Protein AF-A0A1V5ZNG1-F1 (afdb_monomer)

Mean predicted aligned error: 11.03 Å

Solvent-accessible surface area (backbone atoms only — not comparable to full-atom values): 43014 Å² total; per-residue (Å²): 110,72,82,80,46,38,56,67,76,74,48,65,93,45,58,65,43,78,42,55,51,49,49,43,100,82,70,46,59,17,67,48,13,78,59,6,42,79,66,24,39,55,85,95,44,70,41,21,64,69,35,54,33,26,36,73,43,86,48,73,37,67,36,53,80,54,47,60,48,47,41,74,73,41,60,66,53,53,40,28,34,60,57,76,41,26,31,41,69,47,102,78,22,40,86,41,84,34,93,88,38,53,47,13,54,72,51,48,63,72,48,50,90,58,58,56,78,82,70,88,42,78,66,46,43,53,49,52,55,49,50,54,50,28,50,77,67,60,40,37,54,39,48,60,45,82,37,77,23,41,66,82,42,49,72,47,61,50,99,86,66,50,77,47,64,36,66,66,51,59,51,50,27,52,43,47,52,38,29,55,54,44,62,70,49,74,62,93,50,71,69,38,32,48,40,48,34,58,37,45,51,48,51,39,53,46,53,48,51,54,48,51,49,44,71,43,94,84,1,48,55,44,58,67,72,74,42,73,90,68,80,41,48,51,72,37,40,38,40,76,36,63,86,84,49,46,82,55,34,33,34,36,12,49,44,54,44,54,66,46,41,42,74,43,34,53,46,41,73,75,71,29,66,96,80,46,84,50,64,66,53,36,53,50,42,30,73,72,69,74,40,72,75,43,77,63,53,49,51,52,55,55,47,34,44,62,74,69,52,91,66,61,65,70,54,49,51,52,52,49,55,40,43,42,65,47,37,55,98,40,47,30,39,43,32,32,80,82,71,44,41,75,61,20,45,30,35,26,35,61,38,74,38,81,67,80,46,30,25,40,30,71,40,42,28,70,34,47,73,52,65,76,86,70,42,54,37,38,39,36,53,52,83,48,73,68,50,36,50,48,32,58,74,65,36,53,52,68,44,28,61,87,39,85,86,37,54,44,50,45,87,55,38,57,39,24,35,7,39,22,58,36,22,40,80,47,88,70,86,69,86,56,46,78,62,88,50,81,72,59,52,74,70,54,87,59,35,41,47,47,24,37,50,100,88,43,83,36,20,34,24,34,43,48,61,46,67,45,49,60,85,94,57,79,88,65,92,60,62,40,24,64,85,60,42,59,63,52,54,47,52,44,60,76,73,48,57,73,63,62,45,44,54,26,50,41,51,50,51,46,51,12,45,54,37,22,74,75,66,57,65,80,86,61,77,89,79,60,85,76,62,67,70,45,57,63,51,40,76,41,47,86,76,50,60,79,86,50,42,63,55,54,53,60,46,45,48,48,56,51,56,64,69,36,62,89,37,53,70,41,50,41,35,69,11,47,35,48,91,45,67,71,54,58,36,28,40,66,54,30,53,37,39,28,24,41,80,86,65,49,78,44,77,61,31,52,46,10,64,70,74,40,68,53,77,67,48,48,56,54,48,44,33,7,43,51,39,19,52,52,46,45,64,58,49,46,58,53,28,56,50,47,23,54,50,38,28,68,72,22,59,84,39,35,39,40,93,79,44,53,67,58,82,56,88,56,53,49,82,44,73,35,36,78,64,52,53,68,72,40,42,52,29,28,31,55,54,95,95,38,80,44,70,51,40,82,88,85,52,56,66,72,44,74,42,36,31,41,34,57,92,46,44,71,44,98,38,34,20,39,44,28,70,20,54,48,49,78,49,49,71,53,48,53,49,25,37,54,51,19,27,52,54,22,34,52,51,38,50,57,50,50,48,49,35,76,49,50,23,50,61,83,89,77,93,74,60,66,66,59,54,48,44,74,73,35,88,88,56,74,84,82,130

Nearest PDB structures (foldseek):
  8ph9-assembly1_J  TM=7.885E-01  e=8.738E-39  Escherichia coli
  6jcy-assembly1_D  TM=7.821E-01  e=8.816E-38  Mycobacterium tuberculosis H37Rv
  4oiq-assembly1_D  TM=7.880E-01  e=1.671E-37  Thermus thermophilus HB8
  8r6r-assembly1_D  TM=7.935E-01  e=2.052E-36  Mycolicibacterium smegmatis MC2 155
  4oio-assembly1_D  TM=7.894E-01  e=7.675E-37  Thermus thermophilus HB8

Foldseek 3Di:
DLVVLPVCVVAVPAAAQQALDQADPVRHGDCSHLQHCVRQNDPPDPSLQVGKHKHQLVDKAFQLVLVVLVCVQPVVLVCQLQVVFFWDADPQQDTDTDRPHHGFDVVCLVSVVSHDTDPPDPVNVVSVVVNVVCNVVVSRIDRMGMRGRCVVFDWDADPVRDTDTRCLSVLVSQLSVLSVVLVVVPDDDDVNRNSSSVNNVSSNVSVVVLCCLDPDCNHCCCDPVPDDDDALKDKDAEDADDLPDFQQEKEAELLSLCRNQVVLLVCCQPPVCVQDPNVQVQVQLCVPVVDGDDPVSVVVVSVCSNVVHDDDPSNVVRSQSSSCSSQPPFWKWKAFPPQLALLNTAIGRYDYDHDHHMHHHQQQCVSNVHDNPRGMIMIHGDDDPVSRVCRVVFRHFQADLLFLLHGNTHDAALLLLLQQVLLDEAPDPDDADEDPDLVVLVVDPDQRGWHQAPNDIGGSSQNNLVVLADPVQDRDNGRAAPVPVSVSLSVVSVPDDPVSSRSSVSSSSNSSNVSSVVPQDDDDPVVQDQDPVLVVLLVCQQVDPLQCQLVSLVVSLVVSLVVCPPPNVNSSQRSPNDPHCLLVCQAPFFLFWFAALVRDIDGTGSDHVPNPHDPVRVVRLVRLLVSLVVLLVPCLVVLVVQLVVLCVVLQQAFADPPAQAQPFPQFDWFQDDPVVLSRQQQAWFQDPNDIDGRDCVVDDHGDITGTQAQVRGPDSHRHCNRVGCSCVRNVGGSVSNNVSSSSSVVSSVVSNVSNVSSRHDDDDDDDVVVVCVVGDVPDDDDD

Secondary structure (DSSP, 8-state):
-GGGT-HHHHTTTPPEE-B--SB-TTSSBPTTBTT-HHHH-STTSTHHHH--EEEEEEEEEE-HHHHHHHHHH-THHHHHHHTSS-EEE-TTS-EEE-TTSB-SHHHHHHHGGGPPPP--SHHHHHHHHHHHHHHHTT-SEEEEEEEPPGGGS-EEE-TTS-EEE-HHHHHHHHHHHHHHHHHHT-SSSHHHHHHHHHHHHHHHHHHHHHHHHHHSTTSHIIIIII----SSEEEEEEEE--TT--TTEEEEEHHHHHHHSHHHHHHHHHH-TTT---HHHHHHHHHHHSS-SSHHHHHHHHHHHHHT----HHHHHHHHHHHHHHHTT-EEEEEESS--SGGGEEEEEEEEESSSSEEE-TTSHHHHT--SSS-EEEEE---SHHHHHHHHHHTS-SB-TT-TT-BS----THHHHHHHHHTSPP---SPPEEPS-TTGGGT-S-TTSEEEETTEEEEHHHHHHHTTSPTTSPP--S---HHHHHHHHHHHHHHS-HHHHHHHHHHHHHHHHHHHHHHPPP--GGG----HHHHHHHTTGGGS-HHHHHHHHHHHHHHHHHHTTTSHHHHHHHTT-SS-THHHIIIII--EEEE-TTSPEEEEE---TTT---HHHHHHHHHHHHHHHHHHHHHHHHHHHHHHHHHHHHTT--B-SS-S-------EEEE--HHHHHHSTT-EEEETTEEEE--TTT--TT-EEEE--GGG--SSSB-HHHH-THHHHH--S-HHHHHHHHHHHHHHHHHHHHHHTTTB-------HHHHHHHH-TT-----

Radius of gyration: 36.66 Å; Cα contacts (8 Å, |Δi|>4): 1215; chains: 1; bounding box: 93×85×96 Å

Sequence (783 aa):
MLKLMDIEEFTKDMVPVRVAELFTSKNDFHPEGLLSENIFGPLETSYRRTTYSYIDLKTEVIHPAILKILIQLDRKIEKFISSEANFIIDNNGILVEDPNGITGINKFREIFPIINFRSETSQREKYINLIQKTYKNKTMFIKKLPVIPPGFRPAYQDNDGVWMVDKLNEIYQGIIRKTIQVDSAKGAGLLYELLTYGLQLAINDHDEYIRSKISKKSGVVRNFMLGKRVDFSGRAVITPGSSDLNLNEIGLPLRMVVSIFEPFIFHVALYSAEKYDTTELKEETKKFLNLEFSTESLKIILNAIKNGDVLPEKIYNAIFEIAEIATKDRVVIAKRDPVLHPESLRGMYVKVIDGDSIKLCPLQTSSFNADFDGDTMAIYHPLTKQSQEEVKQRMMNLTSGLSSNALTFSFEKEMFVGLFLMTKESTYKNTPTIIHDESELNSYSDPYVLVKYRGEILSAGRALFNSFFPSDFPIVNKQINKKNLNPIIMYLVDKYDKKTVEDTVSKMYKTAFKFATILAPSLTLNEIEIPDEIYQLKEKLDKIPIEDVGKVIDEMKKILIDHLKGTGLYDLIESGSGKGWDQPMQILVAKGIVADAKGNVVGPIKGSFADGFSNKDFFNSSYGARNGIVNRVINTSSTGYLARKLVYILNGVEADLFLKDCGTTRTLNIKLTSDIIKRLKGRFILKNDRIEEISPENSKPGETIQLRSPIYCKSPKICHTCYGKLLERHKSPFVGMMAALYIGERSTQLIMKAFHMGGTVKIIKRNLIEDILRNNPSIKLEK

InterPro domains:
  IPR000722 RNA polymerase, alpha subunit [PF00623] (227-395)
  IPR006592 RNA polymerase, N-terminal [SM00663] (138-423)
  IPR007081 RNA polymerase Rpb1, domain 5 [PF04998] (612-762)
  IPR042102 RNA polymerase Rpb1, domain 3 superfamily [G3DSA:1.10.274.100] (420-527)
  IPR045867 DNA-directed RNA polymerase, subunit beta-prime [PTHR19376] (47-777)

Organism: NCBI:txid1852826

Structure (mmCIF, N/CA/C/O backbone):
data_AF-A0A1V5ZNG1-F1
#
_entry.id   AF-A0A1V5ZNG1-F1
#
loop_
_atom_site.group_PDB
_atom_site.id
_atom_site.type_symbol
_atom_site.label_atom_id
_atom_site.label_alt_id
_atom_site.label_comp_id
_atom_site.label_asym_id
_atom_site.label_entity_id
_atom_site.label_seq_id
_atom_site.pdbx_PDB_ins_code
_atom_site.Cartn_x
_atom_site.Cartn_y
_atom_site.Cartn_z
_atom_site.occupancy
_atom_site.B_iso_or_equiv
_atom_site.auth_seq_id
_atom_site.auth_comp_id
_atom_site.auth_asym_id
_atom_site.auth_atom_id
_atom_site.pdbx_PDB_model_num
ATOM 1 N N . MET A 1 1 ? 12.928 -19.462 -28.973 1.00 56.81 1 MET A N 1
ATOM 2 C CA . MET A 1 1 ? 14.347 -19.108 -28.749 1.00 56.81 1 MET A CA 1
ATOM 3 C C . MET A 1 1 ? 15.131 -19.079 -30.054 1.00 56.81 1 MET A C 1
ATOM 5 O O . MET A 1 1 ? 15.398 -17.984 -30.496 1.00 56.81 1 MET A O 1
ATOM 9 N N . LEU A 1 2 ? 15.417 -20.206 -30.722 1.00 66.00 2 LEU A N 1
ATOM 10 C CA . LEU A 1 2 ? 16.263 -20.217 -31.937 1.00 66.00 2 LEU A CA 1
ATOM 11 C C . LEU A 1 2 ? 15.779 -19.299 -33.078 1.00 66.00 2 LEU A C 1
ATOM 13 O O . LEU A 1 2 ? 16.594 -18.591 -33.646 1.00 66.00 2 LEU A O 1
ATOM 17 N N . LYS A 1 3 ? 14.464 -19.213 -33.340 1.00 72.12 3 LYS A N 1
ATOM 18 C CA . LYS A 1 3 ? 13.894 -18.240 -34.301 1.00 72.12 3 LYS A CA 1
ATOM 19 C C . LYS A 1 3 ? 14.178 -16.762 -33.959 1.00 72.12 3 LYS A C 1
ATOM 21 O O . LYS A 1 3 ? 14.058 -15.919 -34.827 1.00 72.12 3 LYS A O 1
ATOM 26 N N . LEU A 1 4 ? 14.521 -16.444 -32.706 1.00 72.44 4 LEU A N 1
ATOM 27 C CA . LEU A 1 4 ? 14.900 -15.094 -32.256 1.00 72.44 4 LEU A CA 1
ATOM 28 C C . LEU A 1 4 ? 16.419 -14.852 -32.340 1.00 72.44 4 LEU A C 1
ATOM 30 O O . LEU A 1 4 ? 16.879 -13.778 -31.978 1.00 72.44 4 LEU A O 1
ATOM 34 N N . MET A 1 5 ? 17.194 -15.865 -32.741 1.00 78.75 5 MET A N 1
ATOM 35 C CA . MET A 1 5 ? 18.643 -15.775 -32.966 1.00 78.75 5 MET A CA 1
ATOM 36 C C . MET A 1 5 ? 18.989 -15.728 -34.459 1.00 78.75 5 MET A C 1
ATOM 38 O O . MET A 1 5 ? 20.151 -15.542 -34.809 1.00 78.75 5 MET A O 1
ATOM 42 N N . ASP A 1 6 ? 17.996 -15.906 -35.330 1.00 86.75 6 ASP A N 1
ATOM 43 C CA . ASP A 1 6 ? 18.144 -15.768 -36.773 1.00 86.75 6 ASP A CA 1
ATOM 44 C C . ASP A 1 6 ? 18.117 -14.280 -37.145 1.00 86.75 6 ASP A C 1
ATOM 46 O O . ASP A 1 6 ? 17.074 -13.688 -37.430 1.00 86.75 6 ASP A O 1
ATOM 50 N N . ILE A 1 7 ? 19.287 -13.651 -37.032 1.00 88.81 7 ILE A N 1
ATOM 51 C CA . ILE A 1 7 ? 19.461 -12.230 -37.331 1.00 88.81 7 ILE A CA 1
ATOM 52 C C . ILE A 1 7 ? 19.335 -11.966 -38.837 1.00 88.81 7 ILE A C 1
ATOM 54 O O . ILE A 1 7 ? 18.872 -10.894 -39.223 1.00 88.81 7 ILE A O 1
ATOM 58 N N . GLU A 1 8 ? 19.701 -12.924 -39.691 1.00 87.75 8 GLU A N 1
ATOM 59 C CA . GLU A 1 8 ? 19.604 -12.762 -41.143 1.00 87.75 8 GLU A CA 1
ATOM 60 C C . GLU A 1 8 ? 18.145 -12.657 -41.594 1.00 87.75 8 GLU A C 1
ATOM 62 O O . GLU A 1 8 ? 17.806 -11.700 -42.291 1.00 87.75 8 GLU A O 1
ATOM 67 N N . GLU A 1 9 ? 17.264 -13.548 -41.123 1.00 88.81 9 GLU A N 1
ATOM 68 C CA . GLU A 1 9 ? 15.826 -13.447 -41.413 1.00 88.81 9 GLU A CA 1
ATOM 69 C C . GLU A 1 9 ? 15.191 -12.231 -40.712 1.00 88.81 9 GLU A C 1
ATOM 71 O O . GLU A 1 9 ? 14.366 -11.550 -41.314 1.00 88.81 9 GLU A O 1
ATOM 76 N N . PHE A 1 10 ? 15.609 -11.879 -39.483 1.00 89.19 10 PHE A N 1
ATOM 77 C CA . PHE A 1 10 ? 15.102 -10.676 -38.798 1.00 89.19 10 PHE A CA 1
ATOM 78 C C . PHE A 1 10 ? 15.422 -9.370 -39.545 1.00 89.19 10 PHE A C 1
ATOM 80 O O . PHE A 1 10 ? 14.648 -8.425 -39.463 1.00 89.19 10 PHE A O 1
ATOM 87 N N . THR A 1 11 ? 16.550 -9.296 -40.256 1.00 91.12 11 THR A N 1
ATOM 88 C CA . THR A 1 11 ? 17.044 -8.063 -40.909 1.00 91.12 11 THR A CA 1
ATOM 89 C C . THR A 1 11 ? 16.798 -8.008 -42.418 1.00 91.12 11 THR A C 1
ATOM 91 O O . THR A 1 11 ? 17.229 -7.062 -43.074 1.00 91.12 11 THR A O 1
ATOM 94 N N . LYS A 1 12 ? 16.126 -9.016 -42.976 1.00 88.56 12 LYS A N 1
ATOM 95 C CA . LYS A 1 12 ? 15.956 -9.250 -44.417 1.00 88.56 12 LYS A CA 1
ATOM 96 C C . LYS A 1 12 ? 15.393 -8.062 -45.199 1.00 88.56 12 LYS A C 1
ATOM 98 O O . LYS A 1 12 ? 15.955 -7.710 -46.229 1.00 88.56 12 LYS A O 1
ATOM 103 N N . ASP A 1 13 ? 14.340 -7.440 -44.672 1.00 89.00 13 ASP A N 1
ATOM 104 C CA . ASP A 1 13 ? 13.611 -6.337 -45.317 1.00 89.00 13 ASP A CA 1
ATOM 105 C C . ASP A 1 13 ? 13.957 -4.960 -44.707 1.00 89.00 13 ASP A C 1
ATOM 107 O O . ASP A 1 13 ? 13.225 -3.985 -44.870 1.00 89.00 13 ASP A O 1
ATOM 111 N N . MET A 1 14 ? 15.058 -4.871 -43.951 1.00 93.19 14 MET A N 1
ATOM 112 C CA . MET A 1 14 ? 15.504 -3.637 -43.294 1.00 93.19 14 MET A CA 1
ATOM 113 C C . MET A 1 14 ? 16.523 -2.873 -44.149 1.00 93.19 14 MET A C 1
ATOM 115 O O . MET A 1 14 ? 17.251 -3.452 -44.950 1.00 93.19 14 MET A O 1
ATOM 119 N N . VAL A 1 15 ? 16.631 -1.561 -43.935 1.00 93.44 15 VAL A N 1
ATOM 120 C CA . VAL A 1 15 ? 17.674 -0.725 -44.556 1.00 93.44 15 VAL A CA 1
ATOM 121 C C . VAL A 1 15 ? 18.917 -0.710 -43.653 1.00 93.44 15 VAL A C 1
ATOM 123 O O . VAL A 1 15 ? 18.752 -0.541 -42.441 1.00 93.44 15 VAL A O 1
ATOM 126 N N . PRO A 1 16 ? 20.150 -0.865 -44.174 1.00 94.75 16 PRO A N 1
ATOM 127 C CA . PRO A 1 16 ? 21.367 -0.803 -43.365 1.00 94.75 16 PRO A CA 1
ATOM 128 C C . PRO A 1 16 ? 21.767 0.630 -42.979 1.00 94.75 16 PRO A C 1
ATOM 130 O O . PRO A 1 16 ? 21.717 1.538 -43.808 1.00 94.75 16 PRO A O 1
ATOM 133 N N . VAL A 1 17 ? 22.284 0.810 -41.759 1.00 94.75 17 VAL A N 1
ATOM 134 C CA . VAL A 1 17 ? 23.097 1.982 -41.392 1.00 94.75 17 VAL A CA 1
ATOM 135 C C . VAL A 1 17 ? 24.511 1.780 -41.930 1.00 94.75 17 VAL A C 1
ATOM 137 O O . VAL A 1 17 ? 25.115 0.728 -41.711 1.00 94.75 17 VAL A O 1
ATOM 140 N N . ARG A 1 18 ? 25.045 2.788 -42.622 1.00 91.25 18 ARG A N 1
ATOM 141 C CA . ARG A 1 18 ? 26.356 2.714 -43.295 1.00 91.25 18 ARG A CA 1
ATOM 142 C C . ARG A 1 18 ? 27.398 3.658 -42.706 1.00 91.25 18 ARG A C 1
ATOM 144 O O . ARG A 1 18 ? 28.588 3.381 -42.807 1.00 91.25 18 ARG A O 1
ATOM 151 N N . VAL A 1 19 ? 26.953 4.754 -42.094 1.00 92.75 19 VAL A N 1
ATOM 152 C CA . VAL A 1 19 ? 27.810 5.880 -41.702 1.00 92.75 19 VAL A CA 1
ATOM 153 C C . VAL A 1 19 ? 27.793 6.066 -40.182 1.00 92.75 19 VAL A C 1
ATOM 155 O O . VAL A 1 19 ? 26.751 5.916 -39.538 1.00 92.75 19 VAL A O 1
ATOM 158 N N . ALA A 1 20 ? 28.962 6.346 -39.596 1.00 91.44 20 ALA A N 1
ATOM 159 C CA . ALA A 1 20 ? 29.120 6.507 -38.149 1.00 91.44 20 ALA A CA 1
ATOM 160 C C . ALA A 1 20 ? 28.762 7.927 -37.683 1.00 91.44 20 ALA A C 1
ATOM 162 O O . ALA A 1 20 ? 28.405 8.142 -36.528 1.00 91.44 20 ALA A O 1
ATOM 163 N N . GLU A 1 21 ? 28.860 8.912 -38.561 1.00 91.88 21 GLU A N 1
ATOM 164 C CA . GLU A 1 21 ? 28.516 10.304 -38.315 1.00 91.88 21 GLU A CA 1
ATOM 165 C C . GLU A 1 21 ? 27.006 10.422 -38.033 1.00 91.88 21 GLU A C 1
ATOM 167 O O . GLU A 1 21 ? 26.166 9.919 -38.781 1.00 91.88 21 GLU A O 1
ATOM 172 N N . LEU A 1 22 ? 26.650 11.058 -36.911 1.00 88.31 22 LEU A N 1
ATOM 173 C CA . LEU A 1 22 ? 25.248 11.280 -36.528 1.00 88.31 22 LEU A CA 1
ATOM 174 C C . LEU A 1 22 ? 24.638 12.471 -37.271 1.00 88.31 22 LEU A C 1
ATOM 176 O O . LEU A 1 22 ? 23.450 12.451 -37.594 1.00 88.31 22 LEU A O 1
ATOM 180 N N . PHE A 1 23 ? 25.467 13.477 -37.546 1.00 89.44 23 PHE A N 1
ATOM 181 C CA . PHE A 1 23 ? 25.094 14.770 -38.102 1.00 89.44 23 PHE A CA 1
ATOM 182 C C . PHE A 1 23 ? 25.910 15.065 -39.361 1.00 89.44 23 PHE A C 1
ATOM 184 O O . PHE A 1 23 ? 27.044 14.606 -39.508 1.00 89.44 23 PHE A O 1
ATOM 191 N N . THR A 1 24 ? 25.329 15.843 -40.265 1.00 89.06 24 THR A N 1
ATOM 192 C CA . THR A 1 24 ? 26.015 16.443 -41.413 1.00 89.06 24 THR A CA 1
ATOM 193 C C . THR A 1 24 ? 26.736 17.732 -40.998 1.00 89.06 24 THR A C 1
ATOM 195 O O . THR A 1 24 ? 26.549 18.240 -39.892 1.00 89.06 24 THR A O 1
ATOM 198 N N . SER A 1 25 ? 27.507 18.332 -41.909 1.00 82.25 25 SER A N 1
ATOM 199 C CA . SER A 1 25 ? 28.114 19.659 -41.705 1.00 82.25 25 SER A CA 1
ATOM 200 C C . SER A 1 25 ? 27.101 20.798 -41.504 1.00 82.25 25 SER A C 1
ATOM 202 O O . SER A 1 25 ? 27.495 21.881 -41.081 1.00 82.25 25 SER A O 1
ATOM 204 N N . LYS A 1 26 ? 25.809 20.565 -41.779 1.00 83.38 26 LYS A N 1
ATOM 205 C CA . LYS A 1 26 ? 24.704 21.503 -41.526 1.00 83.38 26 LYS A CA 1
ATOM 206 C C . LYS A 1 26 ? 23.996 21.278 -40.183 1.00 83.38 26 LYS A C 1
ATOM 208 O O . LYS A 1 26 ? 23.017 21.955 -39.906 1.00 83.38 26 LYS A O 1
ATOM 213 N N . ASN A 1 27 ? 24.485 20.351 -39.352 1.00 81.06 27 ASN A N 1
ATOM 214 C CA . ASN A 1 27 ? 23.872 19.912 -38.088 1.00 81.06 27 ASN A CA 1
ATOM 215 C C . ASN A 1 27 ? 22.560 19.098 -38.240 1.00 81.06 27 ASN A C 1
ATOM 217 O O . ASN A 1 27 ? 22.018 18.628 -37.242 1.00 81.06 27 ASN A O 1
ATOM 221 N N . ASP A 1 28 ? 22.092 18.851 -39.471 1.00 85.88 28 ASP A N 1
ATOM 222 C CA . ASP A 1 28 ? 21.001 17.909 -39.778 1.00 85.88 28 ASP A CA 1
ATOM 223 C C . ASP A 1 28 ? 21.436 16.449 -39.554 1.00 85.88 28 ASP A C 1
ATOM 225 O O . ASP A 1 28 ? 22.616 16.129 -39.729 1.00 85.88 28 ASP A O 1
ATOM 229 N N . PHE A 1 29 ? 20.512 15.526 -39.255 1.00 90.00 29 PHE A N 1
ATOM 230 C CA . PHE A 1 29 ? 20.850 14.099 -39.128 1.00 90.00 29 PHE A CA 1
ATOM 231 C C . PHE A 1 29 ? 21.391 13.504 -40.436 1.00 90.00 29 PHE A C 1
ATOM 233 O O . PHE A 1 29 ? 20.854 13.728 -41.521 1.00 90.00 29 PHE A O 1
ATOM 240 N N . HIS A 1 30 ? 22.435 12.678 -40.337 1.00 93.25 30 HIS A N 1
ATOM 241 C CA . HIS A 1 30 ? 23.062 12.077 -41.513 1.00 93.25 30 HIS A CA 1
ATOM 242 C C . HIS A 1 30 ? 22.113 11.083 -42.228 1.00 93.25 30 HIS A C 1
ATOM 244 O O . HIS A 1 30 ? 21.608 10.163 -41.574 1.00 93.25 30 HIS A O 1
ATOM 250 N N . PRO A 1 31 ? 21.903 11.178 -43.561 1.00 91.81 31 PRO A N 1
ATOM 251 C CA . PRO A 1 31 ? 20.881 10.407 -44.287 1.00 91.81 31 PRO A CA 1
ATOM 252 C C . PRO A 1 31 ? 21.123 8.889 -44.335 1.00 91.81 31 PRO A C 1
ATOM 254 O O . PRO A 1 31 ? 20.169 8.131 -44.489 1.00 91.81 31 PRO A O 1
ATOM 257 N N . GLU A 1 32 ? 22.361 8.425 -44.145 1.00 92.88 32 GLU A N 1
ATOM 258 C CA . GLU A 1 32 ? 22.701 6.995 -43.977 1.00 92.88 32 GLU A CA 1
ATOM 259 C C . GLU A 1 32 ? 23.219 6.650 -42.558 1.00 92.88 32 GLU A C 1
ATOM 261 O O . GLU A 1 32 ? 23.808 5.587 -42.337 1.00 92.88 32 GLU A O 1
ATOM 266 N N . GLY A 1 33 ? 23.063 7.576 -41.602 1.00 92.25 33 GLY A N 1
ATOM 267 C CA . GLY A 1 33 ? 23.576 7.455 -40.234 1.00 92.25 33 GLY A CA 1
ATOM 268 C C . GLY A 1 33 ? 22.559 6.910 -39.226 1.00 92.25 33 GLY A C 1
ATOM 269 O O . GLY A 1 33 ? 21.379 6.715 -39.520 1.00 92.25 33 GLY A O 1
ATOM 270 N N . LEU A 1 34 ? 23.009 6.704 -37.985 1.00 93.88 34 LEU A N 1
ATOM 271 C CA . LEU A 1 34 ? 22.217 6.081 -36.910 1.00 93.88 34 LEU A CA 1
ATOM 272 C C . LEU A 1 34 ? 20.927 6.835 -36.540 1.00 93.88 34 LEU A C 1
ATOM 274 O O . LEU A 1 34 ? 20.043 6.242 -35.920 1.00 93.88 34 LEU A O 1
ATOM 278 N N . LEU A 1 35 ? 20.806 8.120 -36.874 1.00 92.69 35 LEU A N 1
ATOM 279 C CA . LEU A 1 35 ? 19.624 8.946 -36.593 1.00 92.69 35 LEU A CA 1
ATOM 280 C C . LEU A 1 35 ? 18.846 9.341 -37.861 1.00 92.69 35 LEU A C 1
ATOM 282 O O . LEU A 1 35 ? 17.872 10.084 -37.754 1.00 92.69 35 LEU A O 1
ATOM 286 N N . SER A 1 36 ? 19.226 8.808 -39.027 1.00 94.00 36 SER A N 1
ATOM 287 C CA . SER A 1 36 ? 18.637 9.109 -40.337 1.00 94.00 36 SER A CA 1
ATOM 288 C C . SER A 1 36 ? 17.104 9.117 -40.349 1.00 94.00 36 SER A C 1
ATOM 290 O O . SER A 1 36 ? 16.458 8.165 -39.907 1.00 94.00 36 SER A O 1
ATOM 292 N N . GLU A 1 37 ? 16.513 10.169 -40.913 1.00 91.56 37 GLU A N 1
ATOM 293 C CA . GLU A 1 37 ? 15.072 10.224 -41.189 1.00 91.56 37 GLU A CA 1
ATOM 294 C C . GLU A 1 37 ? 14.677 9.363 -42.399 1.00 91.56 37 GLU A C 1
ATOM 296 O O . GLU A 1 37 ? 13.578 8.815 -42.418 1.00 91.56 37 GLU A O 1
ATOM 301 N N . ASN A 1 38 ? 15.598 9.121 -43.339 1.00 92.94 38 ASN A N 1
ATOM 302 C CA . ASN A 1 38 ? 15.381 8.210 -44.470 1.00 92.94 38 ASN A CA 1
ATOM 303 C C . ASN A 1 38 ? 15.279 6.741 -44.020 1.00 92.94 38 ASN A C 1
ATOM 305 O O . ASN A 1 38 ? 14.551 5.963 -44.628 1.00 92.94 38 ASN A O 1
ATOM 309 N N . ILE A 1 39 ? 16.017 6.353 -42.970 1.00 92.56 39 ILE A N 1
ATOM 310 C CA . ILE A 1 39 ? 16.021 4.979 -42.436 1.00 92.56 39 ILE A CA 1
ATOM 311 C C . ILE A 1 39 ? 14.925 4.792 -41.382 1.00 92.56 39 ILE A C 1
ATOM 313 O O . ILE A 1 39 ? 14.221 3.786 -41.401 1.00 92.56 39 ILE A O 1
ATOM 317 N N . PHE A 1 40 ? 14.784 5.731 -40.441 1.00 93.44 40 PHE A N 1
ATOM 318 C CA . PHE A 1 40 ? 13.927 5.560 -39.259 1.00 93.44 40 PHE A CA 1
ATOM 319 C C . PHE A 1 40 ? 12.600 6.329 -39.321 1.00 93.44 40 PHE A C 1
ATOM 321 O O . PHE A 1 40 ? 11.800 6.236 -38.388 1.00 93.44 40 PHE A O 1
ATOM 328 N N . GLY A 1 41 ? 12.357 7.064 -40.404 1.00 91.00 41 GLY A N 1
ATOM 329 C CA . GLY A 1 41 ? 11.214 7.953 -40.572 1.00 91.00 41 GLY A CA 1
ATOM 330 C C . GLY A 1 41 ? 11.430 9.348 -39.963 1.00 91.00 41 GLY A C 1
ATOM 331 O O . GLY A 1 41 ? 12.367 9.543 -39.168 1.00 91.00 41 GLY A O 1
ATOM 332 N N . PRO A 1 42 ? 10.555 10.311 -40.320 1.00 89.75 42 PRO A N 1
ATOM 333 C CA . PRO A 1 42 ? 10.684 11.702 -39.904 1.00 89.75 42 PRO A CA 1
ATOM 334 C C . PRO A 1 42 ? 10.647 11.888 -38.388 1.00 89.75 42 PRO A C 1
ATOM 336 O O . PRO A 1 42 ? 10.125 11.036 -37.651 1.00 89.75 42 PRO A O 1
ATOM 339 N N . LEU A 1 43 ? 11.166 13.021 -37.921 1.00 85.56 43 LEU A N 1
ATOM 340 C CA . LEU A 1 43 ? 11.022 13.456 -36.530 1.00 85.56 43 LEU A CA 1
ATOM 341 C C . LEU A 1 43 ? 9.565 13.401 -36.030 1.00 85.56 43 LEU A C 1
ATOM 343 O O . LEU A 1 43 ? 8.610 13.483 -36.794 1.00 85.56 43 LEU A O 1
ATOM 347 N N . GLU A 1 44 ? 9.417 13.171 -34.722 1.00 82.56 44 GLU A N 1
ATOM 348 C CA . GLU A 1 44 ? 8.140 13.031 -33.990 1.00 82.56 44 GLU A CA 1
ATOM 349 C C . GLU A 1 44 ? 7.197 11.885 -34.424 1.00 82.56 44 GLU A C 1
ATOM 351 O O . GLU A 1 44 ? 6.243 11.566 -33.711 1.00 82.56 44 GLU A O 1
ATOM 356 N N . THR A 1 45 ? 7.487 11.171 -35.516 1.00 87.50 45 THR A N 1
ATOM 357 C CA . THR A 1 45 ? 6.661 10.043 -35.975 1.00 87.50 45 THR A CA 1
ATOM 358 C C . THR A 1 45 ? 6.821 8.774 -35.127 1.00 87.50 45 THR A C 1
ATOM 360 O O . THR A 1 45 ? 7.865 8.501 -34.524 1.00 87.50 45 THR A O 1
ATOM 363 N N . SER A 1 46 ? 5.790 7.921 -35.137 1.00 88.44 46 SER A N 1
ATOM 364 C CA . SER A 1 46 ? 5.826 6.592 -34.509 1.00 88.44 46 SER A CA 1
ATOM 365 C C . SER A 1 46 ? 6.887 5.666 -35.119 1.00 88.44 46 SER A C 1
ATOM 367 O O . SER A 1 46 ? 7.439 4.835 -34.393 1.00 88.44 46 SER A O 1
ATOM 369 N N . TYR A 1 47 ? 7.239 5.856 -36.398 1.00 89.06 47 TYR A N 1
ATOM 370 C CA . TYR A 1 47 ? 8.284 5.100 -37.100 1.00 89.06 47 TYR A CA 1
ATOM 371 C C . TYR A 1 47 ? 9.617 5.113 -36.348 1.00 89.06 47 TYR A C 1
ATOM 373 O O . TYR A 1 47 ? 10.238 4.064 -36.175 1.00 89.06 47 TYR A O 1
ATOM 381 N N . ARG A 1 48 ? 9.996 6.244 -35.737 1.00 90.81 48 ARG A N 1
ATOM 382 C CA . ARG A 1 48 ? 11.235 6.346 -34.947 1.00 90.81 48 ARG A CA 1
ATOM 383 C C . ARG A 1 48 ? 11.255 5.457 -33.696 1.00 90.81 48 ARG A C 1
ATOM 385 O O . ARG A 1 48 ? 12.312 5.298 -33.086 1.00 90.81 48 ARG A O 1
ATOM 392 N N . ARG A 1 49 ? 10.125 4.848 -33.309 1.00 90.00 49 ARG A N 1
ATOM 393 C CA . ARG A 1 49 ? 10.007 3.844 -32.232 1.00 90.00 49 ARG A CA 1
ATOM 394 C C . ARG A 1 49 ? 9.768 2.415 -32.731 1.00 90.00 49 ARG A C 1
ATOM 396 O O . ARG A 1 49 ? 9.933 1.494 -31.938 1.00 90.00 49 ARG A O 1
ATOM 403 N N . THR A 1 50 ? 9.388 2.211 -33.991 1.00 92.31 50 THR A N 1
ATOM 404 C CA . THR A 1 50 ? 9.032 0.885 -34.537 1.00 92.31 50 THR A CA 1
ATOM 405 C C . THR A 1 50 ? 9.989 0.382 -35.611 1.00 92.31 50 THR A C 1
ATOM 407 O O . THR A 1 50 ? 10.139 -0.827 -35.762 1.00 92.31 50 THR A O 1
ATOM 410 N N . THR A 1 51 ? 10.642 1.278 -36.349 1.00 93.56 51 THR A N 1
ATOM 411 C CA . THR A 1 51 ? 11.505 0.931 -37.480 1.00 93.56 51 THR A CA 1
ATOM 412 C C . THR A 1 51 ? 12.884 0.508 -36.988 1.00 93.56 51 THR A C 1
ATOM 414 O O . THR A 1 51 ? 13.644 1.307 -36.440 1.00 93.56 51 THR A O 1
ATOM 417 N N . TYR A 1 52 ? 13.197 -0.773 -37.166 1.00 94.69 52 TYR A N 1
ATOM 418 C CA . TYR A 1 52 ? 14.528 -1.328 -36.937 1.00 94.69 52 TYR A CA 1
ATOM 419 C C . TYR A 1 52 ? 15.388 -1.198 -38.198 1.00 94.69 52 TYR A C 1
ATOM 421 O O . TYR A 1 52 ? 14.890 -1.049 -39.311 1.00 94.69 52 TYR A O 1
ATOM 429 N N . SER A 1 53 ? 16.697 -1.267 -37.999 1.00 95.81 53 SER A N 1
ATOM 430 C CA . SER A 1 53 ? 17.715 -1.249 -39.048 1.00 95.81 53 SER A CA 1
ATOM 431 C C . SER A 1 53 ? 18.806 -2.267 -38.683 1.00 95.81 53 SER A C 1
ATOM 433 O O . SER A 1 53 ? 18.669 -2.991 -37.693 1.00 95.81 53 SER A O 1
ATOM 435 N N . TYR A 1 54 ? 19.898 -2.349 -39.439 1.00 96.44 54 TYR A N 1
ATOM 436 C CA . TYR A 1 54 ? 21.058 -3.167 -39.086 1.00 96.44 54 TYR A CA 1
ATOM 437 C C . TYR A 1 54 ? 22.375 -2.522 -39.525 1.00 96.44 54 TYR A C 1
ATOM 439 O O . TYR A 1 54 ? 22.400 -1.677 -40.413 1.00 96.44 54 TYR A O 1
ATOM 447 N N . ILE A 1 55 ? 23.479 -2.936 -38.909 1.00 96.31 55 ILE A N 1
ATOM 448 C CA . ILE A 1 55 ? 24.840 -2.693 -39.399 1.00 96.31 55 ILE A CA 1
ATOM 449 C C . ILE A 1 55 ? 25.301 -3.976 -40.086 1.00 96.31 55 ILE A C 1
ATOM 451 O O . ILE A 1 55 ? 25.226 -5.052 -39.491 1.00 96.31 55 ILE A O 1
ATOM 455 N N . ASP A 1 56 ? 25.755 -3.867 -41.332 1.00 94.62 56 ASP A N 1
ATOM 456 C CA . ASP A 1 56 ? 26.432 -4.944 -42.060 1.00 94.62 56 ASP A CA 1
ATOM 457 C C . ASP A 1 56 ? 27.896 -5.000 -41.612 1.00 94.62 56 ASP A C 1
ATOM 459 O O . ASP A 1 56 ? 28.663 -4.095 -41.930 1.00 94.62 56 ASP A O 1
ATOM 463 N N . LEU A 1 57 ? 28.263 -6.044 -40.866 1.00 93.25 57 LEU A N 1
ATOM 464 C CA . LEU A 1 57 ? 29.562 -6.213 -40.209 1.00 93.25 57 LEU A CA 1
ATOM 465 C C . LEU A 1 57 ? 30.695 -6.602 -41.170 1.00 93.25 57 LEU A C 1
ATOM 467 O O . LEU A 1 57 ? 31.845 -6.642 -40.735 1.00 93.25 57 LEU A O 1
ATOM 471 N N . LYS A 1 58 ? 30.393 -6.913 -42.442 1.00 89.75 58 LYS A N 1
ATOM 472 C CA . LYS A 1 58 ? 31.328 -7.343 -43.512 1.00 89.75 58 LYS A CA 1
ATOM 473 C C . LYS A 1 58 ? 32.091 -8.657 -43.270 1.00 89.75 58 LYS A C 1
ATOM 475 O O . LYS A 1 58 ? 32.393 -9.362 -44.229 1.00 89.75 58 LYS A O 1
ATOM 480 N N . THR A 1 59 ? 32.323 -9.032 -42.016 1.00 90.31 59 THR A N 1
ATOM 481 C CA . THR A 1 59 ? 32.905 -10.298 -41.556 1.00 90.31 59 THR A CA 1
ATOM 482 C C . THR A 1 59 ? 31.904 -11.085 -40.699 1.00 90.31 59 THR A C 1
ATOM 484 O O . THR A 1 59 ? 30.858 -10.567 -40.306 1.00 90.31 59 THR A O 1
ATOM 487 N N . GLU A 1 60 ? 32.213 -12.349 -40.406 1.00 90.94 60 GLU A N 1
ATOM 488 C CA . GLU A 1 60 ? 31.452 -13.163 -39.453 1.00 90.94 60 GLU A CA 1
ATOM 489 C C . GLU A 1 60 ? 32.028 -13.023 -38.044 1.00 90.94 60 GLU A C 1
ATOM 491 O O . GLU A 1 60 ? 33.211 -13.264 -37.814 1.00 90.94 60 GLU A O 1
ATOM 496 N N . VAL A 1 61 ? 31.165 -12.692 -37.084 1.00 93.12 61 VAL A N 1
ATOM 497 C CA . VAL A 1 61 ? 31.485 -12.707 -35.649 1.00 93.12 61 VAL A CA 1
ATOM 498 C C . VAL A 1 61 ? 30.630 -13.750 -34.930 1.00 93.12 61 VAL A C 1
ATOM 500 O O . VAL A 1 61 ? 29.555 -14.126 -35.402 1.00 93.12 61 VAL A O 1
ATOM 503 N N . ILE A 1 62 ? 31.076 -14.222 -33.770 1.00 94.12 62 ILE A N 1
ATOM 504 C CA . ILE A 1 62 ? 30.312 -15.149 -32.931 1.00 94.12 62 ILE A CA 1
ATOM 505 C C . ILE A 1 62 ? 29.222 -14.358 -32.198 1.00 94.12 62 ILE A C 1
ATOM 507 O O . ILE A 1 62 ? 29.489 -13.346 -31.548 1.00 94.12 62 ILE A O 1
ATOM 511 N N . HIS A 1 63 ? 27.980 -14.840 -32.245 1.00 93.12 63 HIS A N 1
ATOM 512 C CA . HIS A 1 63 ? 26.865 -14.242 -31.514 1.00 93.12 63 HIS A CA 1
ATOM 513 C C . HIS A 1 63 ? 27.204 -14.140 -30.003 1.00 93.12 63 HIS A C 1
ATOM 515 O O . HIS A 1 63 ? 27.410 -15.183 -29.373 1.00 93.12 63 HIS A O 1
ATOM 521 N N . PRO A 1 64 ? 27.183 -12.953 -29.354 1.00 92.31 64 PRO A N 1
ATOM 522 C CA . PRO A 1 64 ? 27.713 -12.760 -27.990 1.00 92.31 64 PRO A CA 1
ATOM 523 C C . PRO A 1 64 ? 27.147 -13.705 -26.924 1.00 92.31 64 PRO A C 1
ATOM 525 O O . PRO A 1 64 ? 27.872 -14.231 -26.080 1.00 92.31 64 PRO A O 1
ATOM 528 N N . ALA A 1 65 ? 25.840 -13.985 -26.983 1.00 89.94 65 ALA A N 1
ATOM 529 C CA . ALA A 1 65 ? 25.201 -14.951 -26.087 1.00 89.94 65 ALA A CA 1
ATOM 530 C C . ALA A 1 65 ? 25.739 -16.390 -26.236 1.00 89.94 65 ALA A C 1
ATOM 532 O O . ALA A 1 65 ? 25.739 -17.129 -25.258 1.00 89.94 65 ALA A O 1
ATOM 533 N N . ILE A 1 66 ? 26.183 -16.788 -27.434 1.00 91.94 66 ILE A N 1
ATOM 534 C CA . ILE A 1 66 ? 26.794 -18.097 -27.700 1.00 91.94 66 ILE A CA 1
ATOM 535 C C . ILE A 1 66 ? 28.263 -18.093 -27.293 1.00 91.94 66 ILE A C 1
ATOM 537 O O . ILE A 1 66 ? 28.690 -19.040 -26.639 1.00 91.94 66 ILE A O 1
ATOM 541 N N . LEU A 1 67 ? 29.001 -17.012 -27.565 1.00 93.00 67 LEU A N 1
ATOM 542 C CA . LEU A 1 67 ? 30.382 -16.855 -27.101 1.00 93.00 67 LEU A CA 1
ATOM 543 C C . LEU A 1 67 ? 30.494 -17.004 -25.573 1.00 93.00 67 LEU A C 1
ATOM 545 O O . LEU A 1 67 ? 31.330 -17.760 -25.083 1.00 93.00 67 LEU A O 1
ATOM 549 N N . LYS A 1 68 ? 29.577 -16.389 -24.814 1.00 91.38 68 LYS A N 1
ATOM 550 C CA . LYS A 1 68 ? 29.508 -16.534 -23.346 1.00 91.38 68 LYS A CA 1
ATOM 551 C C . LYS A 1 68 ? 29.285 -17.982 -22.885 1.00 91.38 68 LYS A C 1
ATOM 553 O O . LYS A 1 68 ? 29.773 -18.349 -21.821 1.00 91.38 68 LYS A O 1
ATOM 558 N N . ILE A 1 69 ? 28.581 -18.812 -23.661 1.00 91.44 69 ILE A N 1
ATOM 559 C CA . ILE A 1 69 ? 28.389 -20.239 -23.348 1.00 91.44 69 ILE A CA 1
ATOM 560 C C . ILE A 1 69 ? 29.615 -21.058 -23.785 1.00 91.44 69 ILE A C 1
ATOM 562 O O . ILE A 1 69 ? 30.037 -21.942 -23.046 1.00 91.44 69 ILE A O 1
ATOM 566 N N . LEU A 1 70 ? 30.228 -20.743 -24.932 1.00 91.88 70 LEU A N 1
ATOM 567 C CA . LEU A 1 70 ? 31.464 -21.385 -25.398 1.00 91.88 70 LEU A CA 1
ATOM 568 C C . LEU A 1 70 ? 32.596 -21.233 -24.368 1.00 91.88 70 LEU A C 1
ATOM 570 O O . LEU A 1 70 ? 33.158 -22.241 -23.953 1.00 91.88 70 LEU A O 1
ATOM 574 N N . ILE A 1 71 ? 32.833 -20.018 -23.859 1.00 91.31 71 ILE A N 1
ATOM 575 C CA . ILE A 1 71 ? 33.846 -19.738 -22.819 1.00 91.31 71 ILE A CA 1
ATOM 576 C C . ILE A 1 71 ? 33.524 -20.456 -21.487 1.00 91.31 71 ILE A C 1
ATOM 578 O O . ILE A 1 71 ? 34.426 -20.857 -20.752 1.00 91.31 71 ILE A O 1
ATOM 582 N N . GLN A 1 72 ? 32.240 -20.675 -21.167 1.00 89.94 72 GLN A N 1
ATOM 583 C CA . GLN A 1 72 ? 31.826 -21.489 -20.009 1.00 89.94 72 GLN A CA 1
ATOM 584 C C . GLN A 1 72 ? 32.038 -22.998 -20.216 1.00 89.94 72 GLN A C 1
ATOM 586 O O . GLN A 1 72 ? 32.199 -23.737 -19.239 1.00 89.94 72 GLN A O 1
ATOM 591 N N . LEU A 1 73 ? 32.013 -23.478 -21.463 1.00 89.50 73 LEU A N 1
ATOM 592 C CA . LEU A 1 73 ? 32.299 -24.874 -21.783 1.00 89.50 73 LEU A CA 1
ATOM 593 C C . LEU A 1 73 ? 33.806 -25.148 -21.822 1.00 89.50 73 LEU A C 1
ATOM 595 O O . LEU A 1 73 ? 34.220 -26.141 -21.221 1.00 89.50 73 LEU A O 1
ATOM 599 N N . ASP A 1 74 ? 34.594 -24.271 -22.451 1.00 89.81 74 ASP A N 1
ATOM 600 C CA . ASP A 1 74 ? 36.062 -24.271 -22.426 1.00 89.81 74 ASP A CA 1
ATOM 601 C C . ASP A 1 74 ? 36.618 -22.832 -22.495 1.00 89.81 74 ASP A C 1
ATOM 603 O O . ASP A 1 74 ? 36.375 -22.096 -23.454 1.00 89.81 74 ASP A O 1
ATOM 607 N N . ARG A 1 75 ? 37.417 -22.442 -21.492 1.00 89.31 75 ARG A N 1
ATOM 608 C CA . ARG A 1 75 ? 38.058 -21.117 -21.426 1.00 89.31 75 ARG A CA 1
ATOM 609 C C . ARG A 1 75 ? 39.127 -20.907 -22.500 1.00 89.31 75 ARG A C 1
ATOM 611 O O . ARG A 1 75 ? 39.411 -19.762 -22.833 1.00 89.31 75 ARG A O 1
ATOM 618 N N . LYS A 1 76 ? 39.706 -21.971 -23.072 1.00 90.25 76 LYS A N 1
ATOM 619 C CA . LYS A 1 76 ? 40.715 -21.858 -24.146 1.00 90.25 76 LYS A CA 1
ATOM 620 C C . LYS A 1 76 ? 40.180 -21.133 -25.382 1.00 90.25 76 LYS A C 1
ATOM 622 O O . LYS A 1 76 ? 40.954 -20.502 -26.093 1.00 90.25 76 LYS A O 1
ATOM 627 N N . ILE A 1 77 ? 38.864 -21.181 -25.608 1.00 90.00 77 ILE A N 1
ATOM 628 C CA . ILE A 1 77 ? 38.210 -20.502 -26.734 1.00 90.00 77 ILE A CA 1
ATOM 629 C C . ILE A 1 77 ? 38.437 -18.987 -26.683 1.00 90.00 77 ILE A C 1
ATOM 631 O O . ILE A 1 77 ? 38.579 -18.379 -27.736 1.00 90.00 77 ILE A O 1
ATOM 635 N N . GLU A 1 78 ? 38.529 -18.383 -25.494 1.00 89.69 78 GLU A N 1
ATOM 636 C CA . GLU A 1 78 ? 38.799 -16.948 -25.336 1.00 89.69 78 GLU A CA 1
ATOM 637 C C . GLU A 1 78 ? 40.167 -16.572 -25.929 1.00 89.69 78 GLU A C 1
ATOM 639 O O . GLU A 1 78 ? 40.227 -15.738 -26.831 1.00 89.69 78 GLU A O 1
ATOM 644 N N . LYS A 1 79 ? 41.229 -17.294 -25.538 1.00 89.06 79 LYS A N 1
ATOM 645 C CA . LYS A 1 79 ? 42.581 -17.159 -26.111 1.00 89.06 79 LYS A CA 1
ATOM 646 C C . LYS A 1 79 ? 42.641 -17.460 -27.616 1.00 89.06 79 LYS A C 1
ATOM 648 O O . LYS A 1 79 ? 43.427 -16.852 -28.337 1.00 89.06 79 LYS A O 1
ATOM 653 N N . PHE A 1 80 ? 41.847 -18.433 -28.079 1.00 89.06 80 PHE A N 1
ATOM 654 C CA . PHE A 1 80 ? 41.775 -18.808 -29.495 1.00 89.06 80 PHE A CA 1
ATOM 655 C C . PHE A 1 80 ? 41.188 -17.666 -30.330 1.00 89.06 80 PHE A C 1
ATOM 657 O O . PHE A 1 80 ? 41.700 -17.347 -31.397 1.00 89.06 80 PHE A O 1
ATOM 664 N N . ILE A 1 81 ? 40.099 -17.033 -29.881 1.00 89.81 81 ILE A N 1
ATOM 665 C CA . ILE A 1 81 ? 39.488 -15.944 -30.658 1.00 89.81 81 ILE A CA 1
ATOM 666 C C . ILE A 1 81 ? 40.260 -14.629 -30.539 1.00 89.81 81 ILE A C 1
ATOM 668 O O . ILE A 1 81 ? 40.191 -13.823 -31.464 1.00 89.81 81 ILE A O 1
ATOM 672 N N . SER A 1 82 ? 41.000 -14.413 -29.445 1.00 87.88 82 SER A N 1
ATOM 673 C CA . SER A 1 82 ? 41.784 -13.193 -29.231 1.00 87.88 82 SER A CA 1
ATOM 674 C C . SER A 1 82 ? 43.115 -13.157 -29.982 1.00 87.88 82 SER A C 1
ATOM 676 O O . SER A 1 82 ? 43.746 -12.104 -30.048 1.00 87.88 82 SER A O 1
ATOM 678 N N . SER A 1 83 ? 43.523 -14.276 -30.595 1.00 84.50 83 SER A N 1
ATOM 679 C CA . SER A 1 83 ? 44.851 -14.459 -31.199 1.00 84.50 83 SER A CA 1
ATOM 680 C C . SER A 1 83 ? 46.016 -14.343 -30.200 1.00 84.50 83 SER A C 1
ATOM 682 O O . SER A 1 83 ? 47.150 -14.099 -30.601 1.00 84.50 83 SER A O 1
ATOM 684 N N . GLU A 1 84 ? 45.755 -14.541 -28.900 1.00 85.62 84 GLU A N 1
ATOM 685 C CA . GLU A 1 84 ? 46.789 -14.596 -27.850 1.00 85.62 84 GLU A CA 1
ATOM 686 C C . GLU A 1 84 ? 47.630 -15.874 -27.911 1.00 85.62 84 GLU A C 1
ATOM 688 O O . GLU A 1 84 ? 48.797 -15.867 -27.521 1.00 85.62 84 GLU A O 1
ATOM 693 N N . ALA A 1 85 ? 47.031 -16.978 -28.362 1.00 86.38 85 ALA A N 1
ATOM 694 C CA . ALA A 1 85 ? 47.698 -18.264 -28.481 1.00 86.38 85 ALA A CA 1
ATOM 695 C C . ALA A 1 85 ? 47.203 -19.040 -29.707 1.00 86.38 85 ALA A C 1
ATOM 697 O O . ALA A 1 85 ? 46.060 -18.891 -30.150 1.00 86.38 85 ALA A O 1
ATOM 698 N N . ASN A 1 86 ? 48.084 -19.887 -30.229 1.00 87.75 86 ASN A N 1
ATOM 699 C CA . ASN A 1 86 ? 47.818 -20.803 -31.330 1.00 87.75 86 ASN A CA 1
ATOM 700 C C . ASN A 1 86 ? 47.401 -22.174 -30.778 1.00 87.75 86 ASN A C 1
ATOM 702 O O . ASN A 1 86 ? 47.858 -22.592 -29.711 1.00 87.75 86 ASN A O 1
ATOM 706 N N . PHE A 1 87 ? 46.516 -22.874 -31.488 1.00 89.62 87 PHE A N 1
ATOM 707 C CA . PHE A 1 87 ? 45.964 -24.152 -31.043 1.00 89.62 87 PHE A CA 1
ATOM 708 C C . PHE A 1 87 ? 45.861 -25.179 -32.172 1.00 89.62 87 PHE A C 1
ATOM 710 O O . PHE A 1 87 ? 45.635 -24.847 -33.338 1.00 89.62 87 PHE A O 1
ATOM 717 N N . ILE A 1 88 ? 45.942 -26.448 -31.788 1.00 88.38 88 ILE A N 1
ATOM 718 C CA . ILE A 1 88 ? 45.607 -27.618 -32.603 1.00 88.38 88 ILE A CA 1
ATOM 719 C C . ILE A 1 88 ? 44.462 -28.399 -31.946 1.00 88.38 88 ILE A C 1
ATOM 721 O O . ILE A 1 88 ? 44.149 -28.208 -30.767 1.00 88.38 88 ILE A O 1
ATOM 725 N N . ILE A 1 89 ? 43.827 -29.280 -32.715 1.00 85.62 89 ILE A N 1
ATOM 726 C CA . ILE A 1 89 ? 42.856 -30.251 -32.204 1.00 85.62 89 ILE A CA 1
ATOM 727 C C . ILE A 1 89 ? 43.552 -31.610 -32.086 1.00 85.62 89 ILE A C 1
ATOM 729 O O . ILE A 1 89 ? 44.190 -32.055 -33.039 1.00 85.62 89 ILE A O 1
ATOM 733 N N . ASP A 1 90 ? 43.441 -32.254 -30.923 1.00 84.25 90 ASP A N 1
ATOM 734 C CA . ASP A 1 90 ? 43.958 -33.608 -30.707 1.00 84.25 90 ASP A CA 1
ATOM 735 C C . ASP A 1 90 ? 43.062 -34.689 -31.349 1.00 84.25 90 ASP A C 1
ATOM 737 O O . ASP A 1 90 ? 41.943 -34.431 -31.797 1.00 84.25 90 ASP A O 1
ATOM 741 N N . ASN A 1 91 ? 43.523 -35.943 -31.341 1.00 80.81 91 ASN A N 1
ATOM 742 C CA . ASN A 1 91 ? 42.772 -37.081 -31.895 1.00 80.81 91 ASN A CA 1
ATOM 743 C C . ASN A 1 91 ? 41.402 -37.329 -31.219 1.00 80.81 91 ASN A C 1
ATOM 745 O O . ASN A 1 91 ? 40.611 -38.119 -31.730 1.00 80.81 91 ASN A O 1
ATOM 749 N N . ASN A 1 92 ? 41.112 -36.676 -30.087 1.00 80.25 92 ASN A N 1
ATOM 750 C CA . ASN A 1 92 ? 39.852 -36.774 -29.350 1.00 80.25 92 ASN A CA 1
ATOM 751 C C . ASN A 1 92 ? 38.929 -35.562 -29.583 1.00 80.25 92 ASN A C 1
ATOM 753 O O . ASN A 1 92 ? 37.860 -35.487 -28.972 1.00 80.25 92 ASN A O 1
ATOM 757 N N . GLY A 1 93 ? 39.307 -34.606 -30.439 1.00 80.50 93 GLY A N 1
ATOM 758 C CA . GLY A 1 93 ? 38.542 -33.379 -30.686 1.00 80.50 93 GLY A CA 1
ATOM 759 C C . GLY A 1 93 ? 38.764 -32.274 -29.643 1.00 80.50 93 GLY A C 1
ATOM 760 O O . GLY A 1 93 ? 37.950 -31.358 -29.544 1.00 80.50 93 GLY A O 1
ATOM 761 N N . ILE A 1 94 ? 39.816 -32.351 -28.823 1.00 85.44 94 ILE A N 1
ATOM 762 C CA . ILE A 1 94 ? 40.093 -31.399 -27.737 1.00 85.44 94 ILE A CA 1
ATOM 763 C C . ILE A 1 94 ? 41.084 -30.329 -28.214 1.00 85.44 94 ILE A C 1
ATOM 765 O O . ILE A 1 94 ? 42.099 -30.638 -28.833 1.00 85.44 94 ILE A O 1
ATOM 769 N N . LEU A 1 95 ? 40.816 -29.061 -27.880 1.00 86.19 95 LEU A N 1
ATOM 770 C CA . LEU A 1 95 ? 41.731 -27.943 -28.132 1.00 86.19 95 LEU A CA 1
ATOM 771 C C . LEU A 1 95 ? 42.991 -28.039 -27.255 1.00 86.19 95 LEU A C 1
ATOM 773 O O . LEU A 1 95 ? 42.902 -28.058 -26.020 1.00 86.19 95 LEU A O 1
ATOM 777 N N . VAL A 1 96 ? 44.168 -28.024 -27.880 1.00 87.31 96 VAL A N 1
ATOM 778 C CA . VAL A 1 96 ? 45.497 -28.032 -27.244 1.00 87.31 96 VAL A CA 1
ATOM 779 C C . VAL A 1 96 ? 46.310 -26.842 -27.763 1.00 87.31 96 VAL A C 1
ATOM 781 O O . VAL A 1 96 ? 46.237 -26.521 -28.942 1.00 87.31 96 VAL A O 1
ATOM 784 N N . GLU A 1 97 ? 47.021 -26.148 -26.873 1.00 88.31 97 GLU A N 1
ATOM 785 C CA . GLU A 1 97 ? 47.834 -24.961 -27.194 1.00 88.31 97 GLU A CA 1
ATOM 786 C C . GLU A 1 97 ? 49.148 -25.423 -27.857 1.00 88.31 97 GLU A C 1
ATOM 788 O O . GLU A 1 97 ? 49.837 -26.274 -27.294 1.00 88.31 97 GLU A O 1
ATOM 793 N N . ASP A 1 98 ? 49.471 -24.912 -29.049 1.00 87.25 98 ASP A N 1
ATOM 794 C CA . ASP A 1 98 ? 50.651 -25.293 -29.846 1.00 87.25 98 ASP A CA 1
ATOM 795 C C . ASP A 1 98 ? 51.183 -24.074 -30.628 1.00 87.25 98 ASP A C 1
ATOM 797 O O . ASP A 1 98 ? 50.393 -23.432 -31.324 1.00 87.25 98 ASP A O 1
ATOM 801 N N . PRO A 1 99 ? 52.492 -23.745 -30.578 1.00 83.44 99 PRO A N 1
ATOM 802 C CA . PRO A 1 99 ? 53.053 -22.564 -31.245 1.00 83.44 99 PRO A CA 1
ATOM 803 C C . PRO A 1 99 ? 52.799 -22.470 -32.758 1.00 83.44 99 PRO A C 1
ATOM 805 O O . PRO A 1 99 ? 52.673 -21.360 -33.275 1.00 83.44 99 PRO A O 1
ATOM 808 N N . ASN A 1 100 ? 52.702 -23.604 -33.458 1.00 82.62 100 ASN A N 1
ATOM 809 C CA . ASN A 1 100 ? 52.472 -23.688 -34.906 1.00 82.62 100 ASN A CA 1
ATOM 810 C C . ASN A 1 100 ? 50.989 -23.911 -35.264 1.00 82.62 100 ASN A C 1
ATOM 812 O O . ASN A 1 100 ? 50.660 -24.138 -36.429 1.00 82.62 100 ASN A O 1
ATOM 816 N N . GLY A 1 101 ? 50.100 -23.887 -34.268 1.00 83.25 101 GLY A N 1
ATOM 817 C CA . GLY A 1 101 ? 48.663 -24.038 -34.451 1.00 83.25 101 GLY A CA 1
ATOM 818 C C . GLY A 1 101 ? 47.986 -22.847 -35.139 1.00 83.25 101 GLY A C 1
ATOM 819 O O . GLY A 1 101 ? 48.607 -21.873 -35.559 1.00 83.25 101 GLY A O 1
ATOM 820 N N . ILE A 1 102 ? 46.661 -22.923 -35.214 1.00 86.38 102 ILE A N 1
ATOM 821 C CA . ILE A 1 102 ? 45.788 -21.889 -35.781 1.00 86.38 102 ILE A CA 1
ATOM 822 C C . ILE A 1 102 ? 45.118 -21.065 -34.679 1.00 86.38 102 ILE A C 1
ATOM 824 O O . ILE A 1 102 ? 44.990 -21.509 -33.538 1.00 86.38 102 ILE A O 1
ATOM 828 N N . THR A 1 103 ? 44.670 -19.862 -35.033 1.00 87.62 103 THR A N 1
ATOM 829 C CA . THR A 1 103 ? 43.993 -18.935 -34.122 1.00 87.62 103 THR A CA 1
ATOM 830 C C . THR A 1 103 ? 43.060 -17.996 -34.902 1.00 87.62 103 THR A C 1
ATOM 832 O O . THR A 1 103 ? 43.110 -17.964 -36.136 1.00 87.62 103 THR A O 1
ATOM 835 N N . GLY A 1 104 ? 42.191 -17.258 -34.210 1.00 85.56 104 GLY A N 1
ATOM 836 C CA . GLY A 1 104 ? 41.256 -16.293 -34.804 1.00 85.56 104 GLY A CA 1
ATOM 837 C C . GLY A 1 104 ? 39.846 -16.832 -35.100 1.00 85.56 104 GLY A C 1
ATOM 838 O O . GLY A 1 104 ? 39.586 -18.036 -35.153 1.00 85.56 104 GLY A O 1
ATOM 839 N N . ILE A 1 105 ? 38.887 -15.927 -35.293 1.00 87.12 105 ILE A N 1
ATOM 840 C CA . ILE A 1 105 ? 37.447 -16.238 -35.359 1.00 87.12 105 ILE A CA 1
ATOM 841 C C . ILE A 1 105 ? 37.086 -17.012 -36.634 1.00 87.12 105 ILE A C 1
ATOM 843 O O . ILE A 1 105 ? 36.282 -17.950 -36.580 1.00 87.12 105 ILE A O 1
ATOM 847 N N . ASN A 1 106 ? 37.708 -16.692 -37.774 1.00 84.81 106 ASN A N 1
ATOM 848 C CA . ASN A 1 106 ? 37.430 -17.406 -39.026 1.00 84.81 106 ASN A CA 1
ATOM 849 C C . ASN A 1 106 ? 37.929 -18.854 -38.967 1.00 84.81 106 ASN A C 1
ATOM 851 O O . ASN A 1 106 ? 37.240 -19.766 -39.430 1.00 84.81 106 ASN A O 1
ATOM 855 N N . LYS A 1 107 ? 39.085 -19.075 -38.330 1.00 86.69 107 LYS A N 1
ATOM 856 C CA . LYS A 1 107 ? 39.637 -20.413 -38.101 1.00 86.69 107 LYS A CA 1
ATOM 857 C C . LYS A 1 107 ? 38.853 -21.195 -37.057 1.00 86.69 107 LYS A C 1
ATOM 859 O O . LYS A 1 107 ? 38.606 -22.379 -37.269 1.00 86.69 107 LYS A O 1
ATOM 864 N N . PHE A 1 108 ? 38.340 -20.534 -36.018 1.00 88.56 108 PHE A N 1
ATOM 865 C CA . PHE A 1 108 ? 37.425 -21.159 -35.062 1.00 88.56 108 PHE A CA 1
ATOM 866 C C . PHE A 1 108 ? 36.169 -21.721 -35.753 1.00 88.56 108 PHE A C 1
ATOM 868 O O . PHE A 1 108 ? 35.749 -22.839 -35.462 1.00 88.56 108 PHE A O 1
ATOM 875 N N . ARG A 1 109 ? 35.596 -20.989 -36.719 1.00 86.94 109 ARG A N 1
ATOM 876 C CA . ARG A 1 109 ? 34.435 -21.440 -37.510 1.00 86.94 109 ARG A CA 1
ATOM 877 C C . ARG A 1 109 ? 34.713 -22.693 -38.344 1.00 86.94 109 ARG A C 1
ATOM 879 O O . ARG A 1 109 ? 33.829 -23.544 -38.448 1.00 86.94 109 ARG A O 1
ATOM 886 N N . GLU A 1 110 ? 35.900 -22.787 -38.947 1.00 86.00 110 GLU A N 1
ATOM 887 C CA . GLU A 1 110 ? 36.321 -23.947 -39.749 1.00 86.00 110 GLU A CA 1
ATOM 888 C C . GLU A 1 110 ? 36.420 -25.214 -38.887 1.00 86.00 110 GLU A C 1
ATOM 890 O O . GLU A 1 110 ? 35.934 -26.268 -39.293 1.00 86.00 110 GLU A O 1
ATOM 895 N N . ILE A 1 111 ? 36.990 -25.106 -37.682 1.00 87.19 111 ILE A N 1
ATOM 896 C CA . ILE A 1 111 ? 37.233 -26.264 -36.807 1.00 87.19 111 ILE A CA 1
ATOM 897 C C . ILE A 1 111 ? 36.091 -26.596 -35.843 1.00 87.19 111 ILE A C 1
ATOM 899 O O . ILE A 1 111 ? 36.065 -27.702 -35.307 1.00 87.19 111 ILE A O 1
ATOM 903 N N . PHE A 1 112 ? 35.139 -25.682 -35.623 1.00 87.81 112 PHE A N 1
ATOM 904 C CA . PHE A 1 112 ? 34.040 -25.870 -34.669 1.00 87.81 112 PHE A CA 1
ATOM 905 C C . PHE A 1 112 ? 33.314 -27.236 -34.768 1.00 87.81 112 PHE A C 1
ATOM 907 O O . PHE A 1 112 ? 33.058 -27.820 -33.715 1.00 87.81 112 PHE A O 1
ATOM 914 N N . PRO A 1 113 ? 33.019 -27.804 -35.962 1.00 85.94 113 PRO A N 1
ATOM 915 C CA . PRO A 1 113 ? 32.382 -29.124 -36.082 1.00 85.94 113 PRO A CA 1
ATOM 916 C C . PRO A 1 113 ? 33.162 -30.294 -35.468 1.00 85.94 113 PRO A C 1
ATOM 918 O O . PRO A 1 113 ? 32.577 -31.350 -35.241 1.00 85.94 113 PRO A O 1
ATOM 921 N N . ILE A 1 114 ? 34.469 -30.120 -35.259 1.00 86.25 114 ILE A N 1
ATOM 922 C CA . ILE A 1 114 ? 35.422 -31.148 -34.821 1.00 86.25 114 ILE A CA 1
ATOM 923 C C . ILE A 1 114 ? 35.714 -31.012 -33.309 1.00 86.25 114 ILE A C 1
ATOM 925 O O . ILE A 1 114 ? 36.268 -31.922 -32.697 1.00 86.25 114 ILE A O 1
ATOM 929 N N . ILE A 1 115 ? 35.314 -29.897 -32.678 1.00 86.38 115 ILE A N 1
ATOM 930 C CA . ILE A 1 115 ? 35.542 -29.646 -31.248 1.00 86.38 115 ILE A CA 1
ATOM 931 C C . ILE A 1 115 ? 34.562 -30.455 -30.385 1.00 86.38 115 ILE A C 1
ATOM 933 O O . ILE A 1 115 ? 33.344 -30.260 -30.436 1.00 86.38 115 ILE A O 1
ATOM 937 N N . ASN A 1 116 ? 35.110 -31.290 -29.502 1.00 84.88 116 ASN A N 1
ATOM 938 C CA . ASN A 1 116 ? 34.367 -32.076 -28.522 1.00 84.88 116 ASN A CA 1
ATOM 939 C C . ASN A 1 116 ? 34.366 -31.407 -27.138 1.00 84.88 116 ASN A C 1
ATOM 941 O O . ASN A 1 116 ? 35.403 -31.203 -26.506 1.00 84.88 116 ASN A O 1
ATOM 945 N N . PHE A 1 117 ? 33.170 -31.115 -26.621 1.00 86.25 117 PHE A N 1
ATOM 946 C CA . PHE A 1 117 ? 32.968 -30.517 -25.298 1.00 86.25 117 PHE A CA 1
ATOM 947 C C . PHE A 1 117 ? 32.608 -31.568 -24.240 1.00 86.25 117 PHE A C 1
ATOM 949 O O . PHE A 1 117 ? 31.728 -32.399 -24.453 1.00 86.25 117 PHE A O 1
ATOM 956 N N . ARG A 1 118 ? 33.218 -31.484 -23.049 1.00 82.56 118 ARG A N 1
ATOM 957 C CA . ARG A 1 118 ? 32.950 -32.419 -21.938 1.00 82.56 118 ARG A CA 1
ATOM 958 C C . ARG A 1 118 ? 31.545 -32.244 -21.343 1.00 82.56 118 ARG A C 1
ATOM 960 O O . ARG A 1 118 ? 31.220 -31.177 -20.804 1.00 82.56 118 ARG A O 1
ATOM 967 N N . SER A 1 119 ? 30.743 -33.308 -21.386 1.00 78.00 119 SER A N 1
ATOM 968 C CA . SER A 1 119 ? 29.362 -33.398 -20.888 1.00 78.00 119 SER A CA 1
ATOM 969 C C . SER A 1 119 ? 29.288 -33.911 -19.440 1.00 78.00 119 SER A C 1
ATOM 971 O O . SER A 1 119 ? 28.772 -34.987 -19.166 1.00 78.00 119 SER A O 1
ATOM 973 N N . GLU A 1 120 ? 29.824 -33.140 -18.495 1.00 80.12 120 GLU A N 1
ATOM 974 C CA . GLU A 1 120 ? 29.938 -33.558 -17.082 1.00 80.12 120 GLU A CA 1
ATOM 975 C C . GLU A 1 120 ? 28.642 -33.370 -16.266 1.00 80.12 120 GLU A C 1
ATOM 977 O O . GLU A 1 120 ? 28.506 -33.920 -15.176 1.00 80.12 120 GLU A O 1
ATOM 982 N N . THR A 1 121 ? 27.680 -32.575 -16.755 1.00 86.50 121 THR A N 1
ATOM 983 C CA . THR A 1 121 ? 26.397 -32.327 -16.072 1.00 86.50 121 THR A CA 1
ATOM 984 C C . THR A 1 121 ? 25.251 -32.115 -17.062 1.00 86.50 121 THR A C 1
ATOM 986 O O . THR A 1 121 ? 25.453 -31.582 -18.155 1.00 86.50 121 THR A O 1
ATOM 989 N N . SER A 1 122 ? 24.012 -32.394 -16.635 1.00 86.44 122 SER A N 1
ATOM 990 C CA . SER A 1 122 ? 22.798 -32.148 -17.439 1.00 86.44 122 SER A CA 1
ATOM 991 C C . SER A 1 122 ? 22.620 -30.680 -17.874 1.00 86.44 122 SER A C 1
ATOM 993 O O . SER A 1 122 ? 21.950 -30.384 -18.866 1.00 86.44 122 SER A O 1
ATOM 995 N N . GLN A 1 123 ? 23.231 -29.722 -17.165 1.00 84.56 123 GLN A N 1
ATOM 996 C CA . GLN A 1 123 ? 23.257 -28.324 -17.603 1.00 84.56 123 GLN A CA 1
ATOM 997 C C . GLN A 1 123 ? 24.266 -28.100 -18.741 1.00 84.56 123 GLN A C 1
ATOM 999 O O . GLN A 1 123 ? 23.928 -27.420 -19.711 1.00 84.56 123 GLN A O 1
ATOM 1004 N N . ARG A 1 124 ? 25.462 -28.705 -18.670 1.00 88.19 124 ARG A N 1
ATOM 1005 C CA . ARG A 1 124 ? 26.455 -28.657 -19.760 1.00 88.19 124 ARG A CA 1
ATOM 1006 C C . ARG A 1 124 ? 25.928 -29.337 -21.023 1.00 88.19 124 ARG A C 1
ATOM 1008 O O . ARG A 1 124 ? 26.040 -28.759 -22.096 1.00 88.19 124 ARG A O 1
ATOM 1015 N N . GLU A 1 125 ? 25.255 -30.481 -20.903 1.00 89.31 125 GLU A N 1
ATOM 1016 C CA . GLU A 1 125 ? 24.580 -31.145 -22.032 1.00 89.31 125 GLU A CA 1
ATOM 1017 C C . GLU A 1 125 ? 23.568 -30.229 -22.733 1.00 89.31 125 GLU A C 1
ATOM 1019 O O . GLU A 1 125 ? 23.542 -30.149 -23.960 1.00 89.31 125 GLU A O 1
ATOM 1024 N N . LYS A 1 126 ? 22.741 -29.492 -21.977 1.00 88.31 126 LYS A N 1
ATOM 1025 C CA . LYS A 1 126 ? 21.783 -28.527 -22.548 1.00 88.31 126 LYS A CA 1
ATOM 1026 C C . LYS A 1 126 ? 22.484 -27.395 -23.301 1.00 88.31 126 LYS A C 1
ATOM 1028 O O . LYS A 1 126 ? 21.980 -26.963 -24.336 1.00 88.31 126 LYS A O 1
ATOM 1033 N N . TYR A 1 127 ? 23.635 -26.933 -22.813 1.00 89.75 127 TYR A N 1
ATOM 1034 C CA . TYR A 1 127 ? 24.453 -25.926 -23.492 1.00 89.75 127 TYR A CA 1
ATOM 1035 C C . TYR A 1 127 ? 25.112 -26.460 -24.769 1.00 89.75 127 TYR A C 1
ATOM 1037 O O . TYR A 1 127 ? 25.016 -25.802 -25.802 1.00 89.75 127 TYR A O 1
ATOM 1045 N N . ILE A 1 128 ? 25.689 -27.664 -24.736 1.00 89.38 128 ILE A N 1
ATOM 1046 C CA . ILE A 1 128 ? 26.277 -28.325 -25.914 1.00 89.38 128 ILE A CA 1
ATOM 1047 C C . ILE A 1 128 ? 25.206 -28.523 -26.998 1.00 89.38 128 ILE A C 1
ATOM 1049 O O . ILE A 1 128 ? 25.384 -28.075 -28.131 1.00 89.38 128 ILE A O 1
ATOM 1053 N N . ASN A 1 129 ? 24.045 -29.077 -26.631 1.00 89.31 129 ASN A N 1
ATOM 1054 C CA . ASN A 1 129 ? 22.906 -29.258 -27.537 1.00 89.31 129 ASN A CA 1
ATOM 1055 C C . ASN A 1 129 ? 22.395 -27.931 -28.130 1.00 89.31 129 ASN A C 1
ATOM 1057 O O . ASN A 1 129 ? 22.015 -27.879 -29.301 1.00 89.31 129 ASN A O 1
ATOM 1061 N N . LEU A 1 130 ? 22.372 -26.846 -27.344 1.00 88.94 130 LEU A N 1
ATOM 1062 C CA . LEU A 1 130 ? 21.981 -25.521 -27.831 1.00 88.94 130 LEU A CA 1
ATOM 1063 C C . LEU A 1 130 ? 22.979 -24.989 -28.869 1.00 88.94 130 LEU A C 1
ATOM 1065 O O . LEU A 1 130 ? 22.556 -24.530 -29.927 1.00 88.94 130 LEU A O 1
ATOM 1069 N N . ILE A 1 131 ? 24.277 -25.083 -28.577 1.00 90.31 131 ILE A N 1
ATOM 1070 C CA . ILE A 1 131 ? 25.375 -24.606 -29.429 1.00 90.31 131 ILE A CA 1
ATOM 1071 C C . ILE A 1 131 ? 25.433 -25.392 -30.749 1.00 90.31 131 ILE A C 1
ATOM 1073 O O . ILE A 1 131 ? 25.468 -24.794 -31.823 1.00 90.31 131 ILE A O 1
ATOM 1077 N N . GLN A 1 132 ? 25.369 -26.725 -30.704 1.00 88.94 132 GLN A N 1
ATOM 1078 C CA . GLN A 1 132 ? 25.319 -27.553 -31.917 1.00 88.94 132 GLN A CA 1
ATOM 1079 C C . GLN A 1 132 ? 24.108 -27.197 -32.794 1.00 88.94 132 GLN A C 1
ATOM 1081 O O . GLN A 1 132 ? 24.206 -27.132 -34.021 1.00 88.94 132 GLN A O 1
ATOM 1086 N N . LYS A 1 133 ? 22.960 -26.905 -32.169 1.00 90.12 133 LYS A N 1
ATOM 1087 C CA . LYS A 1 133 ? 21.735 -26.527 -32.880 1.00 90.12 133 LYS A CA 1
ATOM 1088 C C . LYS A 1 133 ? 21.788 -25.109 -33.461 1.00 90.12 133 LYS A C 1
ATOM 1090 O O . LYS A 1 133 ? 21.234 -24.905 -34.538 1.00 90.12 133 LYS A O 1
ATOM 1095 N N . THR A 1 134 ? 22.464 -24.147 -32.822 1.00 88.75 134 THR A N 1
ATOM 1096 C CA . THR A 1 134 ? 22.703 -22.820 -33.428 1.00 88.75 134 THR A CA 1
ATOM 1097 C C . THR A 1 134 ? 23.714 -22.877 -34.567 1.00 88.75 134 THR A C 1
ATOM 1099 O O . THR A 1 134 ? 23.517 -22.187 -35.564 1.00 88.75 134 THR A O 1
ATOM 1102 N N . TYR A 1 135 ? 24.738 -23.734 -34.485 1.00 89.81 135 TYR A N 1
ATOM 1103 C CA . TYR A 1 135 ? 25.654 -23.968 -35.604 1.00 89.81 135 TYR A CA 1
ATOM 1104 C C . TYR A 1 135 ? 24.930 -24.591 -36.807 1.00 89.81 135 TYR A C 1
ATOM 1106 O O . TYR A 1 135 ? 24.958 -24.028 -37.901 1.00 89.81 135 TYR A O 1
ATOM 1114 N N . LYS A 1 136 ? 24.180 -25.687 -36.599 1.00 89.06 136 LYS A N 1
ATOM 1115 C CA . LYS A 1 136 ? 23.394 -26.355 -37.657 1.00 89.06 136 LYS A CA 1
ATOM 1116 C C . LYS A 1 136 ? 22.388 -25.418 -38.338 1.00 89.06 136 LYS A C 1
ATOM 1118 O O . LYS A 1 136 ? 22.172 -25.526 -39.542 1.00 89.06 136 LYS A O 1
ATOM 1123 N N . ASN A 1 137 ? 21.798 -24.495 -37.580 1.00 87.12 137 ASN A N 1
ATOM 1124 C CA . ASN A 1 137 ? 20.851 -23.504 -38.091 1.00 87.12 137 ASN A CA 1
ATOM 1125 C C . ASN A 1 137 ? 21.520 -22.232 -38.652 1.00 87.12 137 ASN A C 1
ATOM 1127 O O . ASN A 1 137 ? 20.804 -21.309 -39.020 1.00 87.12 137 ASN A O 1
ATOM 1131 N N . LYS A 1 138 ? 22.859 -22.153 -38.707 1.00 88.50 138 LYS A N 1
ATOM 1132 C CA . LYS A 1 138 ? 23.628 -20.967 -39.140 1.00 88.50 138 LYS A CA 1
ATOM 1133 C C . LYS A 1 138 ? 23.360 -19.686 -38.323 1.00 88.50 138 LYS A C 1
ATOM 1135 O O . LYS A 1 138 ? 23.612 -18.592 -38.805 1.00 88.50 138 LYS A O 1
ATOM 1140 N N . THR A 1 139 ? 22.916 -19.810 -37.067 1.00 89.56 139 THR A N 1
ATOM 1141 C CA . THR A 1 139 ? 22.659 -18.673 -36.153 1.00 89.56 139 THR A CA 1
ATOM 1142 C C . THR A 1 139 ? 23.762 -18.470 -35.102 1.00 89.56 139 THR A C 1
ATOM 1144 O O . THR A 1 139 ? 23.582 -17.709 -34.152 1.00 89.56 139 THR A O 1
ATOM 1147 N N . MET A 1 140 ? 24.868 -19.218 -35.183 1.00 91.56 140 MET A N 1
ATOM 1148 C CA . MET A 1 140 ? 26.031 -19.053 -34.296 1.00 91.56 140 MET A CA 1
ATOM 1149 C C . MET A 1 140 ? 26.922 -17.887 -34.734 1.00 91.56 140 MET A C 1
ATOM 1151 O O . MET A 1 140 ? 27.357 -17.107 -33.889 1.00 91.56 140 MET A O 1
ATOM 1155 N N . PHE A 1 141 ? 27.193 -17.802 -36.035 1.00 92.44 141 PHE A N 1
ATOM 1156 C CA . PHE A 1 141 ? 28.005 -16.763 -36.659 1.00 92.44 141 PHE A CA 1
ATOM 1157 C C . PHE A 1 141 ? 27.072 -15.765 -37.340 1.00 92.44 141 PHE A C 1
ATOM 1159 O O . PHE A 1 141 ? 26.118 -16.175 -37.999 1.00 92.44 141 PHE A O 1
ATOM 1166 N N . ILE A 1 142 ? 27.313 -14.471 -37.144 1.00 92.88 142 ILE A N 1
ATOM 1167 C CA . ILE A 1 142 ? 26.428 -13.394 -37.599 1.00 92.88 142 ILE A CA 1
ATOM 1168 C C . ILE A 1 142 ? 27.223 -12.389 -38.440 1.00 92.88 142 ILE A C 1
ATOM 1170 O O . ILE A 1 142 ? 28.349 -12.043 -38.082 1.00 92.88 142 ILE A O 1
ATOM 1174 N N . LYS A 1 143 ? 26.638 -11.926 -39.553 1.00 93.12 143 LYS A N 1
ATOM 1175 C CA . LYS A 1 143 ? 27.194 -10.855 -40.410 1.00 93.12 143 LYS A CA 1
ATOM 1176 C C . LYS A 1 143 ? 26.508 -9.512 -40.218 1.00 93.12 143 LYS A C 1
ATOM 1178 O O . LYS A 1 143 ? 26.949 -8.509 -40.764 1.00 93.12 143 LYS A O 1
ATOM 1183 N N . LYS A 1 144 ? 25.417 -9.480 -39.462 1.00 94.88 144 LYS A N 1
ATOM 1184 C CA . LYS A 1 144 ? 24.618 -8.281 -39.234 1.00 94.88 144 LYS A CA 1
ATOM 1185 C C . LYS A 1 144 ? 24.410 -8.071 -37.744 1.00 94.88 144 LYS A C 1
ATOM 1187 O O . LYS A 1 144 ? 24.283 -9.032 -36.986 1.00 94.88 144 LYS A O 1
ATOM 1192 N N . LEU A 1 145 ? 24.330 -6.810 -37.336 1.00 94.94 145 LEU A N 1
ATOM 1193 C CA . LEU A 1 145 ? 23.944 -6.406 -35.987 1.00 94.94 145 LEU A CA 1
ATOM 1194 C C . LEU A 1 145 ? 22.670 -5.552 -36.057 1.00 94.94 145 LEU A C 1
ATOM 1196 O O . LEU A 1 145 ? 22.722 -4.468 -36.639 1.00 94.94 145 LEU A O 1
ATOM 1200 N N . PRO A 1 146 ? 21.540 -5.980 -35.466 1.00 94.88 146 PRO A N 1
ATOM 1201 C CA . PRO A 1 146 ? 20.329 -5.170 -35.419 1.00 94.88 146 PRO A CA 1
ATOM 1202 C C . PRO A 1 146 ? 20.542 -3.840 -34.690 1.00 94.88 146 PRO A C 1
ATOM 1204 O O . PRO A 1 146 ? 21.062 -3.795 -33.574 1.00 94.88 146 PRO A O 1
ATOM 1207 N N . VAL A 1 147 ? 20.073 -2.761 -35.308 1.00 95.31 147 VAL A N 1
ATOM 1208 C CA . VAL A 1 147 ? 20.050 -1.408 -34.756 1.00 95.31 147 VAL A CA 1
ATOM 1209 C C . VAL A 1 147 ? 18.644 -1.115 -34.245 1.00 95.31 147 VAL A C 1
ATOM 1211 O O . VAL A 1 147 ? 17.669 -1.089 -34.995 1.00 95.31 147 VAL A O 1
ATOM 1214 N N . ILE A 1 148 ? 18.556 -0.885 -32.937 1.00 93.44 148 ILE A N 1
ATOM 1215 C CA . ILE A 1 148 ? 17.321 -0.515 -32.228 1.00 93.44 148 ILE A CA 1
ATOM 1216 C C . ILE A 1 148 ? 16.786 0.840 -32.759 1.00 93.44 148 ILE A C 1
ATOM 1218 O O . ILE A 1 148 ? 17.604 1.708 -33.082 1.00 93.44 148 ILE A O 1
ATOM 1222 N N . PRO A 1 149 ? 15.458 1.074 -32.823 1.00 94.25 149 PRO A N 1
ATOM 1223 C CA . PRO A 1 149 ? 14.885 2.354 -33.248 1.00 94.25 149 PRO A CA 1
ATOM 1224 C C . PRO A 1 149 ? 15.397 3.555 -32.420 1.00 94.25 149 PRO A C 1
ATOM 1226 O O . PRO A 1 149 ? 15.584 3.423 -31.202 1.00 94.25 149 PRO A O 1
ATOM 1229 N N . PRO A 1 150 ? 15.605 4.741 -33.028 1.00 92.88 150 PRO A N 1
ATOM 1230 C CA . PRO A 1 150 ? 16.202 5.903 -32.362 1.00 92.88 150 PRO A CA 1
ATOM 1231 C C . PRO A 1 150 ? 15.396 6.426 -31.164 1.00 92.88 150 PRO A C 1
ATOM 1233 O O . PRO A 1 150 ? 15.976 6.969 -30.229 1.00 92.88 150 PRO A O 1
ATOM 1236 N N . GLY A 1 151 ? 14.083 6.185 -31.109 1.00 89.06 151 GLY A N 1
ATOM 1237 C CA . GLY A 1 151 ? 13.232 6.527 -29.964 1.00 89.06 151 GLY A CA 1
ATOM 1238 C C . GLY A 1 151 ? 13.570 5.793 -28.655 1.00 89.06 151 GLY A C 1
ATOM 1239 O O . GLY A 1 151 ? 13.080 6.195 -27.603 1.00 89.06 151 GLY A O 1
ATOM 1240 N N . PHE A 1 152 ? 14.418 4.756 -28.692 1.00 88.00 152 PHE A N 1
ATOM 1241 C CA . PHE A 1 152 ? 14.977 4.092 -27.502 1.00 88.00 152 PHE A CA 1
ATOM 1242 C C . PHE A 1 152 ? 16.444 4.465 -27.213 1.00 88.00 152 PHE A C 1
ATOM 1244 O O . PHE A 1 152 ? 17.020 3.978 -26.240 1.00 88.00 152 PHE A O 1
ATOM 1251 N N . ARG A 1 153 ? 17.049 5.313 -28.052 1.00 91.06 153 ARG A N 1
ATOM 1252 C CA . ARG A 1 153 ? 18.424 5.830 -27.943 1.00 91.06 153 ARG A CA 1
ATOM 1253 C C . ARG A 1 153 ? 18.450 7.310 -28.365 1.00 91.06 153 ARG A C 1
ATOM 1255 O O . ARG A 1 153 ? 19.088 7.651 -29.362 1.00 91.06 153 ARG A O 1
ATOM 1262 N N . PRO A 1 154 ? 17.682 8.169 -27.669 1.00 89.06 154 PRO A N 1
ATOM 1263 C CA . PRO A 1 154 ? 17.388 9.516 -28.136 1.00 89.06 154 PRO A CA 1
ATOM 1264 C C . PRO A 1 154 ? 18.652 10.363 -28.301 1.00 89.06 154 PRO A C 1
ATOM 1266 O O . PRO A 1 154 ? 19.649 10.172 -27.601 1.00 89.06 154 PRO A O 1
ATOM 1269 N N . ALA A 1 155 ? 18.554 11.324 -29.211 1.00 89.44 155 ALA A N 1
ATOM 1270 C CA . ALA A 1 155 ? 19.399 12.502 -29.262 1.00 89.44 155 ALA A CA 1
ATOM 1271 C C . ALA A 1 155 ? 18.473 13.719 -29.189 1.00 89.44 155 ALA A C 1
ATOM 1273 O O . ALA A 1 155 ? 17.464 13.753 -29.897 1.00 89.44 155 ALA A O 1
ATOM 1274 N N . TYR A 1 156 ? 18.777 14.670 -28.314 1.00 87.62 156 TYR A N 1
ATOM 1275 C CA . TYR A 1 156 ? 18.019 15.909 -28.139 1.00 87.62 156 TYR A CA 1
ATOM 1276 C C . TYR A 1 156 ? 18.978 17.048 -27.796 1.00 87.62 156 TYR A C 1
ATOM 1278 O O . TYR A 1 156 ? 20.076 16.796 -27.305 1.00 87.62 156 TYR A O 1
ATOM 1286 N N . GLN A 1 157 ? 18.578 18.285 -28.064 1.00 87.75 157 GLN A N 1
ATOM 1287 C CA . GLN A 1 157 ? 19.321 19.459 -27.614 1.00 87.75 157 GLN A CA 1
ATOM 1288 C C . GLN A 1 157 ? 18.864 19.846 -26.207 1.00 87.75 157 GLN A C 1
ATOM 1290 O O . GLN A 1 157 ? 17.673 19.755 -25.897 1.00 87.75 157 GLN A O 1
ATOM 1295 N N . ASP A 1 158 ? 19.802 20.232 -25.348 1.00 88.31 158 ASP A N 1
ATOM 1296 C CA . ASP A 1 158 ? 19.473 20.916 -24.098 1.00 88.31 158 ASP A CA 1
ATOM 1297 C C . ASP A 1 158 ? 19.085 22.387 -24.347 1.00 88.31 158 ASP A C 1
ATOM 1299 O O . ASP A 1 158 ? 18.998 22.847 -25.487 1.00 88.31 158 ASP A O 1
ATOM 1303 N N . ASN A 1 159 ? 18.819 23.129 -23.269 1.00 88.81 159 ASN A N 1
ATOM 1304 C CA . ASN A 1 159 ? 18.413 24.535 -23.349 1.00 88.81 159 ASN A CA 1
ATOM 1305 C C . ASN A 1 159 ? 19.494 25.444 -23.968 1.00 88.81 159 ASN A C 1
ATOM 1307 O O . ASN A 1 159 ? 19.160 26.529 -24.439 1.00 88.81 159 ASN A O 1
ATOM 1311 N N . ASP A 1 160 ? 20.755 25.001 -23.978 1.00 87.88 160 ASP A N 1
ATOM 1312 C CA . ASP A 1 160 ? 21.905 25.721 -24.529 1.00 87.88 160 ASP A CA 1
ATOM 1313 C C . ASP A 1 160 ? 22.214 25.285 -25.982 1.00 87.88 160 ASP A C 1
ATOM 1315 O O . ASP A 1 160 ? 23.188 25.735 -26.589 1.00 87.88 160 ASP A O 1
ATOM 1319 N N . GLY A 1 161 ? 21.378 24.415 -26.568 1.00 82.75 161 GLY A N 1
ATOM 1320 C CA . GLY A 1 161 ? 21.511 23.913 -27.938 1.00 82.75 161 GLY A CA 1
ATOM 1321 C C . GLY A 1 161 ? 22.505 22.757 -28.102 1.00 82.75 161 GLY A C 1
ATOM 1322 O O . GLY A 1 161 ? 22.772 22.332 -29.231 1.00 82.75 161 GLY A O 1
ATOM 1323 N N . VAL A 1 162 ? 23.060 22.220 -27.010 1.00 85.75 162 VAL A N 1
ATOM 1324 C CA . VAL A 1 162 ? 24.069 21.154 -27.049 1.00 85.75 162 VAL A CA 1
ATOM 1325 C C . VAL A 1 162 ? 23.393 19.796 -27.224 1.00 85.75 162 VAL A C 1
ATOM 1327 O O . VAL A 1 162 ? 22.481 19.423 -26.487 1.00 85.75 162 VAL A O 1
ATOM 1330 N N . TRP A 1 163 ? 23.859 19.018 -28.204 1.00 85.12 163 TRP A N 1
ATOM 1331 C CA . TRP A 1 163 ? 23.340 17.677 -28.475 1.00 85.12 163 TRP A CA 1
ATOM 1332 C C . TRP A 1 163 ? 23.715 16.671 -27.378 1.00 85.12 163 TRP A C 1
ATOM 1334 O O . TRP A 1 163 ? 24.839 16.171 -27.317 1.00 85.12 163 TRP A O 1
ATOM 1344 N N . MET A 1 164 ? 22.724 16.293 -26.576 1.00 89.50 164 MET A N 1
ATOM 1345 C CA . MET A 1 164 ? 22.770 15.175 -25.639 1.00 89.50 164 MET A CA 1
ATOM 1346 C C . MET A 1 164 ? 22.373 13.887 -26.367 1.00 89.50 164 MET A C 1
ATOM 1348 O O . MET A 1 164 ? 21.265 13.777 -26.894 1.00 89.50 164 MET A O 1
ATOM 1352 N N . VAL A 1 165 ? 23.268 12.897 -26.398 1.00 90.44 165 VAL A N 1
ATOM 1353 C CA . VAL A 1 165 ? 23.106 11.650 -27.169 1.00 90.44 165 VAL A CA 1
ATOM 1354 C C . VAL A 1 165 ? 23.179 10.433 -26.238 1.00 90.44 165 VAL A C 1
ATOM 1356 O O . VAL A 1 165 ? 24.097 10.323 -25.430 1.00 90.44 165 VAL A O 1
ATOM 1359 N N . ASP A 1 166 ? 22.242 9.478 -26.342 1.00 91.00 166 ASP A N 1
ATOM 1360 C CA . ASP A 1 166 ? 22.341 8.231 -25.559 1.00 91.00 166 ASP A CA 1
ATOM 1361 C C . ASP A 1 166 ? 23.569 7.405 -25.986 1.00 91.00 166 ASP A C 1
ATOM 1363 O O . ASP A 1 166 ? 23.766 7.131 -27.174 1.00 91.00 166 ASP A O 1
ATOM 1367 N N . LYS A 1 167 ? 24.344 6.949 -24.994 1.00 91.56 167 LYS A N 1
ATOM 1368 C CA . LYS A 1 167 ? 25.568 6.138 -25.131 1.00 91.56 167 LYS A CA 1
ATOM 1369 C C . LYS A 1 167 ? 25.435 4.893 -26.025 1.00 91.56 167 LYS A C 1
ATOM 1371 O O . LYS A 1 167 ? 26.432 4.419 -26.564 1.00 91.56 167 LYS A O 1
ATOM 1376 N N . LEU A 1 168 ? 24.234 4.351 -26.240 1.00 92.44 168 LEU A N 1
ATOM 1377 C CA . LEU A 1 168 ? 24.046 3.276 -27.218 1.00 92.44 168 LEU A CA 1
ATOM 1378 C C . LEU A 1 168 ? 24.422 3.711 -28.647 1.00 92.44 168 LEU A C 1
ATOM 1380 O O . LEU A 1 168 ? 24.911 2.890 -29.421 1.00 92.44 168 LEU A O 1
ATOM 1384 N N . ASN A 1 169 ? 24.230 4.987 -28.995 1.00 93.88 169 ASN A N 1
ATOM 1385 C CA . ASN A 1 169 ? 24.678 5.529 -30.276 1.00 93.88 169 ASN A CA 1
ATOM 1386 C C . ASN A 1 169 ? 26.208 5.486 -30.375 1.00 93.88 169 ASN A C 1
ATOM 1388 O O . ASN A 1 169 ? 26.708 4.932 -31.345 1.00 93.88 169 ASN A O 1
ATOM 1392 N N . GLU A 1 170 ? 26.939 5.951 -29.354 1.00 93.38 170 GLU A N 1
ATOM 1393 C CA . GLU A 1 170 ? 28.415 5.904 -29.304 1.00 93.38 170 GLU A CA 1
ATOM 1394 C C . GLU A 1 170 ? 28.953 4.482 -29.541 1.00 93.38 170 GLU A C 1
ATOM 1396 O O . GLU A 1 170 ? 29.891 4.277 -30.315 1.00 93.38 170 GLU A O 1
ATOM 1401 N N . ILE A 1 171 ? 28.317 3.479 -28.920 1.00 94.88 171 ILE A N 1
ATOM 1402 C CA . ILE A 1 171 ? 28.667 2.061 -29.092 1.00 94.88 171 ILE A CA 1
ATOM 1403 C C . ILE A 1 171 ? 28.452 1.625 -30.550 1.00 94.88 171 ILE A C 1
ATOM 1405 O O . ILE A 1 171 ? 29.352 1.035 -31.149 1.00 94.88 171 ILE A O 1
ATOM 1409 N N . TYR A 1 172 ? 27.305 1.952 -31.160 1.00 96.31 172 TYR A N 1
ATOM 1410 C CA . TYR A 1 172 ? 27.076 1.662 -32.581 1.00 96.31 172 TYR A CA 1
ATOM 1411 C C . TYR A 1 172 ? 28.072 2.391 -33.500 1.00 96.31 172 TYR A C 1
ATOM 1413 O O . TYR A 1 172 ? 28.558 1.782 -34.450 1.00 96.31 172 TYR A O 1
ATOM 1421 N N . GLN A 1 173 ? 28.432 3.649 -33.217 1.00 95.19 173 GLN A N 1
ATOM 1422 C CA . GLN A 1 173 ? 29.455 4.380 -33.980 1.00 95.19 173 GLN A CA 1
ATOM 1423 C C . GLN A 1 173 ? 30.814 3.673 -33.911 1.00 95.19 173 GLN A C 1
ATOM 1425 O O . GLN A 1 173 ? 31.491 3.531 -34.930 1.00 95.19 173 GLN A O 1
ATOM 1430 N N . GLY A 1 174 ? 31.202 3.187 -32.726 1.00 95.38 174 GLY A N 1
ATOM 1431 C CA . GLY A 1 174 ? 32.411 2.384 -32.536 1.00 95.38 174 GLY A CA 1
ATOM 1432 C C . GLY A 1 174 ? 32.397 1.090 -33.355 1.00 95.38 174 GLY A C 1
ATOM 1433 O O . GLY A 1 174 ? 33.399 0.757 -33.989 1.00 95.38 174 GLY A O 1
ATOM 1434 N N . ILE A 1 175 ? 31.255 0.397 -33.405 1.00 96.38 175 ILE A N 1
ATOM 1435 C CA . ILE A 1 175 ? 31.066 -0.827 -34.202 1.00 96.38 175 ILE A CA 1
ATOM 1436 C C . ILE A 1 175 ? 31.149 -0.531 -35.706 1.00 96.38 175 ILE A C 1
ATOM 1438 O O . ILE A 1 175 ? 31.854 -1.249 -36.414 1.00 96.38 175 ILE A O 1
ATOM 1442 N N . ILE A 1 176 ? 30.511 0.538 -36.200 1.00 95.69 176 ILE A N 1
ATOM 1443 C CA . ILE A 1 176 ? 30.586 0.944 -37.618 1.00 95.69 176 ILE A CA 1
ATOM 1444 C C . ILE A 1 176 ? 32.032 1.298 -37.999 1.00 95.69 176 ILE A C 1
ATOM 1446 O O . ILE A 1 176 ? 32.549 0.791 -38.992 1.00 95.69 176 ILE A O 1
ATOM 1450 N N . ARG A 1 177 ? 32.738 2.088 -37.178 1.00 95.00 177 ARG A N 1
ATOM 1451 C CA . ARG A 1 177 ? 34.152 2.441 -37.418 1.00 95.00 177 ARG A CA 1
ATOM 1452 C C . ARG A 1 177 ? 35.061 1.209 -37.461 1.00 95.00 177 ARG A C 1
ATOM 1454 O O . ARG A 1 177 ? 35.870 1.086 -38.376 1.00 95.00 177 ARG A O 1
ATOM 1461 N N . LYS A 1 178 ? 34.900 0.270 -36.521 1.00 94.06 178 LYS A N 1
ATOM 1462 C CA . LYS A 1 178 ? 35.643 -1.006 -36.510 1.00 94.06 178 LYS A CA 1
ATOM 1463 C C . LYS A 1 178 ? 35.303 -1.887 -37.712 1.00 94.06 178 LYS A C 1
ATOM 1465 O O . LYS A 1 178 ? 36.196 -2.498 -38.282 1.00 94.06 178 LYS A O 1
ATOM 1470 N N . THR A 1 179 ? 34.044 -1.901 -38.136 1.00 93.88 179 THR A N 1
ATOM 1471 C CA . THR A 1 179 ? 33.595 -2.606 -39.347 1.00 93.88 179 THR A CA 1
ATOM 1472 C C . THR A 1 179 ? 34.295 -2.066 -40.599 1.00 93.88 179 THR A C 1
ATOM 1474 O O . THR A 1 179 ? 34.814 -2.845 -41.393 1.00 93.88 179 THR A O 1
ATOM 1477 N N . ILE A 1 180 ? 34.396 -0.739 -40.744 1.00 91.88 180 ILE A N 1
ATOM 1478 C CA . ILE A 1 180 ? 35.120 -0.087 -41.851 1.00 91.88 180 ILE A CA 1
ATOM 1479 C C . ILE A 1 180 ? 36.628 -0.394 -41.797 1.00 91.88 180 ILE A C 1
ATOM 1481 O O . ILE A 1 180 ? 37.247 -0.598 -42.840 1.00 91.88 180 ILE A O 1
ATOM 1485 N N . GLN A 1 181 ? 37.224 -0.478 -40.601 1.00 90.75 181 GLN A N 1
ATOM 1486 C CA . GLN A 1 181 ? 38.627 -0.887 -40.430 1.00 90.75 181 GLN A CA 1
ATOM 1487 C C . GLN A 1 181 ? 38.857 -2.347 -40.855 1.00 90.75 181 GLN A C 1
ATOM 1489 O O . GLN A 1 181 ? 39.819 -2.625 -41.567 1.00 90.75 181 GLN A O 1
ATOM 1494 N N . VAL A 1 182 ? 37.962 -3.264 -40.471 1.00 90.50 182 VAL A N 1
ATOM 1495 C CA . VAL A 1 182 ? 38.007 -4.679 -40.882 1.00 90.50 182 VAL A CA 1
ATOM 1496 C C . VAL A 1 182 ? 37.830 -4.821 -42.399 1.00 90.50 182 VAL A C 1
ATOM 1498 O O . VAL A 1 182 ? 38.621 -5.517 -43.031 1.00 90.50 182 VAL A O 1
ATOM 1501 N N . ASP A 1 183 ? 36.858 -4.126 -43.007 1.00 89.56 183 ASP A N 1
ATOM 1502 C CA . ASP A 1 183 ? 36.652 -4.160 -44.466 1.00 89.56 183 ASP A CA 1
ATOM 1503 C C . ASP A 1 183 ? 37.778 -3.454 -45.237 1.00 89.56 183 ASP A C 1
ATOM 1505 O O . ASP A 1 183 ? 38.043 -3.803 -46.377 1.00 89.56 183 ASP A O 1
ATOM 1509 N N . SER A 1 184 ? 38.507 -2.510 -44.638 1.00 87.25 184 SER A N 1
ATOM 1510 C CA . SER A 1 184 ? 39.714 -1.943 -45.266 1.00 87.25 184 SER A CA 1
ATOM 1511 C C . SER A 1 184 ? 40.886 -2.935 -45.312 1.00 87.25 184 SER A C 1
ATOM 1513 O O . SER A 1 184 ? 41.732 -2.844 -46.198 1.00 87.25 184 SER A O 1
ATOM 1515 N N . ALA A 1 185 ? 40.940 -3.900 -44.390 1.00 83.94 185 ALA A N 1
ATOM 1516 C CA . ALA A 1 185 ? 42.060 -4.826 -44.211 1.00 83.94 185 ALA A CA 1
ATOM 1517 C C . ALA A 1 185 ? 41.916 -6.162 -44.983 1.00 83.94 185 ALA A C 1
ATOM 1519 O O . ALA A 1 185 ? 42.481 -7.168 -44.556 1.00 83.94 185 ALA A O 1
ATOM 1520 N N . LYS A 1 186 ? 41.135 -6.198 -46.080 1.00 69.19 186 LYS A N 1
ATOM 1521 C CA . LYS A 1 186 ? 40.668 -7.427 -46.770 1.00 69.19 186 LYS A CA 1
ATOM 1522 C C . LYS A 1 186 ? 41.757 -8.489 -46.970 1.00 69.19 186 LYS A C 1
ATOM 1524 O O . LYS A 1 186 ? 42.602 -8.360 -47.851 1.00 69.19 186 LYS A O 1
ATOM 1529 N N . GLY A 1 187 ? 41.660 -9.597 -46.236 1.00 67.19 187 GLY A N 1
ATOM 1530 C CA . GLY A 1 187 ? 42.506 -10.773 -46.443 1.00 67.19 187 GLY A CA 1
ATOM 1531 C C . GLY A 1 187 ? 42.567 -11.685 -45.222 1.00 67.19 187 GLY A C 1
ATOM 1532 O O . GLY A 1 187 ? 42.170 -11.303 -44.129 1.00 67.19 187 GLY A O 1
ATOM 1533 N N . ALA A 1 188 ? 43.083 -12.900 -45.400 1.00 66.12 188 ALA A N 1
ATOM 1534 C CA . ALA A 1 188 ? 43.403 -13.784 -44.283 1.00 66.12 188 ALA A CA 1
ATOM 1535 C C . ALA A 1 188 ? 44.795 -13.436 -43.727 1.00 66.12 188 ALA A C 1
ATOM 1537 O O . ALA A 1 188 ? 45.771 -13.419 -44.475 1.00 66.12 188 ALA A O 1
ATOM 1538 N N . GLY A 1 189 ? 44.897 -13.175 -42.422 1.00 79.38 189 GLY A N 1
ATOM 1539 C CA . GLY A 1 189 ? 46.163 -12.858 -41.756 1.00 79.38 189 GLY A CA 1
ATOM 1540 C C . GLY A 1 189 ? 45.966 -12.317 -40.339 1.00 79.38 189 GLY A C 1
ATOM 1541 O O . GLY A 1 189 ? 44.859 -11.930 -39.966 1.00 79.38 189 GLY A O 1
ATOM 1542 N N . LEU A 1 190 ? 47.046 -12.257 -39.553 1.00 81.62 190 LEU A N 1
ATOM 1543 C CA . LEU A 1 190 ? 46.992 -11.898 -38.128 1.00 81.62 190 LEU A CA 1
ATOM 1544 C C . LEU A 1 190 ? 46.341 -10.527 -37.872 1.00 81.62 190 LEU A C 1
ATOM 1546 O O . LEU A 1 190 ? 45.522 -10.398 -36.969 1.00 81.62 190 LEU A O 1
ATOM 1550 N N . LEU A 1 191 ? 46.641 -9.514 -38.695 1.00 85.06 191 LEU A N 1
ATOM 1551 C CA . LEU A 1 191 ? 46.027 -8.184 -38.572 1.00 85.06 191 LEU A CA 1
ATOM 1552 C C . LEU A 1 191 ? 44.499 -8.228 -38.753 1.00 85.06 191 LEU A C 1
ATOM 1554 O O . LEU A 1 191 ? 43.776 -7.551 -38.026 1.00 85.06 191 LEU A O 1
ATOM 1558 N N . TYR A 1 192 ? 44.001 -9.041 -39.688 1.00 88.38 192 TYR A N 1
ATOM 1559 C CA . TYR A 1 192 ? 42.567 -9.190 -39.936 1.00 88.38 192 TYR A CA 1
ATOM 1560 C C . TYR A 1 192 ? 41.859 -9.917 -38.785 1.00 88.38 192 TYR A C 1
ATOM 1562 O O . TYR A 1 192 ? 40.779 -9.493 -38.371 1.00 88.38 192 TYR A O 1
ATOM 1570 N N . GLU A 1 193 ? 42.476 -10.956 -38.213 1.00 87.00 193 GLU A N 1
ATOM 1571 C CA . GLU A 1 193 ? 41.936 -11.643 -37.030 1.00 87.00 193 GLU A CA 1
ATOM 1572 C C . GLU A 1 193 ? 41.939 -10.732 -35.791 1.00 87.00 193 GLU A C 1
ATOM 1574 O O . GLU A 1 193 ? 40.925 -10.649 -35.102 1.00 87.00 193 GLU A O 1
ATOM 1579 N N . LEU A 1 194 ? 43.004 -9.951 -35.560 1.00 88.25 194 LEU A N 1
ATOM 1580 C CA . LEU A 1 194 ? 43.065 -8.962 -34.473 1.00 88.25 194 LEU A CA 1
ATOM 1581 C C . LEU A 1 194 ? 41.997 -7.862 -34.617 1.00 88.25 194 LEU A C 1
ATOM 1583 O O . LEU A 1 194 ? 41.347 -7.496 -33.635 1.00 88.25 194 LEU A O 1
ATOM 1587 N N . LEU A 1 195 ? 41.767 -7.349 -35.831 1.00 90.62 195 LEU A N 1
ATOM 1588 C CA . LEU A 1 195 ? 40.699 -6.375 -36.092 1.00 90.62 195 LEU A CA 1
ATOM 1589 C C . LEU A 1 195 ? 39.302 -7.007 -35.946 1.00 90.62 195 LEU A C 1
ATOM 1591 O O . LEU A 1 195 ? 38.410 -6.384 -35.366 1.00 90.62 195 LEU A O 1
ATOM 1595 N N . THR A 1 196 ? 39.120 -8.253 -36.396 1.00 90.81 196 THR A N 1
ATOM 1596 C CA . THR A 1 196 ? 37.864 -9.014 -36.250 1.00 90.81 196 THR A CA 1
ATOM 1597 C C . THR A 1 196 ? 37.558 -9.307 -34.778 1.00 90.81 196 THR A C 1
ATOM 1599 O O . THR A 1 196 ? 36.423 -9.120 -34.338 1.00 90.81 196 THR A O 1
ATOM 1602 N N . TYR A 1 197 ? 38.563 -9.654 -33.970 1.00 92.12 197 TYR A N 1
ATOM 1603 C CA . TYR A 1 197 ? 38.430 -9.755 -32.516 1.00 92.12 197 TYR A CA 1
ATOM 1604 C C . TYR A 1 197 ? 38.115 -8.395 -31.877 1.00 92.12 197 TYR A C 1
ATOM 1606 O O . TYR A 1 197 ? 37.212 -8.276 -31.048 1.00 92.12 197 TYR A O 1
ATOM 1614 N N . GLY A 1 198 ? 38.774 -7.327 -32.332 1.00 93.31 198 GLY A N 1
ATOM 1615 C CA . GLY A 1 198 ? 38.471 -5.959 -31.919 1.00 93.31 198 GLY A CA 1
ATOM 1616 C C . GLY A 1 198 ? 37.031 -5.521 -32.223 1.00 93.31 198 GLY A C 1
ATOM 1617 O O . GLY A 1 198 ? 36.500 -4.682 -31.489 1.00 93.31 198 GLY A O 1
ATOM 1618 N N . LEU A 1 199 ? 36.401 -6.067 -33.269 1.00 94.50 199 LEU A N 1
ATOM 1619 C CA . LEU A 1 199 ? 34.980 -5.902 -33.597 1.00 94.50 199 LEU A CA 1
ATOM 1620 C C . LEU A 1 199 ? 34.088 -6.796 -32.717 1.00 94.50 199 LEU A C 1
ATOM 1622 O O . LEU A 1 199 ? 33.101 -6.306 -32.168 1.00 94.50 199 LEU A O 1
ATOM 1626 N N . GLN A 1 200 ? 34.462 -8.063 -32.509 1.00 95.25 200 GLN A N 1
ATOM 1627 C CA . GLN A 1 200 ? 33.786 -8.987 -31.587 1.00 95.25 200 GLN A CA 1
ATOM 1628 C C . GLN A 1 200 ? 33.672 -8.402 -30.172 1.00 95.25 200 GLN A C 1
ATOM 1630 O O . GLN A 1 200 ? 32.602 -8.484 -29.571 1.00 95.25 200 GLN A O 1
ATOM 1635 N N . LEU A 1 201 ? 34.737 -7.778 -29.654 1.00 94.38 201 LEU A N 1
ATOM 1636 C CA . LEU A 1 201 ? 34.727 -7.101 -28.353 1.00 94.38 201 LEU A CA 1
ATOM 1637 C C . LEU A 1 201 ? 33.699 -5.963 -28.304 1.00 94.38 201 LEU A C 1
ATOM 1639 O O . LEU A 1 201 ? 32.863 -5.946 -27.408 1.00 94.38 201 LEU A O 1
ATOM 1643 N N . ALA A 1 202 ? 33.665 -5.083 -29.309 1.00 95.19 202 ALA A N 1
ATOM 1644 C CA . ALA A 1 202 ? 32.687 -3.990 -29.356 1.00 95.19 202 ALA A CA 1
ATOM 1645 C C . ALA A 1 202 ? 31.226 -4.493 -29.420 1.00 95.19 202 ALA A C 1
ATOM 1647 O O . ALA A 1 202 ? 30.315 -3.865 -28.880 1.00 95.19 202 ALA A O 1
ATOM 1648 N N . ILE A 1 203 ? 30.995 -5.651 -30.045 1.00 95.44 203 ILE A N 1
ATOM 1649 C CA . ILE A 1 203 ? 29.677 -6.302 -30.107 1.00 95.44 203 ILE A CA 1
ATOM 1650 C C . ILE A 1 203 ? 29.346 -7.027 -28.783 1.00 95.44 203 ILE A C 1
ATOM 1652 O O . ILE A 1 203 ? 28.182 -7.081 -28.379 1.00 95.44 203 ILE A O 1
ATOM 1656 N N . ASN A 1 204 ? 30.349 -7.522 -28.052 1.00 94.38 204 ASN A N 1
ATOM 1657 C CA . ASN A 1 204 ? 30.176 -8.039 -26.691 1.00 94.38 204 ASN A CA 1
ATOM 1658 C C . ASN A 1 204 ? 29.818 -6.916 -25.699 1.00 94.38 204 ASN A C 1
ATOM 1660 O O . ASN A 1 204 ? 28.908 -7.101 -24.886 1.00 94.38 204 ASN A O 1
ATOM 1664 N N . ASP A 1 205 ? 30.474 -5.754 -25.808 1.00 93.00 205 ASP A N 1
ATOM 1665 C CA . ASP A 1 205 ? 30.179 -4.546 -25.025 1.00 93.00 205 ASP A CA 1
ATOM 1666 C C . ASP A 1 205 ? 28.750 -4.047 -25.282 1.00 93.00 205 ASP A C 1
ATOM 1668 O O . ASP A 1 205 ? 28.038 -3.658 -24.353 1.00 93.00 205 ASP A O 1
ATOM 1672 N N . HIS A 1 206 ? 28.290 -4.113 -26.538 1.00 94.62 206 HIS A N 1
ATOM 1673 C CA . HIS A 1 206 ? 26.901 -3.833 -26.915 1.00 94.62 206 HIS A CA 1
ATOM 1674 C C . HIS A 1 206 ? 25.913 -4.797 -26.242 1.00 94.62 206 HIS A C 1
ATOM 1676 O O . HIS A 1 206 ? 24.991 -4.337 -25.562 1.00 94.62 206 HIS A O 1
ATOM 1682 N N . ASP A 1 207 ? 26.126 -6.115 -26.345 1.00 91.88 207 ASP A N 1
ATOM 1683 C CA . ASP A 1 207 ? 25.283 -7.124 -25.682 1.00 91.88 207 ASP A CA 1
ATOM 1684 C C . ASP A 1 207 ? 25.235 -6.913 -24.159 1.00 91.88 207 ASP A C 1
ATOM 1686 O O . ASP A 1 207 ? 24.161 -6.990 -23.553 1.00 91.88 207 ASP A O 1
ATOM 1690 N N . GLU A 1 208 ? 26.367 -6.597 -23.525 1.00 90.44 208 GLU A N 1
ATOM 1691 C CA . GLU A 1 208 ? 26.400 -6.288 -22.097 1.00 90.44 208 GLU A CA 1
ATOM 1692 C C . GLU A 1 208 ? 25.666 -4.983 -21.760 1.00 90.44 208 GLU A C 1
ATOM 1694 O O . GLU A 1 208 ? 24.864 -4.959 -20.819 1.00 90.44 208 GLU A O 1
ATOM 1699 N N . TYR A 1 209 ? 25.858 -3.919 -22.540 1.00 89.69 209 TYR A N 1
ATOM 1700 C CA . TYR A 1 209 ? 25.166 -2.649 -22.334 1.00 89.69 209 TYR A CA 1
ATOM 1701 C C . TYR A 1 209 ? 23.643 -2.818 -22.429 1.00 89.69 209 TYR A C 1
ATOM 1703 O O . TYR A 1 209 ? 22.920 -2.397 -21.517 1.00 89.69 209 TYR A O 1
ATOM 1711 N N . ILE A 1 210 ? 23.154 -3.520 -23.459 1.00 88.56 210 ILE A N 1
ATOM 1712 C CA . ILE A 1 210 ? 21.733 -3.855 -23.633 1.00 88.56 210 ILE A CA 1
ATOM 1713 C C . ILE A 1 210 ? 21.221 -4.710 -22.464 1.00 88.56 210 ILE A C 1
ATOM 1715 O O . ILE A 1 210 ? 20.193 -4.378 -21.862 1.00 88.56 210 ILE A O 1
ATOM 1719 N N . ARG A 1 211 ? 21.951 -5.755 -22.045 1.00 86.19 211 ARG A N 1
ATOM 1720 C CA . ARG A 1 211 ? 21.589 -6.544 -20.848 1.00 86.19 211 ARG A CA 1
ATOM 1721 C C . ARG A 1 211 ? 21.537 -5.687 -19.590 1.00 86.19 211 ARG A C 1
ATOM 1723 O O . ARG A 1 211 ? 20.655 -5.900 -18.755 1.00 86.19 211 ARG A O 1
ATOM 1730 N N . SER A 1 212 ? 22.431 -4.711 -19.442 1.00 83.88 212 SER A N 1
ATOM 1731 C CA . SER A 1 212 ? 22.459 -3.809 -18.288 1.00 83.88 212 SER A CA 1
ATOM 1732 C C . SER A 1 212 ? 21.225 -2.896 -18.247 1.00 83.88 212 SER A C 1
ATOM 1734 O O . SER A 1 212 ? 20.621 -2.748 -17.180 1.00 83.88 212 SER A O 1
ATOM 1736 N N . LYS A 1 213 ? 20.789 -2.389 -19.413 1.00 81.38 213 LYS A N 1
ATOM 1737 C CA . LYS A 1 213 ? 19.546 -1.622 -19.593 1.00 81.38 213 LYS A CA 1
ATOM 1738 C C . LYS A 1 213 ? 18.295 -2.475 -19.355 1.00 81.38 213 LYS A C 1
ATOM 1740 O O . LYS A 1 213 ? 17.270 -1.915 -18.998 1.00 81.38 213 LYS A O 1
ATOM 1745 N N . ILE A 1 214 ? 18.345 -3.803 -19.491 1.00 81.69 214 ILE A N 1
ATOM 1746 C CA . ILE A 1 214 ? 17.194 -4.695 -19.233 1.00 81.69 214 ILE A CA 1
ATOM 1747 C C . ILE A 1 214 ? 17.121 -5.150 -17.762 1.00 81.69 214 ILE A C 1
ATOM 1749 O O . ILE A 1 214 ? 16.046 -5.116 -17.163 1.00 81.69 214 ILE A O 1
ATOM 1753 N N . SER A 1 215 ? 18.244 -5.589 -17.182 1.00 69.19 215 SER A N 1
ATOM 1754 C CA . SER A 1 215 ? 18.268 -6.464 -15.991 1.00 69.19 215 SER A CA 1
ATOM 1755 C C . SER A 1 215 ? 18.467 -5.781 -14.630 1.00 69.19 215 SER A C 1
ATOM 1757 O O . SER A 1 215 ? 18.158 -6.379 -13.596 1.00 69.19 215 SER A O 1
ATOM 1759 N N . LYS A 1 216 ? 19.005 -4.554 -14.586 1.00 68.50 216 LYS A N 1
ATOM 1760 C CA . LYS A 1 216 ? 19.364 -3.876 -13.323 1.00 68.50 216 LYS A CA 1
ATOM 1761 C C . LYS A 1 216 ? 18.133 -3.321 -12.580 1.00 68.50 216 LYS A C 1
ATOM 1763 O O . LYS A 1 216 ? 17.019 -3.304 -13.095 1.00 68.50 216 LYS A O 1
ATOM 1768 N N . LYS A 1 217 ? 18.325 -2.814 -11.349 1.00 64.88 217 LYS A N 1
ATOM 1769 C CA . LYS A 1 217 ? 17.258 -2.145 -10.559 1.00 64.88 217 LYS A CA 1
ATOM 1770 C C . LYS A 1 217 ? 16.613 -0.954 -11.295 1.00 64.88 217 LYS A C 1
ATOM 1772 O O . LYS A 1 217 ? 15.459 -0.652 -11.020 1.00 64.88 217 LYS A O 1
ATOM 1777 N N . SER A 1 218 ? 17.355 -0.316 -12.197 1.00 63.47 218 SER A N 1
ATOM 1778 C CA . SER A 1 218 ? 16.937 0.769 -13.095 1.00 63.47 218 SER A CA 1
ATOM 1779 C C . SER A 1 218 ? 16.635 0.292 -14.527 1.00 63.47 218 SER A C 1
ATOM 1781 O O . SER A 1 218 ? 16.531 1.106 -15.441 1.00 63.47 218 SER A O 1
ATOM 1783 N N . GLY A 1 219 ? 16.548 -1.023 -14.747 1.00 70.81 219 GLY A N 1
ATOM 1784 C CA . GLY A 1 219 ? 16.349 -1.611 -16.067 1.00 70.81 219 GLY A CA 1
ATOM 1785 C C . GLY A 1 219 ? 14.916 -1.478 -16.584 1.00 70.81 219 GLY A C 1
ATOM 1786 O O . GLY A 1 219 ? 13.967 -1.329 -15.811 1.00 70.81 219 GLY A O 1
ATOM 1787 N N . VAL A 1 220 ? 14.757 -1.582 -17.904 1.00 73.81 220 VAL A N 1
ATOM 1788 C CA . VAL A 1 220 ? 13.511 -1.351 -18.649 1.00 73.81 220 VAL A CA 1
ATOM 1789 C C . VAL A 1 220 ? 12.346 -2.180 -18.108 1.00 73.81 220 VAL A C 1
ATOM 1791 O O . VAL A 1 220 ? 11.261 -1.645 -17.901 1.00 73.81 220 VAL A O 1
ATOM 1794 N N . VAL A 1 221 ? 12.566 -3.459 -17.785 1.00 73.25 221 VAL A N 1
ATOM 1795 C CA . VAL A 1 221 ? 11.517 -4.329 -17.219 1.00 73.25 221 VAL A CA 1
ATOM 1796 C C . VAL A 1 221 ? 10.980 -3.754 -15.904 1.00 73.25 221 VAL A C 1
ATOM 1798 O O . VAL A 1 221 ? 9.774 -3.714 -15.673 1.00 73.25 221 VAL A O 1
ATOM 1801 N N . ARG A 1 222 ? 11.854 -3.236 -15.037 1.00 70.44 222 ARG A N 1
ATOM 1802 C CA . ARG A 1 222 ? 11.429 -2.670 -13.755 1.00 70.44 222 ARG A CA 1
ATOM 1803 C C . ARG A 1 222 ? 10.820 -1.274 -13.901 1.00 70.44 222 ARG A C 1
ATOM 1805 O O . ARG A 1 222 ? 9.801 -1.019 -13.268 1.00 70.44 222 ARG A O 1
ATOM 1812 N N . ASN A 1 223 ? 11.410 -0.420 -14.734 1.00 67.94 223 ASN A N 1
ATOM 1813 C CA . ASN A 1 223 ? 11.021 0.987 -14.887 1.00 67.94 223 ASN A CA 1
ATOM 1814 C C . ASN A 1 223 ? 9.862 1.239 -15.869 1.00 67.94 223 ASN A C 1
ATOM 1816 O O . ASN A 1 223 ? 9.325 2.342 -15.866 1.00 67.94 223 ASN A O 1
ATOM 1820 N N . PHE A 1 224 ? 9.495 0.261 -16.708 1.00 69.44 224 PHE A N 1
ATOM 1821 C CA . PHE A 1 224 ? 8.389 0.396 -17.667 1.00 69.44 224 PHE A CA 1
ATOM 1822 C C . PHE A 1 224 ? 7.343 -0.725 -17.604 1.00 69.44 224 PHE A C 1
ATOM 1824 O O . PHE A 1 224 ? 6.233 -0.505 -18.083 1.00 69.44 224 PHE A O 1
ATOM 1831 N N . MET A 1 225 ? 7.630 -1.906 -17.032 1.00 72.56 225 MET A N 1
ATOM 1832 C CA . MET A 1 225 ? 6.601 -2.951 -16.851 1.00 72.56 225 MET A CA 1
ATOM 1833 C C . MET A 1 225 ? 6.054 -3.013 -15.422 1.00 72.56 225 MET A C 1
ATOM 1835 O O . MET A 1 225 ? 4.851 -3.183 -15.259 1.00 72.56 225 MET A O 1
ATOM 1839 N N . LEU A 1 226 ? 6.906 -2.868 -14.397 1.00 75.81 226 LEU A N 1
ATOM 1840 C CA . LEU A 1 226 ? 6.506 -3.056 -12.991 1.00 75.81 226 LEU A CA 1
ATOM 1841 C C . LEU A 1 226 ? 6.196 -1.748 -12.250 1.00 75.81 226 LEU A C 1
ATOM 1843 O O . LEU A 1 226 ? 5.189 -1.660 -11.555 1.00 75.81 226 LEU A O 1
ATOM 1847 N N . GLY A 1 227 ? 7.062 -0.742 -12.368 1.00 74.81 227 GLY A N 1
ATOM 1848 C CA . GLY A 1 227 ? 6.802 0.614 -11.894 1.00 74.81 227 GLY A CA 1
ATOM 1849 C C . GLY A 1 227 ? 6.467 1.517 -13.073 1.00 74.81 227 GLY A C 1
ATOM 1850 O O . GLY A 1 227 ? 7.163 1.477 -14.082 1.00 74.81 227 GLY A O 1
ATOM 1851 N N . LYS A 1 228 ? 5.423 2.338 -12.945 1.00 81.12 228 LYS A N 1
ATOM 1852 C CA . LYS A 1 228 ? 5.073 3.397 -13.900 1.00 81.12 228 LYS A CA 1
ATOM 1853 C C . LYS A 1 228 ? 4.700 4.663 -13.132 1.00 81.12 228 LYS A C 1
ATOM 1855 O O . LYS A 1 228 ? 4.168 4.573 -12.026 1.00 81.12 228 LYS A O 1
ATOM 1860 N N . ARG A 1 229 ? 4.955 5.832 -13.726 1.00 84.12 229 ARG A N 1
ATOM 1861 C CA . ARG A 1 229 ? 4.213 7.049 -13.364 1.00 84.12 229 ARG A CA 1
ATOM 1862 C C . ARG A 1 229 ? 2.810 6.927 -13.963 1.00 84.12 229 ARG A C 1
ATOM 1864 O O . ARG A 1 229 ? 2.656 6.309 -15.015 1.00 84.12 229 ARG A O 1
ATOM 1871 N N . VAL A 1 230 ? 1.810 7.432 -13.251 1.00 89.75 230 VAL A N 1
ATOM 1872 C CA . VAL A 1 230 ? 0.393 7.286 -13.601 1.00 89.75 230 VAL A CA 1
ATOM 1873 C C . VAL A 1 230 ? -0.256 8.651 -13.432 1.00 89.75 230 VAL A C 1
ATOM 1875 O O . VAL A 1 230 ? -0.154 9.243 -12.356 1.00 89.75 230 VAL A O 1
ATOM 1878 N N . ASP A 1 231 ? -0.887 9.141 -14.491 1.00 92.50 231 ASP A N 1
ATOM 1879 C CA . ASP A 1 231 ? -1.632 10.401 -14.482 1.00 92.50 231 ASP A CA 1
ATOM 1880 C C . ASP A 1 231 ? -2.920 10.265 -13.650 1.00 92.50 231 ASP A C 1
ATOM 1882 O O . ASP A 1 231 ? -3.237 9.179 -13.158 1.00 92.50 231 ASP A O 1
ATOM 1886 N N . PHE A 1 232 ? -3.667 11.358 -13.457 1.00 94.12 232 PHE A N 1
ATOM 1887 C CA . PHE A 1 232 ? -4.862 11.374 -12.591 1.00 94.12 232 PHE A CA 1
ATOM 1888 C C . PHE A 1 232 ? -4.558 10.871 -11.167 1.00 94.12 232 PHE A C 1
ATOM 1890 O O . PHE A 1 232 ? -5.328 10.123 -10.554 1.00 94.12 232 PHE A O 1
ATOM 1897 N N . SER A 1 233 ? -3.392 11.273 -10.653 1.00 95.56 233 SER A N 1
ATOM 1898 C CA . SER A 1 233 ? -2.934 10.957 -9.306 1.00 95.56 233 SER A CA 1
ATOM 1899 C C . SER A 1 233 ? -2.331 12.170 -8.602 1.00 95.56 233 SER A C 1
ATOM 1901 O O . SER A 1 233 ? -1.855 13.107 -9.238 1.00 95.56 233 SER A O 1
ATOM 1903 N N . GLY A 1 234 ? -2.367 12.152 -7.272 1.00 94.19 234 GLY A N 1
ATOM 1904 C CA . GLY A 1 234 ? -1.822 13.203 -6.412 1.00 94.19 234 GLY A CA 1
ATOM 1905 C C . GLY A 1 234 ? -1.325 12.626 -5.091 1.00 94.19 234 GLY A C 1
ATOM 1906 O O . GLY A 1 234 ? -1.658 11.495 -4.741 1.00 94.19 234 GLY A O 1
ATOM 1907 N N . ARG A 1 235 ? -0.511 13.378 -4.348 1.00 95.75 235 ARG A N 1
ATOM 1908 C CA . ARG A 1 235 ? -0.034 12.993 -3.011 1.00 95.75 235 ARG A CA 1
ATOM 1909 C C . ARG A 1 235 ? -0.012 14.215 -2.102 1.00 95.75 235 ARG A C 1
ATOM 1911 O O . ARG A 1 235 ? 0.469 15.261 -2.519 1.00 95.75 235 ARG A O 1
ATOM 1918 N N . ALA A 1 236 ? -0.471 14.047 -0.867 1.00 95.62 236 ALA A N 1
ATOM 1919 C CA . ALA A 1 236 ? -0.347 15.042 0.195 1.00 95.62 236 ALA A CA 1
ATOM 1920 C C . ALA A 1 236 ? -0.164 14.359 1.561 1.00 95.62 236 ALA A C 1
ATOM 1922 O O . ALA A 1 236 ? -0.265 13.131 1.677 1.00 95.62 236 ALA A O 1
ATOM 1923 N N . VAL A 1 237 ? 0.122 15.168 2.581 1.00 96.62 237 VAL A N 1
ATOM 1924 C CA . VAL A 1 237 ? 0.133 14.753 3.992 1.00 96.62 237 VAL A CA 1
ATOM 1925 C C . VAL A 1 237 ? -1.284 14.379 4.420 1.00 96.62 237 VAL A C 1
ATOM 1927 O O . VAL A 1 237 ? -2.247 15.039 4.013 1.00 96.62 237 VAL A O 1
ATOM 1930 N N . ILE A 1 238 ? -1.413 13.329 5.233 1.00 95.38 238 ILE A N 1
ATOM 1931 C CA . ILE A 1 238 ? -2.688 12.975 5.862 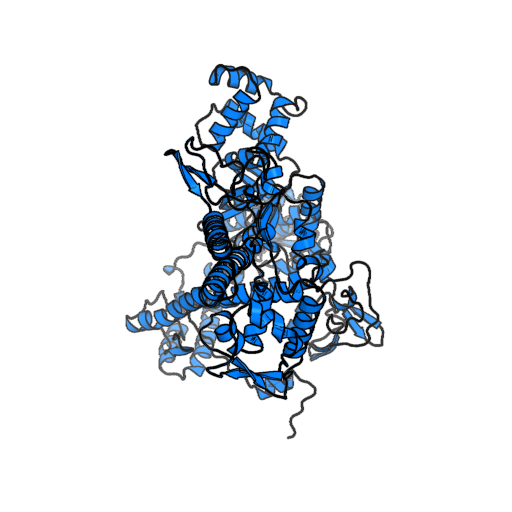1.00 95.38 238 ILE A CA 1
ATOM 1932 C C . ILE A 1 238 ? -2.852 13.647 7.222 1.00 95.38 238 ILE A C 1
ATOM 1934 O O . ILE A 1 238 ? -1.930 13.710 8.030 1.00 95.38 238 ILE A O 1
ATOM 1938 N N . THR A 1 239 ? -4.064 14.115 7.493 1.00 94.62 239 THR A N 1
ATOM 1939 C CA . THR A 1 239 ? -4.484 14.608 8.807 1.00 94.62 239 THR A CA 1
ATOM 1940 C C . THR A 1 239 ? -5.771 13.892 9.234 1.00 94.62 239 THR A C 1
ATOM 1942 O O . THR A 1 239 ? -6.488 13.352 8.378 1.00 94.62 239 THR A O 1
ATOM 1945 N N . PRO A 1 240 ? -6.088 13.835 10.542 1.00 91.88 240 PRO A N 1
ATOM 1946 C CA . PRO A 1 240 ? -7.324 13.212 10.995 1.00 91.88 240 PRO A CA 1
ATOM 1947 C C . PRO A 1 240 ? -8.537 13.919 10.386 1.00 91.88 240 PRO A C 1
ATOM 1949 O O . PRO A 1 240 ? -8.641 15.150 10.403 1.00 91.88 240 PRO A O 1
ATOM 1952 N N . GLY A 1 241 ? -9.453 13.115 9.848 1.00 83.50 241 GLY A N 1
ATOM 1953 C CA . GLY A 1 241 ? -10.805 13.546 9.526 1.00 83.50 241 GLY A CA 1
ATOM 1954 C C . GLY A 1 241 ? -11.550 13.998 10.777 1.00 83.50 241 GLY A C 1
ATOM 1955 O O . GLY A 1 241 ? -11.395 13.400 11.844 1.00 83.50 241 GLY A O 1
ATOM 1956 N N . SER A 1 242 ? -12.368 15.038 10.628 1.00 68.75 242 SER A N 1
ATOM 1957 C CA . SER A 1 242 ? -13.382 15.402 11.616 1.00 68.75 242 SER A CA 1
ATOM 1958 C C . SER A 1 242 ? -14.463 14.314 11.712 1.00 68.75 242 SER A C 1
ATOM 1960 O O . SER A 1 242 ? -14.470 13.337 10.957 1.00 68.75 242 SER A O 1
ATOM 1962 N N . SER A 1 243 ? -15.442 14.530 12.591 1.00 64.12 243 SER A N 1
ATOM 1963 C CA . SER A 1 243 ? -16.682 13.748 12.698 1.00 64.12 243 SER A CA 1
ATOM 1964 C C . SER A 1 243 ? -17.491 13.627 11.398 1.00 64.12 243 SER A C 1
ATOM 1966 O O . SER A 1 243 ? -18.480 12.895 11.357 1.00 64.12 243 SER A O 1
ATOM 1968 N N . ASP A 1 244 ? -17.104 14.330 10.337 1.00 74.00 244 ASP A N 1
ATOM 1969 C CA . ASP A 1 244 ? -17.928 14.571 9.155 1.00 74.00 244 ASP A CA 1
ATOM 1970 C C . ASP A 1 244 ? -17.534 13.681 7.970 1.00 74.00 244 ASP A C 1
ATOM 1972 O O . ASP A 1 244 ? -18.136 13.802 6.904 1.00 74.00 244 ASP A O 1
ATOM 1976 N N . LEU A 1 245 ? -16.547 12.792 8.154 1.00 88.75 245 LEU A N 1
ATOM 1977 C CA . LEU A 1 245 ? -16.217 11.711 7.223 1.00 88.75 245 LEU A CA 1
ATOM 1978 C C . LEU A 1 245 ? -16.776 10.373 7.713 1.00 88.75 245 LEU A C 1
ATOM 1980 O O . LEU A 1 245 ? -16.539 9.946 8.848 1.00 88.75 245 LEU A O 1
ATOM 1984 N N . ASN A 1 246 ? -17.486 9.683 6.827 1.00 88.94 246 ASN A N 1
ATOM 1985 C CA . ASN A 1 246 ? -17.944 8.316 7.051 1.00 88.94 246 ASN A CA 1
ATOM 1986 C C . ASN A 1 246 ? -16.821 7.298 6.769 1.00 88.94 246 ASN A C 1
ATOM 1988 O O . ASN A 1 246 ? -15.792 7.624 6.177 1.00 88.94 246 ASN A O 1
ATOM 1992 N N . LEU A 1 247 ? -17.009 6.038 7.183 1.00 89.56 247 LEU A N 1
ATOM 1993 C CA . LEU A 1 247 ? -15.957 5.007 7.137 1.00 89.56 247 LEU A CA 1
ATOM 1994 C C . LEU A 1 247 ? -15.314 4.821 5.746 1.00 89.56 247 LEU A C 1
ATOM 1996 O O . LEU A 1 247 ? -14.121 4.535 5.655 1.00 89.56 247 LEU A O 1
ATOM 2000 N N . ASN A 1 248 ? -16.100 4.967 4.678 1.00 90.50 248 ASN A N 1
ATOM 2001 C CA . ASN A 1 248 ? -15.677 4.778 3.288 1.00 90.50 248 ASN A CA 1
ATOM 2002 C C . ASN A 1 248 ? -15.308 6.084 2.558 1.00 90.50 248 ASN A C 1
ATOM 2004 O O . ASN A 1 248 ? -15.058 6.040 1.353 1.00 90.50 248 ASN A O 1
ATOM 2008 N N . GLU A 1 249 ? -15.287 7.228 3.242 1.00 93.50 249 GLU A N 1
ATOM 2009 C CA . GLU A 1 249 ? -15.014 8.539 2.644 1.00 93.50 249 GLU A CA 1
ATOM 2010 C C . GLU A 1 249 ? -13.580 9.003 2.908 1.00 93.50 249 GLU A C 1
ATOM 2012 O O . GLU A 1 249 ? -12.996 8.746 3.964 1.00 93.50 249 GLU A O 1
ATOM 2017 N N . ILE A 1 250 ? -13.021 9.727 1.940 1.00 95.19 250 ILE A N 1
ATOM 2018 C CA . ILE A 1 250 ? -11.744 10.422 2.059 1.00 95.19 250 ILE A CA 1
ATOM 2019 C C . ILE A 1 250 ? -11.933 11.887 1.668 1.00 95.19 250 ILE A C 1
ATOM 2021 O O . ILE A 1 250 ? -12.468 12.192 0.600 1.00 95.19 250 ILE A O 1
ATOM 2025 N N . GLY A 1 251 ? -11.513 12.796 2.547 1.00 96.19 251 GLY A N 1
ATOM 2026 C CA . GLY A 1 251 ? -11.548 14.225 2.264 1.00 96.19 251 GLY A CA 1
ATOM 2027 C C . GLY A 1 251 ? -10.350 14.608 1.404 1.00 96.19 251 GLY A C 1
ATOM 2028 O O . GLY A 1 251 ? -9.207 14.423 1.834 1.00 96.19 251 GLY A O 1
ATOM 2029 N N . LEU A 1 252 ? -10.598 15.114 0.197 1.00 97.00 252 LEU A N 1
ATOM 2030 C CA . LEU A 1 252 ? -9.565 15.570 -0.729 1.00 97.00 252 LEU A CA 1
ATOM 2031 C C . LEU A 1 252 ? -9.611 17.098 -0.878 1.00 97.00 252 LEU A C 1
ATOM 2033 O O . LEU A 1 252 ? -10.679 17.633 -1.181 1.00 97.00 252 LEU A O 1
ATOM 2037 N N . PRO A 1 253 ? -8.474 17.798 -0.713 1.00 95.75 253 PRO A N 1
ATOM 2038 C CA . PRO A 1 253 ? -8.427 19.250 -0.844 1.00 95.75 253 PRO A CA 1
ATOM 2039 C C . PRO A 1 253 ? -8.793 19.690 -2.265 1.00 95.75 253 PRO A C 1
ATOM 2041 O O . PRO A 1 253 ? -8.358 19.043 -3.226 1.00 95.75 253 PRO A O 1
ATOM 2044 N N . LEU A 1 254 ? -9.533 20.798 -2.418 1.00 95.81 254 LEU A N 1
ATOM 2045 C CA . LEU A 1 254 ? -9.998 21.293 -3.727 1.00 95.81 254 LEU A CA 1
ATOM 2046 C C . LEU A 1 254 ? -8.863 21.361 -4.763 1.00 95.81 254 LEU A C 1
ATOM 2048 O O . LEU A 1 254 ? -9.025 20.901 -5.889 1.00 95.81 254 LEU A O 1
ATOM 2052 N N . ARG A 1 255 ? -7.673 21.820 -4.364 1.00 94.44 255 ARG A N 1
ATOM 2053 C CA . ARG A 1 255 ? -6.450 21.850 -5.189 1.00 94.44 255 ARG A CA 1
ATOM 2054 C C . ARG A 1 255 ? -6.066 20.492 -5.793 1.00 94.44 255 ARG A C 1
ATOM 2056 O O . ARG A 1 255 ? -5.685 20.398 -6.964 1.00 94.44 255 ARG A O 1
ATOM 2063 N N . MET A 1 256 ? -6.186 19.420 -5.009 1.00 95.75 256 MET A N 1
ATOM 2064 C CA . MET A 1 256 ? -5.950 18.052 -5.475 1.00 95.75 256 MET A CA 1
ATOM 2065 C C . MET A 1 256 ? -7.109 17.551 -6.337 1.00 95.75 256 MET A C 1
ATOM 2067 O O . MET A 1 256 ? -6.865 16.908 -7.356 1.00 95.75 256 MET A O 1
ATOM 2071 N N . VAL A 1 257 ? -8.355 17.869 -5.971 1.00 96.94 257 VAL A N 1
ATOM 2072 C CA . VAL A 1 257 ? -9.543 17.497 -6.754 1.00 96.94 257 VAL A CA 1
ATOM 2073 C C . VAL A 1 257 ? -9.496 18.132 -8.144 1.00 96.94 257 VAL A C 1
ATOM 2075 O O . VAL A 1 257 ? -9.610 17.416 -9.133 1.00 96.94 257 VAL A O 1
ATOM 2078 N N . VAL A 1 258 ? -9.208 19.430 -8.238 1.00 94.94 258 VAL A N 1
ATOM 2079 C CA . VAL A 1 258 ? -9.010 20.159 -9.499 1.00 94.94 258 VAL A CA 1
ATOM 2080 C C . VAL A 1 258 ? -7.908 19.531 -10.354 1.00 94.94 258 VAL A C 1
ATOM 2082 O O . VAL A 1 258 ? -8.055 19.460 -11.567 1.00 94.94 258 VAL A O 1
ATOM 2085 N N . SER A 1 259 ? -6.839 19.011 -9.746 1.00 93.25 259 SER A N 1
ATOM 2086 C CA . SER A 1 259 ? -5.746 18.346 -10.475 1.00 93.25 259 SER A CA 1
ATOM 2087 C C . SER A 1 259 ? -6.099 16.933 -10.965 1.00 93.25 259 SER A C 1
ATOM 2089 O O . SER A 1 259 ? -5.684 16.533 -12.049 1.00 93.25 259 SER A O 1
ATOM 2091 N N . ILE A 1 260 ? -6.846 16.156 -10.173 1.00 96.06 260 ILE A N 1
ATOM 2092 C CA . ILE A 1 260 ? -7.174 14.749 -10.473 1.00 96.06 260 ILE A CA 1
ATOM 2093 C C . ILE A 1 260 ? -8.445 14.622 -11.330 1.00 96.06 260 ILE A C 1
ATOM 2095 O O . ILE A 1 260 ? -8.570 13.676 -12.104 1.00 96.06 260 ILE A O 1
ATOM 2099 N N . PHE A 1 261 ? -9.384 15.562 -11.215 1.00 96.38 261 PHE A N 1
ATOM 2100 C CA . PHE A 1 261 ? -10.703 15.512 -11.853 1.00 96.38 261 PHE A CA 1
ATOM 2101 C C . PHE A 1 261 ? -10.921 16.607 -12.909 1.00 96.38 261 PHE A C 1
ATOM 2103 O O . PHE A 1 261 ? -12.050 16.784 -13.364 1.00 96.38 261 PHE A O 1
ATOM 2110 N N . GLU A 1 262 ? -9.861 17.298 -13.346 1.00 94.75 262 GLU A N 1
ATOM 2111 C CA . GLU A 1 262 ? -9.909 18.410 -14.311 1.00 94.75 262 GLU A CA 1
ATOM 2112 C C . GLU A 1 262 ? -10.888 18.192 -15.488 1.00 94.75 262 GLU A C 1
ATOM 2114 O O . GLU A 1 262 ? -11.781 19.025 -15.657 1.00 94.75 262 GLU A O 1
ATOM 2119 N N . PRO A 1 263 ? -10.857 17.073 -16.251 1.00 93.69 263 PRO A N 1
ATOM 2120 C CA . PRO A 1 263 ? -11.765 16.899 -17.391 1.00 93.69 263 PRO A CA 1
ATOM 2121 C C . PRO A 1 263 ? -13.243 16.781 -16.989 1.00 93.69 263 PRO A C 1
ATOM 2123 O O . PRO A 1 263 ? -14.129 17.135 -17.763 1.00 93.69 263 PRO A O 1
ATOM 2126 N N . PHE A 1 264 ? -13.524 16.289 -15.778 1.00 93.50 264 PHE A N 1
ATOM 2127 C CA . PHE A 1 264 ? -14.885 16.171 -15.253 1.00 93.50 264 PHE A CA 1
ATOM 2128 C C . PHE A 1 264 ? -15.418 17.525 -14.778 1.00 93.50 264 PHE A C 1
ATOM 2130 O O . PHE A 1 264 ? -16.589 17.816 -15.003 1.00 93.50 264 PHE A O 1
ATOM 2137 N N . ILE A 1 265 ? -14.559 18.367 -14.196 1.00 94.31 265 ILE A N 1
ATOM 2138 C CA . ILE A 1 265 ? -14.887 19.752 -13.822 1.00 94.31 265 ILE A CA 1
ATOM 2139 C C . ILE A 1 265 ? -15.198 20.571 -15.079 1.00 94.31 265 ILE A C 1
ATOM 2141 O O . ILE A 1 265 ? -16.256 21.191 -15.144 1.00 94.31 265 ILE A O 1
ATOM 2145 N N . PHE A 1 266 ? -14.364 20.475 -16.125 1.00 93.50 266 PHE A N 1
ATOM 2146 C CA . PHE A 1 266 ? -14.667 21.046 -17.445 1.00 93.50 266 PHE A CA 1
ATOM 2147 C C . PHE A 1 266 ? -16.015 20.559 -17.997 1.00 93.50 266 PHE A C 1
ATOM 2149 O O . PHE A 1 266 ? -16.803 21.359 -18.499 1.00 93.50 266 PHE A O 1
ATOM 2156 N N . HIS A 1 267 ? -16.308 19.257 -17.893 1.00 91.88 267 HIS A N 1
ATOM 2157 C CA . HIS A 1 267 ? -17.570 18.702 -18.382 1.00 91.88 267 HIS A CA 1
ATOM 2158 C C . HIS A 1 267 ? -18.799 19.237 -17.625 1.00 91.88 267 HIS A C 1
ATOM 2160 O O . HIS A 1 267 ? -19.818 19.540 -18.249 1.00 91.88 267 HIS A O 1
ATOM 2166 N N . VAL A 1 268 ? -18.712 19.379 -16.298 1.00 91.94 268 VAL A N 1
ATOM 2167 C CA . VAL A 1 268 ? -19.802 19.950 -15.495 1.00 91.94 268 VAL A CA 1
ATOM 2168 C C . VAL A 1 268 ? -19.978 21.438 -15.816 1.00 91.94 268 VAL A C 1
ATOM 2170 O O . VAL A 1 268 ? -21.069 21.842 -16.209 1.00 91.94 268 VAL A O 1
ATOM 2173 N N . ALA A 1 269 ? -18.896 22.219 -15.750 1.00 90.25 269 ALA A N 1
ATOM 2174 C CA . ALA A 1 269 ? -18.909 23.675 -15.901 1.00 90.25 269 ALA A CA 1
ATOM 2175 C C . ALA A 1 269 ? -19.297 24.183 -17.303 1.00 90.25 269 ALA A C 1
ATOM 2177 O O . ALA A 1 269 ? -19.786 25.301 -17.427 1.00 90.25 269 ALA A O 1
ATOM 2178 N N . LEU A 1 270 ? -19.058 23.406 -18.366 1.00 88.00 270 LEU A N 1
ATOM 2179 C CA . LEU A 1 270 ? -19.336 23.839 -19.745 1.00 88.00 270 LEU A CA 1
ATOM 2180 C C . LEU A 1 270 ? -20.552 23.153 -20.380 1.00 88.00 270 LEU A C 1
ATOM 2182 O O . LEU A 1 270 ? -21.188 23.750 -21.244 1.00 88.00 270 LEU A O 1
ATOM 2186 N N . TYR A 1 271 ? -20.878 21.919 -19.978 1.00 85.69 271 TYR A N 1
ATOM 2187 C CA . TYR A 1 271 ? -21.845 21.077 -20.700 1.00 85.69 271 TYR A CA 1
ATOM 2188 C C . TYR A 1 271 ? -22.976 20.506 -19.830 1.00 85.69 271 TYR A C 1
ATOM 2190 O O . TYR A 1 271 ? -23.880 19.877 -20.371 1.00 85.69 271 TYR A O 1
ATOM 2198 N N . SER A 1 272 ? -22.963 20.701 -18.504 1.00 81.31 272 SER A N 1
ATOM 2199 C CA . SER A 1 272 ? -23.981 20.143 -17.593 1.00 81.31 272 SER A CA 1
ATOM 2200 C C . SER A 1 272 ? -24.874 21.214 -16.955 1.00 81.31 272 SER A C 1
ATOM 2202 O O . SER A 1 272 ? -25.007 21.254 -15.733 1.00 81.31 272 SER A O 1
ATOM 2204 N N . ALA A 1 273 ? -25.525 22.051 -17.769 1.00 72.56 273 ALA A N 1
ATOM 2205 C CA . ALA A 1 273 ? -26.436 23.101 -17.287 1.00 72.56 273 ALA A CA 1
ATOM 2206 C C . ALA A 1 273 ? -27.587 22.570 -16.400 1.00 72.56 273 ALA A C 1
ATOM 2208 O O . ALA A 1 273 ? -28.033 23.258 -15.493 1.00 72.56 273 ALA A O 1
ATOM 2209 N N . GLU A 1 274 ? -28.022 21.320 -16.600 1.00 73.88 274 GLU A N 1
ATOM 2210 C CA . GLU A 1 274 ? -29.015 20.644 -15.742 1.00 73.88 274 GLU A CA 1
ATOM 2211 C C . GLU A 1 274 ? -28.512 20.331 -14.320 1.00 73.88 274 GLU A C 1
ATOM 2213 O O . GLU A 1 274 ? -29.307 20.000 -13.443 1.00 73.88 274 GLU A O 1
ATOM 2218 N N . LYS A 1 275 ? -27.191 20.356 -14.091 1.00 76.31 275 LYS A N 1
ATOM 2219 C CA . LYS A 1 275 ? -26.565 19.977 -12.812 1.00 76.31 275 LYS A CA 1
ATOM 2220 C C . LYS A 1 275 ? -26.024 21.167 -12.034 1.00 76.31 275 LYS A C 1
ATOM 2222 O O . LYS A 1 275 ? -25.853 21.041 -10.826 1.00 76.31 275 LYS A O 1
ATOM 2227 N N . TYR A 1 276 ? -25.714 22.267 -12.716 1.00 81.88 276 TYR A N 1
ATOM 2228 C CA . TYR A 1 276 ? -25.178 23.476 -12.108 1.00 81.88 276 TYR A CA 1
ATOM 2229 C C . TYR A 1 276 ? -25.539 24.707 -12.944 1.00 81.88 276 TYR A C 1
ATOM 2231 O O . TYR A 1 276 ? -25.276 24.726 -14.152 1.00 81.88 276 TYR A O 1
ATOM 2239 N N . ASP A 1 277 ? -26.097 25.740 -12.309 1.00 84.00 277 ASP A N 1
ATOM 2240 C CA . ASP A 1 277 ? -26.279 27.033 -12.965 1.00 84.00 277 ASP A CA 1
ATOM 2241 C C . ASP A 1 277 ? -24.940 27.773 -13.011 1.00 84.00 277 ASP A C 1
ATOM 2243 O O . ASP A 1 277 ? -24.338 28.117 -12.001 1.00 84.00 277 ASP A O 1
ATOM 2247 N N . THR A 1 278 ? -24.459 28.009 -14.225 1.00 84.25 278 THR A N 1
ATOM 2248 C CA . THR A 1 278 ? -23.151 28.622 -14.481 1.00 84.25 278 THR A CA 1
ATOM 2249 C C . THR A 1 278 ? -23.234 30.134 -14.663 1.00 84.25 278 THR A C 1
ATOM 2251 O O . THR A 1 278 ? -22.217 30.751 -14.969 1.00 84.25 278 THR A O 1
ATOM 2254 N N . THR A 1 279 ? -24.416 30.741 -14.516 1.00 85.19 279 THR A N 1
ATOM 2255 C CA . THR A 1 279 ? -24.649 32.166 -14.801 1.00 85.19 279 THR A CA 1
ATOM 2256 C C . THR A 1 279 ? -23.791 33.073 -13.916 1.00 85.19 279 THR A C 1
ATOM 2258 O O . THR A 1 279 ? -23.055 33.905 -14.445 1.00 85.19 279 THR A O 1
ATOM 2261 N N . GLU A 1 280 ? -23.764 32.848 -12.599 1.00 85.56 280 GLU A N 1
ATOM 2262 C CA . GLU A 1 280 ? -22.910 33.626 -11.687 1.00 85.56 280 GLU A CA 1
ATOM 2263 C C . GLU A 1 280 ? -21.412 33.413 -11.973 1.00 85.56 280 GLU A C 1
ATOM 2265 O O . GLU A 1 280 ? -20.657 34.379 -12.085 1.00 85.56 280 GLU A O 1
ATOM 2270 N N . LEU A 1 281 ? -20.982 32.164 -12.197 1.00 86.88 281 LEU A N 1
ATOM 2271 C CA . LEU A 1 281 ? -19.590 31.858 -12.547 1.00 86.88 281 LEU 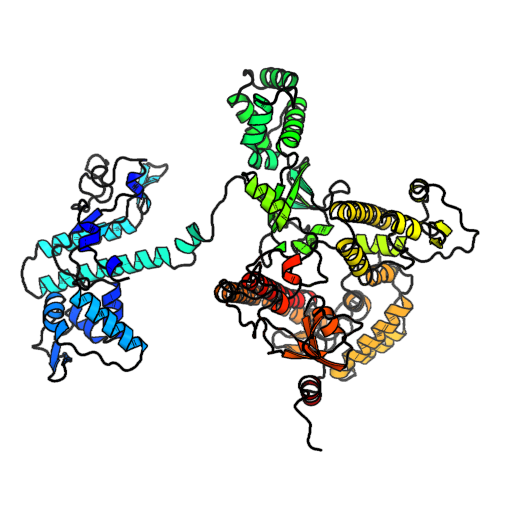A CA 1
ATOM 2272 C C . LEU A 1 281 ? -19.156 32.552 -13.851 1.00 86.88 281 LEU A C 1
ATOM 2274 O O . LEU A 1 281 ? -18.023 33.028 -13.939 1.00 86.88 281 LEU A O 1
ATOM 2278 N N . LYS A 1 282 ? -20.039 32.637 -14.854 1.00 87.31 282 LYS A N 1
ATOM 2279 C CA . LYS A 1 282 ? -19.790 33.345 -16.122 1.00 87.31 282 LYS A CA 1
ATOM 2280 C C . LYS A 1 282 ? -19.597 34.842 -15.898 1.00 87.31 282 LYS A C 1
ATOM 2282 O O . LYS A 1 282 ? -18.617 35.403 -16.389 1.00 87.31 282 LYS A O 1
ATOM 2287 N N . GLU A 1 283 ? -20.498 35.474 -15.147 1.00 87.81 283 GLU A N 1
ATOM 2288 C CA . GLU A 1 283 ? -20.413 36.904 -14.842 1.00 87.81 283 GLU A CA 1
ATOM 2289 C C . GLU A 1 283 ? -19.154 37.257 -14.048 1.00 87.81 283 GLU A C 1
ATOM 2291 O O . GLU A 1 283 ? -18.432 38.181 -14.422 1.00 87.81 283 GLU A O 1
ATOM 2296 N N . GLU A 1 284 ? -18.861 36.520 -12.976 1.00 88.88 284 GLU A N 1
ATOM 2297 C CA . GLU A 1 284 ? -17.689 36.779 -12.135 1.00 88.88 284 GLU A CA 1
ATOM 2298 C C . GLU A 1 284 ? -16.378 36.467 -12.872 1.00 88.88 284 GLU A C 1
ATOM 2300 O O . GLU A 1 284 ? -15.425 37.237 -12.769 1.00 88.88 284 GLU A O 1
ATOM 2305 N N . THR A 1 285 ? -16.334 35.421 -13.711 1.00 88.12 285 THR A N 1
ATOM 2306 C CA . THR A 1 285 ? -15.174 35.157 -14.588 1.00 88.12 285 THR A CA 1
ATOM 2307 C C . THR A 1 285 ? -14.908 36.334 -15.524 1.00 88.12 285 THR A C 1
ATOM 2309 O O . THR A 1 285 ? -13.759 36.758 -15.665 1.00 88.12 285 THR A O 1
ATOM 2312 N N . LYS A 1 286 ? -15.960 36.898 -16.132 1.00 90.00 286 LYS A N 1
ATOM 2313 C CA . LYS A 1 286 ? -15.841 38.048 -17.033 1.00 90.00 286 LYS A CA 1
ATOM 2314 C C . LYS A 1 286 ? -15.377 39.309 -16.302 1.00 90.00 286 LYS A C 1
ATOM 2316 O O . LYS A 1 286 ? -14.520 40.015 -16.825 1.00 90.00 286 LYS A O 1
ATOM 2321 N N . LYS A 1 287 ? -15.873 39.561 -15.083 1.00 89.88 287 LYS A N 1
ATOM 2322 C CA . LYS A 1 287 ? -15.415 40.671 -14.220 1.00 89.88 287 LYS A CA 1
ATOM 2323 C C . LYS A 1 287 ? -13.947 40.513 -13.802 1.00 89.88 287 LYS A C 1
ATOM 2325 O O . LYS A 1 287 ? -13.217 41.498 -13.792 1.00 89.88 287 LYS A O 1
ATOM 2330 N N . PHE A 1 288 ? -13.518 39.295 -13.461 1.00 88.56 288 PHE A N 1
ATOM 2331 C CA . PHE A 1 288 ? -12.189 39.029 -12.899 1.00 88.56 288 PHE A CA 1
ATOM 2332 C C . PHE A 1 288 ? -11.077 38.916 -13.953 1.00 88.56 288 PHE A C 1
ATOM 2334 O O . PHE A 1 288 ? -10.010 39.497 -13.775 1.00 88.56 288 PHE A O 1
ATOM 2341 N N . LEU A 1 289 ? -11.311 38.184 -15.049 1.00 88.25 289 LEU A N 1
ATOM 2342 C CA . LEU A 1 289 ? -10.299 37.945 -16.089 1.00 88.25 289 LEU A CA 1
ATOM 2343 C C . LEU A 1 289 ? -10.408 38.885 -17.298 1.00 88.25 289 LEU A C 1
ATOM 2345 O O . LEU A 1 289 ? -9.510 38.879 -18.136 1.00 88.25 289 LEU A O 1
ATOM 2349 N N . ASN A 1 290 ? -11.498 39.652 -17.427 1.00 88.06 290 ASN A N 1
ATOM 2350 C CA . ASN A 1 290 ? -11.842 40.396 -18.647 1.00 88.06 290 ASN A CA 1
ATOM 2351 C C . ASN A 1 290 ? -11.887 39.500 -19.911 1.00 88.06 290 ASN A C 1
ATOM 2353 O O . ASN A 1 290 ? -11.551 39.926 -21.016 1.00 88.06 290 ASN A O 1
ATOM 2357 N N . LEU A 1 291 ? -12.295 38.237 -19.735 1.00 87.06 291 LEU A N 1
ATOM 2358 C CA . LEU A 1 291 ? -12.430 37.219 -20.781 1.00 87.06 291 LEU A CA 1
ATOM 2359 C C . LEU A 1 291 ? -13.831 36.602 -20.742 1.00 87.06 291 LEU A C 1
ATOM 2361 O O . LEU A 1 291 ? -14.403 36.413 -19.669 1.00 87.06 291 LEU A O 1
ATOM 2365 N N . GLU A 1 292 ? -14.363 36.233 -21.907 1.00 88.12 292 GLU A N 1
ATOM 2366 C CA . GLU A 1 292 ? -15.600 35.452 -21.983 1.00 88.12 292 GLU A CA 1
ATOM 2367 C C . GLU A 1 292 ? -15.401 34.031 -21.438 1.00 88.12 292 GLU A C 1
ATOM 2369 O O . GLU A 1 292 ? -14.347 33.404 -21.616 1.00 88.12 292 GLU A O 1
ATOM 2374 N N . PHE A 1 293 ? -16.444 33.506 -20.791 1.00 87.19 293 PHE A N 1
ATOM 2375 C CA . PHE A 1 293 ? -16.398 32.193 -20.158 1.00 87.19 293 PHE A CA 1
ATOM 2376 C C . PHE A 1 293 ? -16.228 31.077 -21.196 1.00 87.19 293 PHE A C 1
ATOM 2378 O O . PHE A 1 293 ? -17.096 30.826 -22.032 1.00 87.19 293 PHE A O 1
ATOM 2385 N N . SER A 1 294 ? -15.085 30.405 -21.130 1.00 88.75 294 SER A N 1
ATOM 2386 C CA . SER A 1 294 ? -14.594 29.475 -22.142 1.00 88.75 294 SER A CA 1
ATOM 2387 C C . SER A 1 294 ? -13.717 28.391 -21.510 1.00 88.75 294 SER A C 1
ATOM 2389 O O . SER A 1 294 ? -13.395 28.424 -20.319 1.00 88.75 294 SER A O 1
ATOM 2391 N N . THR A 1 295 ? -13.269 27.424 -22.316 1.00 88.94 295 THR A N 1
ATOM 2392 C CA . THR A 1 295 ? -12.255 26.448 -21.888 1.00 88.94 295 THR A CA 1
ATOM 2393 C C . THR A 1 295 ? -10.955 27.111 -21.435 1.00 88.94 295 THR A C 1
ATOM 2395 O O . THR A 1 295 ? -10.281 26.584 -20.557 1.00 88.94 295 THR A O 1
ATOM 2398 N N . GLU A 1 296 ? -10.587 28.252 -22.019 1.00 90.06 296 GLU A N 1
ATOM 2399 C CA . GLU A 1 296 ? -9.341 28.951 -21.703 1.00 90.06 296 GLU A CA 1
ATOM 2400 C C . GLU A 1 296 ? -9.448 29.744 -20.397 1.00 90.06 296 GLU A C 1
ATOM 2402 O O . GLU A 1 296 ? -8.620 29.554 -19.506 1.00 90.06 296 GLU A O 1
ATOM 2407 N N . SER A 1 297 ? -10.516 30.531 -20.217 1.00 91.25 297 SER A N 1
ATOM 2408 C CA . SER A 1 297 ? -10.756 31.258 -18.962 1.00 91.25 297 SER A CA 1
ATOM 2409 C C . SER A 1 297 ? -10.886 30.300 -17.770 1.00 91.25 297 SER A C 1
ATOM 2411 O O . SER A 1 297 ? -10.301 30.533 -16.713 1.00 91.25 297 SER A O 1
ATOM 2413 N N . LEU A 1 298 ? -11.583 29.170 -17.950 1.00 90.88 298 LEU A N 1
ATOM 2414 C CA . LEU A 1 298 ? -11.703 28.146 -16.914 1.00 90.88 298 LEU A CA 1
ATOM 2415 C C . LEU A 1 298 ? -10.354 27.463 -16.634 1.00 90.88 298 LEU A C 1
ATOM 2417 O O . LEU A 1 298 ? -10.025 27.235 -15.475 1.00 90.88 298 LEU A O 1
ATOM 2421 N N . LYS A 1 299 ? -9.519 27.206 -17.651 1.00 93.25 299 LYS A N 1
ATOM 2422 C CA . LYS A 1 299 ? -8.158 26.672 -17.452 1.00 93.25 299 LYS A CA 1
ATOM 2423 C C . LYS A 1 299 ? -7.277 27.618 -16.629 1.00 93.25 299 LYS A C 1
ATOM 2425 O O . LYS A 1 299 ? -6.504 27.141 -15.801 1.00 93.25 299 LYS A O 1
ATOM 2430 N N . ILE A 1 300 ? -7.406 28.934 -16.821 1.00 92.38 300 ILE A N 1
ATOM 2431 C CA . ILE A 1 300 ? -6.714 29.947 -16.007 1.00 92.38 300 ILE A CA 1
ATOM 2432 C C . ILE A 1 300 ? -7.170 29.851 -14.543 1.00 92.38 300 ILE A C 1
ATOM 2434 O O . ILE A 1 300 ? -6.325 29.715 -13.661 1.00 92.38 300 ILE A O 1
ATOM 2438 N N . ILE A 1 301 ? -8.484 29.814 -14.285 1.00 92.81 301 ILE A N 1
ATOM 2439 C CA . ILE A 1 301 ? -9.056 29.663 -12.931 1.00 92.81 301 ILE A CA 1
ATOM 2440 C C . ILE A 1 301 ? -8.578 28.366 -12.258 1.00 92.81 301 ILE A C 1
ATOM 2442 O O . ILE A 1 301 ? -8.111 28.388 -11.120 1.00 92.81 301 ILE A O 1
ATOM 2446 N N . LEU A 1 302 ? -8.641 27.227 -12.955 1.00 93.62 302 LEU A N 1
ATOM 2447 C CA . LEU A 1 302 ? -8.194 25.947 -12.397 1.00 93.62 302 LEU A CA 1
ATOM 2448 C C . LEU A 1 302 ? -6.680 25.932 -12.131 1.00 93.62 302 LEU A C 1
ATOM 2450 O O . LEU A 1 302 ? -6.245 25.345 -11.142 1.00 93.62 302 LEU A O 1
ATOM 2454 N N . ASN A 1 303 ? -5.872 26.595 -12.963 1.00 93.75 303 ASN A N 1
ATOM 2455 C CA . ASN A 1 303 ? -4.436 26.746 -12.721 1.00 93.75 303 ASN A CA 1
ATOM 2456 C C . ASN A 1 303 ? -4.129 27.652 -11.521 1.00 93.75 303 ASN A C 1
ATOM 2458 O O . ASN A 1 303 ? -3.247 27.304 -10.739 1.00 93.75 303 ASN A O 1
ATOM 2462 N N . ALA A 1 304 ? -4.890 28.730 -11.313 1.00 92.69 304 ALA A N 1
ATOM 2463 C CA . ALA A 1 304 ? -4.778 29.569 -10.119 1.00 92.69 304 ALA A CA 1
ATOM 2464 C C . ALA A 1 304 ? -4.987 28.741 -8.831 1.00 92.69 304 ALA A C 1
ATOM 2466 O O . ALA A 1 304 ? -4.139 28.735 -7.936 1.00 92.69 304 ALA A O 1
ATOM 2467 N N . ILE A 1 305 ? -6.037 27.908 -8.791 1.00 92.50 305 ILE A N 1
ATOM 2468 C CA . ILE A 1 305 ? -6.285 26.975 -7.673 1.00 92.50 305 ILE A CA 1
ATOM 2469 C C . ILE A 1 305 ? -5.136 25.960 -7.522 1.00 92.50 305 ILE A C 1
ATOM 2471 O O . ILE A 1 305 ? -4.704 25.674 -6.406 1.00 92.50 305 ILE A O 1
ATOM 2475 N N . LYS A 1 306 ? -4.604 25.415 -8.628 1.00 91.62 306 LYS A N 1
ATOM 2476 C CA . LYS A 1 306 ? -3.459 24.478 -8.610 1.00 91.62 306 LYS A CA 1
ATOM 2477 C C . LYS A 1 306 ? -2.177 25.110 -8.057 1.00 91.62 306 LYS A C 1
ATOM 2479 O O . LYS A 1 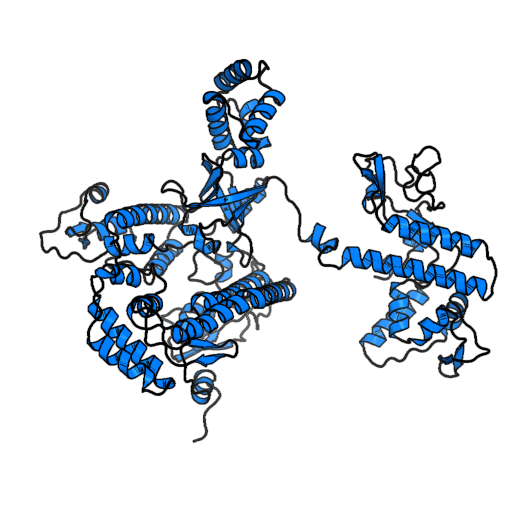306 ? -1.388 24.401 -7.425 1.00 91.62 306 LYS A O 1
ATOM 2484 N N . ASN A 1 307 ? -1.971 26.409 -8.256 1.00 90.44 307 ASN A N 1
ATOM 2485 C CA . ASN A 1 307 ? -0.822 27.152 -7.736 1.00 90.44 307 ASN A CA 1
ATOM 2486 C C . ASN A 1 307 ? -1.000 27.561 -6.264 1.00 90.44 307 ASN A C 1
ATOM 2488 O O . ASN A 1 307 ? -0.020 27.563 -5.516 1.00 90.44 307 ASN A O 1
ATOM 2492 N N . GLY A 1 308 ? -2.242 27.797 -5.833 1.00 87.19 308 GLY A N 1
ATOM 2493 C CA . GLY A 1 308 ? -2.567 28.400 -4.536 1.00 87.19 308 GLY A CA 1
ATOM 2494 C C . GLY A 1 308 ? -2.749 29.920 -4.613 1.00 87.19 308 GLY A C 1
ATOM 2495 O O . GLY A 1 308 ? -2.571 30.604 -3.609 1.00 87.19 308 GLY A O 1
ATOM 2496 N N . ASP A 1 309 ? -3.070 30.440 -5.800 1.00 90.44 309 ASP A N 1
ATOM 2497 C CA . ASP A 1 309 ? -3.334 31.859 -6.031 1.00 90.44 309 ASP A CA 1
ATOM 2498 C C . ASP A 1 309 ? -4.703 32.258 -5.441 1.00 90.44 309 ASP A C 1
ATOM 2500 O O . ASP A 1 309 ? -5.644 31.459 -5.402 1.00 90.44 309 ASP A O 1
ATOM 2504 N N . VAL A 1 310 ? -4.836 33.510 -4.991 1.00 87.31 310 VAL A N 1
ATOM 2505 C CA . VAL A 1 310 ? -6.086 34.021 -4.401 1.00 87.31 310 VAL A CA 1
ATOM 2506 C C . VAL A 1 310 ? -7.104 34.326 -5.502 1.00 87.31 310 VAL A C 1
ATOM 2508 O O . VAL A 1 310 ? -6.840 35.127 -6.398 1.00 87.31 310 VAL A O 1
ATOM 2511 N N . LEU A 1 311 ? -8.287 33.717 -5.407 1.00 90.06 311 LEU A N 1
ATOM 2512 C CA . LEU A 1 311 ? -9.430 33.966 -6.289 1.00 90.06 311 LEU A CA 1
ATOM 2513 C C . LEU A 1 311 ? -10.559 34.708 -5.553 1.00 90.06 311 LEU A C 1
ATOM 2515 O O . LEU A 1 311 ? -10.652 34.610 -4.328 1.00 90.06 311 LEU A O 1
ATOM 2519 N N . PRO A 1 312 ? -11.460 35.398 -6.280 1.00 93.06 312 PRO A N 1
ATOM 2520 C CA . PRO A 1 312 ? -12.715 35.885 -5.718 1.00 93.06 312 PRO A CA 1
ATOM 2521 C C . PRO A 1 312 ? -13.525 34.744 -5.089 1.00 93.06 312 PRO A C 1
ATOM 2523 O O . PRO A 1 312 ? -13.696 33.692 -5.706 1.00 93.06 312 PRO A O 1
ATOM 2526 N N . GLU A 1 313 ? -14.071 34.976 -3.894 1.00 91.38 313 GLU A N 1
ATOM 2527 C CA . GLU A 1 313 ? -14.799 33.975 -3.096 1.00 91.38 313 GLU A CA 1
ATOM 2528 C C . GLU A 1 313 ? -15.928 33.291 -3.887 1.00 91.38 313 GLU A C 1
ATOM 2530 O O . GLU A 1 313 ? -16.045 32.070 -3.875 1.00 91.38 313 GLU A O 1
ATOM 2535 N N . LYS A 1 314 ? -16.690 34.059 -4.676 1.00 92.44 314 LYS A N 1
ATOM 2536 C CA . LYS A 1 314 ? -17.738 33.531 -5.565 1.00 92.44 314 LYS A CA 1
ATOM 2537 C C . LYS A 1 314 ? -17.213 32.520 -6.589 1.00 92.44 314 LYS A C 1
ATOM 2539 O O . LYS A 1 314 ? -17.833 31.483 -6.800 1.00 92.44 314 LYS A O 1
ATOM 2544 N N . ILE A 1 315 ? -16.065 32.803 -7.211 1.00 91.75 315 ILE A N 1
ATOM 2545 C CA . ILE A 1 315 ? -15.438 31.892 -8.181 1.00 91.75 315 ILE A CA 1
ATOM 2546 C C . ILE A 1 315 ? -14.920 30.646 -7.456 1.00 91.75 315 ILE A C 1
ATOM 2548 O O . ILE A 1 315 ? -15.102 29.538 -7.954 1.00 91.75 315 ILE A O 1
ATOM 2552 N N . TYR A 1 316 ? -14.315 30.809 -6.275 1.00 93.06 316 TYR A N 1
ATOM 2553 C CA . TYR A 1 316 ? -13.843 29.686 -5.465 1.00 93.06 316 TYR A CA 1
ATOM 2554 C C . TYR A 1 316 ? -14.992 28.739 -5.087 1.00 93.06 316 TYR A C 1
ATOM 2556 O O . TYR A 1 316 ? -14.922 27.549 -5.393 1.00 93.06 316 TYR A O 1
ATOM 2564 N N . ASN A 1 317 ? -16.072 29.278 -4.514 1.00 93.38 317 ASN A N 1
ATOM 2565 C CA . ASN A 1 317 ? -17.242 28.514 -4.082 1.00 93.38 317 ASN A CA 1
ATOM 2566 C C . ASN A 1 317 ? -17.927 27.817 -5.268 1.00 93.38 317 ASN A C 1
ATOM 2568 O O . ASN A 1 317 ? -18.197 26.620 -5.197 1.00 93.38 317 ASN A O 1
ATOM 2572 N N . ALA A 1 318 ? -18.099 28.505 -6.402 1.00 92.88 318 ALA A N 1
ATOM 2573 C CA . ALA A 1 318 ? -18.672 27.892 -7.599 1.00 92.88 318 ALA A CA 1
ATOM 2574 C C . ALA A 1 318 ? -17.817 26.729 -8.139 1.00 92.88 318 ALA A C 1
ATOM 2576 O O . ALA A 1 318 ? -18.343 25.685 -8.524 1.00 92.88 318 ALA A O 1
ATOM 2577 N N . ILE A 1 319 ? -16.483 26.858 -8.138 1.00 94.25 319 ILE A N 1
ATOM 2578 C CA . ILE A 1 319 ? -15.594 25.749 -8.523 1.00 94.25 319 ILE A CA 1
ATOM 2579 C C . ILE A 1 319 ? -15.615 24.618 -7.481 1.00 94.25 319 ILE A C 1
ATOM 2581 O O . ILE A 1 319 ? -15.514 23.453 -7.871 1.00 94.25 319 ILE A O 1
ATOM 2585 N N . PHE A 1 320 ? -15.790 24.923 -6.192 1.00 95.50 320 PHE A N 1
ATOM 2586 C CA . PHE A 1 320 ? -15.962 23.923 -5.134 1.00 95.50 320 PHE A CA 1
ATOM 2587 C C . PHE A 1 320 ? -17.230 23.083 -5.365 1.00 95.50 320 PHE A C 1
ATOM 2589 O O . PHE A 1 320 ? -17.144 21.857 -5.444 1.00 95.50 320 PHE A O 1
ATOM 2596 N N . GLU A 1 321 ? -18.382 23.723 -5.578 1.00 94.38 321 GLU A N 1
ATOM 2597 C CA . GLU A 1 321 ? -19.663 23.058 -5.868 1.00 94.38 321 GLU A CA 1
ATOM 2598 C C . GLU A 1 321 ? -19.596 22.221 -7.158 1.00 94.38 321 GLU A C 1
ATOM 2600 O O . GLU A 1 321 ? -20.000 21.054 -7.191 1.00 94.38 321 GLU A O 1
ATOM 2605 N N . ILE A 1 322 ? -19.000 22.769 -8.224 1.00 95.06 322 ILE A N 1
ATOM 2606 C CA . ILE A 1 322 ? -18.749 22.039 -9.476 1.00 95.06 322 ILE A CA 1
ATOM 2607 C C . ILE A 1 322 ? -17.839 20.824 -9.233 1.00 95.06 322 ILE A C 1
ATOM 2609 O O . ILE A 1 322 ? -18.063 19.763 -9.824 1.00 95.06 322 ILE A O 1
ATOM 2613 N N . ALA A 1 323 ? -16.827 20.939 -8.368 1.00 95.81 323 ALA A N 1
ATOM 2614 C CA . ALA A 1 323 ? -15.937 19.838 -8.011 1.00 95.81 323 ALA A CA 1
ATOM 2615 C C . ALA A 1 323 ? -16.653 18.752 -7.187 1.00 95.81 323 ALA A C 1
ATOM 2617 O O . ALA A 1 323 ? -16.429 17.561 -7.432 1.00 95.81 323 ALA A O 1
ATOM 2618 N N . GLU A 1 324 ? -17.562 19.115 -6.278 1.00 95.44 324 GLU A N 1
ATOM 2619 C CA . GLU A 1 324 ? -18.435 18.156 -5.587 1.00 95.44 324 GLU A CA 1
ATOM 2620 C C . GLU A 1 324 ? -19.329 17.403 -6.581 1.00 95.44 324 GLU A C 1
ATOM 2622 O O . GLU A 1 324 ? -19.355 16.172 -6.586 1.00 95.44 324 GLU A O 1
ATOM 2627 N N . ILE A 1 325 ? -19.988 18.110 -7.504 1.00 94.56 325 ILE A N 1
ATOM 2628 C CA . ILE A 1 325 ? -20.826 17.502 -8.551 1.00 94.56 325 ILE A CA 1
ATOM 2629 C C . ILE A 1 325 ? -19.996 16.592 -9.473 1.00 94.56 325 ILE A C 1
ATOM 2631 O O . ILE A 1 325 ? -20.439 15.498 -9.840 1.00 94.56 325 ILE A O 1
ATOM 2635 N N . ALA A 1 326 ? -18.781 17.010 -9.839 1.00 94.44 326 ALA A N 1
ATOM 2636 C CA . ALA A 1 326 ? -17.873 16.239 -10.686 1.00 94.44 326 ALA A CA 1
ATOM 2637 C C . ALA A 1 326 ? -17.351 14.968 -9.995 1.00 94.44 326 ALA A C 1
ATOM 2639 O O . ALA A 1 326 ? -17.156 13.949 -10.664 1.00 94.44 326 ALA A O 1
ATOM 2640 N N . THR A 1 327 ? -17.143 15.005 -8.674 1.00 95.38 327 THR A N 1
ATOM 2641 C CA . THR A 1 327 ? -16.651 13.871 -7.869 1.00 95.38 327 THR A CA 1
ATOM 2642 C C . THR A 1 327 ? -17.757 12.977 -7.309 1.00 95.38 327 THR A C 1
ATOM 2644 O O . THR A 1 327 ? -17.478 11.827 -6.962 1.00 95.38 327 THR A O 1
ATOM 2647 N N . LYS A 1 328 ? -19.015 13.437 -7.294 1.00 92.88 328 LYS A N 1
ATOM 2648 C CA . LYS A 1 328 ? -20.178 12.686 -6.801 1.00 92.88 328 LYS A CA 1
ATOM 2649 C C . LYS A 1 328 ? -20.244 11.266 -7.375 1.00 92.88 328 LYS A C 1
ATOM 2651 O O . LYS A 1 328 ? -20.009 11.038 -8.567 1.00 92.88 328 LYS A O 1
ATOM 2656 N N . ASP A 1 329 ? -20.520 10.313 -6.483 1.00 90.38 329 ASP A N 1
ATOM 2657 C CA . ASP A 1 329 ? -20.568 8.858 -6.701 1.00 90.38 329 ASP A CA 1
ATOM 2658 C C . ASP A 1 329 ? -19.280 8.199 -7.240 1.00 90.38 329 ASP A C 1
ATOM 2660 O O . ASP A 1 329 ? -19.262 6.977 -7.462 1.00 90.38 329 ASP A O 1
ATOM 2664 N N . ARG A 1 330 ? -18.186 8.955 -7.415 1.00 94.31 330 ARG A N 1
ATOM 2665 C CA . ARG A 1 330 ? -16.891 8.427 -7.863 1.00 94.31 330 ARG A CA 1
ATOM 2666 C C . ARG A 1 330 ? -16.053 7.956 -6.694 1.00 94.31 330 ARG A C 1
ATOM 2668 O O . ARG A 1 330 ? -16.088 8.497 -5.591 1.00 94.31 330 ARG A O 1
ATOM 2675 N N . VAL A 1 331 ? -15.250 6.944 -6.987 1.00 97.00 331 VAL A N 1
ATOM 2676 C CA . VAL A 1 331 ? -14.262 6.404 -6.059 1.00 97.00 331 VAL A CA 1
ATOM 2677 C C . VAL A 1 331 ? -12.851 6.750 -6.511 1.00 97.00 331 VAL A C 1
ATOM 2679 O O . VAL A 1 331 ? -12.560 6.855 -7.707 1.00 97.00 331 VAL A O 1
ATOM 2682 N N . VAL A 1 332 ? -11.968 6.890 -5.532 1.00 97.50 332 VAL A N 1
ATOM 2683 C CA . VAL A 1 332 ? -10.516 6.942 -5.702 1.00 97.50 332 VAL A CA 1
ATOM 2684 C C . VAL A 1 332 ? -9.875 5.745 -5.020 1.00 97.50 332 VAL A C 1
ATOM 2686 O O . VAL A 1 332 ? -10.439 5.164 -4.092 1.00 97.50 332 VAL A O 1
ATOM 2689 N N . ILE A 1 333 ? -8.679 5.383 -5.472 1.00 97.62 333 ILE A N 1
ATOM 2690 C CA . ILE A 1 333 ? -7.811 4.437 -4.780 1.00 97.62 333 ILE A CA 1
ATOM 2691 C C . ILE A 1 333 ? -6.842 5.249 -3.922 1.00 97.62 333 ILE A C 1
ATOM 2693 O O . ILE A 1 333 ? -5.967 5.935 -4.451 1.00 97.62 333 ILE A O 1
ATOM 2697 N N . ALA A 1 334 ? -6.992 5.159 -2.605 1.00 96.56 334 ALA A N 1
ATOM 2698 C CA . ALA A 1 334 ? -6.048 5.703 -1.641 1.00 96.56 334 ALA A CA 1
ATOM 2699 C C . ALA A 1 334 ? -4.960 4.658 -1.351 1.00 96.56 334 ALA A C 1
ATOM 2701 O O . ALA A 1 334 ? -5.268 3.497 -1.078 1.00 96.56 334 ALA A O 1
ATOM 2702 N N . LYS A 1 335 ? -3.689 5.062 -1.422 1.00 95.69 335 LYS A N 1
ATOM 2703 C CA . LYS A 1 335 ? -2.506 4.209 -1.248 1.00 95.69 335 LYS A CA 1
ATOM 2704 C C . LYS A 1 335 ? -1.516 4.856 -0.284 1.00 95.69 335 LYS A C 1
ATOM 2706 O O . LYS A 1 335 ? -1.048 5.966 -0.537 1.00 95.69 335 LYS A O 1
ATOM 2711 N N . ARG A 1 336 ? -1.106 4.124 0.752 1.00 93.00 336 ARG A N 1
ATOM 2712 C CA . ARG A 1 336 ? 0.031 4.501 1.609 1.00 93.00 336 ARG A CA 1
ATOM 2713 C C . ARG A 1 336 ? 1.263 3.667 1.251 1.00 93.00 336 ARG A C 1
ATOM 2715 O O . ARG A 1 336 ? 1.157 2.464 1.017 1.00 93.00 336 ARG A O 1
ATOM 2722 N N . ASP A 1 337 ? 2.427 4.305 1.186 1.00 88.50 337 ASP A N 1
ATOM 2723 C CA . ASP A 1 337 ? 3.716 3.623 1.036 1.00 88.50 337 ASP A CA 1
ATOM 2724 C C . ASP A 1 337 ? 4.362 3.392 2.419 1.00 88.50 337 ASP A C 1
ATOM 2726 O O . ASP A 1 337 ? 4.279 4.280 3.263 1.00 88.50 337 ASP A O 1
ATOM 2730 N N . PRO A 1 338 ? 5.040 2.254 2.669 1.00 85.81 338 PRO A N 1
ATOM 2731 C CA . PRO A 1 338 ? 5.200 1.106 1.782 1.00 85.81 338 PRO A CA 1
ATOM 2732 C C . PRO A 1 338 ? 3.961 0.194 1.762 1.00 85.81 338 PRO A C 1
ATOM 2734 O O . PRO A 1 338 ? 3.396 -0.149 2.798 1.00 85.81 338 PRO A O 1
ATOM 2737 N N . VAL A 1 339 ? 3.600 -0.291 0.573 1.00 87.69 339 VAL A N 1
ATOM 2738 C CA . VAL A 1 339 ? 2.564 -1.321 0.404 1.00 87.69 339 VAL A CA 1
ATOM 2739 C C . VAL A 1 339 ? 3.123 -2.678 0.838 1.00 87.69 339 VAL A C 1
ATOM 2741 O O . VAL A 1 339 ? 3.889 -3.301 0.101 1.00 87.69 339 VAL A O 1
ATOM 2744 N N . LEU A 1 340 ? 2.752 -3.130 2.038 1.00 83.44 340 LEU A N 1
ATOM 2745 C CA . LEU A 1 340 ? 3.144 -4.443 2.578 1.00 83.44 340 LEU A CA 1
ATOM 2746 C C . LEU A 1 340 ? 2.049 -5.507 2.408 1.00 83.44 340 LEU A C 1
ATOM 2748 O O . LEU A 1 340 ? 2.357 -6.685 2.242 1.00 83.44 340 LEU A O 1
ATOM 2752 N N . HIS A 1 341 ? 0.786 -5.086 2.417 1.00 85.88 341 HIS A N 1
ATOM 2753 C CA . HIS A 1 341 ? -0.404 -5.930 2.284 1.00 85.88 341 HIS A CA 1
ATOM 2754 C C . HIS A 1 341 ? -1.465 -5.252 1.394 1.00 85.88 341 HIS A C 1
ATOM 2756 O O . HIS A 1 341 ? -1.388 -4.032 1.206 1.00 85.88 341 HIS A O 1
ATOM 2762 N N . PRO A 1 342 ? -2.446 -5.998 0.849 1.00 87.12 342 PRO A N 1
ATOM 2763 C CA . PRO A 1 342 ? -3.489 -5.452 -0.026 1.00 87.12 342 PRO A CA 1
ATOM 2764 C C . PRO A 1 342 ? -4.245 -4.260 0.572 1.00 87.12 342 PRO A C 1
ATOM 2766 O O . PRO A 1 342 ? -4.527 -3.301 -0.135 1.00 87.12 342 PRO A O 1
ATOM 2769 N N . GLU A 1 343 ? -4.497 -4.279 1.881 1.00 88.19 343 GLU A N 1
ATOM 2770 C CA . GLU A 1 343 ? -5.220 -3.247 2.629 1.00 88.19 343 GLU A CA 1
ATOM 2771 C C . GLU A 1 343 ? -4.509 -1.878 2.651 1.00 88.19 343 GLU A C 1
ATOM 2773 O O . GLU A 1 343 ? -5.150 -0.866 2.921 1.00 88.19 343 GLU A O 1
ATOM 2778 N N . SER A 1 344 ? -3.224 -1.813 2.263 1.00 89.50 344 SER A N 1
ATOM 2779 C CA . SER A 1 344 ? -2.509 -0.547 2.019 1.00 89.50 344 SER A CA 1
ATOM 2780 C C . SER A 1 344 ? -3.021 0.210 0.782 1.00 89.50 344 SER A C 1
ATOM 2782 O O . SER A 1 344 ? -2.582 1.339 0.553 1.00 89.50 344 SER A O 1
ATOM 2784 N N . LEU A 1 345 ? -3.900 -0.400 -0.027 1.00 92.62 345 LEU A N 1
ATOM 2785 C CA . LEU A 1 345 ? -4.660 0.249 -1.092 1.00 92.62 345 LEU A CA 1
ATOM 2786 C C . LEU A 1 345 ? -6.159 0.017 -0.868 1.00 92.62 345 LEU A C 1
ATOM 2788 O O . LEU A 1 345 ? -6.619 -1.125 -0.878 1.00 92.62 345 LEU A O 1
ATOM 2792 N N . ARG A 1 346 ? -6.948 1.088 -0.747 1.00 93.38 346 ARG A N 1
ATOM 2793 C CA . ARG A 1 346 ? -8.411 0.986 -0.609 1.00 93.38 346 ARG A CA 1
ATOM 2794 C C . ARG A 1 346 ? -9.156 1.889 -1.574 1.00 93.38 346 ARG A C 1
ATOM 2796 O O . ARG A 1 346 ? -8.688 2.973 -1.903 1.00 93.38 346 ARG A O 1
ATOM 2803 N N . GLY A 1 347 ? -10.341 1.438 -1.978 1.00 95.69 347 GLY A N 1
ATOM 2804 C CA . GLY A 1 347 ? -11.332 2.287 -2.630 1.00 95.69 347 GLY A CA 1
ATOM 2805 C C . GLY A 1 347 ? -12.031 3.160 -1.592 1.00 95.69 347 GLY A C 1
ATOM 2806 O O . GLY A 1 347 ? -12.402 2.650 -0.533 1.00 95.69 347 GLY A O 1
ATOM 2807 N N . MET A 1 348 ? -12.205 4.447 -1.881 1.00 95.75 348 MET A N 1
ATOM 2808 C CA . MET A 1 348 ? -12.888 5.409 -1.008 1.00 95.75 348 MET A CA 1
ATOM 2809 C C . MET A 1 348 ? -13.695 6.403 -1.854 1.00 95.75 348 MET A C 1
ATOM 2811 O O . MET A 1 348 ? -13.277 6.745 -2.962 1.00 95.75 348 MET A O 1
ATOM 2815 N N . TYR A 1 349 ? -14.846 6.850 -1.352 1.00 95.88 349 TYR A N 1
ATOM 2816 C CA . TYR A 1 349 ? -15.614 7.947 -1.947 1.00 95.88 349 TYR A CA 1
ATOM 2817 C C . TYR A 1 349 ? -14.937 9.284 -1.655 1.00 95.88 349 TYR A C 1
ATOM 2819 O O . TYR A 1 349 ? -14.420 9.489 -0.557 1.00 95.88 349 TYR A O 1
ATOM 2827 N N . VAL A 1 350 ? -14.934 10.187 -2.633 1.00 95.56 350 VAL A N 1
ATOM 2828 C CA . VAL A 1 350 ? -14.366 11.529 -2.465 1.00 95.56 350 VAL A CA 1
ATOM 2829 C C . VAL A 1 350 ? -15.375 12.436 -1.770 1.00 95.56 350 VAL A C 1
ATOM 2831 O O . VAL A 1 350 ? -16.523 12.522 -2.197 1.00 95.56 350 VAL A O 1
ATOM 2834 N N . LYS A 1 351 ? -14.911 13.152 -0.746 1.00 94.88 351 LYS A N 1
ATOM 2835 C CA . LYS A 1 351 ? -15.547 14.367 -0.233 1.00 94.88 351 LYS A CA 1
ATOM 2836 C C . LYS A 1 351 ? -14.603 15.536 -0.510 1.00 94.88 351 LYS A C 1
ATOM 2838 O O . LYS A 1 351 ? -13.419 15.436 -0.186 1.00 94.88 351 LYS A O 1
ATOM 2843 N N . VAL A 1 352 ? -15.084 16.603 -1.142 1.00 95.69 352 VAL A N 1
ATOM 2844 C CA . VAL A 1 352 ? -14.268 17.809 -1.356 1.00 95.69 352 VAL A CA 1
ATOM 2845 C C . VAL A 1 352 ? -14.168 18.561 -0.028 1.00 95.69 352 VAL A C 1
ATOM 2847 O O . VAL A 1 352 ? -15.107 18.549 0.767 1.00 95.69 352 VAL A O 1
ATOM 2850 N N . ILE A 1 353 ? -12.999 19.129 0.259 1.00 94.25 353 ILE A N 1
ATOM 2851 C CA . ILE A 1 353 ? -12.717 19.891 1.481 1.00 94.25 353 ILE A CA 1
ATOM 2852 C C . ILE A 1 353 ? -11.771 21.058 1.180 1.00 94.25 353 ILE A C 1
ATOM 2854 O O . ILE A 1 353 ? -11.039 21.038 0.186 1.00 94.25 353 ILE A O 1
ATOM 2858 N N . ASP A 1 354 ? -11.729 22.024 2.092 1.00 89.31 354 ASP A N 1
ATOM 2859 C CA . ASP A 1 354 ? -10.748 23.108 2.086 1.00 89.31 354 ASP A CA 1
ATOM 2860 C C . ASP A 1 354 ? -9.385 22.699 2.676 1.00 89.31 354 ASP A C 1
ATOM 2862 O O . ASP A 1 354 ? -9.243 21.702 3.396 1.00 89.31 354 ASP A O 1
ATOM 2866 N N . GLY A 1 355 ? -8.366 23.514 2.383 1.00 89.38 355 GLY A N 1
ATOM 2867 C CA . GLY A 1 355 ? -6.971 23.324 2.797 1.00 89.38 355 GLY A CA 1
ATOM 2868 C C . GLY A 1 355 ? -6.131 22.521 1.794 1.00 89.38 355 GLY A C 1
ATOM 2869 O O . GLY A 1 355 ? -6.526 22.335 0.649 1.00 89.38 355 GLY A O 1
ATOM 2870 N N . ASP A 1 356 ? -4.958 22.040 2.230 1.00 90.69 356 ASP A N 1
ATOM 2871 C CA . ASP A 1 356 ? -3.975 21.326 1.383 1.00 90.69 356 ASP A CA 1
ATOM 2872 C C . ASP A 1 356 ? -3.714 19.859 1.805 1.00 90.69 356 ASP A C 1
ATOM 2874 O O . ASP A 1 356 ? -2.945 19.144 1.158 1.00 90.69 356 ASP A O 1
ATOM 2878 N N . SER A 1 357 ? -4.331 19.376 2.891 1.00 94.75 357 SER A N 1
ATOM 2879 C CA . SER A 1 357 ? -4.086 18.027 3.438 1.00 94.75 357 SER A CA 1
ATOM 2880 C C . SER A 1 357 ? -5.226 17.052 3.147 1.00 94.75 357 SER A C 1
ATOM 2882 O O . SER A 1 357 ? -6.392 17.435 3.204 1.00 94.75 357 SER A O 1
ATOM 2884 N N . ILE A 1 358 ? -4.906 15.774 2.940 1.00 96.31 358 ILE A N 1
ATOM 2885 C CA . ILE A 1 358 ? -5.910 14.707 2.827 1.00 96.31 358 ILE A CA 1
ATOM 2886 C C . ILE A 1 358 ? -6.484 14.408 4.219 1.00 96.31 358 ILE A C 1
ATOM 2888 O O . ILE A 1 358 ? -5.731 14.149 5.159 1.00 96.31 358 ILE A O 1
ATOM 2892 N N . LYS A 1 359 ? -7.812 14.382 4.354 1.00 95.62 359 LYS A N 1
ATOM 2893 C CA . LYS A 1 359 ? -8.495 13.978 5.593 1.00 95.62 359 LYS A CA 1
ATOM 2894 C C . LYS A 1 359 ? -8.844 12.494 5.535 1.00 95.62 359 LYS A C 1
ATOM 2896 O O . LYS A 1 359 ? -9.617 12.068 4.675 1.00 95.62 359 LYS A O 1
ATOM 2901 N N . LEU A 1 360 ? -8.298 11.711 6.465 1.00 94.69 360 LEU A N 1
ATOM 2902 C CA . LEU A 1 360 ? -8.551 10.271 6.577 1.00 94.69 360 LEU A CA 1
ATOM 2903 C C . LEU A 1 360 ? -9.409 9.966 7.812 1.00 94.69 360 LEU A C 1
ATOM 2905 O O . LEU A 1 360 ? -9.092 10.418 8.914 1.00 94.69 360 LEU A O 1
ATOM 2909 N N . CYS A 1 361 ? -10.462 9.158 7.652 1.00 92.88 361 CYS A N 1
ATOM 2910 C CA . CYS A 1 361 ? -11.250 8.651 8.779 1.00 92.88 361 CYS A CA 1
ATOM 2911 C C . CYS A 1 361 ? -10.340 7.880 9.768 1.00 92.88 361 CYS A C 1
ATOM 2913 O O . CYS A 1 361 ? -9.702 6.908 9.353 1.00 92.88 361 CYS A O 1
ATOM 2915 N N . PRO A 1 362 ? -10.283 8.235 11.070 1.00 92.06 362 PRO A N 1
ATOM 2916 C CA . PRO A 1 362 ? -9.399 7.582 12.042 1.00 92.06 362 PRO A CA 1
ATOM 2917 C C . PRO A 1 362 ? -9.592 6.067 12.210 1.00 92.06 362 PRO A C 1
ATOM 2919 O O . PRO A 1 362 ? -8.680 5.402 12.681 1.00 92.06 362 PRO A O 1
ATOM 2922 N N . LEU A 1 363 ? -10.732 5.501 11.795 1.00 92.19 363 LEU A N 1
ATOM 2923 C CA . LEU A 1 363 ? -10.959 4.048 11.781 1.00 92.19 363 LEU A CA 1
ATOM 2924 C C . LEU A 1 363 ? -10.119 3.300 10.723 1.00 92.19 363 LEU A C 1
ATOM 2926 O O . LEU A 1 363 ? -9.955 2.083 10.807 1.00 92.19 363 LEU A O 1
ATOM 2930 N N . GLN A 1 364 ? -9.618 4.011 9.707 1.00 91.62 364 GLN A N 1
ATOM 2931 C CA . GLN A 1 364 ? -8.874 3.458 8.567 1.00 91.62 364 GLN A CA 1
ATOM 2932 C C . GLN A 1 364 ? -7.353 3.439 8.782 1.00 91.62 364 GLN A C 1
ATOM 2934 O O . GLN A 1 364 ? -6.633 2.755 8.056 1.00 91.62 364 GLN A O 1
ATOM 2939 N N . THR A 1 365 ? -6.831 4.170 9.770 1.00 90.06 365 THR A N 1
ATOM 2940 C CA . THR A 1 365 ? -5.380 4.303 10.010 1.00 90.06 365 THR A CA 1
ATOM 2941 C C . THR A 1 365 ? -4.705 2.942 10.155 1.00 90.06 365 THR A C 1
ATOM 2943 O O . THR A 1 365 ? -3.715 2.666 9.475 1.00 90.06 365 THR A O 1
ATOM 2946 N N . SER A 1 366 ? -5.302 2.036 10.935 1.00 85.44 366 SER A N 1
ATOM 2947 C CA . SER A 1 366 ? -4.785 0.686 11.167 1.00 85.44 366 SER A CA 1
ATOM 2948 C C . SER A 1 366 ? -4.650 -0.147 9.888 1.00 85.44 366 SER A C 1
ATOM 2950 O O . SER A 1 366 ? -3.704 -0.920 9.776 1.00 85.44 366 SER A O 1
ATOM 2952 N N . SER A 1 367 ? -5.558 0.001 8.909 1.00 86.88 367 SER A N 1
ATOM 2953 C CA . SER A 1 367 ? -5.500 -0.773 7.655 1.00 86.88 367 SER A CA 1
ATOM 2954 C C . SER A 1 367 ? -4.450 -0.254 6.682 1.00 86.88 367 SER A C 1
ATOM 2956 O O . SER A 1 367 ? -3.932 -1.017 5.877 1.00 86.88 367 SER A O 1
ATOM 2958 N N . PHE A 1 368 ? -4.096 1.027 6.774 1.00 89.69 368 PHE A N 1
ATOM 2959 C CA . PHE A 1 368 ? -2.938 1.590 6.080 1.00 89.69 368 PHE A CA 1
ATOM 2960 C C . PHE A 1 368 ? -1.639 1.474 6.903 1.00 89.69 368 PHE A C 1
ATOM 2962 O O . PHE A 1 368 ? -0.555 1.766 6.389 1.00 89.69 368 PHE A O 1
ATOM 2969 N N . ASN A 1 369 ? -1.731 1.022 8.163 1.00 86.50 369 ASN A N 1
ATOM 2970 C CA . ASN A 1 369 ? -0.677 1.079 9.183 1.00 86.50 369 ASN A CA 1
ATOM 2971 C C . ASN A 1 369 ? -0.155 2.520 9.424 1.00 86.50 369 ASN A C 1
ATOM 2973 O O . ASN A 1 369 ? 1.019 2.702 9.737 1.00 86.50 369 ASN A O 1
ATOM 2977 N N . ALA A 1 370 ? -1.000 3.527 9.184 1.00 89.19 370 ALA A N 1
ATOM 2978 C CA . ALA A 1 370 ? -0.652 4.943 9.064 1.00 89.19 370 ALA A CA 1
ATOM 2979 C C . ALA A 1 370 ? -0.805 5.740 10.369 1.00 89.19 370 ALA A C 1
ATOM 2981 O O . ALA A 1 370 ? -1.628 5.408 11.226 1.00 89.19 370 ALA A O 1
ATOM 2982 N N . ASP A 1 371 ? -0.045 6.826 10.465 1.00 90.19 371 ASP A N 1
ATOM 2983 C CA . ASP A 1 371 ? 0.001 7.782 11.571 1.00 90.19 371 ASP A CA 1
ATOM 2984 C C . ASP A 1 371 ? -0.377 9.198 11.087 1.00 90.19 371 ASP A C 1
ATOM 2986 O O . ASP A 1 371 ? -0.547 9.447 9.897 1.00 90.19 371 ASP A O 1
ATOM 2990 N N . PHE A 1 372 ? -0.495 10.149 12.018 1.00 92.25 372 PHE A N 1
ATOM 2991 C CA . PHE A 1 372 ? -0.738 11.568 11.720 1.00 92.25 372 PHE A CA 1
ATOM 2992 C C . PHE A 1 372 ? 0.444 12.448 12.172 1.00 92.25 372 PHE A C 1
ATOM 2994 O O . PHE A 1 372 ? 0.251 13.454 12.849 1.00 92.25 372 PHE A O 1
ATOM 3001 N N . ASP A 1 373 ? 1.674 12.040 11.843 1.00 92.56 373 ASP A N 1
ATOM 3002 C CA . ASP A 1 373 ? 2.935 12.699 12.235 1.00 92.56 373 ASP A CA 1
ATOM 3003 C C . ASP A 1 373 ? 3.718 13.317 11.052 1.00 92.56 373 ASP A C 1
ATOM 3005 O O . ASP A 1 373 ? 4.866 13.730 11.208 1.00 92.56 373 ASP A O 1
ATOM 3009 N N . GLY A 1 374 ? 3.095 13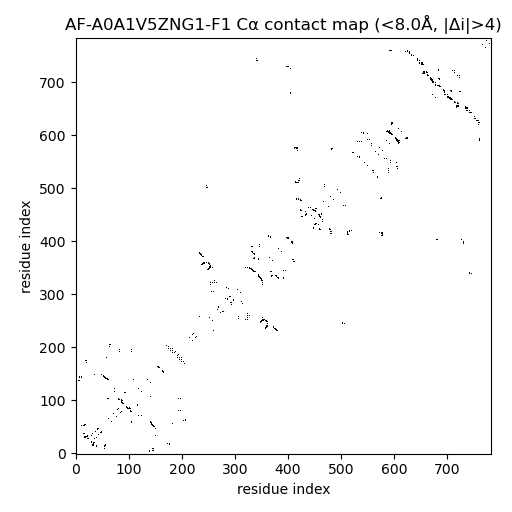.403 9.870 1.00 92.88 374 GLY A N 1
ATOM 3010 C CA . GLY A 1 374 ? 3.722 13.839 8.610 1.00 92.88 374 GLY A CA 1
ATOM 3011 C C . GLY A 1 374 ? 3.646 12.797 7.487 1.00 92.88 374 GLY A C 1
ATOM 3012 O O . GLY A 1 374 ? 4.057 13.063 6.356 1.00 92.88 374 GLY A O 1
ATOM 3013 N N . ASP A 1 375 ? 3.094 11.624 7.792 1.00 94.19 375 ASP A N 1
ATOM 3014 C CA . ASP A 1 375 ? 2.789 10.542 6.860 1.00 94.19 375 ASP A CA 1
ATOM 3015 C C . ASP A 1 375 ? 1.998 11.028 5.618 1.00 94.19 375 ASP A C 1
ATOM 3017 O O . ASP A 1 375 ? 1.186 11.956 5.685 1.00 94.19 375 ASP A O 1
ATOM 3021 N N . THR A 1 376 ? 2.230 10.413 4.449 1.00 95.94 376 THR A N 1
ATOM 3022 C CA . THR A 1 376 ? 1.618 10.844 3.172 1.00 95.94 376 THR A CA 1
ATOM 3023 C C . THR A 1 376 ? 0.887 9.710 2.462 1.00 95.94 376 THR A C 1
ATOM 3025 O O . THR A 1 376 ? 1.317 8.554 2.480 1.00 95.94 376 THR A O 1
ATOM 3028 N N . MET A 1 377 ? -0.199 10.050 1.764 1.00 96.44 377 MET A N 1
ATOM 3029 C CA . MET A 1 377 ? -0.942 9.111 0.920 1.00 96.44 377 MET A CA 1
ATOM 3030 C C . MET A 1 377 ? -1.001 9.594 -0.525 1.00 96.44 377 MET A C 1
ATOM 3032 O O . MET A 1 377 ? -1.133 10.786 -0.797 1.00 96.44 377 MET A O 1
ATOM 3036 N N . ALA A 1 378 ? -0.889 8.644 -1.452 1.00 96.56 378 ALA A N 1
ATOM 3037 C CA . ALA A 1 378 ? -1.111 8.853 -2.873 1.00 96.56 378 ALA A CA 1
ATOM 3038 C C . ALA A 1 378 ? -2.545 8.446 -3.241 1.00 96.56 378 ALA A C 1
ATOM 3040 O O . ALA A 1 378 ? -3.017 7.381 -2.842 1.00 96.56 378 ALA A O 1
ATOM 3041 N N . ILE A 1 379 ? -3.217 9.289 -4.014 1.00 97.50 379 ILE A N 1
ATOM 3042 C CA . ILE A 1 379 ? -4.590 9.125 -4.487 1.00 97.50 379 ILE A CA 1
ATOM 3043 C C . ILE A 1 379 ? -4.547 8.896 -5.995 1.00 97.50 379 ILE A C 1
ATOM 3045 O O . ILE A 1 379 ? -3.811 9.594 -6.687 1.00 97.50 379 ILE A O 1
ATOM 3049 N N . TYR A 1 380 ? -5.331 7.946 -6.503 1.00 97.25 380 TYR A N 1
ATOM 3050 C CA . TYR A 1 380 ? -5.447 7.637 -7.932 1.00 97.25 380 TYR A CA 1
ATOM 3051 C C . TYR A 1 380 ? -6.920 7.572 -8.331 1.00 97.25 380 TYR A C 1
ATOM 3053 O O . TYR A 1 380 ? -7.701 6.902 -7.648 1.00 97.25 380 TYR A O 1
ATOM 3061 N N . HIS A 1 381 ? -7.313 8.206 -9.438 1.00 97.06 381 HIS A N 1
ATOM 3062 C CA . HIS A 1 381 ? -8.688 8.114 -9.928 1.00 97.06 381 HIS A CA 1
ATOM 3063 C C . HIS A 1 381 ? -8.865 7.032 -11.020 1.00 97.06 381 HIS A C 1
ATOM 3065 O O . HIS A 1 381 ? -8.348 7.183 -12.129 1.00 97.06 381 HIS A O 1
ATOM 3071 N N . PRO A 1 382 ? -9.613 5.940 -10.755 1.00 96.50 382 PRO A N 1
ATOM 3072 C CA . PRO A 1 382 ? -10.052 4.995 -11.784 1.00 96.50 382 PRO A CA 1
ATOM 3073 C C . PRO A 1 382 ? -11.023 5.653 -12.786 1.00 96.50 382 PRO A C 1
ATOM 3075 O O . PRO A 1 382 ? -12.192 5.890 -12.484 1.00 96.50 382 PRO A O 1
ATOM 3078 N N . LEU A 1 383 ? -10.538 5.933 -14.000 1.00 94.62 383 LEU A N 1
ATOM 3079 C CA . LEU A 1 383 ? -11.281 6.686 -15.021 1.00 94.62 383 LEU A CA 1
ATOM 3080 C C . LEU A 1 383 ? -12.500 5.945 -15.592 1.00 94.62 383 LEU A C 1
ATOM 3082 O O . LEU A 1 383 ? -13.546 6.553 -15.816 1.00 94.62 383 LEU A O 1
ATOM 3086 N N . THR A 1 384 ? -12.383 4.644 -15.882 1.00 95.31 384 THR A N 1
ATOM 3087 C CA . THR A 1 384 ? -13.444 3.911 -16.594 1.00 95.31 384 THR A CA 1
ATOM 3088 C C . THR A 1 384 ? -14.535 3.446 -15.634 1.00 95.31 384 THR A C 1
ATOM 3090 O O . THR A 1 384 ? -14.239 3.024 -14.514 1.00 95.31 384 THR A O 1
ATOM 3093 N N . LYS A 1 385 ? -15.796 3.420 -16.091 1.00 94.38 385 LYS A N 1
ATOM 3094 C CA . LYS A 1 385 ? -16.931 2.905 -15.299 1.00 94.38 385 LYS A CA 1
ATOM 3095 C C . LYS A 1 385 ? -16.671 1.488 -14.764 1.00 94.38 385 LYS A C 1
ATOM 3097 O O . LYS A 1 385 ? -16.966 1.216 -13.606 1.00 94.38 385 LYS A O 1
ATOM 3102 N N . GLN A 1 386 ? -16.057 0.621 -15.574 1.00 96.44 386 GLN A N 1
ATOM 3103 C CA . GLN A 1 386 ? -15.666 -0.731 -15.166 1.00 96.44 386 GLN A CA 1
ATOM 3104 C C . GLN A 1 386 ? -14.631 -0.719 -14.030 1.00 96.44 386 GLN A C 1
ATOM 3106 O O . GLN A 1 386 ? -14.792 -1.457 -13.064 1.00 96.44 386 GLN A O 1
ATOM 3111 N N . SER A 1 387 ? -13.604 0.137 -14.107 1.00 96.38 387 SER A N 1
ATOM 3112 C CA . SER A 1 387 ? -12.594 0.245 -13.044 1.00 96.38 387 SER A CA 1
ATOM 3113 C C . SER A 1 387 ? -13.154 0.834 -11.744 1.00 96.38 387 SER A C 1
ATOM 3115 O O . SER A 1 387 ? -12.791 0.371 -10.667 1.00 96.38 387 SER A O 1
ATOM 3117 N N . GLN A 1 388 ? -14.089 1.790 -11.814 1.00 96.50 388 GLN A N 1
ATOM 3118 C CA . GLN A 1 388 ? -14.774 2.296 -10.616 1.00 96.50 388 GLN A CA 1
ATOM 3119 C C . GLN A 1 388 ? -15.636 1.219 -9.954 1.00 96.50 388 GLN A C 1
ATOM 3121 O O . GLN A 1 388 ? -15.618 1.082 -8.732 1.00 96.50 388 GLN A O 1
ATOM 3126 N N . GLU A 1 389 ? -16.355 0.431 -10.753 1.00 95.50 389 GLU A N 1
ATOM 3127 C CA . GLU A 1 389 ? -17.184 -0.663 -10.251 1.00 95.50 389 GLU A CA 1
ATOM 3128 C C . GLU A 1 389 ? -16.332 -1.790 -9.640 1.00 95.50 389 GLU A C 1
ATOM 3130 O O . GLU A 1 389 ? -16.629 -2.265 -8.545 1.00 95.50 389 GLU A O 1
ATOM 3135 N N . GLU A 1 390 ? -15.205 -2.153 -10.263 1.00 94.25 390 GLU A N 1
ATOM 3136 C CA . GLU A 1 390 ? -14.263 -3.116 -9.680 1.00 94.25 390 GLU A CA 1
ATOM 3137 C C . GLU A 1 390 ? -13.720 -2.635 -8.323 1.00 94.25 390 GLU A C 1
ATOM 3139 O O . GLU A 1 390 ? -13.695 -3.404 -7.357 1.00 94.25 390 GLU A O 1
ATOM 3144 N N . VAL A 1 391 ? -13.343 -1.356 -8.214 1.00 95.12 391 VAL A N 1
ATOM 3145 C CA . VAL A 1 391 ? -12.886 -0.752 -6.951 1.00 95.12 391 VAL A CA 1
ATOM 3146 C C . VAL A 1 391 ? -13.985 -0.819 -5.884 1.00 95.12 391 VAL A C 1
ATOM 3148 O O . VAL A 1 391 ? -13.703 -1.255 -4.763 1.00 95.12 391 VAL A O 1
ATOM 3151 N N . LYS A 1 392 ? -15.240 -0.490 -6.227 1.00 93.31 392 LYS A N 1
ATOM 3152 C CA . LYS A 1 392 ? -16.401 -0.603 -5.321 1.00 93.31 392 LYS A CA 1
ATOM 3153 C C . LYS A 1 392 ? -16.622 -2.037 -4.826 1.00 93.31 392 LYS A C 1
ATOM 3155 O O . LYS A 1 392 ? -16.840 -2.244 -3.632 1.00 93.31 392 LYS A O 1
ATOM 3160 N N . GLN A 1 393 ? -16.506 -3.032 -5.707 1.00 89.81 393 GLN A N 1
ATOM 3161 C CA . GLN A 1 393 ? -16.749 -4.445 -5.382 1.00 89.81 393 GLN A CA 1
ATOM 3162 C C . GLN A 1 393 ? -15.590 -5.130 -4.631 1.00 89.81 393 GLN A C 1
ATOM 3164 O O . GLN A 1 393 ? -15.826 -6.020 -3.803 1.00 89.81 393 GLN A O 1
ATOM 3169 N N . ARG A 1 394 ? -14.335 -4.753 -4.920 1.00 87.94 394 ARG A N 1
ATOM 3170 C CA . ARG A 1 394 ? -13.127 -5.459 -4.441 1.00 87.94 394 ARG A CA 1
ATOM 3171 C C . ARG A 1 394 ? -12.308 -4.698 -3.399 1.00 87.94 394 ARG A C 1
ATOM 3173 O O . ARG A 1 394 ? -11.746 -5.333 -2.511 1.00 87.94 394 ARG A O 1
ATOM 3180 N N . MET A 1 395 ? -12.253 -3.368 -3.462 1.00 91.12 395 MET A N 1
ATOM 3181 C CA . MET A 1 395 ? -11.364 -2.551 -2.614 1.00 91.12 395 MET A CA 1
ATOM 3182 C C . MET A 1 395 ? -12.095 -1.787 -1.498 1.00 91.12 395 MET A C 1
ATOM 3184 O O . MET A 1 395 ? -11.452 -1.207 -0.621 1.00 91.12 395 MET A O 1
ATOM 3188 N N . MET A 1 396 ? -13.431 -1.816 -1.491 1.00 91.69 396 MET A N 1
ATOM 3189 C CA . MET A 1 396 ? -14.282 -1.238 -0.441 1.00 91.69 396 MET A CA 1
ATOM 3190 C C . MET A 1 396 ? -14.893 -2.312 0.482 1.00 91.69 396 MET A C 1
ATOM 3192 O O . MET A 1 396 ? -16.016 -2.156 0.957 1.00 91.69 396 MET A O 1
ATOM 3196 N N . ASN A 1 397 ? -14.202 -3.435 0.702 1.00 88.81 397 ASN A N 1
ATOM 3197 C CA . ASN A 1 397 ? -14.677 -4.509 1.584 1.00 88.81 397 ASN A CA 1
ATOM 3198 C C . ASN A 1 397 ? -14.419 -4.183 3.067 1.00 88.81 397 ASN A C 1
ATOM 3200 O O . ASN A 1 397 ? -13.384 -3.614 3.408 1.00 88.81 397 ASN A O 1
ATOM 3204 N N . LEU A 1 398 ? -15.340 -4.581 3.953 1.00 90.31 398 LEU A N 1
ATOM 3205 C CA . LEU A 1 398 ? -15.224 -4.407 5.412 1.00 90.31 398 LEU A CA 1
ATOM 3206 C C . LEU A 1 398 ? -14.390 -5.509 6.094 1.00 90.31 398 LEU A C 1
ATOM 3208 O O . LEU A 1 398 ? -13.850 -5.305 7.180 1.00 90.31 398 LEU A O 1
ATOM 3212 N N . THR A 1 399 ? -14.255 -6.672 5.453 1.00 89.56 399 THR A N 1
ATOM 3213 C CA . THR A 1 399 ? -13.484 -7.829 5.936 1.00 89.56 399 THR A CA 1
ATOM 3214 C C . THR A 1 399 ? -12.111 -7.911 5.279 1.00 89.56 399 THR A C 1
ATOM 3216 O O . THR A 1 399 ? -12.006 -7.778 4.061 1.00 89.56 399 THR A O 1
ATOM 3219 N N . SER A 1 400 ? -11.073 -8.197 6.064 1.00 87.81 400 SER A N 1
ATOM 3220 C CA . SER A 1 400 ? -9.712 -8.430 5.563 1.00 87.81 400 SER A CA 1
ATOM 3221 C C . SER A 1 400 ? -9.504 -9.898 5.160 1.00 87.81 400 SER A C 1
ATOM 3223 O O . SER A 1 400 ? -10.102 -10.807 5.742 1.00 87.81 400 SER A O 1
ATOM 3225 N N . GLY A 1 401 ? -8.618 -10.140 4.187 1.00 84.50 401 GLY A N 1
ATOM 3226 C CA . GLY A 1 401 ? -8.184 -11.485 3.786 1.00 84.50 401 GLY A CA 1
ATOM 3227 C C . GLY A 1 401 ? -7.205 -12.154 4.759 1.00 84.50 401 GLY A C 1
ATOM 3228 O O . GLY A 1 401 ? -6.900 -13.334 4.604 1.00 84.50 401 GLY A O 1
ATOM 3229 N N . LEU A 1 402 ? -6.726 -11.423 5.770 1.00 84.31 402 LEU A N 1
ATOM 3230 C CA . LEU A 1 402 ? -5.718 -11.875 6.731 1.00 84.31 402 LEU A CA 1
ATOM 3231 C C . LEU A 1 402 ? -6.211 -13.006 7.646 1.00 84.31 402 LEU A C 1
ATOM 3233 O O . LEU A 1 402 ? -5.431 -13.874 8.038 1.00 84.31 402 LEU A O 1
ATOM 3237 N N . SER A 1 403 ? -7.489 -12.978 8.039 1.00 84.44 403 SER A N 1
ATOM 3238 C CA . SER A 1 403 ? -8.135 -14.051 8.806 1.00 84.44 403 SER A CA 1
ATOM 3239 C C . SER A 1 403 ? -9.661 -13.915 8.804 1.00 84.44 403 SER A C 1
ATOM 3241 O O . SER A 1 403 ? -10.203 -12.821 8.650 1.00 84.44 403 SER A O 1
ATOM 3243 N N . SER A 1 404 ? -10.361 -15.003 9.125 1.00 83.19 404 SER A N 1
ATOM 3244 C CA . SER A 1 404 ? -11.827 -15.062 9.268 1.00 83.19 404 SER A CA 1
ATOM 3245 C C . SER A 1 404 ? -12.407 -14.236 10.435 1.00 83.19 404 SER A C 1
ATOM 3247 O O . SER A 1 404 ? -13.608 -14.301 10.690 1.00 83.19 404 SER A O 1
ATOM 3249 N N . ASN A 1 405 ? -11.567 -13.486 11.160 1.00 82.75 405 ASN A N 1
ATOM 3250 C CA . ASN A 1 405 ? -11.949 -12.547 12.221 1.00 82.75 405 ASN A CA 1
ATOM 3251 C C . ASN A 1 405 ? -11.272 -11.163 12.060 1.00 82.75 405 ASN A C 1
ATOM 3253 O O . ASN A 1 405 ? -11.258 -10.378 13.009 1.00 82.75 405 ASN A O 1
ATOM 3257 N N . ALA A 1 406 ? -10.693 -10.862 10.889 1.00 87.50 406 ALA A N 1
ATOM 3258 C CA . ALA A 1 406 ? -10.064 -9.574 10.598 1.00 87.50 406 ALA A CA 1
ATOM 3259 C C . ALA A 1 406 ? -11.005 -8.637 9.819 1.00 87.50 406 ALA A C 1
ATOM 3261 O O . ALA A 1 406 ? -11.669 -9.050 8.863 1.00 87.50 406 ALA A O 1
ATOM 3262 N N . LEU A 1 407 ? -11.020 -7.369 10.225 1.00 91.19 407 LEU A N 1
ATOM 3263 C CA . LEU A 1 407 ? -11.698 -6.258 9.554 1.00 91.19 407 LEU A CA 1
ATOM 3264 C C . LEU A 1 407 ? -10.675 -5.392 8.809 1.00 91.19 407 LEU A C 1
ATOM 3266 O O . LEU A 1 407 ? -9.478 -5.465 9.082 1.00 91.19 407 LEU A O 1
ATOM 3270 N N . THR A 1 408 ? -11.146 -4.563 7.881 1.00 90.50 408 THR A N 1
ATOM 3271 C CA . THR A 1 408 ? -10.334 -3.551 7.179 1.00 90.50 408 THR A CA 1
ATOM 3272 C C . THR A 1 408 ? -10.344 -2.189 7.879 1.00 90.50 408 THR A C 1
ATOM 3274 O O . THR A 1 408 ? -9.947 -1.195 7.288 1.00 90.50 408 THR A O 1
ATOM 3277 N N . PHE A 1 409 ? -10.822 -2.123 9.117 1.00 92.06 409 PHE A N 1
ATOM 3278 C CA . PHE A 1 409 ? -10.880 -0.919 9.942 1.00 92.06 409 PHE A CA 1
ATOM 3279 C C . PHE A 1 409 ? -10.823 -1.322 11.418 1.00 92.06 409 PHE A C 1
ATOM 3281 O O . PHE A 1 409 ? -11.126 -2.470 11.758 1.00 92.06 409 PHE A O 1
ATOM 3288 N N . SER A 1 410 ? -10.448 -0.402 12.304 1.00 91.19 410 SER A N 1
ATOM 3289 C CA . SER A 1 410 ? -10.526 -0.643 13.745 1.00 91.19 410 SER A CA 1
ATOM 3290 C C . SER A 1 410 ? -10.704 0.638 14.550 1.00 91.19 410 SER A C 1
ATOM 3292 O O . SER A 1 410 ? -10.222 1.702 14.178 1.00 91.19 410 SER A O 1
ATOM 3294 N N . PHE A 1 411 ? -11.398 0.516 15.679 1.00 91.88 411 PHE A N 1
ATOM 3295 C CA . PHE A 1 411 ? -11.364 1.522 16.732 1.00 91.88 411 PHE A CA 1
ATOM 3296 C C . PHE A 1 411 ? -9.981 1.489 17.392 1.00 91.88 411 PHE A C 1
ATOM 3298 O O . PHE A 1 411 ? -9.417 0.408 17.578 1.00 91.88 411 PHE A O 1
ATOM 3305 N N . GLU A 1 412 ? -9.447 2.651 17.766 1.00 88.62 412 GLU A N 1
ATOM 3306 C CA . GLU A 1 412 ? -8.156 2.793 18.445 1.00 88.62 412 GLU A CA 1
ATOM 3307 C C . GLU A 1 412 ? -8.168 3.957 19.448 1.00 88.62 412 GLU A C 1
ATOM 3309 O O . GLU A 1 412 ? -9.052 4.813 19.404 1.00 88.62 412 GLU A O 1
ATOM 3314 N N . LYS A 1 413 ? -7.161 3.984 20.335 1.00 88.81 413 LYS A N 1
ATOM 3315 C CA . LYS A 1 413 ? -6.828 5.112 21.220 1.00 88.81 413 LYS A CA 1
ATOM 3316 C C . LYS A 1 413 ? -8.058 5.727 21.918 1.00 88.81 413 LYS A C 1
ATOM 3318 O O . LYS A 1 413 ? -8.751 5.015 22.645 1.00 88.81 413 LYS A O 1
ATOM 3323 N N . GLU A 1 414 ? -8.325 7.015 21.698 1.00 90.25 414 GLU A N 1
ATOM 3324 C CA . GLU A 1 414 ? -9.354 7.824 22.357 1.00 90.25 414 GLU A CA 1
ATOM 3325 C C . GLU A 1 414 ? -10.751 7.214 22.183 1.00 90.25 41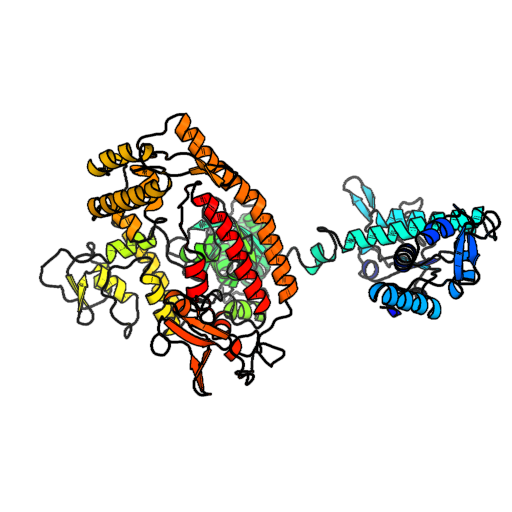4 GLU A C 1
ATOM 3327 O O . GLU A 1 414 ? -11.552 7.225 23.116 1.00 90.25 414 GLU A O 1
ATOM 3332 N N . MET A 1 415 ? -11.021 6.578 21.035 1.00 92.06 415 MET A N 1
ATOM 3333 C CA . MET A 1 415 ? -12.300 5.910 20.778 1.00 92.06 415 MET A CA 1
ATOM 3334 C C . MET A 1 415 ? -12.577 4.786 21.781 1.00 92.06 415 MET A C 1
ATOM 3336 O O . MET A 1 415 ? -13.715 4.606 22.211 1.00 92.06 415 MET A O 1
ATOM 3340 N N . PHE A 1 416 ? -11.551 4.019 22.170 1.00 92.88 416 PHE A N 1
ATOM 3341 C CA . PHE A 1 416 ? -11.728 2.986 23.190 1.00 92.88 416 PHE A CA 1
ATOM 3342 C C . PHE A 1 416 ? -11.969 3.588 24.567 1.00 92.88 416 PHE A C 1
ATOM 3344 O O . PHE A 1 416 ? -12.786 3.044 25.299 1.00 92.88 416 PHE A O 1
ATOM 3351 N N . VAL A 1 417 ? -11.309 4.699 24.904 1.00 92.38 417 VAL A N 1
ATOM 3352 C CA . VAL A 1 417 ? -11.520 5.397 26.182 1.00 92.38 417 VAL A CA 1
ATOM 3353 C C . VAL A 1 417 ? -12.966 5.882 26.278 1.00 92.38 417 VAL A C 1
ATOM 3355 O O . VAL A 1 417 ? -13.657 5.548 27.237 1.00 92.38 417 VAL A O 1
ATOM 3358 N N . GLY A 1 418 ? -13.463 6.575 25.248 1.00 93.25 418 GLY A N 1
ATOM 3359 C CA . GLY A 1 418 ? -14.840 7.067 25.204 1.00 93.25 418 GLY A CA 1
ATOM 3360 C C . GLY A 1 418 ? -15.884 5.953 25.302 1.00 93.25 418 GLY A C 1
ATOM 3361 O O . GLY A 1 418 ? -16.787 6.040 26.133 1.00 93.25 418 GLY A O 1
ATOM 3362 N N . LEU A 1 419 ? -15.730 4.868 24.528 1.00 94.19 419 LEU A N 1
ATOM 3363 C CA . LEU A 1 419 ? -16.627 3.703 24.607 1.00 94.19 419 LEU A CA 1
ATOM 3364 C C . LEU A 1 419 ? -16.559 2.997 25.971 1.00 94.19 419 LEU A C 1
ATOM 3366 O O . LEU A 1 419 ? -17.593 2.587 26.500 1.00 94.19 419 LEU A O 1
ATOM 3370 N N . PHE A 1 420 ? -15.368 2.854 26.552 1.00 94.44 420 PHE A N 1
ATOM 3371 C CA . PHE A 1 420 ? -15.166 2.189 27.841 1.00 94.44 420 PHE A CA 1
ATOM 3372 C C . PHE A 1 420 ? -15.768 2.983 29.001 1.00 94.44 420 PHE A C 1
ATOM 3374 O O . PHE A 1 420 ? -16.399 2.391 29.878 1.00 94.44 420 PHE A O 1
ATOM 3381 N N . LEU A 1 421 ? -15.622 4.310 28.988 1.00 92.75 421 LEU A N 1
ATOM 3382 C CA . LEU A 1 421 ? -16.201 5.191 29.997 1.00 92.75 421 LEU A CA 1
ATOM 3383 C C . LEU A 1 421 ? -17.725 5.277 29.851 1.00 92.75 421 LEU A C 1
ATOM 3385 O O . LEU A 1 421 ? -18.427 4.985 30.813 1.00 92.75 421 LEU A O 1
ATOM 3389 N N . MET A 1 422 ? -18.265 5.541 28.652 1.00 92.56 422 MET A N 1
ATOM 3390 C CA . MET A 1 422 ? -19.725 5.659 28.474 1.00 92.56 422 MET A CA 1
ATOM 3391 C C . MET A 1 422 ? -20.492 4.357 28.771 1.00 92.56 422 MET A C 1
ATOM 3393 O O . MET A 1 422 ? -21.676 4.401 29.087 1.00 92.56 422 MET A O 1
ATOM 3397 N N . THR A 1 423 ? -19.845 3.188 28.669 1.00 94.00 423 THR A N 1
ATOM 3398 C CA . THR A 1 423 ? -20.472 1.878 28.948 1.00 94.00 423 THR A CA 1
ATOM 3399 C C . THR A 1 423 ? -20.106 1.289 30.316 1.00 94.00 423 THR A C 1
ATOM 3401 O O . THR A 1 423 ? -20.466 0.138 30.612 1.00 94.00 423 THR A O 1
ATOM 3404 N N . LYS A 1 424 ? -19.427 2.067 31.174 1.00 90.50 424 LYS A N 1
ATOM 3405 C CA . LYS A 1 424 ? -19.187 1.734 32.587 1.00 90.50 424 LYS A CA 1
ATOM 3406 C C . LYS A 1 424 ? -20.524 1.475 33.291 1.00 90.50 424 LYS A C 1
ATOM 3408 O O . LYS A 1 424 ? -21.586 1.941 32.868 1.00 90.50 424 LYS A O 1
ATOM 3413 N N . GLU A 1 425 ? -20.487 0.622 34.305 1.00 86.06 425 GLU A N 1
ATOM 3414 C CA . GLU A 1 425 ? -21.692 0.266 35.053 1.00 86.06 425 GLU A CA 1
ATOM 3415 C C . GLU A 1 425 ? -22.202 1.450 35.872 1.00 86.06 425 GLU A C 1
ATOM 3417 O O . GLU A 1 425 ? -21.406 2.249 36.363 1.00 86.06 425 GLU A O 1
ATOM 3422 N N . SER A 1 426 ? -23.523 1.561 36.012 1.00 82.94 426 SER A N 1
ATOM 3423 C CA . SER A 1 426 ? -24.111 2.598 36.853 1.00 82.94 426 SER A CA 1
ATOM 3424 C C . SER A 1 426 ? -23.788 2.342 38.322 1.00 82.94 426 SER A C 1
ATOM 3426 O O . SER A 1 426 ? -23.948 1.228 38.818 1.00 82.94 426 SER A O 1
ATOM 3428 N N . THR A 1 427 ? -23.384 3.392 39.030 1.00 78.31 427 THR A N 1
ATOM 3429 C CA . THR A 1 427 ? -23.307 3.409 40.497 1.00 78.31 427 THR A CA 1
ATOM 3430 C C . THR A 1 427 ? -24.623 3.853 41.144 1.00 78.31 427 THR A C 1
ATOM 3432 O O . THR A 1 427 ? -24.784 3.720 42.360 1.00 78.31 427 THR A O 1
ATOM 3435 N N . TYR A 1 428 ? -25.578 4.361 40.356 1.00 79.06 428 TYR A N 1
ATOM 3436 C CA . TYR A 1 428 ? -26.881 4.802 40.840 1.00 79.06 428 TYR A CA 1
ATOM 3437 C C . TYR A 1 428 ? -27.800 3.615 41.163 1.00 79.06 428 TYR A C 1
ATOM 3439 O O . TYR A 1 428 ? -27.728 2.547 40.559 1.00 79.06 428 TYR A O 1
ATOM 3447 N N . LYS A 1 429 ? -28.696 3.823 42.134 1.00 76.19 429 LYS A N 1
ATOM 3448 C CA . LYS A 1 429 ? -29.730 2.861 42.565 1.00 76.19 429 LYS A CA 1
ATOM 3449 C C . LYS A 1 429 ? -31.145 3.454 42.498 1.00 76.19 429 LYS A C 1
ATOM 3451 O O . LYS A 1 429 ? -32.044 3.002 43.201 1.00 76.19 429 LYS A O 1
ATOM 3456 N N . ASN A 1 430 ? -31.320 4.522 41.721 1.00 77.38 430 ASN A N 1
ATOM 3457 C CA . ASN A 1 430 ? -32.601 5.197 41.536 1.00 77.38 430 ASN A CA 1
ATOM 3458 C C . ASN A 1 430 ? -33.549 4.381 40.641 1.00 77.38 430 ASN A C 1
ATOM 3460 O O . ASN A 1 430 ? -33.136 3.463 39.934 1.00 77.38 430 ASN A O 1
ATOM 3464 N N . THR A 1 431 ? -34.838 4.722 40.667 1.00 76.00 431 THR A N 1
ATOM 3465 C CA . THR A 1 431 ? -35.830 4.129 39.761 1.00 76.00 431 THR A CA 1
ATOM 3466 C C . THR A 1 431 ? -35.455 4.442 38.306 1.00 76.00 431 THR A C 1
ATOM 3468 O O . THR A 1 431 ? -35.240 5.617 38.004 1.00 76.00 431 THR A O 1
ATOM 3471 N N . PRO A 1 432 ? -35.381 3.448 37.397 1.00 77.75 432 PRO A N 1
ATOM 3472 C CA . PRO A 1 432 ? -35.000 3.697 36.010 1.00 77.75 432 PRO A CA 1
ATOM 3473 C C . PRO A 1 432 ? -36.025 4.561 35.272 1.00 77.75 432 PRO A C 1
ATOM 3475 O O . PRO A 1 432 ? -37.225 4.278 35.327 1.00 77.75 432 PRO A O 1
ATOM 3478 N N . THR A 1 433 ? -35.559 5.555 34.517 1.00 78.94 433 THR A N 1
ATOM 3479 C CA . THR A 1 433 ? -36.428 6.331 33.621 1.00 78.94 433 THR A CA 1
ATOM 3480 C C . THR A 1 433 ? -36.825 5.473 32.418 1.00 78.94 433 THR A C 1
ATOM 3482 O O . THR A 1 433 ? -35.989 4.779 31.838 1.00 78.94 433 THR A O 1
ATOM 3485 N N . ILE A 1 434 ? -38.102 5.483 32.036 1.00 77.00 434 ILE A N 1
ATOM 3486 C CA . ILE A 1 434 ? -38.563 4.781 30.831 1.00 77.00 434 ILE A CA 1
ATOM 3487 C C . ILE A 1 434 ? -38.236 5.654 29.621 1.00 77.00 434 ILE A C 1
ATOM 3489 O O . ILE A 1 434 ? -38.627 6.815 29.591 1.00 77.00 434 ILE A O 1
ATOM 3493 N N . ILE A 1 435 ? -37.521 5.086 28.649 1.00 75.25 435 ILE A N 1
ATOM 3494 C CA . ILE A 1 435 ? -37.231 5.742 27.372 1.00 75.25 435 ILE A CA 1
ATOM 3495 C C . ILE A 1 435 ? -38.372 5.428 26.411 1.00 75.25 435 ILE A C 1
ATOM 3497 O O . ILE A 1 435 ? -38.682 4.253 26.181 1.00 75.25 435 ILE A O 1
ATOM 3501 N N . HIS A 1 436 ? -38.992 6.470 25.868 1.00 69.50 436 HIS A N 1
ATOM 3502 C CA . HIS A 1 436 ? -40.079 6.368 24.898 1.00 69.50 436 HIS A CA 1
ATOM 3503 C C . HIS A 1 436 ? -39.591 6.602 23.464 1.00 69.50 436 HIS A C 1
ATOM 3505 O O . HIS A 1 436 ? -40.118 5.975 22.545 1.00 69.50 436 HIS A O 1
ATOM 3511 N N . ASP A 1 437 ? -38.556 7.426 23.282 1.00 75.25 437 ASP A N 1
ATOM 3512 C CA . ASP A 1 437 ? -37.901 7.677 21.994 1.00 75.25 437 ASP A CA 1
ATOM 3513 C C . ASP A 1 437 ? -36.370 7.595 22.136 1.00 75.25 437 ASP A C 1
ATOM 3515 O O . ASP A 1 437 ? -35.777 8.072 23.100 1.00 75.25 437 ASP A O 1
ATOM 3519 N N . GLU A 1 438 ? -35.690 7.011 21.149 1.00 76.62 438 GLU A N 1
ATOM 3520 C CA . GLU A 1 438 ? -34.226 6.935 21.126 1.00 76.62 438 GLU A CA 1
ATOM 3521 C C . GLU A 1 438 ? -33.563 8.315 21.007 1.00 76.62 438 GLU A C 1
ATOM 3523 O O . GLU A 1 438 ? -32.391 8.461 21.367 1.00 76.62 438 GLU A O 1
ATOM 3528 N N . SER A 1 439 ? -34.291 9.341 20.547 1.00 75.75 439 SER A N 1
ATOM 3529 C CA . SER A 1 439 ? -33.795 10.721 20.562 1.00 75.75 439 SER A CA 1
ATOM 3530 C C . SER A 1 439 ? -33.515 11.227 21.988 1.00 75.75 439 SER A C 1
ATOM 3532 O O . SER A 1 439 ? -32.510 11.916 22.194 1.00 75.75 439 SER A O 1
ATOM 3534 N N . GLU A 1 440 ? -34.299 10.786 22.984 1.00 76.94 440 GLU A N 1
ATOM 3535 C CA . GLU A 1 440 ? -34.154 11.140 24.406 1.00 76.94 440 GLU A CA 1
ATOM 3536 C C . GLU A 1 440 ? -32.776 10.730 24.949 1.00 76.94 440 GLU A C 1
ATOM 3538 O O . GLU A 1 440 ? -32.179 11.454 25.748 1.00 76.94 440 GLU A O 1
ATOM 3543 N N . LEU A 1 441 ? -32.205 9.623 24.453 1.00 78.44 441 LEU A N 1
ATOM 3544 C CA . LEU A 1 441 ? -30.888 9.118 24.867 1.00 78.44 441 LEU A CA 1
ATOM 3545 C C . LEU A 1 441 ? -29.745 10.106 24.586 1.00 78.44 441 LEU A C 1
ATOM 3547 O O . LEU A 1 441 ? -28.727 10.071 25.275 1.00 78.44 441 LEU A O 1
ATOM 3551 N N . ASN A 1 442 ? -29.903 11.008 23.611 1.00 75.81 442 ASN A N 1
ATOM 3552 C CA . ASN A 1 442 ? -28.912 12.049 23.322 1.00 75.81 442 ASN A CA 1
ATOM 3553 C C . ASN A 1 442 ? -28.999 13.258 24.269 1.00 75.81 442 ASN A C 1
ATOM 3555 O O . ASN A 1 442 ? -28.062 14.059 24.296 1.00 75.81 442 ASN A O 1
ATOM 3559 N N . SER A 1 443 ? -30.100 13.399 25.018 1.00 75.75 443 SER A N 1
ATOM 3560 C CA . SER A 1 443 ? -30.321 14.508 25.959 1.00 75.75 443 SER A CA 1
ATOM 3561 C C . SER A 1 443 ? -29.668 14.285 27.329 1.00 75.75 443 SER A C 1
ATOM 3563 O O . SER A 1 443 ? -29.382 15.253 28.034 1.00 75.75 443 SER A O 1
ATOM 3565 N N . TYR A 1 444 ? -29.371 13.032 27.694 1.00 74.00 444 TYR A N 1
ATOM 3566 C CA . TYR A 1 444 ? -28.681 12.707 28.942 1.00 74.00 444 TYR A CA 1
ATOM 3567 C C . TYR A 1 444 ? -27.217 13.161 28.890 1.00 74.00 444 TYR A C 1
ATOM 3569 O O . TYR A 1 444 ? -26.401 12.622 28.141 1.00 74.00 444 TYR A O 1
ATOM 3577 N N . SER A 1 445 ? -26.880 14.149 29.720 1.00 73.44 445 SER A N 1
ATOM 3578 C CA . SER A 1 445 ? -25.503 14.604 29.945 1.00 73.44 445 SER A CA 1
ATOM 3579 C C . SER A 1 445 ? -24.673 13.585 30.733 1.00 73.44 445 SER A C 1
ATOM 3581 O O . SER A 1 445 ? -23.483 13.428 30.466 1.00 73.44 445 SER A O 1
ATOM 3583 N N . ASP A 1 446 ? -25.307 12.875 31.668 1.00 84.00 446 ASP A N 1
ATOM 3584 C CA . ASP A 1 446 ? -24.708 11.802 32.459 1.00 84.00 446 ASP A CA 1
ATOM 3585 C C . ASP A 1 446 ? -25.039 10.417 31.854 1.00 84.00 446 ASP A C 1
ATOM 3587 O O . ASP A 1 446 ? -26.206 10.006 31.857 1.00 84.00 446 ASP A O 1
ATOM 3591 N N . PRO A 1 447 ? -24.043 9.657 31.352 1.00 86.75 447 PRO A N 1
ATOM 3592 C CA . PRO A 1 447 ? -24.259 8.322 30.796 1.00 86.75 447 PRO A CA 1
ATOM 3593 C C . PRO A 1 447 ? -24.574 7.255 31.857 1.00 86.75 447 PRO A C 1
ATOM 3595 O O . PRO A 1 447 ? -24.909 6.128 31.488 1.00 86.75 447 PRO A O 1
ATOM 3598 N N . TYR A 1 448 ? -24.449 7.546 33.153 1.00 89.88 448 TYR A N 1
ATOM 3599 C CA . TYR A 1 448 ? -24.607 6.553 34.216 1.00 89.88 448 TYR A CA 1
ATOM 3600 C C . TYR A 1 448 ? -26.038 6.456 34.760 1.00 89.88 448 TYR A C 1
ATOM 3602 O O . TYR A 1 448 ? -26.336 5.492 35.463 1.00 89.88 448 TYR A O 1
ATOM 3610 N N . VAL A 1 449 ? -26.944 7.377 34.413 1.00 88.38 449 VAL A N 1
ATOM 3611 C CA . VAL A 1 449 ? -28.365 7.329 34.818 1.00 88.38 449 VAL A CA 1
ATOM 3612 C C . VAL A 1 449 ? -29.010 5.999 34.408 1.00 88.38 449 VAL A C 1
ATOM 3614 O O . VAL A 1 449 ? -28.808 5.533 33.288 1.00 88.38 449 VAL A O 1
ATOM 3617 N N . LEU A 1 450 ? -29.791 5.374 35.297 1.00 89.00 450 LEU A N 1
ATOM 3618 C CA . LEU A 1 450 ? -30.517 4.143 34.976 1.00 89.00 450 LEU A CA 1
ATOM 3619 C C . LEU A 1 450 ? -31.729 4.422 34.082 1.00 89.00 450 LEU A C 1
ATOM 3621 O O . LEU A 1 450 ? -32.564 5.276 34.384 1.00 89.00 450 LEU A O 1
ATOM 3625 N N . VAL A 1 451 ? -31.851 3.648 33.006 1.00 88.19 451 VAL A N 1
ATOM 3626 C CA . VAL A 1 451 ? -32.932 3.745 32.022 1.00 88.19 451 VAL A CA 1
ATOM 3627 C C . VAL A 1 451 ? -33.475 2.364 31.656 1.00 88.19 451 VAL A C 1
ATOM 3629 O O . VAL A 1 451 ? -32.747 1.369 31.679 1.00 88.19 451 VAL A O 1
ATOM 3632 N N . LYS A 1 452 ? -34.757 2.291 31.291 1.00 88.75 452 LYS A N 1
ATOM 3633 C CA . LYS A 1 452 ? -35.373 1.084 30.729 1.00 88.75 452 LYS A CA 1
ATOM 3634 C C . LYS A 1 452 ? -35.405 1.191 29.206 1.00 88.75 452 LYS A C 1
ATOM 3636 O O . LYS A 1 452 ? -36.156 1.999 28.666 1.00 88.75 452 LYS A O 1
ATOM 3641 N N . TYR A 1 453 ? -34.619 0.359 28.524 1.00 86.81 453 TYR A N 1
ATOM 3642 C CA . TYR A 1 453 ? -34.477 0.359 27.065 1.00 86.81 453 TYR A CA 1
ATOM 3643 C C . TYR A 1 453 ? -34.638 -1.061 26.508 1.00 86.81 453 TYR A C 1
ATOM 3645 O O . TYR A 1 453 ? -34.026 -2.008 27.000 1.00 86.81 453 TYR A O 1
ATOM 3653 N N . ARG A 1 454 ? -35.511 -1.222 25.500 1.00 84.94 454 ARG A N 1
ATOM 3654 C CA . ARG A 1 454 ? -35.859 -2.513 24.860 1.00 84.94 454 ARG A CA 1
ATOM 3655 C C . ARG A 1 454 ? -36.194 -3.653 25.848 1.00 84.94 454 ARG A C 1
ATOM 3657 O O . ARG A 1 454 ? -36.007 -4.825 25.542 1.00 84.94 454 ARG A O 1
ATOM 3664 N N . GLY A 1 455 ? -36.736 -3.301 27.017 1.00 83.75 455 GLY A N 1
ATOM 3665 C CA . GLY A 1 455 ? -37.160 -4.230 28.073 1.00 83.75 455 GLY A CA 1
ATOM 3666 C C . GLY A 1 455 ? -36.152 -4.427 29.212 1.00 83.75 455 GLY A C 1
ATOM 3667 O O . GLY A 1 455 ? -36.581 -4.747 30.320 1.00 83.75 455 GLY A O 1
ATOM 3668 N N . GLU A 1 456 ? -34.862 -4.166 28.987 1.00 87.56 456 GLU A N 1
ATOM 3669 C CA . GLU A 1 456 ? -33.805 -4.281 30.001 1.00 87.56 456 GLU A CA 1
ATOM 3670 C C . GLU A 1 456 ? -33.563 -2.962 30.753 1.00 87.56 456 GLU A C 1
ATOM 3672 O O . GLU A 1 456 ? -33.870 -1.876 30.258 1.00 87.56 456 GLU A O 1
ATOM 3677 N N . ILE A 1 457 ? -32.996 -3.064 31.960 1.00 89.25 457 ILE A N 1
ATOM 3678 C CA . ILE A 1 457 ? -32.502 -1.921 32.738 1.00 89.25 457 ILE A CA 1
ATOM 3679 C C . ILE A 1 457 ? -31.006 -1.771 32.448 1.00 89.25 457 ILE A C 1
ATOM 3681 O O . ILE A 1 457 ? -30.223 -2.686 32.706 1.00 89.25 457 ILE A O 1
ATOM 3685 N N . LEU A 1 458 ? -30.618 -0.617 31.908 1.00 90.62 458 LEU A N 1
ATOM 3686 C CA . LEU A 1 458 ? -29.257 -0.285 31.484 1.00 90.62 458 LEU A CA 1
ATOM 3687 C C . LEU A 1 458 ? -28.855 1.086 32.049 1.00 90.62 458 LEU A C 1
ATOM 3689 O O . LEU A 1 458 ? -29.708 1.858 32.479 1.00 90.62 458 LEU A O 1
ATOM 3693 N N . SER A 1 459 ? -27.566 1.428 32.008 1.00 90.88 459 SER A N 1
ATOM 3694 C CA . SER A 1 459 ? -27.154 2.835 32.100 1.00 90.88 459 SER A CA 1
ATOM 3695 C C . SER A 1 459 ? -27.468 3.564 30.785 1.00 90.88 459 SER A C 1
ATOM 3697 O O . SER A 1 459 ? -27.462 2.940 29.720 1.00 90.88 459 SER A O 1
ATOM 3699 N N . ALA A 1 460 ? -27.721 4.872 30.829 1.00 89.81 460 ALA A N 1
ATOM 3700 C CA . ALA A 1 460 ? -28.060 5.690 29.663 1.00 89.81 460 ALA A CA 1
ATOM 3701 C C . ALA A 1 460 ? -27.010 5.575 28.542 1.00 89.81 460 ALA A C 1
ATOM 3703 O O . ALA A 1 460 ? -27.363 5.441 27.374 1.00 89.81 460 ALA A O 1
ATOM 3704 N N . GLY A 1 461 ? -25.722 5.506 28.887 1.00 91.50 461 GLY A N 1
ATOM 3705 C CA . GLY A 1 461 ? -24.629 5.283 27.943 1.00 91.50 461 GLY A CA 1
ATOM 3706 C C . GLY A 1 461 ? -24.576 3.859 27.372 1.00 91.50 461 GLY A C 1
ATOM 3707 O O . GLY A 1 461 ? -24.244 3.693 26.198 1.00 91.50 461 GLY A O 1
ATOM 3708 N N . ARG A 1 462 ? -24.986 2.825 28.129 1.00 92.88 462 ARG A N 1
ATOM 3709 C CA . ARG A 1 462 ? -25.214 1.475 27.568 1.00 92.88 462 ARG A CA 1
ATOM 3710 C C . ARG A 1 462 ? -26.441 1.458 26.652 1.00 92.88 462 ARG A C 1
ATOM 3712 O O . ARG A 1 462 ? -26.369 0.840 25.594 1.00 92.88 462 ARG A O 1
ATOM 3719 N N . ALA A 1 463 ? -27.535 2.137 26.994 1.00 91.62 463 ALA A N 1
ATOM 3720 C CA . ALA A 1 463 ? -28.711 2.245 26.126 1.00 91.62 463 ALA A CA 1
ATOM 3721 C C . ALA A 1 463 ? -28.388 2.991 24.817 1.00 91.62 463 ALA A C 1
ATOM 3723 O O . ALA A 1 463 ? -28.672 2.477 23.739 1.00 91.62 463 ALA A O 1
ATOM 3724 N N . LEU A 1 464 ? -27.680 4.123 24.898 1.00 91.94 464 LEU A N 1
ATOM 3725 C CA . LEU A 1 464 ? -27.183 4.886 23.749 1.00 91.94 464 LEU A CA 1
ATOM 3726 C C . LEU A 1 464 ? -26.202 4.079 22.884 1.00 91.94 464 LEU A C 1
ATOM 3728 O O . LEU A 1 464 ? -26.264 4.141 21.662 1.00 91.94 464 LEU A O 1
ATOM 3732 N N . PHE A 1 465 ? -25.325 3.268 23.487 1.00 93.19 465 PHE A N 1
ATOM 3733 C CA . PHE A 1 465 ? -24.496 2.332 22.721 1.00 93.19 465 PHE A CA 1
ATOM 3734 C C . PHE A 1 465 ? -25.345 1.295 21.967 1.00 93.19 465 PHE A C 1
ATOM 3736 O O . PHE A 1 465 ? -25.005 0.920 20.846 1.00 93.19 465 PHE A O 1
ATOM 3743 N N . ASN A 1 466 ? -26.455 0.843 22.560 1.00 93.12 466 ASN A N 1
ATOM 3744 C CA . ASN A 1 466 ? -27.347 -0.139 21.947 1.00 93.12 466 ASN A CA 1
ATOM 3745 C C . ASN A 1 466 ? -28.249 0.448 20.840 1.00 93.12 466 ASN A C 1
ATOM 3747 O O . ASN A 1 466 ? -28.537 -0.280 19.891 1.00 93.12 466 ASN A O 1
ATOM 3751 N N . SER A 1 467 ? -28.614 1.737 20.879 1.00 91.75 467 SER A N 1
ATOM 3752 C CA . SER A 1 467 ? -29.398 2.395 19.810 1.00 91.75 467 SER A CA 1
ATOM 3753 C C . SER A 1 467 ? -28.605 2.682 18.525 1.00 91.75 467 SER A C 1
ATOM 3755 O O . SER A 1 467 ? -29.168 3.047 17.493 1.00 91.75 467 SER A O 1
ATOM 3757 N N . PHE A 1 468 ? -27.281 2.477 18.520 1.00 91.88 468 PHE A N 1
ATOM 3758 C CA . PHE A 1 468 ? -26.507 2.494 17.271 1.00 91.88 468 PHE A CA 1
ATOM 3759 C C . PHE A 1 468 ? -26.762 1.258 16.405 1.00 91.88 468 PHE A C 1
ATOM 3761 O O . PHE A 1 468 ? -26.540 1.315 15.192 1.00 91.88 468 PHE A O 1
ATOM 3768 N N . PHE A 1 469 ? -27.183 0.147 17.013 1.00 93.38 469 PHE A N 1
ATOM 3769 C CA . PHE A 1 469 ? -27.466 -1.107 16.327 1.00 93.38 469 PHE A CA 1
ATOM 3770 C C . PHE A 1 469 ? -28.936 -1.178 15.883 1.00 93.38 469 PHE A C 1
ATOM 3772 O O . PHE A 1 469 ? -29.792 -0.508 16.457 1.00 93.38 469 PHE A O 1
ATOM 3779 N N . PRO A 1 470 ? -29.265 -2.031 14.900 1.00 91.62 470 PRO A N 1
ATOM 3780 C CA . PRO A 1 470 ? -30.650 -2.293 14.528 1.00 91.62 470 PRO A CA 1
ATOM 3781 C C . PRO A 1 470 ? -31.543 -2.811 15.673 1.00 91.62 470 PRO A C 1
ATOM 3783 O O . PRO A 1 470 ? -31.097 -3.442 16.641 1.00 91.62 470 PRO A O 1
ATOM 3786 N N . SER A 1 471 ? -32.860 -2.690 15.473 1.00 87.75 471 SER A N 1
ATOM 3787 C CA . SER A 1 471 ? -33.814 -3.654 16.045 1.00 87.75 471 SER A CA 1
ATOM 3788 C C . SER A 1 471 ? -33.454 -5.085 15.598 1.00 87.75 471 SER A C 1
ATOM 3790 O O . SER A 1 471 ? -32.736 -5.260 14.619 1.00 87.75 471 SER A O 1
ATOM 3792 N N . ASP A 1 472 ? -33.876 -6.112 16.340 1.00 92.00 472 ASP A N 1
ATOM 3793 C CA . ASP A 1 472 ? -33.371 -7.498 16.205 1.00 92.00 472 ASP A CA 1
ATOM 3794 C C . ASP A 1 472 ? -31.869 -7.703 16.551 1.00 92.00 472 ASP A C 1
ATOM 3796 O O . ASP A 1 472 ? -31.471 -8.834 16.845 1.00 92.00 472 ASP A O 1
ATOM 3800 N N . PHE A 1 473 ? -31.038 -6.654 16.658 1.00 93.25 473 PHE A N 1
ATOM 3801 C CA . PHE A 1 473 ? -29.697 -6.814 17.239 1.00 93.25 473 PHE A CA 1
ATOM 3802 C C . PHE A 1 473 ? -29.800 -7.148 18.745 1.00 93.25 473 PHE A C 1
ATOM 3804 O O . PHE A 1 473 ? -30.596 -6.499 19.440 1.00 93.25 473 PHE A O 1
ATOM 3811 N N . PRO A 1 474 ? -29.038 -8.134 19.270 1.00 92.81 474 PRO A N 1
ATOM 3812 C CA . PRO A 1 474 ? -29.051 -8.495 20.691 1.00 92.81 474 PRO A CA 1
ATOM 3813 C C . PRO A 1 474 ? -28.495 -7.391 21.598 1.00 92.81 474 PRO A C 1
ATOM 3815 O O . PRO A 1 474 ? -27.482 -6.775 21.270 1.00 92.81 474 PRO A O 1
ATOM 3818 N N . ILE A 1 475 ? -29.104 -7.190 22.771 1.00 92.56 475 ILE A N 1
ATOM 3819 C CA . ILE A 1 475 ? -28.654 -6.174 23.732 1.00 92.56 475 ILE A CA 1
ATOM 3820 C C . ILE A 1 475 ? -27.248 -6.510 24.253 1.00 92.56 475 ILE A C 1
ATOM 3822 O O . ILE A 1 475 ? -26.955 -7.615 24.713 1.00 92.56 475 ILE A O 1
ATOM 3826 N N . VAL A 1 476 ? -26.360 -5.521 24.194 1.00 92.44 476 VAL A N 1
ATOM 3827 C CA . VAL A 1 476 ? -24.994 -5.581 24.705 1.00 92.44 476 VAL A CA 1
ATOM 3828 C C . VAL A 1 476 ? -24.944 -4.912 26.078 1.00 92.44 476 VAL A C 1
ATOM 3830 O O . VAL A 1 476 ? -24.671 -3.718 26.195 1.00 92.44 476 VAL A O 1
ATOM 3833 N N . ASN A 1 477 ? -25.181 -5.696 27.129 1.00 91.62 477 ASN A N 1
ATOM 3834 C CA . ASN A 1 477 ? -25.104 -5.242 28.519 1.00 91.62 477 ASN A CA 1
ATOM 3835 C C . ASN A 1 477 ? -23.740 -5.584 29.156 1.00 91.62 477 ASN A C 1
ATOM 3837 O O . ASN A 1 477 ? -23.622 -6.475 29.994 1.00 91.62 477 ASN A O 1
ATOM 3841 N N . LYS A 1 478 ? -22.671 -4.921 28.695 1.00 92.00 478 LYS A N 1
ATOM 3842 C CA . LYS A 1 478 ? -21.310 -5.044 29.253 1.00 92.00 478 LYS A CA 1
ATOM 3843 C C . LYS A 1 478 ? -20.474 -3.807 28.934 1.00 92.00 478 LYS A C 1
ATOM 3845 O O . LYS A 1 478 ? -20.696 -3.170 27.908 1.00 92.00 478 LYS A O 1
ATOM 3850 N N . GLN A 1 479 ? -19.471 -3.519 29.761 1.00 93.75 479 GLN A N 1
ATOM 3851 C CA . GLN A 1 479 ? -18.502 -2.460 29.475 1.00 93.75 479 GLN A CA 1
ATOM 3852 C C . GLN A 1 479 ? -17.641 -2.821 28.252 1.00 93.75 479 GLN A C 1
ATOM 3854 O O . GLN A 1 479 ? -17.131 -3.941 28.140 1.00 93.75 479 GLN A O 1
ATOM 3859 N N . ILE A 1 480 ? -17.498 -1.887 27.315 1.00 95.06 480 ILE A N 1
ATOM 3860 C CA . ILE A 1 480 ? -16.874 -2.093 26.005 1.00 95.06 480 ILE A CA 1
ATOM 3861 C C . 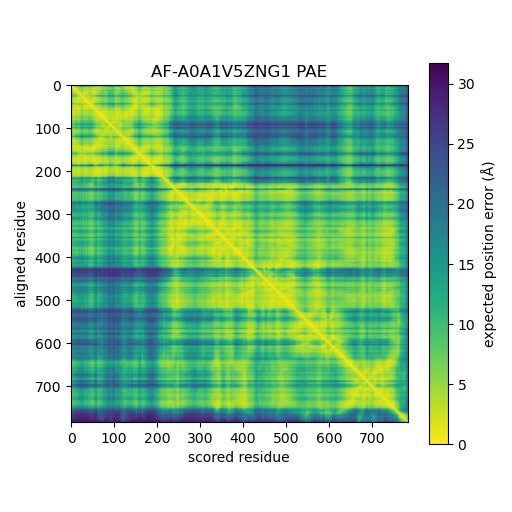ILE A 1 480 ? -15.377 -1.797 26.060 1.00 95.06 480 ILE A C 1
ATOM 3863 O O . ILE A 1 480 ? -14.960 -0.732 26.492 1.00 95.06 480 ILE A O 1
ATOM 3867 N N . ASN A 1 481 ? -14.558 -2.729 25.576 1.00 93.12 481 ASN A N 1
ATOM 3868 C CA . ASN A 1 481 ? -13.109 -2.571 25.469 1.00 93.12 481 ASN A CA 1
ATOM 3869 C C . ASN A 1 481 ? -12.569 -3.217 24.183 1.00 93.12 481 ASN A C 1
ATOM 3871 O O . ASN A 1 481 ? -13.264 -3.958 23.479 1.00 93.12 481 ASN A O 1
ATOM 3875 N N . LYS A 1 482 ? -11.281 -2.999 23.901 1.00 90.50 482 LYS A N 1
ATOM 3876 C CA . LYS A 1 482 ? -10.591 -3.553 22.722 1.00 90.50 482 LYS A CA 1
ATOM 3877 C C . LYS A 1 482 ? -10.708 -5.073 22.559 1.00 90.50 482 LYS A C 1
ATOM 3879 O O . LYS A 1 482 ? -10.681 -5.567 21.433 1.00 90.50 482 LYS A O 1
ATOM 3884 N N . LYS A 1 483 ? -10.851 -5.830 23.656 1.00 88.38 483 LYS A N 1
ATOM 3885 C CA . LYS A 1 483 ? -10.967 -7.300 23.627 1.00 88.38 483 LYS A CA 1
ATOM 3886 C C . LYS A 1 483 ? -12.368 -7.756 23.197 1.00 88.38 483 LYS A C 1
ATOM 3888 O O . LYS A 1 483 ? -12.482 -8.800 22.556 1.00 88.38 483 LYS A O 1
ATOM 3893 N N . ASN A 1 484 ? -13.421 -7.009 23.547 1.00 92.31 484 ASN A N 1
ATOM 3894 C CA . ASN A 1 484 ? -14.813 -7.432 23.355 1.00 92.31 484 ASN A CA 1
ATOM 3895 C C . ASN A 1 484 ? -15.572 -6.707 22.226 1.00 92.31 484 ASN A C 1
ATOM 3897 O O . ASN A 1 484 ? -16.569 -7.260 21.761 1.00 92.31 484 ASN A O 1
ATOM 3901 N N . LEU A 1 485 ? -15.082 -5.562 21.729 1.00 92.62 485 LEU A N 1
ATOM 3902 C CA . LEU A 1 485 ? -15.718 -4.831 20.626 1.00 92.62 485 LEU A CA 1
ATOM 3903 C C . LEU A 1 485 ? -15.583 -5.549 19.275 1.00 92.62 485 LEU A C 1
ATOM 3905 O O . LEU A 1 485 ? -16.572 -5.711 18.567 1.00 92.62 485 LEU A O 1
ATOM 3909 N N . ASN A 1 486 ? -14.386 -6.030 18.915 1.00 90.25 486 ASN A N 1
ATOM 3910 C CA . ASN A 1 486 ? -14.161 -6.658 17.603 1.00 90.25 486 ASN A CA 1
ATOM 3911 C C . ASN A 1 486 ? -15.075 -7.881 17.335 1.00 90.25 486 ASN A C 1
ATOM 3913 O O . ASN A 1 486 ? -15.600 -7.978 16.229 1.00 90.25 486 ASN A O 1
ATOM 3917 N N . PRO A 1 487 ? -15.354 -8.780 18.306 1.00 90.06 487 PRO A N 1
ATOM 3918 C CA . PRO A 1 487 ? -16.385 -9.812 18.150 1.00 90.06 487 PRO A CA 1
ATOM 3919 C C . PRO A 1 487 ? -17.803 -9.280 17.880 1.00 90.06 487 PRO A C 1
ATOM 3921 O O . PRO A 1 487 ? -18.523 -9.891 17.097 1.00 90.06 487 PRO A O 1
ATOM 3924 N N . ILE A 1 488 ? -18.202 -8.153 18.488 1.00 93.62 488 ILE A N 1
ATOM 3925 C CA . ILE A 1 488 ? -19.525 -7.534 18.271 1.00 93.62 488 ILE A CA 1
ATOM 3926 C C . ILE A 1 488 ? -19.616 -6.985 16.843 1.00 93.62 488 ILE A C 1
ATOM 3928 O O . ILE A 1 488 ? -20.571 -7.282 16.131 1.00 93.62 488 ILE A O 1
ATOM 3932 N N . ILE A 1 489 ? -18.594 -6.247 16.396 1.00 93.88 489 ILE A N 1
ATOM 3933 C CA . ILE A 1 489 ? -18.543 -5.713 15.027 1.00 93.88 489 ILE A CA 1
ATOM 3934 C C . ILE A 1 489 ? -18.444 -6.846 13.993 1.00 93.88 489 ILE A C 1
ATOM 3936 O O . ILE A 1 489 ? -19.057 -6.755 12.937 1.00 93.88 489 ILE A O 1
ATOM 3940 N N . MET A 1 490 ? -17.749 -7.950 14.294 1.00 90.44 490 MET A N 1
ATOM 3941 C CA . MET A 1 490 ? -17.732 -9.126 13.414 1.00 90.44 490 MET A CA 1
ATOM 3942 C C . MET A 1 490 ? -19.123 -9.760 13.280 1.00 90.44 490 MET A C 1
ATOM 3944 O O . MET A 1 490 ? -19.509 -10.111 12.175 1.00 90.44 490 MET A O 1
ATOM 3948 N N . TYR A 1 491 ? -19.892 -9.868 14.370 1.00 91.62 491 TYR A N 1
ATOM 3949 C CA . TYR A 1 491 ? -21.274 -10.363 14.316 1.00 91.62 491 TYR A CA 1
ATOM 3950 C C . TYR A 1 491 ? -22.197 -9.421 13.522 1.00 91.62 491 TYR A C 1
ATOM 3952 O O . TYR A 1 491 ? -23.024 -9.889 12.744 1.00 91.62 491 TYR A O 1
ATOM 3960 N N . LEU A 1 492 ? -22.007 -8.102 13.650 1.00 93.94 492 LEU A N 1
ATOM 3961 C CA . LEU A 1 492 ? -22.694 -7.098 12.831 1.00 93.94 492 LEU A CA 1
ATOM 3962 C C . LEU A 1 492 ? -22.363 -7.270 11.331 1.00 93.94 492 LEU A C 1
ATOM 3964 O O . LEU A 1 492 ? -23.271 -7.314 10.509 1.00 93.94 492 LEU A O 1
ATOM 3968 N N . VAL A 1 493 ? -21.082 -7.443 10.984 1.00 92.38 493 VAL A N 1
ATOM 3969 C CA . VAL A 1 493 ? -20.601 -7.675 9.604 1.00 92.38 493 VAL A CA 1
ATOM 3970 C C . VAL A 1 493 ? -21.062 -9.018 9.025 1.00 92.38 493 VAL A C 1
ATOM 3972 O O . VAL A 1 493 ? -21.335 -9.096 7.831 1.00 92.38 493 VAL A O 1
ATOM 3975 N N . ASP A 1 494 ? -21.126 -10.074 9.840 1.00 89.00 494 ASP A N 1
ATOM 3976 C CA . ASP A 1 494 ? -21.519 -11.417 9.395 1.00 89.00 494 ASP A CA 1
ATOM 3977 C C . ASP A 1 494 ? -23.065 -11.551 9.237 1.00 89.00 494 ASP A C 1
ATOM 3979 O O . ASP A 1 494 ? -23.509 -12.462 8.537 1.00 89.00 494 ASP A O 1
ATOM 3983 N N . LYS A 1 495 ? -23.888 -10.673 9.854 1.00 92.44 495 LYS A N 1
ATOM 3984 C CA . LYS A 1 495 ? -25.375 -10.745 9.837 1.00 92.44 495 LYS A CA 1
ATOM 3985 C C . LYS A 1 495 ? -26.083 -9.652 9.012 1.00 92.44 495 LYS A C 1
ATOM 3987 O O . LYS A 1 495 ? -27.152 -9.932 8.473 1.00 92.44 495 LYS A O 1
ATOM 3992 N N . TYR A 1 496 ? -25.543 -8.435 8.921 1.00 94.75 496 TYR A N 1
ATOM 3993 C CA . TYR A 1 496 ? -26.226 -7.282 8.306 1.00 94.75 496 TYR A CA 1
ATOM 3994 C C . TYR A 1 496 ? -25.543 -6.819 7.017 1.00 94.75 496 TYR A C 1
ATOM 3996 O O . TYR A 1 496 ? -24.397 -7.167 6.729 1.00 94.75 496 TYR A O 1
ATOM 4004 N N . ASP A 1 497 ? -26.252 -6.022 6.219 1.00 93.00 497 ASP A N 1
ATOM 4005 C CA . ASP A 1 497 ? -25.695 -5.468 4.992 1.00 93.00 497 ASP A CA 1
ATOM 4006 C C . ASP A 1 497 ? -24.617 -4.402 5.270 1.00 93.00 497 ASP A C 1
ATOM 4008 O O . ASP A 1 497 ? -24.558 -3.766 6.326 1.00 93.00 497 ASP A O 1
ATOM 4012 N N . LYS A 1 498 ? -23.769 -4.183 4.263 1.00 91.06 498 LYS A N 1
ATOM 4013 C CA . LYS A 1 498 ? -22.626 -3.268 4.321 1.00 91.06 498 LYS A CA 1
ATOM 4014 C C . LYS A 1 498 ? -23.002 -1.840 4.754 1.00 91.06 498 LYS A C 1
ATOM 4016 O O . LYS A 1 498 ? -22.228 -1.229 5.488 1.00 91.06 498 LYS A O 1
ATOM 4021 N N . LYS A 1 499 ? -24.146 -1.305 4.310 1.00 91.62 499 LYS A N 1
ATOM 4022 C CA . LYS A 1 499 ? -24.549 0.076 4.606 1.00 91.62 499 LYS A CA 1
ATOM 4023 C C . LYS A 1 499 ? -24.962 0.214 6.069 1.00 91.62 499 LYS A C 1
ATOM 4025 O O . LYS A 1 499 ? -24.453 1.096 6.750 1.00 91.62 499 LYS A O 1
ATOM 4030 N N . THR A 1 500 ? -25.787 -0.705 6.571 1.00 93.94 500 THR A N 1
ATOM 4031 C CA . THR A 1 500 ? -26.173 -0.740 7.992 1.00 93.94 500 THR A CA 1
ATOM 4032 C C . THR A 1 500 ? -24.946 -0.825 8.906 1.00 93.94 500 THR A C 1
ATOM 4034 O O . THR A 1 500 ? -24.854 -0.090 9.888 1.00 93.94 500 THR A O 1
ATOM 4037 N N . VAL A 1 501 ? -23.959 -1.666 8.563 1.00 94.31 501 VAL A N 1
ATOM 4038 C CA . VAL A 1 501 ? -22.695 -1.755 9.318 1.00 94.31 501 VAL A CA 1
ATOM 4039 C C . VAL A 1 501 ? -21.954 -0.413 9.329 1.00 94.31 501 VAL A C 1
ATOM 4041 O O . VAL A 1 501 ? -21.477 0.012 10.381 1.00 94.31 501 VAL A O 1
ATOM 4044 N N . GLU A 1 502 ? -21.841 0.248 8.175 1.00 92.00 502 GLU A N 1
ATOM 4045 C CA . GLU A 1 502 ? -21.157 1.539 8.032 1.00 92.00 502 GLU A CA 1
ATOM 4046 C C . GLU A 1 502 ? -21.845 2.647 8.831 1.00 92.00 502 GLU A C 1
ATOM 4048 O O . GLU A 1 502 ? -21.171 3.341 9.594 1.00 92.00 502 GLU A O 1
ATOM 4053 N N . ASP A 1 503 ? -23.172 2.747 8.748 1.00 91.25 503 ASP A N 1
ATOM 4054 C CA . ASP A 1 503 ? -23.967 3.726 9.491 1.00 91.25 503 ASP A CA 1
ATOM 4055 C C . ASP A 1 503 ? -23.837 3.514 11.016 1.00 91.25 503 ASP A C 1
ATOM 4057 O O . ASP A 1 503 ? -23.571 4.466 11.758 1.00 91.25 503 ASP A O 1
ATOM 4061 N N . THR A 1 504 ? -23.940 2.268 11.503 1.00 93.56 504 THR A N 1
ATOM 4062 C CA . THR A 1 504 ? -23.733 1.920 12.924 1.00 93.56 504 THR A CA 1
ATOM 4063 C C . THR A 1 504 ? -22.312 2.246 13.393 1.00 93.56 504 THR A C 1
ATOM 4065 O O . THR A 1 504 ? -22.135 2.865 14.446 1.00 93.56 504 THR A O 1
ATOM 4068 N N . VAL A 1 505 ? -21.285 1.863 12.626 1.00 93.06 505 VAL A N 1
ATOM 4069 C CA . VAL A 1 505 ? -19.877 2.108 12.981 1.00 93.06 505 VAL A CA 1
ATOM 4070 C C . VAL A 1 505 ? -19.561 3.604 12.982 1.00 93.06 505 VAL A C 1
ATOM 4072 O O . VAL A 1 505 ? -18.900 4.075 13.908 1.00 93.06 505 VAL A O 1
ATOM 4075 N N . SER A 1 506 ? -20.065 4.372 12.012 1.00 89.50 506 SER A N 1
ATOM 4076 C CA . SER A 1 506 ? -19.873 5.823 11.964 1.00 89.50 506 SER A CA 1
ATOM 4077 C C . SER A 1 506 ? -20.597 6.550 13.103 1.00 89.50 506 SER A C 1
ATOM 4079 O O . SER A 1 506 ? -19.996 7.449 13.692 1.00 89.50 506 SER A O 1
ATOM 4081 N N . LYS A 1 507 ? -21.818 6.146 13.495 1.00 89.81 507 LYS A N 1
ATOM 4082 C CA . LYS A 1 507 ? -22.480 6.657 14.717 1.00 89.81 507 LYS A CA 1
ATOM 4083 C C . LYS A 1 507 ? -21.643 6.367 15.968 1.00 89.81 507 LYS A C 1
ATOM 4085 O O . LYS A 1 507 ? -21.341 7.277 16.738 1.00 89.81 507 LYS A O 1
ATOM 4090 N N . MET A 1 508 ? -21.211 5.115 16.129 1.00 92.19 508 MET A N 1
ATOM 4091 C CA . MET A 1 508 ? -20.412 4.663 17.271 1.00 92.19 508 MET A CA 1
ATOM 4092 C C . MET A 1 508 ? -19.080 5.421 17.385 1.00 92.19 508 MET A C 1
ATOM 4094 O O . MET A 1 508 ? -18.715 5.841 18.478 1.00 92.19 508 MET A O 1
ATOM 4098 N N . TYR A 1 509 ? -18.379 5.646 16.269 1.00 90.50 509 TYR A N 1
ATOM 4099 C CA . TYR A 1 509 ? -17.128 6.413 16.216 1.00 90.50 509 TYR A CA 1
ATOM 4100 C C . TYR A 1 509 ? -17.315 7.883 16.625 1.00 90.50 509 TYR A C 1
ATOM 4102 O O . TYR A 1 509 ? -16.560 8.372 17.468 1.00 90.50 509 TYR A O 1
ATOM 4110 N N . LYS A 1 510 ? -18.338 8.575 16.101 1.00 88.56 510 LYS A N 1
ATOM 4111 C CA . LYS A 1 510 ? -18.602 9.988 16.440 1.00 88.56 510 LYS A CA 1
ATOM 4112 C C . LYS A 1 510 ? -18.918 10.142 17.931 1.00 88.56 510 LYS A C 1
ATOM 4114 O O . LYS A 1 510 ? -18.343 10.997 18.605 1.00 88.56 510 LYS A O 1
ATOM 4119 N N . THR A 1 511 ? -19.765 9.264 18.470 1.00 89.31 511 THR A N 1
ATOM 4120 C CA . THR A 1 511 ? -20.129 9.289 19.893 1.00 89.31 511 THR A CA 1
ATOM 4121 C C . THR A 1 511 ? -18.968 8.880 20.803 1.00 89.31 511 THR A C 1
ATOM 4123 O O . THR A 1 511 ? -18.800 9.471 21.869 1.00 89.31 511 THR A O 1
ATOM 4126 N N . ALA A 1 512 ? -18.114 7.945 20.374 1.00 92.00 512 ALA A N 1
ATOM 4127 C CA . ALA A 1 512 ? -16.898 7.584 21.099 1.00 92.00 512 ALA A CA 1
ATOM 4128 C C . ALA A 1 512 ? -15.962 8.788 21.285 1.00 92.00 512 ALA A C 1
ATOM 4130 O O . ALA A 1 512 ? -15.492 9.019 22.396 1.00 92.00 512 ALA A O 1
ATOM 4131 N N . PHE A 1 513 ? -15.740 9.594 20.239 1.00 90.69 513 PHE A N 1
ATOM 4132 C CA . PHE A 1 513 ? -14.961 10.830 20.365 1.00 90.69 513 PHE A CA 1
ATOM 4133 C C . PHE A 1 513 ? -15.634 11.852 21.291 1.00 90.69 513 PHE A C 1
ATOM 4135 O O . PHE A 1 513 ? -14.960 12.381 22.170 1.00 90.69 513 PHE A O 1
ATOM 4142 N N . LYS A 1 514 ? -16.956 12.061 21.184 1.00 89.06 514 LYS A N 1
ATOM 4143 C CA . LYS A 1 514 ? -17.708 12.947 22.097 1.00 89.06 514 LYS A CA 1
ATOM 4144 C C . LYS A 1 514 ? -17.493 12.565 23.569 1.00 89.06 514 LYS A C 1
ATOM 4146 O O . LYS A 1 514 ? -17.139 13.422 24.375 1.00 89.06 514 LYS A O 1
ATOM 4151 N N . PHE A 1 515 ? -17.673 11.293 23.929 1.00 90.50 515 PHE A N 1
ATOM 4152 C CA . PHE A 1 515 ? -17.480 10.849 25.315 1.00 90.50 515 PHE A CA 1
ATOM 4153 C C . PHE A 1 515 ? -16.013 10.800 25.742 1.00 90.50 515 PHE A C 1
ATOM 4155 O O . PHE A 1 515 ? -15.738 11.029 26.914 1.00 90.50 515 PHE A O 1
ATOM 4162 N N . ALA A 1 516 ? -15.068 10.577 24.824 1.00 91.69 516 ALA A N 1
ATOM 4163 C CA . ALA A 1 516 ? -13.651 10.746 25.130 1.00 91.69 516 ALA A CA 1
ATOM 4164 C C . ALA A 1 516 ? -13.341 12.206 25.506 1.00 91.69 516 ALA A C 1
ATOM 4166 O O . ALA A 1 516 ? -12.728 12.442 26.536 1.00 91.69 516 ALA A O 1
ATOM 4167 N N . THR A 1 517 ? -13.830 13.193 24.750 1.00 90.81 517 THR A N 1
ATOM 4168 C CA . THR A 1 517 ? -13.618 14.617 25.067 1.00 90.81 517 THR A CA 1
ATOM 4169 C C . THR A 1 517 ? -14.268 15.051 26.386 1.00 90.81 517 THR A C 1
ATOM 4171 O O . THR A 1 517 ? -13.715 15.905 27.069 1.00 90.81 517 THR A O 1
ATOM 4174 N N . ILE A 1 518 ? -15.426 14.486 26.749 1.00 89.12 518 ILE A N 1
ATOM 4175 C CA . ILE A 1 518 ? -16.176 14.887 27.955 1.00 89.12 518 ILE A CA 1
ATOM 4176 C C . ILE A 1 518 ? -15.701 14.152 29.220 1.00 89.12 518 ILE A C 1
ATOM 4178 O O . ILE A 1 518 ? -15.682 14.749 30.293 1.00 89.12 518 ILE A O 1
ATOM 4182 N N . LEU A 1 519 ? -15.364 12.861 29.119 1.00 88.88 519 LEU A N 1
ATOM 4183 C CA . LEU A 1 519 ? -15.125 11.992 30.281 1.00 88.88 519 LEU A CA 1
ATOM 4184 C C . LEU A 1 519 ? 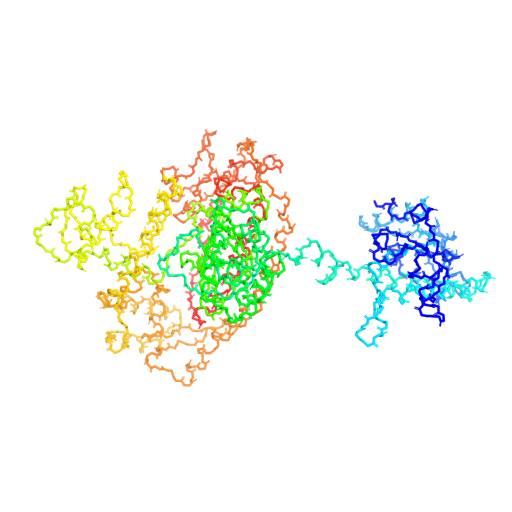-13.676 11.532 30.441 1.00 88.88 519 LEU A C 1
ATOM 4186 O O . LEU A 1 519 ? -13.344 11.028 31.514 1.00 88.88 519 LEU A O 1
ATOM 4190 N N . ALA A 1 520 ? -12.835 11.603 29.400 1.00 87.56 520 ALA A N 1
ATOM 4191 C CA . ALA A 1 520 ? -11.488 11.058 29.513 1.00 87.56 520 ALA A CA 1
ATOM 4192 C C . ALA A 1 520 ? -10.683 11.855 30.554 1.00 87.56 520 ALA A C 1
ATOM 4194 O O . ALA A 1 520 ? -10.608 13.083 30.472 1.00 87.56 520 ALA A O 1
ATOM 4195 N N . PRO A 1 521 ? -10.067 11.171 31.527 1.00 79.81 521 PRO A N 1
ATOM 4196 C CA . PRO A 1 521 ? -9.291 11.828 32.559 1.00 79.81 521 PRO A CA 1
ATOM 4197 C C . PRO A 1 521 ? -8.004 12.400 31.964 1.00 79.81 521 PRO A C 1
ATOM 4199 O O . PRO A 1 521 ? -7.337 11.754 31.150 1.00 79.81 521 PRO A O 1
ATOM 4202 N N . SER A 1 522 ? -7.627 13.594 32.425 1.00 83.75 522 SER A N 1
ATOM 4203 C CA . SER A 1 522 ? -6.240 14.044 32.309 1.00 83.75 522 SER A CA 1
ATOM 4204 C C . SER A 1 522 ? -5.333 13.116 33.126 1.00 83.75 522 SER A C 1
ATOM 4206 O O . SER A 1 522 ? -5.797 12.410 34.021 1.00 83.75 522 SER A O 1
ATOM 4208 N N . LEU A 1 523 ? -4.040 13.103 32.813 1.00 82.25 523 LEU A N 1
ATOM 4209 C CA . LEU A 1 523 ? -3.050 12.312 33.534 1.00 82.25 523 LEU A CA 1
ATOM 4210 C C . LEU A 1 523 ? -1.894 13.213 33.964 1.00 82.25 523 LEU A C 1
ATOM 4212 O O . LEU A 1 523 ? -1.151 13.706 33.113 1.00 82.25 523 LEU A O 1
ATOM 4216 N N . THR A 1 524 ? -1.690 13.366 35.271 1.00 82.31 524 THR A N 1
ATOM 4217 C CA . THR A 1 524 ? -0.438 13.905 35.817 1.00 82.31 524 THR A CA 1
ATOM 4218 C C . THR A 1 524 ? 0.288 12.828 36.619 1.00 82.31 524 THR A C 1
ATOM 4220 O O . THR A 1 524 ? -0.334 11.939 37.196 1.00 82.31 524 THR A O 1
ATOM 4223 N N . LEU A 1 525 ? 1.625 12.868 36.644 1.00 78.50 525 LEU A N 1
ATOM 4224 C CA . LEU A 1 525 ? 2.411 11.893 37.414 1.00 78.50 525 LEU A CA 1
ATOM 4225 C C . LEU A 1 525 ? 2.220 12.060 38.930 1.00 78.50 525 LEU A C 1
ATOM 4227 O O . LEU A 1 525 ? 2.358 11.089 39.664 1.00 78.50 525 LEU A O 1
ATOM 4231 N N . ASN A 1 526 ? 1.857 13.263 39.381 1.00 76.69 526 ASN A N 1
ATOM 4232 C CA . ASN A 1 526 ? 1.645 13.584 40.794 1.00 76.69 526 ASN A CA 1
ATOM 4233 C C . ASN A 1 526 ? 0.351 12.970 41.361 1.00 76.69 526 ASN A C 1
ATOM 4235 O O . ASN A 1 526 ? 0.225 12.838 42.572 1.00 76.69 526 ASN A O 1
ATOM 4239 N N . GLU A 1 527 ? -0.605 12.604 40.502 1.00 71.31 527 GLU A N 1
ATOM 4240 C CA . GLU A 1 527 ? -1.866 11.942 40.877 1.00 71.31 527 GLU A CA 1
ATOM 4241 C C . GLU A 1 527 ? -1.731 10.412 41.001 1.00 71.31 527 GLU A C 1
ATOM 4243 O O . GLU A 1 527 ? -2.710 9.725 41.293 1.00 71.31 527 GLU A O 1
ATOM 4248 N N . ILE A 1 528 ? -0.540 9.856 40.748 1.00 82.19 528 ILE A N 1
ATOM 4249 C CA . ILE A 1 528 ? -0.296 8.411 40.728 1.00 82.19 528 ILE A CA 1
ATOM 4250 C C . ILE A 1 528 ? 0.569 8.030 41.929 1.00 82.19 528 ILE A C 1
ATOM 4252 O O . ILE A 1 528 ? 1.798 8.069 41.869 1.00 82.19 528 ILE A O 1
ATOM 4256 N N . GLU A 1 529 ? -0.082 7.619 43.011 1.00 83.06 529 GLU A N 1
ATOM 4257 C CA . GLU A 1 529 ? 0.600 7.050 44.170 1.00 83.06 529 GLU A CA 1
ATOM 4258 C C . GLU A 1 529 ? 1.097 5.623 43.864 1.00 83.06 529 GLU A C 1
ATOM 4260 O O . GLU A 1 529 ? 0.450 4.842 43.156 1.00 83.06 529 GLU A O 1
ATOM 4265 N N . ILE A 1 530 ? 2.291 5.288 44.359 1.00 88.19 530 ILE A N 1
ATOM 4266 C CA . ILE A 1 530 ? 2.921 3.975 44.185 1.00 88.19 530 ILE A CA 1
ATOM 4267 C C . ILE A 1 530 ? 2.996 3.312 45.566 1.00 88.19 530 ILE A C 1
ATOM 4269 O O . ILE A 1 530 ? 3.647 3.868 46.447 1.00 88.19 530 ILE A O 1
ATOM 4273 N N . PRO A 1 531 ? 2.397 2.123 45.770 1.00 90.69 531 PRO A N 1
ATOM 4274 C CA . PRO A 1 531 ? 2.430 1.439 47.062 1.00 90.69 531 PRO A CA 1
ATOM 4275 C C . PRO A 1 531 ? 3.846 1.165 47.591 1.00 90.69 531 PRO A C 1
ATOM 4277 O O . PRO A 1 531 ? 4.704 0.675 46.851 1.00 90.69 531 PRO A O 1
ATOM 4280 N N . ASP A 1 532 ? 4.052 1.357 48.897 1.00 89.94 532 ASP A N 1
ATOM 4281 C CA . ASP A 1 532 ? 5.313 1.064 49.606 1.00 89.94 532 ASP A CA 1
ATOM 4282 C C . ASP A 1 532 ? 5.831 -0.362 49.363 1.00 89.94 532 ASP A C 1
ATOM 4284 O O . ASP A 1 532 ? 7.036 -0.589 49.234 1.00 89.94 532 ASP A O 1
ATOM 4288 N N . GLU A 1 533 ? 4.923 -1.333 49.234 1.00 92.56 533 GLU A N 1
ATOM 4289 C CA . GLU A 1 533 ? 5.240 -2.725 48.891 1.00 92.56 533 GLU A CA 1
ATOM 4290 C C . GLU A 1 533 ? 6.059 -2.830 47.594 1.00 92.56 533 GLU A C 1
ATOM 4292 O O . GLU A 1 533 ? 7.000 -3.622 47.504 1.00 92.56 533 GLU A O 1
ATOM 4297 N N . ILE A 1 534 ? 5.759 -1.991 46.596 1.00 90.38 534 ILE A N 1
ATOM 4298 C CA . ILE A 1 534 ? 6.494 -1.961 45.331 1.00 90.38 534 ILE A CA 1
ATOM 4299 C C . ILE A 1 534 ? 7.913 -1.439 45.560 1.00 90.38 534 ILE A C 1
ATOM 4301 O O . ILE A 1 534 ? 8.851 -2.042 45.040 1.00 90.38 534 ILE A O 1
ATOM 4305 N N . TYR A 1 535 ? 8.112 -0.393 46.369 1.00 88.62 535 TYR A N 1
ATOM 4306 C CA . TYR A 1 535 ? 9.453 0.097 46.718 1.00 88.62 535 TYR A CA 1
ATOM 4307 C C . TYR A 1 535 ? 10.274 -0.956 47.483 1.00 88.62 535 TYR A C 1
ATOM 4309 O O . TYR A 1 535 ? 11.447 -1.175 47.169 1.00 88.62 535 TYR A O 1
ATOM 4317 N N . GLN A 1 536 ? 9.651 -1.699 48.405 1.00 89.56 536 GLN A N 1
ATOM 4318 C CA . GLN A 1 536 ? 10.298 -2.824 49.095 1.00 89.56 536 GLN A CA 1
ATOM 4319 C C . GLN A 1 536 ? 10.695 -3.959 48.136 1.00 89.56 536 GLN A C 1
ATOM 4321 O O . GLN A 1 536 ? 11.726 -4.610 48.333 1.00 89.56 536 GLN A O 1
ATOM 4326 N N . LEU A 1 537 ? 9.899 -4.213 47.091 1.00 89.38 537 LEU A N 1
ATOM 4327 C CA . LEU A 1 537 ? 10.240 -5.164 46.031 1.00 89.38 537 LEU A CA 1
ATOM 4328 C C . LEU A 1 537 ? 11.316 -4.605 45.074 1.00 89.38 537 LEU A C 1
ATOM 4330 O O . LEU A 1 537 ? 12.168 -5.382 44.635 1.00 89.38 537 LEU A O 1
ATOM 4334 N N . LYS A 1 538 ? 11.349 -3.287 44.786 1.00 88.38 538 LYS A N 1
ATOM 4335 C CA . LYS A 1 538 ? 12.383 -2.641 43.938 1.00 88.38 538 LYS A CA 1
ATOM 4336 C C . LYS A 1 538 ? 13.783 -2.898 44.507 1.00 88.38 538 LYS A C 1
ATOM 4338 O O . LYS A 1 538 ? 14.673 -3.324 43.776 1.00 88.38 538 LYS A O 1
ATOM 4343 N N . GLU A 1 539 ? 13.959 -2.759 45.822 1.00 86.50 539 GLU A N 1
ATOM 4344 C CA . GLU A 1 539 ? 15.240 -2.993 46.516 1.00 86.50 539 GLU A CA 1
ATOM 4345 C C . GLU A 1 539 ? 15.686 -4.469 46.599 1.00 86.50 539 GLU A C 1
ATOM 4347 O O . GLU A 1 539 ? 16.789 -4.763 47.084 1.00 86.50 539 GLU A O 1
ATOM 4352 N N . LYS A 1 540 ? 14.857 -5.411 46.127 1.00 86.50 540 LYS A N 1
ATOM 4353 C CA . LYS A 1 540 ? 15.225 -6.829 45.967 1.00 86.50 540 LYS A CA 1
ATOM 4354 C C . LYS A 1 540 ? 15.743 -7.149 44.561 1.00 86.50 540 LYS A C 1
ATOM 4356 O O . LYS A 1 540 ? 16.448 -8.144 44.423 1.00 86.50 540 LYS A O 1
ATOM 4361 N N . LEU A 1 541 ? 15.446 -6.329 43.544 1.00 84.25 541 LEU A N 1
ATOM 4362 C CA . LEU A 1 541 ? 15.766 -6.622 42.136 1.00 84.25 541 LEU A CA 1
ATOM 4363 C C . LEU A 1 541 ? 17.265 -6.861 41.894 1.00 84.25 541 LEU A C 1
ATOM 4365 O O . LEU A 1 541 ? 17.620 -7.773 41.154 1.00 84.25 541 LEU A O 1
ATOM 4369 N N . ASP A 1 542 ? 18.134 -6.106 42.568 1.00 80.50 542 ASP A N 1
ATOM 4370 C CA . ASP A 1 542 ? 19.596 -6.211 42.428 1.00 80.50 542 ASP A CA 1
ATOM 4371 C C . ASP A 1 542 ? 20.202 -7.406 43.198 1.00 80.50 542 ASP A C 1
ATOM 4373 O O . ASP A 1 542 ? 21.388 -7.701 43.058 1.00 80.50 542 ASP A O 1
ATOM 4377 N N . LYS A 1 543 ? 19.408 -8.076 44.049 1.00 85.00 543 LYS A N 1
ATOM 4378 C CA . LYS A 1 543 ? 19.853 -9.112 45.006 1.00 85.00 543 LYS A CA 1
ATOM 4379 C C . LYS A 1 543 ? 19.385 -10.525 44.641 1.00 85.00 543 LYS A C 1
ATOM 4381 O O . LYS A 1 543 ? 19.777 -11.484 45.302 1.00 85.00 543 LYS A O 1
ATOM 4386 N N . ILE A 1 544 ? 18.535 -10.658 43.624 1.00 84.25 544 ILE A N 1
ATOM 4387 C CA . ILE A 1 544 ? 17.953 -11.927 43.168 1.00 84.25 544 ILE A CA 1
ATOM 4388 C C . ILE A 1 544 ? 18.595 -12.397 41.853 1.00 84.25 544 ILE A C 1
ATOM 4390 O O . ILE A 1 544 ? 19.110 -11.575 41.091 1.00 84.25 544 ILE A O 1
ATOM 4394 N N . PRO A 1 545 ? 18.549 -13.705 41.535 1.00 83.69 545 PRO A N 1
ATOM 4395 C CA . PRO A 1 545 ? 18.957 -14.197 40.226 1.00 83.69 545 PRO A CA 1
ATOM 4396 C C . PRO A 1 545 ? 18.183 -13.504 39.098 1.00 83.69 545 PRO A C 1
ATOM 4398 O O . PRO A 1 545 ? 16.972 -13.299 39.186 1.00 83.69 545 PRO A O 1
ATOM 4401 N N . ILE A 1 546 ? 18.871 -13.210 37.991 1.00 79.31 546 ILE A N 1
ATOM 4402 C CA . ILE A 1 546 ? 18.298 -12.559 36.797 1.00 79.31 546 ILE A CA 1
ATOM 4403 C C . ILE A 1 546 ? 17.063 -13.319 36.263 1.00 79.31 546 ILE A C 1
ATOM 4405 O O . ILE A 1 546 ? 16.131 -12.710 35.739 1.00 79.31 546 ILE A O 1
ATOM 4409 N N . GLU A 1 547 ? 17.029 -14.643 36.436 1.00 78.81 547 GLU A N 1
ATOM 4410 C CA . GLU A 1 547 ? 15.903 -15.515 36.069 1.00 78.81 547 GLU A CA 1
ATOM 4411 C C . GLU A 1 547 ? 14.612 -15.220 36.859 1.00 78.81 547 GLU A C 1
ATOM 4413 O O . GLU A 1 547 ? 13.512 -15.401 36.331 1.00 78.81 547 GLU A O 1
ATOM 4418 N N . ASP A 1 548 ? 14.732 -14.742 38.101 1.00 84.25 548 ASP A N 1
ATOM 4419 C CA . ASP A 1 548 ? 13.611 -14.480 39.011 1.00 84.25 548 ASP A CA 1
ATOM 4420 C C . ASP A 1 548 ? 13.136 -13.021 38.988 1.00 84.25 548 ASP A C 1
ATOM 4422 O O . ASP A 1 548 ? 11.977 -12.755 39.313 1.00 84.25 548 ASP A O 1
ATOM 4426 N N . VAL A 1 549 ? 13.964 -12.086 38.503 1.00 83.56 549 VAL A N 1
ATOM 4427 C CA . VAL A 1 549 ? 13.597 -10.669 38.290 1.00 83.56 549 VAL A CA 1
ATOM 4428 C C . VAL A 1 549 ? 12.274 -10.534 37.529 1.00 83.56 549 VAL A C 1
ATOM 4430 O O . VAL A 1 549 ? 11.415 -9.737 37.904 1.00 83.56 549 VAL A O 1
ATOM 4433 N N . GLY A 1 550 ? 12.059 -11.351 36.493 1.00 83.56 550 GLY A N 1
ATOM 4434 C CA . GLY A 1 550 ? 10.815 -11.333 35.718 1.00 83.56 550 GLY A CA 1
ATOM 4435 C C . GLY A 1 550 ? 9.564 -11.693 36.533 1.00 83.56 550 GLY A C 1
ATOM 4436 O O . GLY A 1 550 ? 8.494 -11.157 36.254 1.00 83.56 550 GLY A O 1
ATOM 4437 N N . LYS A 1 551 ? 9.691 -12.556 37.552 1.00 85.88 551 LYS A N 1
ATOM 4438 C CA . LYS A 1 551 ? 8.584 -12.935 38.448 1.00 85.88 551 LYS A CA 1
ATOM 4439 C C . LYS A 1 551 ? 8.238 -11.794 39.401 1.00 85.88 551 LYS A C 1
ATOM 4441 O O . LYS A 1 551 ? 7.063 -11.494 39.562 1.00 85.88 551 LYS A O 1
ATOM 4446 N N . VAL A 1 552 ? 9.254 -11.139 39.969 1.00 88.19 552 VAL A N 1
ATOM 4447 C CA . VAL A 1 552 ? 9.076 -9.997 40.883 1.00 88.19 552 VAL A CA 1
ATOM 4448 C C . VAL A 1 552 ? 8.459 -8.800 40.150 1.00 88.19 552 VAL A C 1
ATOM 4450 O O . VAL A 1 552 ? 7.555 -8.161 40.678 1.00 88.19 552 VAL A O 1
ATOM 4453 N N . ILE A 1 553 ? 8.847 -8.542 38.895 1.00 86.94 553 ILE A N 1
ATOM 4454 C CA . ILE A 1 553 ? 8.184 -7.518 38.069 1.00 86.94 553 ILE A CA 1
ATOM 4455 C C . ILE A 1 553 ? 6.722 -7.895 37.769 1.00 86.94 553 ILE A C 1
ATOM 4457 O O . ILE A 1 553 ? 5.845 -7.038 37.858 1.00 86.94 553 ILE A O 1
ATOM 4461 N N . ASP A 1 554 ? 6.427 -9.163 37.452 1.00 88.19 554 ASP A N 1
ATOM 4462 C CA . ASP A 1 554 ? 5.045 -9.640 37.260 1.00 88.19 554 ASP A CA 1
ATOM 4463 C C . ASP A 1 554 ? 4.214 -9.612 38.575 1.00 88.19 554 ASP A C 1
ATOM 4465 O O . ASP A 1 554 ? 2.985 -9.551 38.514 1.00 88.19 554 ASP A O 1
ATOM 4469 N N . GLU A 1 555 ? 4.851 -9.631 39.754 1.00 91.25 555 GLU A N 1
ATOM 4470 C CA . GLU A 1 555 ? 4.228 -9.467 41.080 1.00 91.25 555 GLU A CA 1
ATOM 4471 C C . GLU A 1 555 ? 3.915 -7.994 41.384 1.00 91.25 555 GLU A C 1
ATOM 4473 O O . GLU A 1 555 ? 2.745 -7.657 41.575 1.00 91.25 555 GLU A O 1
ATOM 4478 N N . MET A 1 556 ? 4.914 -7.103 41.300 1.00 91.31 556 MET A N 1
ATOM 4479 C CA . MET A 1 556 ? 4.738 -5.642 41.400 1.00 91.31 556 MET A CA 1
ATOM 4480 C C . MET A 1 556 ? 3.618 -5.139 40.482 1.00 91.31 556 MET A C 1
ATOM 4482 O O . MET A 1 556 ? 2.826 -4.277 40.851 1.00 91.31 556 MET A O 1
ATOM 4486 N N . LYS A 1 557 ? 3.541 -5.704 39.272 1.00 92.19 557 LYS A N 1
ATOM 4487 C CA . LYS A 1 557 ? 2.524 -5.380 38.274 1.00 92.19 557 LYS A CA 1
ATOM 4488 C C . LYS A 1 557 ? 1.106 -5.691 38.745 1.00 92.19 557 LYS A C 1
ATOM 4490 O O . LYS A 1 557 ? 0.205 -4.930 38.417 1.00 92.19 557 LYS A O 1
ATOM 4495 N N . LYS A 1 558 ? 0.885 -6.771 39.502 1.00 93.19 558 LYS A N 1
ATOM 4496 C CA . LYS A 1 558 ? -0.440 -7.074 40.075 1.00 93.19 558 LYS A CA 1
ATOM 4497 C C . LYS A 1 558 ? -0.809 -6.055 41.146 1.00 93.19 558 LYS A C 1
ATOM 4499 O O . LYS A 1 558 ? -1.882 -5.474 41.055 1.00 93.19 558 LYS A O 1
ATOM 4504 N N . ILE A 1 559 ? 0.115 -5.788 42.074 1.00 92.88 559 ILE A N 1
ATOM 4505 C CA . ILE A 1 559 ? -0.057 -4.806 43.157 1.00 92.88 559 ILE A CA 1
ATOM 4506 C C . ILE A 1 559 ? -0.425 -3.434 42.569 1.00 92.88 559 ILE A C 1
ATOM 4508 O O . ILE A 1 559 ? -1.423 -2.839 42.968 1.00 92.88 559 ILE A O 1
ATOM 4512 N N . LEU A 1 560 ? 0.310 -2.975 41.548 1.00 91.12 560 LEU A N 1
ATOM 4513 C CA . LEU A 1 560 ? 0.030 -1.710 40.863 1.00 91.12 560 LEU A CA 1
ATOM 4514 C C . LEU A 1 560 ? -1.344 -1.706 40.168 1.00 91.12 560 LEU A C 1
ATOM 4516 O O . LEU A 1 560 ? -2.086 -0.736 40.287 1.00 91.12 560 LEU A O 1
ATOM 4520 N N . ILE A 1 561 ? -1.694 -2.777 39.445 1.00 92.12 561 ILE A N 1
ATOM 4521 C CA . ILE A 1 561 ? -2.992 -2.892 38.757 1.00 92.12 561 ILE A CA 1
ATOM 4522 C C . ILE A 1 561 ? -4.149 -2.846 39.755 1.00 92.12 561 ILE A C 1
ATOM 4524 O O . ILE A 1 561 ? -5.156 -2.198 39.479 1.00 92.12 561 ILE A O 1
ATOM 4528 N N . ASP A 1 562 ? -4.021 -3.541 40.885 1.00 91.75 562 ASP A N 1
ATOM 4529 C CA . ASP A 1 562 ? -5.062 -3.610 41.905 1.00 91.75 562 ASP A CA 1
ATOM 4530 C C . ASP A 1 562 ? -5.208 -2.283 42.662 1.00 91.75 562 ASP A C 1
ATOM 4532 O O . ASP A 1 562 ? -6.341 -1.850 42.872 1.00 91.75 562 ASP A O 1
ATOM 4536 N N . HIS A 1 563 ? -4.099 -1.606 42.985 1.00 90.50 563 HIS A N 1
ATOM 4537 C CA . HIS A 1 563 ? -4.102 -0.283 43.621 1.00 90.50 563 HIS A CA 1
ATOM 4538 C C . HIS A 1 563 ? -4.699 0.808 42.717 1.00 90.50 563 HIS A C 1
ATOM 4540 O O . HIS A 1 563 ? -5.483 1.632 43.175 1.00 90.50 563 HIS A O 1
ATOM 4546 N N . LEU A 1 564 ? -4.392 0.790 41.415 1.00 88.88 564 LEU A N 1
ATOM 4547 C CA . LEU A 1 564 ? -4.853 1.818 40.476 1.00 88.88 564 LEU A CA 1
ATOM 4548 C C . LEU A 1 564 ? -6.297 1.625 39.975 1.00 88.88 564 LEU A C 1
ATOM 4550 O O . LEU A 1 564 ? -6.753 2.419 39.149 1.00 88.88 564 LEU A O 1
ATOM 4554 N N . LYS A 1 565 ? -7.045 0.613 40.434 1.00 88.50 565 LYS A N 1
ATOM 4555 C CA . LYS A 1 565 ? -8.442 0.390 40.013 1.00 88.50 565 LYS A CA 1
ATOM 4556 C C . LYS A 1 565 ? -9.309 1.628 40.244 1.00 88.50 565 LYS A C 1
ATOM 4558 O O . LYS A 1 565 ? -9.434 2.117 41.358 1.00 88.50 565 LYS A O 1
ATOM 4563 N N . GLY A 1 566 ? -9.960 2.097 39.179 1.00 80.94 566 GLY A N 1
ATOM 4564 C CA . GLY A 1 566 ? -10.817 3.286 39.217 1.00 80.94 566 GLY A CA 1
ATOM 4565 C C . GLY A 1 566 ? -10.081 4.619 39.045 1.00 80.94 566 GLY A C 1
ATOM 4566 O O . GLY A 1 566 ? -10.749 5.641 38.915 1.00 80.94 566 GLY A O 1
ATOM 4567 N N . THR A 1 567 ? -8.745 4.623 38.975 1.00 86.25 567 THR A N 1
ATOM 4568 C CA . THR A 1 567 ? -7.973 5.798 38.537 1.00 86.25 567 THR A CA 1
ATOM 4569 C C . THR A 1 567 ? -8.076 5.995 37.025 1.00 86.25 567 THR A C 1
ATOM 4571 O O . THR A 1 567 ? -8.343 5.057 36.265 1.00 86.25 567 THR A O 1
ATOM 4574 N N . GLY A 1 568 ? -7.778 7.209 36.559 1.00 86.00 568 GLY A N 1
ATOM 4575 C CA . GLY A 1 568 ? -7.790 7.500 35.130 1.00 86.00 568 GLY A CA 1
ATOM 4576 C C . GLY A 1 568 ? -6.764 6.703 34.320 1.00 86.00 568 GLY A C 1
ATOM 4577 O O . GLY A 1 568 ? -7.059 6.278 33.202 1.00 86.00 568 GLY A O 1
ATOM 4578 N N . LEU A 1 569 ? -5.596 6.407 34.901 1.00 88.00 569 LEU A N 1
ATOM 4579 C CA . LEU A 1 569 ? -4.581 5.572 34.255 1.00 88.00 569 LEU A CA 1
ATOM 4580 C C . LEU A 1 569 ? -5.098 4.151 33.988 1.00 88.00 569 LEU A C 1
ATOM 4582 O O . LEU A 1 569 ? -4.883 3.607 32.904 1.00 88.00 569 LEU A O 1
ATOM 4586 N N . TYR A 1 570 ? -5.811 3.563 34.950 1.00 89.44 570 TYR A N 1
ATOM 4587 C CA . TYR A 1 570 ? -6.407 2.236 34.803 1.00 89.44 570 TYR A CA 1
ATOM 4588 C C . TYR A 1 570 ? -7.453 2.204 33.682 1.00 89.44 570 TYR A C 1
ATOM 4590 O O . TYR A 1 570 ? -7.382 1.333 32.811 1.00 89.44 570 TYR A O 1
ATOM 4598 N N . ASP A 1 571 ? -8.363 3.184 33.642 1.00 89.44 571 ASP A N 1
ATOM 4599 C CA . ASP A 1 571 ? -9.403 3.269 32.607 1.00 89.44 571 ASP A CA 1
ATOM 4600 C C . ASP A 1 571 ? -8.784 3.473 31.197 1.00 89.44 571 ASP A C 1
ATOM 4602 O O . ASP A 1 571 ? -9.211 2.845 30.217 1.00 89.44 571 ASP A O 1
ATOM 4606 N N . LEU A 1 572 ? -7.697 4.249 31.079 1.00 89.00 572 LEU A N 1
ATOM 4607 C CA . LEU A 1 572 ? -6.923 4.387 29.833 1.00 89.00 572 LEU A CA 1
ATOM 4608 C C . LEU A 1 572 ? -6.287 3.060 29.371 1.00 89.00 572 LEU A C 1
ATOM 4610 O O . LEU A 1 572 ? -6.266 2.768 28.170 1.00 89.00 572 LEU A O 1
ATOM 4614 N N . ILE A 1 573 ? -5.776 2.231 30.285 1.00 90.12 573 ILE A N 1
ATOM 4615 C CA . ILE A 1 573 ? -5.095 0.979 29.921 1.00 90.12 573 ILE A CA 1
ATOM 4616 C C . ILE A 1 573 ? -6.096 -0.152 29.643 1.00 90.12 573 ILE A C 1
ATOM 4618 O O . ILE A 1 573 ? -5.973 -0.824 28.615 1.00 90.12 573 ILE A O 1
ATOM 4622 N N . GLU A 1 574 ? -7.098 -0.362 30.505 1.00 91.25 574 GLU A N 1
ATOM 4623 C CA . GLU A 1 574 ? -8.048 -1.483 30.381 1.00 91.25 574 GLU A CA 1
ATOM 4624 C C . GLU A 1 574 ? -9.119 -1.283 29.299 1.00 91.25 574 GLU A C 1
ATOM 4626 O O . GLU A 1 574 ? -9.596 -2.269 28.725 1.00 91.25 574 GLU A O 1
ATOM 4631 N N . SER A 1 575 ? -9.412 -0.038 28.902 1.00 91.25 575 SER A N 1
ATOM 4632 C CA . SER A 1 575 ? -10.128 0.234 27.642 1.00 91.25 575 SER A CA 1
ATOM 4633 C C . SER A 1 575 ? -9.404 -0.365 26.423 1.00 91.25 575 SER A C 1
ATOM 4635 O O . SER A 1 575 ? -10.035 -0.793 25.450 1.00 91.25 575 SER A O 1
ATOM 4637 N N . GLY A 1 576 ? -8.071 -0.469 26.496 1.00 88.00 576 GLY A N 1
ATOM 4638 C CA . GLY A 1 576 ? -7.195 -0.911 25.415 1.00 88.00 576 GLY A CA 1
ATOM 4639 C C . GLY A 1 576 ? -6.710 0.221 24.508 1.00 88.00 576 GLY A C 1
ATOM 4640 O O . GLY A 1 576 ? -6.271 -0.060 23.387 1.00 88.00 576 GLY A O 1
ATOM 4641 N N . SER A 1 577 ? -6.793 1.478 24.965 1.00 86.75 577 SER A N 1
ATOM 4642 C CA . SER A 1 577 ? -6.249 2.636 24.243 1.00 86.75 577 SER A CA 1
ATOM 4643 C C . SER A 1 577 ? -4.711 2.607 24.184 1.00 86.75 577 SER A C 1
ATOM 4645 O O . SER A 1 577 ? -4.126 2.813 23.119 1.00 86.75 577 SER A O 1
ATOM 4647 N N . GLY A 1 578 ? -4.061 2.263 25.305 1.00 79.94 578 GLY A N 1
ATOM 4648 C CA . GLY A 1 578 ? -2.609 2.125 25.434 1.00 79.94 578 GLY A CA 1
ATOM 4649 C C . GLY A 1 578 ? -2.055 0.764 24.988 1.00 79.94 578 GLY A C 1
ATOM 4650 O O . GLY A 1 578 ? -2.789 -0.173 24.665 1.00 79.94 578 GLY A O 1
ATOM 4651 N N . LYS A 1 579 ? -0.722 0.606 25.018 1.00 80.31 579 LYS A N 1
ATOM 4652 C CA . LYS A 1 579 ? -0.031 -0.654 24.653 1.00 80.31 579 LYS A CA 1
ATOM 4653 C C . LYS A 1 579 ? 0.081 -1.644 25.828 1.00 80.31 579 LYS A C 1
ATOM 4655 O O . LYS A 1 579 ? 1.020 -2.433 25.891 1.00 80.31 579 LYS A O 1
ATOM 4660 N N . GLY A 1 580 ? -0.903 -1.626 26.730 1.00 86.88 580 GLY A N 1
ATOM 4661 C CA . GLY A 1 580 ? -0.946 -2.444 27.942 1.00 86.88 580 GLY A CA 1
ATOM 4662 C C . GLY A 1 580 ? -0.014 -1.961 29.060 1.00 86.88 580 GLY A C 1
ATOM 4663 O O . GLY A 1 580 ? 0.707 -0.976 28.925 1.00 86.88 580 GLY A O 1
ATOM 4664 N N . TRP A 1 581 ? -0.033 -2.694 30.173 1.00 89.38 581 TRP A N 1
ATOM 4665 C CA . TRP A 1 581 ? 0.621 -2.331 31.436 1.00 89.38 581 TRP A CA 1
ATOM 4666 C C . TRP A 1 581 ? 2.158 -2.285 31.421 1.00 89.38 581 TRP A C 1
ATOM 4668 O O . TRP A 1 581 ? 2.750 -1.707 32.327 1.00 89.38 581 TRP A O 1
ATOM 4678 N N . ASP A 1 582 ? 2.827 -2.840 30.408 1.00 86.50 582 ASP A N 1
ATOM 4679 C CA . ASP A 1 582 ? 4.299 -2.892 30.372 1.00 86.50 582 ASP A CA 1
ATOM 4680 C C . ASP A 1 582 ? 4.943 -1.502 30.202 1.00 86.50 582 ASP A C 1
ATOM 4682 O O . ASP A 1 582 ? 6.077 -1.296 30.629 1.00 86.50 582 ASP A O 1
ATOM 4686 N N . GLN A 1 583 ? 4.226 -0.537 29.611 1.00 85.88 583 GLN A N 1
ATOM 4687 C CA . GLN A 1 583 ? 4.669 0.860 29.529 1.00 85.88 583 GLN A CA 1
ATOM 4688 C C . GLN A 1 583 ? 4.516 1.600 30.877 1.00 85.88 583 GLN A C 1
ATOM 4690 O O . GLN A 1 583 ? 5.527 2.105 31.361 1.00 85.88 583 GLN A O 1
ATOM 4695 N N . PRO A 1 584 ? 3.335 1.611 31.537 1.00 89.25 584 PRO A N 1
ATOM 4696 C CA . PRO A 1 584 ? 3.173 2.092 32.914 1.00 89.25 584 PRO A CA 1
ATOM 4697 C C . PRO A 1 584 ? 4.204 1.528 33.895 1.00 89.25 584 PRO A C 1
ATOM 4699 O O . PRO A 1 584 ? 4.786 2.287 34.663 1.00 89.25 584 PRO A O 1
ATOM 4702 N N . MET A 1 585 ? 4.507 0.225 33.819 1.00 89.62 585 MET A N 1
ATOM 4703 C CA . MET A 1 585 ? 5.541 -0.391 34.659 1.00 89.62 585 MET A CA 1
ATOM 4704 C C . MET A 1 585 ? 6.925 0.241 34.455 1.00 89.62 585 MET A C 1
ATOM 4706 O O . MET A 1 585 ? 7.626 0.455 35.436 1.00 89.62 585 MET A O 1
ATOM 4710 N N . GLN A 1 586 ? 7.313 0.599 33.225 1.00 87.88 586 GLN A N 1
ATOM 4711 C CA . GLN A 1 586 ? 8.584 1.296 32.971 1.00 87.88 586 GLN A CA 1
ATOM 4712 C C . GLN A 1 586 ? 8.557 2.769 33.400 1.00 87.88 586 GLN A C 1
ATOM 4714 O O . GLN A 1 586 ? 9.602 3.320 33.747 1.00 87.88 586 GLN A O 1
ATOM 4719 N N . ILE A 1 587 ? 7.387 3.414 33.357 1.00 88.69 587 ILE A N 1
ATOM 4720 C CA . ILE A 1 587 ? 7.219 4.823 33.737 1.00 88.69 587 ILE A CA 1
ATOM 4721 C C . ILE A 1 587 ? 7.259 4.994 35.257 1.00 88.69 587 ILE A C 1
ATOM 4723 O O . ILE A 1 587 ? 7.932 5.903 35.721 1.00 88.69 587 ILE A O 1
ATOM 4727 N N . LEU A 1 588 ? 6.593 4.111 36.006 1.00 89.25 588 LEU A N 1
ATOM 4728 C CA . LEU A 1 588 ? 6.347 4.256 37.448 1.00 89.25 588 LEU A CA 1
ATOM 4729 C C . LEU A 1 588 ? 7.198 3.305 38.311 1.00 89.25 588 LEU A C 1
ATOM 4731 O O . LEU A 1 588 ? 7.692 3.671 39.376 1.00 89.25 588 LEU A O 1
ATOM 4735 N N . VAL A 1 589 ? 7.369 2.054 37.872 1.00 90.00 589 VAL A N 1
ATOM 4736 C CA . VAL A 1 589 ? 7.928 0.990 38.720 1.00 90.00 589 VAL A CA 1
ATOM 4737 C C . VAL A 1 589 ? 9.399 0.729 38.418 1.00 90.00 589 VAL A C 1
ATOM 4739 O O . VAL A 1 589 ? 10.250 1.118 39.205 1.00 90.00 589 VAL A O 1
ATOM 4742 N N . ALA A 1 590 ? 9.722 0.078 37.305 1.00 88.94 590 ALA A N 1
ATOM 4743 C CA . ALA A 1 590 ? 11.096 -0.270 36.970 1.00 88.94 590 ALA A CA 1
ATOM 4744 C C . ALA A 1 590 ? 11.261 -0.461 35.462 1.00 88.94 590 ALA A C 1
ATOM 4746 O O . ALA A 1 590 ? 10.420 -1.069 34.793 1.00 88.94 590 ALA A O 1
ATOM 4747 N N . LYS A 1 591 ? 12.398 -0.014 34.923 1.00 85.62 591 LYS A N 1
ATOM 4748 C CA . LYS A 1 591 ? 12.794 -0.293 33.537 1.00 85.62 591 LYS A CA 1
ATOM 4749 C C . LYS A 1 591 ? 13.067 -1.790 33.312 1.00 85.62 591 LYS A C 1
ATOM 4751 O O . LYS A 1 591 ? 12.811 -2.300 32.217 1.00 85.62 591 LYS A O 1
ATOM 4756 N N . GLY A 1 592 ? 13.526 -2.490 34.353 1.00 86.56 592 GLY A N 1
ATOM 4757 C CA . GLY A 1 592 ? 13.679 -3.942 34.386 1.00 86.56 592 GLY A CA 1
ATOM 4758 C C . GLY A 1 592 ? 14.903 -4.448 33.621 1.00 86.56 592 GLY A C 1
ATOM 4759 O O . GLY A 1 592 ? 15.944 -3.796 33.577 1.00 86.56 592 GLY A O 1
ATOM 4760 N N . ILE A 1 593 ? 14.788 -5.646 33.046 1.00 84.25 593 ILE A N 1
ATOM 4761 C CA . ILE A 1 593 ? 15.884 -6.333 32.348 1.00 84.25 593 ILE A CA 1
ATOM 4762 C C . ILE A 1 593 ? 16.068 -5.758 30.937 1.00 84.25 593 ILE A C 1
ATOM 4764 O O . ILE A 1 593 ? 15.123 -5.770 30.147 1.00 84.25 593 ILE A O 1
ATOM 4768 N N . VAL A 1 594 ? 17.290 -5.344 30.588 1.00 81.38 594 VAL A N 1
ATOM 4769 C CA . VAL A 1 594 ? 17.664 -4.869 29.241 1.00 81.38 594 VAL A CA 1
ATOM 4770 C C . VAL A 1 594 ? 18.675 -5.832 28.612 1.00 81.38 594 VAL A C 1
ATOM 4772 O O . VAL A 1 594 ? 19.494 -6.414 29.318 1.00 81.38 594 VAL A O 1
ATOM 4775 N N . ALA A 1 595 ? 18.643 -6.006 27.288 1.00 78.25 595 ALA A N 1
ATOM 4776 C CA . ALA A 1 595 ? 19.671 -6.761 26.564 1.00 78.25 595 ALA A CA 1
ATOM 4777 C C . ALA A 1 595 ? 20.598 -5.868 25.727 1.00 78.25 595 ALA A C 1
ATOM 4779 O O . ALA A 1 595 ? 20.180 -4.845 25.174 1.00 78.25 595 ALA A O 1
ATOM 4780 N N . ASP A 1 596 ? 21.858 -6.292 25.602 1.00 75.94 596 ASP A N 1
ATOM 4781 C CA . ASP A 1 596 ? 22.838 -5.669 24.715 1.00 75.94 596 ASP A CA 1
ATOM 4782 C C . ASP A 1 596 ? 22.580 -5.993 23.225 1.00 75.94 596 ASP A C 1
ATOM 4784 O O . ASP A 1 596 ? 21.644 -6.707 22.853 1.00 75.94 596 ASP A O 1
ATOM 4788 N N . ALA A 1 597 ? 23.424 -5.463 22.335 1.00 72.38 597 ALA A N 1
ATOM 4789 C CA . ALA A 1 597 ? 23.326 -5.718 20.894 1.00 72.38 597 ALA A CA 1
ATOM 4790 C C . ALA A 1 597 ? 23.649 -7.173 20.480 1.00 72.38 597 ALA A C 1
ATOM 4792 O O . ALA A 1 597 ? 23.341 -7.566 19.357 1.00 72.38 597 ALA A O 1
ATOM 4793 N N . LYS A 1 598 ? 24.260 -7.971 21.364 1.00 74.31 598 LYS A N 1
ATOM 4794 C CA . LYS A 1 598 ? 24.536 -9.405 21.175 1.00 74.31 598 LYS A CA 1
ATOM 4795 C C . LYS A 1 598 ? 23.445 -10.294 21.793 1.00 74.31 598 LYS A C 1
ATOM 4797 O O . LYS A 1 598 ? 23.483 -11.505 21.602 1.00 74.31 598 LYS A O 1
ATOM 4802 N N . GLY A 1 599 ? 22.475 -9.710 22.502 1.00 74.75 599 GLY A N 1
ATOM 4803 C CA . GLY A 1 599 ? 21.428 -10.429 23.229 1.00 74.75 599 GLY A CA 1
ATOM 4804 C C . GLY A 1 599 ? 21.827 -10.866 24.641 1.00 74.75 599 GLY A C 1
ATOM 4805 O O . GLY A 1 599 ? 21.053 -11.575 25.283 1.00 74.75 599 GLY A O 1
ATOM 4806 N N . ASN A 1 600 ? 22.992 -10.446 25.148 1.00 81.12 600 ASN A N 1
ATOM 4807 C CA . ASN A 1 600 ? 23.366 -10.691 26.538 1.00 81.12 600 ASN A CA 1
ATOM 4808 C C . ASN A 1 600 ? 22.483 -9.846 27.453 1.00 81.12 600 ASN A C 1
ATOM 4810 O O . ASN A 1 600 ? 22.257 -8.663 27.188 1.00 81.12 600 ASN A O 1
ATOM 4814 N N . VAL A 1 601 ? 22.026 -10.434 28.553 1.00 81.62 601 VAL A N 1
ATOM 4815 C CA . VAL A 1 601 ? 21.283 -9.694 29.570 1.00 81.62 601 VAL A CA 1
ATOM 4816 C C . VAL A 1 601 ? 22.235 -8.777 30.337 1.00 81.62 601 VAL A C 1
ATOM 4818 O O . VAL A 1 601 ? 23.200 -9.235 30.947 1.00 81.62 601 VAL A O 1
ATOM 4821 N N . VAL A 1 602 ? 21.935 -7.481 30.320 1.00 78.44 602 VAL A N 1
ATOM 4822 C CA . VAL A 1 602 ? 22.541 -6.475 31.193 1.00 78.44 602 VAL A CA 1
ATOM 4823 C C . VAL A 1 602 ? 21.670 -6.374 32.449 1.00 78.44 602 VAL A C 1
ATOM 4825 O O . VAL A 1 602 ? 20.449 -6.521 32.371 1.00 78.44 602 VAL A O 1
ATOM 4828 N N . GLY A 1 603 ? 22.309 -6.192 33.610 1.00 72.50 603 GLY A N 1
ATOM 4829 C CA . GLY A 1 603 ? 21.667 -6.289 34.927 1.00 72.50 603 GLY A CA 1
ATOM 4830 C C . GLY A 1 603 ? 20.397 -5.435 35.091 1.00 72.50 603 GLY A C 1
ATOM 4831 O O . GLY A 1 603 ? 20.222 -4.448 34.371 1.00 72.50 603 GLY A O 1
ATOM 4832 N N . PRO A 1 604 ? 19.501 -5.820 36.020 1.00 82.00 604 PRO A N 1
ATOM 4833 C CA . PRO A 1 604 ? 18.199 -5.185 36.177 1.00 82.00 604 PRO A CA 1
ATOM 4834 C C . PRO A 1 604 ? 18.342 -3.696 36.500 1.00 82.00 604 PRO A C 1
ATOM 4836 O O . PRO A 1 604 ? 19.083 -3.310 37.396 1.00 82.00 604 PRO A O 1
ATOM 4839 N N . ILE A 1 605 ? 17.599 -2.857 35.781 1.00 87.31 605 ILE A N 1
ATOM 4840 C CA . ILE A 1 605 ? 17.483 -1.434 36.092 1.00 87.31 605 ILE A CA 1
ATOM 4841 C C . ILE A 1 605 ? 16.278 -1.267 37.020 1.00 87.31 605 ILE A C 1
ATOM 4843 O O . ILE A 1 605 ? 15.129 -1.352 36.569 1.00 87.31 605 ILE A O 1
ATOM 4847 N N . LYS A 1 606 ? 16.543 -1.057 38.317 1.00 87.25 606 LYS A N 1
ATOM 4848 C CA . LYS A 1 606 ? 15.494 -0.901 39.340 1.00 87.25 606 LYS A CA 1
ATOM 4849 C C . LYS A 1 606 ? 14.726 0.421 39.262 1.00 87.25 606 LYS A C 1
ATOM 4851 O O . LYS A 1 606 ? 13.567 0.454 39.657 1.00 87.25 606 LYS A O 1
ATOM 4856 N N . GLY A 1 607 ? 15.349 1.481 38.744 1.00 87.44 607 GLY A N 1
ATOM 4857 C CA . GLY A 1 607 ? 14.694 2.775 38.540 1.00 87.44 607 GLY A CA 1
ATOM 4858 C C . GLY A 1 607 ? 13.671 2.746 37.401 1.00 87.44 607 GLY A C 1
ATOM 4859 O O . GLY A 1 607 ? 13.790 1.965 36.450 1.00 87.44 607 GLY A O 1
ATOM 4860 N N . SER A 1 608 ? 12.676 3.619 37.490 1.00 89.06 608 SER A N 1
ATOM 4861 C CA . SER A 1 608 ? 11.710 3.951 36.440 1.00 89.06 608 SER A CA 1
ATOM 4862 C C . SER A 1 608 ? 12.027 5.300 35.783 1.00 89.06 608 SER A C 1
ATOM 4864 O O . SER A 1 608 ? 12.964 5.993 36.176 1.00 89.06 608 SER A O 1
ATOM 4866 N N . PHE A 1 609 ? 11.235 5.710 34.788 1.00 87.88 609 PHE A N 1
ATOM 4867 C CA . PHE A 1 609 ? 11.337 7.075 34.259 1.00 87.88 609 PHE A CA 1
ATOM 4868 C C . PHE A 1 609 ? 10.922 8.151 35.281 1.00 87.88 609 PHE A C 1
ATOM 4870 O O . PHE A 1 609 ? 11.463 9.251 35.213 1.00 87.88 609 PHE A O 1
ATOM 4877 N N . ALA A 1 610 ? 10.013 7.847 36.216 1.00 88.25 610 ALA A N 1
ATOM 4878 C CA . ALA A 1 610 ? 9.607 8.758 37.288 1.00 88.25 610 ALA A CA 1
ATOM 4879 C C . ALA A 1 610 ? 10.671 8.882 38.394 1.00 88.25 610 ALA A C 1
ATOM 4881 O O . ALA A 1 610 ? 10.910 9.984 38.878 1.00 88.25 610 ALA A O 1
ATOM 4882 N N . ASP A 1 611 ? 11.356 7.784 38.745 1.00 87.00 611 ASP A N 1
ATOM 4883 C CA . ASP A 1 611 ? 12.483 7.818 39.700 1.00 87.00 611 ASP A CA 1
ATOM 4884 C C . ASP A 1 611 ? 13.725 8.526 39.104 1.00 87.00 611 ASP A C 1
ATOM 4886 O O . ASP A 1 611 ? 14.615 8.969 39.831 1.00 87.00 611 ASP A O 1
ATOM 4890 N N . GLY A 1 612 ? 13.810 8.595 37.770 1.00 87.06 612 GLY A N 1
ATOM 4891 C CA . GLY A 1 612 ? 15.015 8.973 37.037 1.00 87.06 612 GLY A CA 1
ATOM 4892 C C . GLY A 1 612 ? 16.031 7.827 36.924 1.00 87.06 612 GLY A C 1
ATOM 4893 O O . GLY A 1 612 ? 15.918 6.776 37.557 1.00 87.06 612 GLY A O 1
ATOM 4894 N N . PHE A 1 613 ? 17.056 8.018 36.090 1.00 89.62 613 PHE A N 1
ATOM 4895 C CA . PHE A 1 613 ? 18.124 7.032 35.888 1.00 89.62 613 PHE A CA 1
ATOM 4896 C C . PHE A 1 613 ? 19.485 7.585 36.302 1.00 89.62 613 PHE A C 1
ATOM 4898 O O . PHE A 1 613 ? 19.825 8.724 35.982 1.00 89.62 613 PHE A O 1
ATOM 4905 N N . SER A 1 614 ? 20.310 6.741 36.927 1.00 89.69 614 SER A N 1
ATOM 4906 C CA . SER A 1 614 ? 21.736 7.034 37.076 1.00 89.69 614 SER A CA 1
ATOM 4907 C C . SER A 1 614 ? 22.434 7.040 35.709 1.00 89.69 614 SER A C 1
ATOM 4909 O O . SER A 1 614 ? 21.955 6.429 34.749 1.00 89.69 614 SER A O 1
ATOM 4911 N N . ASN A 1 615 ? 23.621 7.648 35.618 1.00 90.75 615 ASN A N 1
ATOM 4912 C CA . ASN A 1 615 ? 24.429 7.631 34.389 1.00 90.75 615 ASN A CA 1
ATOM 4913 C C . ASN A 1 615 ? 24.678 6.201 33.866 1.00 90.75 615 ASN A C 1
ATOM 4915 O O . ASN A 1 615 ? 24.674 5.972 32.656 1.00 90.75 615 ASN A O 1
ATOM 4919 N N . LYS A 1 616 ? 24.855 5.229 34.774 1.00 88.38 616 LYS A N 1
ATOM 4920 C CA . LYS A 1 616 ? 25.047 3.810 34.439 1.00 88.38 616 LYS A CA 1
ATOM 4921 C C . LYS A 1 616 ? 23.765 3.187 33.885 1.00 88.38 616 LYS A C 1
ATOM 4923 O O . LYS A 1 616 ? 23.817 2.488 32.877 1.00 88.38 616 LYS A O 1
ATOM 4928 N N . ASP A 1 617 ? 22.623 3.462 34.505 1.00 87.62 617 ASP A N 1
ATOM 4929 C CA . ASP A 1 617 ? 21.331 2.894 34.104 1.00 87.62 617 ASP A CA 1
ATOM 4930 C C . ASP A 1 617 ? 20.835 3.484 32.785 1.00 87.62 617 ASP A C 1
ATOM 4932 O O . ASP A 1 617 ? 20.377 2.752 31.908 1.00 87.62 617 ASP A O 1
ATOM 4936 N N . PHE A 1 618 ? 21.017 4.792 32.587 1.00 88.62 618 PHE A N 1
ATOM 4937 C CA . PHE A 1 618 ? 20.754 5.452 31.313 1.00 88.62 618 PHE A CA 1
ATOM 4938 C C . PHE A 1 618 ? 21.621 4.858 30.192 1.00 88.62 618 PHE A C 1
ATOM 4940 O O . PHE A 1 618 ? 21.113 4.510 29.123 1.00 88.62 618 PHE A O 1
ATOM 4947 N N . PHE A 1 619 ? 22.920 4.664 30.449 1.00 87.81 619 PHE A N 1
ATOM 4948 C CA . PHE A 1 619 ? 23.830 4.038 29.490 1.00 87.81 619 PHE A CA 1
ATOM 4949 C C . PHE A 1 619 ? 23.436 2.584 29.178 1.00 87.81 619 PHE A C 1
ATOM 4951 O O . PHE A 1 619 ? 23.362 2.216 28.003 1.00 87.81 619 PHE A O 1
ATOM 4958 N N . ASN A 1 620 ? 23.083 1.789 30.193 1.00 85.06 620 ASN A N 1
ATOM 4959 C CA . ASN A 1 620 ? 22.610 0.412 30.024 1.00 85.06 620 ASN A CA 1
ATOM 4960 C C . ASN A 1 620 ? 21.296 0.343 29.223 1.00 85.06 620 ASN A C 1
ATOM 4962 O O . ASN A 1 620 ? 21.179 -0.441 28.281 1.00 85.06 620 ASN A O 1
ATOM 4966 N N . SER A 1 621 ? 20.333 1.215 29.532 1.00 83.50 621 SER A N 1
ATOM 4967 C CA . SER A 1 621 ? 19.072 1.375 28.792 1.00 83.50 621 SER A CA 1
ATOM 4968 C C . SER A 1 621 ? 19.315 1.738 27.316 1.00 83.50 621 SER A C 1
ATOM 4970 O O . SER A 1 621 ? 18.614 1.259 26.417 1.00 83.50 621 SER A O 1
ATOM 4972 N N . SER A 1 622 ? 20.373 2.511 27.031 1.00 85.19 622 SER A N 1
ATOM 4973 C CA . SER A 1 622 ? 20.734 2.912 25.666 1.00 85.19 622 SER A CA 1
ATOM 4974 C C . SER A 1 622 ? 21.117 1.738 24.753 1.00 85.19 622 SER A C 1
ATOM 4976 O O . SER A 1 622 ? 20.888 1.827 23.544 1.00 85.19 622 SER A O 1
ATOM 4978 N N . TYR A 1 623 ? 21.629 0.620 25.290 1.00 82.44 623 TYR A N 1
ATOM 4979 C CA . TYR A 1 623 ? 21.911 -0.576 24.485 1.00 82.44 623 TYR A CA 1
ATOM 4980 C C . TYR A 1 623 ? 20.642 -1.124 23.829 1.00 82.44 623 TYR A C 1
ATOM 4982 O O . TYR A 1 623 ? 20.633 -1.387 22.624 1.00 82.44 623 TYR A O 1
ATOM 4990 N N . GLY A 1 624 ? 19.562 -1.220 24.606 1.00 75.94 624 GLY A N 1
ATOM 4991 C CA . GLY A 1 624 ? 18.259 -1.676 24.141 1.00 75.94 624 GLY A CA 1
ATOM 4992 C C . GLY A 1 624 ? 17.684 -0.787 23.038 1.00 75.94 624 GLY A C 1
ATOM 4993 O O . GLY A 1 624 ? 17.251 -1.278 21.992 1.00 75.94 624 GLY A O 1
ATOM 4994 N N . ALA A 1 625 ? 17.758 0.533 23.231 1.00 78.44 625 ALA A N 1
ATOM 4995 C CA . ALA A 1 625 ? 17.327 1.517 22.239 1.00 78.44 625 ALA A CA 1
ATOM 4996 C C . ALA A 1 625 ? 18.149 1.435 20.937 1.00 78.44 625 ALA A C 1
ATOM 4998 O O . ALA A 1 625 ? 17.577 1.357 19.847 1.00 78.44 625 ALA A O 1
ATOM 4999 N N . ARG A 1 626 ? 19.487 1.383 21.035 1.00 81.19 626 ARG A N 1
ATOM 5000 C CA . ARG A 1 626 ? 20.390 1.249 19.876 1.00 81.19 626 ARG A CA 1
ATOM 5001 C C . ARG A 1 626 ? 20.134 -0.045 19.107 1.00 81.19 626 ARG A C 1
ATOM 5003 O O . ARG A 1 626 ? 20.010 -0.001 17.885 1.00 81.19 626 ARG A O 1
ATOM 5010 N N . ASN A 1 627 ? 19.995 -1.174 19.803 1.00 77.56 627 ASN A N 1
ATOM 5011 C CA . ASN A 1 627 ? 19.691 -2.467 19.185 1.00 77.56 627 ASN A CA 1
ATOM 5012 C C . ASN A 1 627 ? 18.335 -2.425 18.448 1.00 77.56 627 ASN A C 1
ATOM 5014 O O . ASN A 1 627 ? 18.223 -2.888 17.313 1.00 77.56 627 ASN A O 1
ATOM 5018 N N . GLY A 1 628 ? 17.317 -1.783 19.034 1.00 75.94 628 GLY A N 1
ATOM 5019 C CA . GLY A 1 628 ? 16.033 -1.536 18.372 1.00 75.94 628 GLY A CA 1
ATOM 5020 C C . GLY A 1 628 ? 16.161 -0.735 17.067 1.00 75.94 628 GLY A C 1
ATOM 5021 O O . GLY A 1 628 ? 15.583 -1.124 16.050 1.00 75.94 628 GLY A O 1
ATOM 5022 N N . ILE A 1 629 ? 16.939 0.355 17.069 1.00 79.88 629 ILE A N 1
ATOM 5023 C CA . ILE A 1 629 ? 17.180 1.193 15.878 1.00 79.88 629 ILE A CA 1
ATOM 5024 C C . ILE A 1 629 ? 17.918 0.399 14.792 1.00 79.88 629 ILE A C 1
ATOM 5026 O O . ILE A 1 629 ? 17.475 0.369 13.643 1.00 79.88 629 ILE A O 1
ATOM 5030 N N . VAL A 1 630 ? 19.010 -0.284 15.149 1.00 79.31 630 VAL A N 1
ATOM 5031 C CA . VAL A 1 630 ? 19.822 -1.074 14.208 1.00 79.31 630 VAL A CA 1
ATOM 5032 C C . VAL A 1 630 ? 18.989 -2.185 13.562 1.00 79.31 630 VAL A C 1
ATOM 5034 O O . VAL A 1 630 ? 18.998 -2.322 12.337 1.00 79.31 630 VAL A O 1
ATOM 5037 N N . ASN A 1 631 ? 18.191 -2.916 14.348 1.00 73.62 631 ASN A N 1
ATOM 5038 C CA . ASN A 1 631 ? 17.291 -3.943 13.818 1.00 73.62 631 ASN A CA 1
ATOM 5039 C C . ASN A 1 631 ? 16.215 -3.365 12.888 1.00 73.62 631 ASN A C 1
ATOM 5041 O O . ASN A 1 631 ? 15.939 -3.967 11.848 1.00 73.62 631 ASN A O 1
ATOM 5045 N N . ARG A 1 632 ? 15.642 -2.194 13.215 1.00 74.69 632 ARG A N 1
ATOM 5046 C CA . ARG A 1 632 ? 14.678 -1.496 12.346 1.00 74.69 632 ARG A CA 1
ATOM 5047 C C . ARG A 1 632 ? 15.305 -1.132 10.998 1.00 74.69 632 ARG A C 1
ATOM 5049 O O . ARG A 1 632 ? 14.666 -1.348 9.972 1.00 74.69 632 ARG A O 1
ATOM 5056 N N . VAL A 1 633 ? 16.533 -0.611 10.978 1.00 77.38 633 VAL A N 1
ATOM 5057 C CA . VAL A 1 633 ? 17.202 -0.188 9.733 1.00 77.38 633 VAL A CA 1
ATOM 5058 C C . VAL A 1 633 ? 17.637 -1.390 8.889 1.00 77.38 633 VAL A C 1
ATOM 5060 O O . VAL A 1 633 ? 17.299 -1.464 7.708 1.00 77.38 633 VAL A O 1
ATOM 5063 N N . ILE A 1 634 ? 18.350 -2.354 9.478 1.00 77.50 634 ILE A N 1
ATOM 5064 C CA . ILE A 1 634 ? 18.943 -3.469 8.725 1.00 77.50 634 ILE A CA 1
ATOM 5065 C C . ILE A 1 634 ? 17.865 -4.464 8.278 1.00 77.50 634 ILE A C 1
ATOM 5067 O O . ILE A 1 634 ? 17.756 -4.777 7.087 1.00 77.50 634 ILE A O 1
ATOM 5071 N N . ASN A 1 635 ? 17.032 -4.947 9.203 1.00 76.50 635 ASN A N 1
ATOM 5072 C CA . ASN A 1 635 ? 16.199 -6.122 8.939 1.00 76.50 635 ASN A CA 1
ATOM 5073 C C . ASN A 1 635 ? 14.874 -5.809 8.219 1.00 76.50 635 ASN A C 1
ATOM 5075 O O . ASN A 1 635 ? 14.283 -6.703 7.619 1.00 76.50 635 ASN A O 1
ATOM 5079 N N . THR A 1 636 ? 14.439 -4.545 8.166 1.00 72.56 636 THR A N 1
ATOM 5080 C CA . THR A 1 636 ? 13.312 -4.147 7.294 1.00 72.56 636 THR A CA 1
ATOM 5081 C C . THR A 1 636 ? 13.644 -4.381 5.811 1.00 72.56 636 THR A C 1
ATOM 5083 O O . THR A 1 636 ? 12.777 -4.737 5.011 1.00 72.56 636 THR A O 1
ATOM 5086 N N . SER A 1 637 ? 14.920 -4.250 5.425 1.00 78.44 637 SER A N 1
ATOM 5087 C CA . SER A 1 637 ? 15.357 -4.520 4.049 1.00 78.44 637 SER A CA 1
ATOM 5088 C C . SER A 1 637 ? 15.275 -6.010 3.680 1.00 78.44 637 SER A C 1
ATOM 5090 O O . SER A 1 637 ? 14.912 -6.356 2.549 1.00 78.44 637 SER A O 1
ATOM 5092 N N . SER A 1 638 ? 15.560 -6.904 4.635 1.00 80.50 638 SER A N 1
ATOM 5093 C CA . SER A 1 638 ? 15.555 -8.351 4.418 1.00 80.50 638 SER A CA 1
ATOM 5094 C C . SER A 1 638 ? 14.136 -8.921 4.395 1.00 80.50 638 SER A C 1
ATOM 5096 O O . SER A 1 638 ? 13.847 -9.748 3.525 1.00 80.50 638 SER A O 1
ATOM 5098 N N . THR A 1 639 ? 13.213 -8.429 5.234 1.00 80.81 639 THR A N 1
ATOM 5099 C CA . THR A 1 639 ? 11.794 -8.832 5.181 1.00 80.81 639 THR A CA 1
ATOM 5100 C C . THR A 1 639 ? 11.114 -8.380 3.893 1.00 80.81 639 THR A C 1
ATOM 5102 O O . THR A 1 639 ? 10.445 -9.189 3.250 1.00 80.81 639 THR A O 1
ATOM 5105 N N . GLY A 1 640 ? 11.354 -7.145 3.436 1.00 81.38 640 GLY A N 1
ATOM 5106 C CA . GLY A 1 640 ? 10.860 -6.674 2.137 1.00 81.38 640 GLY A CA 1
ATOM 5107 C C . GLY A 1 640 ? 11.407 -7.493 0.956 1.00 81.38 640 GLY A C 1
ATOM 5108 O O . GLY A 1 640 ? 10.695 -7.762 -0.017 1.00 81.38 640 GLY A O 1
ATOM 5109 N N . TYR A 1 641 ? 12.658 -7.964 1.039 1.00 84.19 641 TYR A N 1
ATOM 5110 C CA . TYR A 1 641 ? 13.211 -8.870 0.030 1.00 84.19 641 TYR A CA 1
ATOM 5111 C C . TYR A 1 641 ? 12.599 -10.277 0.093 1.00 84.19 641 TYR A C 1
ATOM 5113 O O . TYR A 1 641 ? 12.310 -10.852 -0.960 1.00 84.19 641 TYR A O 1
ATOM 5121 N N . LEU A 1 642 ? 12.361 -10.815 1.292 1.00 86.12 642 LEU A N 1
ATOM 5122 C CA . LEU A 1 642 ? 11.678 -12.096 1.486 1.00 86.12 642 LEU A CA 1
ATOM 5123 C C . LEU A 1 642 ? 10.250 -12.052 0.930 1.00 86.12 642 LEU A C 1
ATOM 5125 O O . LEU A 1 642 ? 9.895 -12.920 0.138 1.00 86.12 642 LEU A O 1
ATOM 5129 N N . ALA A 1 643 ? 9.473 -11.015 1.253 1.00 86.69 643 ALA A N 1
ATOM 5130 C CA . ALA A 1 643 ? 8.128 -10.808 0.715 1.00 86.69 643 ALA A CA 1
ATOM 5131 C C . ALA A 1 643 ? 8.130 -10.828 -0.824 1.00 86.69 643 ALA A C 1
ATOM 5133 O O . ALA A 1 643 ? 7.370 -11.565 -1.447 1.00 86.69 643 ALA A O 1
ATOM 5134 N N . ARG A 1 644 ? 9.073 -10.112 -1.454 1.00 86.75 644 ARG A N 1
ATOM 5135 C CA . ARG A 1 644 ? 9.249 -10.116 -2.916 1.00 86.75 644 ARG A CA 1
ATOM 5136 C C . ARG A 1 644 ? 9.616 -11.495 -3.484 1.00 86.75 644 ARG A C 1
ATOM 5138 O O . ARG A 1 644 ? 9.137 -11.839 -4.562 1.00 86.75 644 ARG A O 1
ATOM 5145 N N . LYS A 1 645 ? 10.450 -12.282 -2.791 1.00 90.00 645 LYS A N 1
ATOM 5146 C CA . LYS A 1 645 ? 10.753 -13.674 -3.179 1.00 90.00 645 LYS A CA 1
ATOM 5147 C C . LYS A 1 645 ? 9.510 -14.561 -3.094 1.00 90.00 645 LYS A C 1
ATOM 5149 O O . LYS A 1 645 ? 9.254 -15.315 -4.026 1.00 90.00 645 LYS A O 1
ATOM 5154 N N . LEU A 1 646 ? 8.737 -14.445 -2.012 1.00 91.81 646 LEU A N 1
ATOM 5155 C CA . LEU A 1 646 ? 7.495 -15.195 -1.822 1.00 91.81 646 LEU A CA 1
ATOM 5156 C C . LEU A 1 646 ? 6.472 -14.855 -2.910 1.00 91.81 646 LEU A C 1
ATOM 5158 O O . LEU A 1 646 ? 5.927 -15.774 -3.509 1.00 91.81 646 LEU A O 1
ATOM 5162 N N . VAL A 1 647 ? 6.278 -13.570 -3.236 1.00 91.06 647 VAL A N 1
ATOM 5163 C CA . VAL A 1 647 ? 5.392 -13.150 -4.337 1.00 91.06 647 VAL A CA 1
ATOM 5164 C C . VAL A 1 647 ? 5.848 -13.767 -5.661 1.00 91.06 647 VAL A C 1
ATOM 5166 O O . VAL A 1 647 ? 5.025 -14.330 -6.369 1.00 91.06 647 VAL A O 1
ATOM 5169 N N . TYR A 1 648 ? 7.147 -13.740 -5.980 1.00 90.31 648 TYR A N 1
ATOM 5170 C CA . TYR A 1 648 ? 7.661 -14.333 -7.222 1.00 90.31 648 TYR A CA 1
ATOM 5171 C C . TYR A 1 648 ? 7.426 -15.853 -7.312 1.00 90.31 648 TYR A C 1
ATOM 5173 O O . TYR A 1 648 ? 7.065 -16.353 -8.373 1.00 90.31 648 TYR A O 1
ATOM 5181 N N . ILE A 1 649 ? 7.600 -16.583 -6.204 1.00 92.94 649 ILE A N 1
ATOM 5182 C CA . ILE A 1 649 ? 7.392 -18.041 -6.143 1.00 92.94 649 ILE A CA 1
ATOM 5183 C C . ILE A 1 649 ? 5.897 -18.398 -6.183 1.00 92.94 649 ILE A C 1
ATOM 5185 O O . ILE A 1 649 ? 5.515 -19.375 -6.821 1.00 92.94 649 ILE A O 1
ATOM 5189 N N . LEU A 1 650 ? 5.050 -17.620 -5.505 1.00 93.88 650 LEU A N 1
ATOM 5190 C CA . LEU A 1 650 ? 3.634 -17.935 -5.292 1.00 93.88 650 LEU A CA 1
ATOM 5191 C C . LEU A 1 650 ? 2.681 -17.259 -6.292 1.00 93.88 650 LEU A C 1
ATOM 5193 O O . LEU A 1 650 ? 1.480 -17.503 -6.224 1.00 93.88 650 LEU A O 1
ATOM 5197 N N . ASN A 1 651 ? 3.183 -16.454 -7.237 1.00 90.75 651 ASN A N 1
ATOM 5198 C CA . ASN A 1 651 ? 2.357 -15.740 -8.222 1.00 90.75 651 ASN A CA 1
ATOM 5199 C C . ASN A 1 651 ? 1.453 -16.670 -9.055 1.00 90.75 651 ASN A C 1
ATOM 5201 O O . ASN A 1 651 ? 0.341 -16.292 -9.399 1.00 90.75 651 ASN A O 1
ATOM 5205 N N . GLY A 1 652 ? 1.919 -17.886 -9.362 1.00 91.81 652 GLY A N 1
ATOM 5206 C CA . GLY A 1 652 ? 1.147 -18.891 -10.106 1.00 91.81 652 GLY A CA 1
ATOM 5207 C C . GLY A 1 652 ? 0.209 -19.756 -9.254 1.00 91.81 652 GLY A C 1
ATOM 5208 O O . GLY A 1 652 ? -0.387 -20.690 -9.782 1.00 91.81 652 GLY A O 1
ATOM 5209 N N . VAL A 1 653 ? 0.104 -19.509 -7.942 1.00 94.38 653 VAL A N 1
ATOM 5210 C CA . VAL A 1 653 ? -0.749 -20.297 -7.040 1.00 94.38 653 VAL A CA 1
ATOM 5211 C C . VAL A 1 653 ? -2.114 -19.626 -6.915 1.00 94.38 653 VAL A C 1
ATOM 5213 O O . VAL A 1 653 ? -2.300 -18.668 -6.158 1.00 94.38 653 VAL A O 1
ATOM 5216 N N . GLU A 1 654 ? -3.075 -20.162 -7.661 1.00 95.88 654 GLU A N 1
ATOM 5217 C CA . GLU A 1 654 ? -4.447 -19.667 -7.735 1.00 95.88 654 GLU A CA 1
ATOM 5218 C C . GLU A 1 654 ? -5.450 -20.622 -7.073 1.00 95.88 654 GLU A C 1
ATOM 5220 O O . GLU A 1 654 ? -5.262 -21.841 -7.047 1.00 95.88 654 GLU A O 1
ATOM 5225 N N . ALA A 1 655 ? -6.547 -20.059 -6.572 1.00 94.50 655 ALA A N 1
ATOM 5226 C CA . ALA A 1 655 ? -7.769 -20.779 -6.264 1.00 94.50 655 ALA A CA 1
ATOM 5227 C C . ALA A 1 655 ? -8.651 -20.888 -7.514 1.00 94.50 655 ALA A C 1
ATOM 5229 O O . ALA A 1 655 ? -8.679 -19.995 -8.364 1.00 94.50 655 ALA A O 1
ATOM 5230 N N . ASP A 1 656 ? -9.376 -21.995 -7.613 1.00 93.25 656 ASP A N 1
ATOM 5231 C CA . ASP A 1 656 ? -10.469 -22.135 -8.566 1.00 93.25 656 ASP A CA 1
ATOM 5232 C C . ASP A 1 656 ? -11.672 -21.319 -8.062 1.00 93.25 656 ASP A C 1
ATOM 5234 O O . ASP A 1 656 ? -11.905 -21.276 -6.856 1.00 93.25 656 ASP A O 1
ATOM 5238 N N . LEU A 1 657 ? -12.408 -20.658 -8.960 1.00 86.19 657 LEU A N 1
ATOM 5239 C CA . LEU A 1 657 ? -13.570 -19.825 -8.611 1.00 86.19 657 LEU A CA 1
ATOM 5240 C C . LEU A 1 657 ? -14.903 -20.591 -8.646 1.00 86.19 657 LEU A C 1
ATOM 5242 O O . LEU A 1 657 ? -15.924 -20.063 -8.205 1.00 86.19 657 LEU A O 1
ATOM 5246 N N . PHE A 1 658 ? -14.908 -21.805 -9.202 1.00 89.31 658 PHE A N 1
ATOM 5247 C CA . PHE A 1 658 ? -16.108 -22.612 -9.429 1.00 89.31 658 PHE A CA 1
ATOM 5248 C C . PHE A 1 658 ? -16.020 -23.983 -8.742 1.00 89.31 658 PHE A C 1
ATOM 5250 O O . PHE A 1 658 ? -17.038 -24.530 -8.309 1.00 89.31 658 PHE A O 1
ATOM 5257 N N . LEU A 1 659 ? -14.813 -24.544 -8.600 1.00 93.62 659 LEU A N 1
ATOM 5258 C CA . LEU A 1 659 ? -14.605 -25.846 -7.972 1.00 93.62 659 LEU A CA 1
ATOM 5259 C C . LEU A 1 659 ? -14.726 -25.771 -6.441 1.00 93.62 659 LEU A C 1
ATOM 5261 O O . LEU A 1 659 ? -13.770 -25.452 -5.725 1.00 93.62 659 LEU A O 1
ATOM 5265 N N . LYS A 1 660 ? -15.902 -26.163 -5.935 1.00 92.75 660 LYS A N 1
ATOM 5266 C CA . LYS A 1 660 ? -16.167 -26.295 -4.495 1.00 92.75 660 LYS A CA 1
ATOM 5267 C C . LYS A 1 660 ? -15.211 -27.290 -3.829 1.00 92.75 660 LYS A C 1
ATOM 5269 O O . LYS A 1 660 ? -14.442 -26.885 -2.963 1.00 92.75 660 LYS A O 1
ATOM 5274 N N . ASP A 1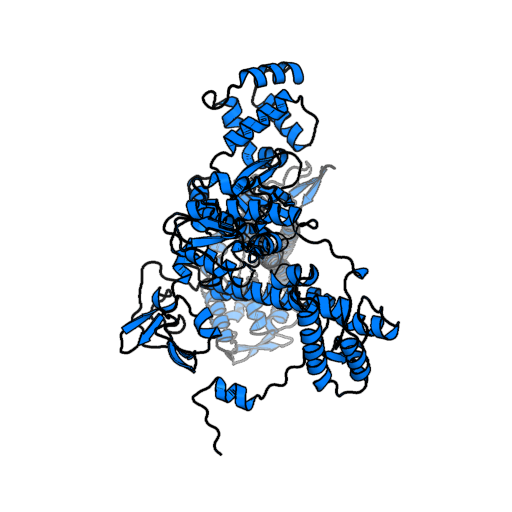 661 ? -15.198 -28.551 -4.270 1.00 94.12 661 ASP A N 1
ATOM 5275 C CA . ASP A 1 661 ? -14.270 -29.571 -3.765 1.00 94.12 661 ASP A CA 1
ATOM 5276 C C . ASP A 1 661 ? -13.577 -30.360 -4.894 1.00 94.12 661 ASP A C 1
ATOM 5278 O O . ASP A 1 661 ? -14.173 -30.661 -5.920 1.00 94.12 661 ASP A O 1
ATOM 5282 N N . CYS A 1 662 ? -12.313 -30.726 -4.672 1.00 94.00 662 CYS A N 1
ATOM 5283 C CA . CYS A 1 662 ? -11.500 -31.611 -5.510 1.00 94.00 662 CYS A CA 1
ATOM 5284 C C . CYS A 1 662 ? -11.548 -33.098 -5.092 1.00 94.00 662 CYS A C 1
ATOM 5286 O O . CYS A 1 662 ? -10.818 -33.911 -5.662 1.00 94.00 662 CYS A O 1
ATOM 5288 N N . GLY A 1 663 ? -12.326 -33.461 -4.063 1.00 92.31 663 GLY A N 1
ATOM 5289 C CA . GLY A 1 663 ? -12.482 -34.851 -3.615 1.00 92.31 663 GLY A CA 1
ATOM 5290 C C . GLY A 1 663 ? -11.182 -35.488 -3.108 1.00 92.31 663 GLY A C 1
ATOM 5291 O O . GLY A 1 663 ? -10.898 -36.657 -3.385 1.00 92.31 663 GLY A O 1
ATOM 5292 N N . THR A 1 664 ? -10.325 -34.721 -2.423 1.00 93.19 664 THR A N 1
ATOM 5293 C CA . THR A 1 664 ? -9.123 -35.275 -1.781 1.00 93.19 664 THR A CA 1
ATOM 5294 C C . THR A 1 664 ? -9.449 -35.806 -0.387 1.00 93.19 664 THR A C 1
ATOM 5296 O O . THR A 1 664 ? -9.982 -35.086 0.453 1.00 93.19 664 THR A O 1
ATOM 5299 N N . THR A 1 665 ? -9.104 -37.068 -0.137 1.00 91.62 665 THR A N 1
ATOM 5300 C CA . THR A 1 665 ? -9.201 -37.726 1.178 1.00 91.62 665 THR A CA 1
ATOM 5301 C C . THR A 1 665 ? -7.956 -37.495 2.038 1.00 91.62 665 THR A C 1
ATOM 5303 O O . THR A 1 665 ? -7.934 -37.840 3.212 1.00 91.62 665 THR A O 1
ATOM 5306 N N . ARG A 1 666 ? -6.897 -36.900 1.470 1.00 93.00 666 ARG A N 1
ATOM 5307 C CA . ARG A 1 666 ? -5.651 -36.600 2.184 1.00 93.00 666 ARG A CA 1
ATOM 5308 C C . ARG A 1 666 ? -5.806 -35.331 3.023 1.00 93.00 666 ARG A C 1
ATOM 5310 O O . ARG A 1 666 ? -6.133 -34.263 2.500 1.00 93.00 666 ARG A O 1
ATOM 5317 N N . THR A 1 667 ? -5.499 -35.438 4.310 1.00 92.69 667 THR A N 1
ATOM 5318 C CA . THR A 1 667 ? -5.673 -34.381 5.316 1.00 92.69 667 THR A CA 1
ATOM 5319 C C . THR A 1 667 ? -4.401 -34.128 6.116 1.00 92.69 667 THR A C 1
ATOM 5321 O O . THR A 1 667 ? -3.526 -34.986 6.209 1.00 92.69 667 THR A O 1
ATOM 5324 N N . LEU A 1 668 ? -4.293 -32.939 6.713 1.00 91.50 668 LEU A N 1
ATOM 5325 C CA . LEU A 1 668 ? -3.288 -32.651 7.737 1.00 91.50 668 LEU A CA 1
ATOM 5326 C C . LEU A 1 668 ? -3.860 -32.988 9.114 1.00 91.50 668 LEU A C 1
ATOM 5328 O O . LEU A 1 668 ? -4.892 -32.439 9.496 1.00 91.50 668 LEU A O 1
ATOM 5332 N N . ASN A 1 669 ? -3.173 -33.842 9.868 1.00 90.50 669 ASN A N 1
ATOM 5333 C CA . ASN A 1 669 ? -3.549 -34.149 11.245 1.00 90.50 669 ASN A CA 1
ATOM 5334 C C . ASN A 1 669 ? -3.014 -33.048 12.168 1.00 90.50 669 ASN A C 1
ATOM 5336 O O . ASN A 1 669 ? -1.801 -32.881 12.288 1.00 90.50 669 ASN A O 1
ATOM 5340 N N . ILE A 1 670 ? -3.909 -32.279 12.791 1.00 87.56 670 ILE A N 1
ATOM 5341 C CA . ILE A 1 670 ? -3.547 -31.146 13.657 1.00 87.56 670 ILE A CA 1
ATOM 5342 C C . ILE A 1 670 ? -4.185 -31.327 15.028 1.00 87.56 670 ILE A C 1
ATOM 5344 O O . ILE A 1 670 ? -5.401 -31.477 15.138 1.00 87.56 670 ILE A O 1
ATOM 5348 N N . LYS A 1 671 ? -3.361 -31.264 16.077 1.00 88.38 671 LYS A N 1
ATOM 5349 C CA . LYS A 1 671 ? -3.821 -31.226 17.466 1.00 88.38 671 LYS A CA 1
ATOM 5350 C C . LYS A 1 671 ? -4.301 -29.818 17.815 1.00 88.38 671 LYS A C 1
ATOM 5352 O O . LYS A 1 671 ? -3.578 -28.840 17.624 1.00 88.38 671 LYS A O 1
ATOM 5357 N N . LEU A 1 672 ? -5.526 -29.712 18.309 1.00 86.62 672 LEU A N 1
ATOM 5358 C CA . LEU A 1 672 ? -6.183 -28.444 18.579 1.00 86.62 672 LEU A CA 1
ATOM 5359 C C . LEU A 1 672 ? -5.755 -27.836 19.913 1.00 86.62 672 LEU A C 1
ATOM 5361 O O . LEU A 1 672 ? -5.651 -28.503 20.940 1.00 86.62 672 LEU A O 1
ATOM 5365 N N . THR A 1 673 ? -5.615 -26.516 19.907 1.00 86.19 673 THR A N 1
ATOM 5366 C CA . THR A 1 673 ? -5.567 -25.667 21.099 1.00 86.19 673 THR A CA 1
ATOM 5367 C C . THR A 1 673 ? -6.627 -24.576 20.966 1.00 86.19 673 THR A C 1
ATOM 5369 O O . THR A 1 673 ? -7.121 -24.308 19.868 1.00 86.19 673 THR A O 1
ATOM 5372 N N . SER A 1 674 ? -6.963 -23.903 22.066 1.00 82.75 674 SER A N 1
ATOM 5373 C CA . SER A 1 674 ? -7.918 -22.784 22.066 1.00 82.75 674 SER A CA 1
ATOM 5374 C C . SER A 1 674 ? -7.498 -21.605 21.169 1.00 82.75 674 SER A C 1
ATOM 5376 O O . SER A 1 674 ? -8.353 -20.838 20.730 1.00 82.75 674 SER A O 1
ATOM 5378 N N . ASP A 1 675 ? -6.203 -21.467 20.869 1.00 81.31 675 ASP A N 1
ATOM 5379 C CA . ASP A 1 675 ? -5.668 -20.512 19.892 1.00 81.31 675 ASP A CA 1
ATOM 5380 C C . ASP A 1 675 ? -5.776 -21.044 18.451 1.00 81.31 675 ASP A C 1
ATOM 5382 O O . ASP A 1 675 ? -6.278 -20.345 17.571 1.00 81.31 675 ASP A O 1
ATOM 5386 N N . ILE A 1 676 ? -5.406 -22.308 18.203 1.00 83.38 676 ILE A N 1
ATOM 5387 C CA . ILE A 1 676 ? -5.505 -22.926 16.868 1.00 83.38 676 ILE A CA 1
ATOM 5388 C C . ILE A 1 676 ? -6.957 -22.936 16.363 1.00 83.38 676 ILE A C 1
ATOM 5390 O O . ILE A 1 676 ? -7.190 -22.565 15.215 1.00 83.38 676 ILE A O 1
ATOM 5394 N N . ILE A 1 677 ? -7.939 -23.264 17.211 1.00 84.75 677 ILE A N 1
ATOM 5395 C CA . ILE A 1 677 ? -9.369 -23.256 16.838 1.00 84.75 677 ILE A CA 1
ATOM 5396 C C . ILE A 1 677 ? -9.796 -21.869 16.327 1.00 84.75 677 ILE A C 1
ATOM 5398 O O . ILE A 1 677 ? -10.424 -21.759 15.275 1.00 84.75 677 ILE A O 1
ATOM 5402 N N . LYS A 1 678 ? -9.382 -20.788 17.005 1.00 81.88 678 LYS A N 1
ATOM 5403 C CA . LYS A 1 678 ? -9.689 -19.403 16.591 1.00 81.88 678 LYS A CA 1
ATOM 5404 C C . LYS A 1 678 ? -9.068 -19.037 15.240 1.00 81.88 678 LYS A C 1
ATOM 5406 O O . LYS A 1 678 ? -9.668 -18.268 14.489 1.00 81.88 678 LYS A O 1
ATOM 5411 N N . ARG A 1 679 ? -7.882 -19.576 14.933 1.00 83.50 679 ARG A N 1
ATOM 5412 C CA . ARG A 1 679 ? -7.171 -19.365 13.659 1.00 83.50 679 ARG A CA 1
ATOM 5413 C C . ARG A 1 679 ? -7.748 -20.192 12.506 1.00 83.50 679 ARG A C 1
ATOM 5415 O O . ARG A 1 679 ? -7.612 -19.782 11.359 1.00 83.50 679 ARG A O 1
ATOM 5422 N N . LEU A 1 680 ? -8.384 -21.328 12.799 1.00 87.94 680 LEU A N 1
ATOM 5423 C CA . LEU A 1 680 ? -8.963 -22.241 11.808 1.00 87.94 680 LEU A CA 1
ATOM 5424 C C . LEU A 1 680 ? -10.463 -22.003 11.516 1.00 87.94 680 LEU A C 1
ATOM 5426 O O . LEU A 1 680 ? -11.034 -22.745 10.719 1.00 87.94 680 LEU A O 1
ATOM 5430 N N . LYS A 1 681 ? -11.106 -20.967 12.082 1.00 86.75 681 LYS A N 1
ATOM 5431 C CA . LYS A 1 681 ? -12.483 -20.558 11.710 1.00 86.75 681 LYS A CA 1
ATOM 5432 C C . LYS A 1 681 ? -12.598 -20.409 10.182 1.00 86.75 681 LYS A C 1
ATOM 5434 O O . LYS A 1 681 ? -11.763 -19.739 9.570 1.00 86.75 681 LYS A O 1
ATOM 5439 N N . GLY A 1 682 ? -13.624 -20.992 9.559 1.00 88.56 682 GLY A N 1
ATOM 5440 C CA . GLY A 1 682 ? -13.794 -20.966 8.098 1.00 88.56 682 GLY A CA 1
ATOM 5441 C C . GLY A 1 682 ? -12.983 -22.013 7.327 1.00 88.56 682 GLY A C 1
ATOM 5442 O O . GLY A 1 682 ? -12.904 -21.935 6.100 1.00 88.56 682 GLY A O 1
ATOM 5443 N N . ARG A 1 683 ? -12.347 -22.974 8.009 1.00 92.62 683 ARG A N 1
ATOM 5444 C CA . ARG A 1 683 ? -11.654 -24.121 7.399 1.00 92.62 683 ARG A CA 1
ATOM 5445 C C . ARG A 1 683 ? -12.474 -25.398 7.559 1.00 92.62 683 ARG A C 1
ATOM 5447 O O . ARG A 1 683 ? -13.254 -25.518 8.497 1.00 92.62 683 ARG A O 1
ATOM 5454 N N . PHE A 1 684 ? -12.247 -26.362 6.670 1.00 93.69 684 PHE A N 1
ATOM 5455 C CA . PHE A 1 684 ? -12.990 -27.621 6.633 1.00 93.69 684 PHE A CA 1
ATOM 5456 C C . PHE A 1 684 ? -12.167 -28.810 7.142 1.00 93.69 684 PHE A C 1
ATOM 5458 O O . PHE A 1 684 ? -10.969 -28.916 6.862 1.00 93.69 684 PHE A O 1
ATOM 5465 N N . ILE A 1 685 ? -12.826 -29.725 7.847 1.00 93.12 685 ILE A N 1
ATOM 5466 C CA . ILE A 1 685 ? -12.298 -31.012 8.314 1.00 93.12 685 ILE A CA 1
ATOM 5467 C C . ILE A 1 685 ? -13.004 -32.172 7.614 1.00 93.12 685 ILE A C 1
ATOM 5469 O O . ILE A 1 685 ? -14.132 -32.027 7.148 1.00 93.12 685 ILE A O 1
ATOM 5473 N N . LEU A 1 686 ? -12.324 -33.315 7.537 1.00 91.44 686 LEU A N 1
ATOM 5474 C CA . LEU A 1 686 ? -12.910 -34.596 7.150 1.00 91.44 686 LEU A CA 1
ATOM 5475 C C . LEU A 1 686 ? -13.239 -35.388 8.424 1.00 91.44 686 LEU A C 1
ATOM 5477 O O . LEU A 1 686 ? -12.380 -35.551 9.291 1.00 91.44 686 LEU A O 1
ATOM 5481 N N . LYS A 1 687 ? -14.479 -35.856 8.563 1.00 87.12 687 LYS A N 1
ATOM 5482 C CA . LYS A 1 687 ? -14.950 -36.621 9.723 1.00 87.12 687 LYS A CA 1
ATOM 5483 C C . LYS A 1 687 ? -15.959 -37.657 9.241 1.00 87.12 687 LYS A C 1
ATOM 5485 O O . LYS A 1 687 ? -17.000 -37.288 8.710 1.00 87.12 687 LYS A O 1
ATOM 5490 N N . ASN A 1 688 ? -15.641 -38.944 9.388 1.00 83.81 688 ASN A N 1
ATOM 5491 C CA . ASN A 1 688 ? -16.469 -40.063 8.907 1.00 83.81 688 ASN A CA 1
ATOM 5492 C C . ASN A 1 688 ? -16.912 -39.878 7.435 1.00 83.81 688 ASN A C 1
ATOM 5494 O O . ASN A 1 688 ? -18.103 -39.897 7.129 1.00 83.81 688 ASN A O 1
ATOM 5498 N N . ASP A 1 689 ? -15.945 -39.581 6.558 1.00 82.06 689 ASP A N 1
ATOM 5499 C CA . ASP A 1 689 ? -16.113 -39.247 5.130 1.00 82.06 689 ASP A CA 1
ATOM 5500 C C . ASP A 1 689 ? -17.024 -38.046 4.801 1.00 82.06 689 ASP A C 1
ATOM 5502 O O . ASP A 1 689 ? -17.271 -37.742 3.633 1.00 82.06 689 ASP A O 1
ATOM 5506 N N . ARG A 1 690 ? -17.465 -37.288 5.812 1.00 88.31 690 ARG A N 1
ATOM 5507 C CA . ARG A 1 690 ? -18.194 -36.025 5.652 1.00 88.31 690 ARG A CA 1
ATOM 5508 C C . ARG A 1 690 ? -17.270 -34.831 5.840 1.00 88.31 690 ARG A C 1
ATOM 5510 O O . ARG A 1 690 ? -16.297 -34.877 6.592 1.00 88.31 690 ARG A O 1
ATOM 5517 N N . ILE A 1 691 ? -17.579 -33.755 5.124 1.00 91.56 691 ILE A N 1
ATOM 5518 C CA . ILE A 1 691 ? -16.828 -32.501 5.158 1.00 91.56 691 ILE A CA 1
ATOM 5519 C C . ILE A 1 691 ? -17.617 -31.511 6.009 1.00 91.56 691 ILE A C 1
ATOM 5521 O O . ILE A 1 691 ? -18.734 -31.144 5.652 1.00 91.56 691 ILE A O 1
ATOM 5525 N N . GLU A 1 692 ? -17.027 -31.069 7.114 1.00 92.19 692 GLU A N 1
ATOM 5526 C CA . GLU A 1 692 ? -17.645 -30.142 8.068 1.00 92.19 692 GLU A CA 1
ATOM 5527 C C . GLU A 1 692 ? -16.761 -28.899 8.242 1.00 92.19 692 GLU A C 1
ATOM 5529 O O . GLU A 1 692 ? -15.535 -28.980 8.153 1.00 92.19 692 GLU A O 1
ATOM 5534 N N . GLU A 1 693 ? -17.359 -27.730 8.475 1.00 91.38 693 GLU A N 1
ATOM 5535 C CA . GLU A 1 693 ? -16.612 -26.523 8.854 1.00 91.38 693 GLU A CA 1
ATOM 5536 C C . GLU A 1 693 ? -16.206 -26.597 10.333 1.00 91.38 693 GLU A C 1
ATOM 5538 O O . GLU A 1 693 ? -16.983 -27.054 11.169 1.00 91.38 693 GLU A O 1
ATOM 5543 N N . ILE A 1 694 ? -15.001 -26.137 10.676 1.00 88.31 694 ILE A N 1
ATOM 5544 C CA . ILE A 1 694 ? -14.543 -26.056 12.069 1.00 88.31 694 ILE A CA 1
ATOM 5545 C C . ILE A 1 694 ? -15.388 -25.036 12.839 1.00 88.31 694 ILE A C 1
ATOM 5547 O O . ILE A 1 694 ? -15.353 -23.836 12.549 1.00 88.31 694 ILE A O 1
ATOM 5551 N N . SER A 1 695 ? -16.071 -25.516 13.877 1.00 81.94 695 SER A N 1
ATOM 5552 C CA . SER A 1 695 ? -16.816 -24.719 14.850 1.00 81.94 695 SER A CA 1
ATOM 5553 C C . SER A 1 695 ? -16.368 -25.051 16.284 1.00 81.94 695 SER A C 1
ATOM 5555 O O . SER A 1 695 ? -15.815 -26.126 16.529 1.00 81.94 695 SER A O 1
ATOM 5557 N N . PRO A 1 696 ? -16.618 -24.174 17.275 1.00 75.25 696 PRO A N 1
ATOM 5558 C CA . PRO A 1 696 ? -16.378 -24.494 18.687 1.00 75.25 696 PRO A CA 1
ATOM 5559 C C . PRO A 1 696 ? -17.189 -25.694 19.209 1.00 75.25 696 PRO A C 1
ATOM 5561 O O . PRO A 1 696 ? -16.856 -26.250 20.252 1.00 75.25 696 PRO A O 1
ATOM 5564 N N . GLU A 1 697 ? -18.252 -26.083 18.500 1.00 77.12 697 GLU A N 1
ATOM 5565 C CA . GLU A 1 697 ? -19.146 -27.187 18.865 1.00 77.12 697 GLU A CA 1
ATOM 5566 C C . GLU A 1 697 ? -18.593 -28.546 18.411 1.00 77.12 697 GLU A C 1
ATOM 5568 O O . GLU A 1 697 ? -18.695 -29.527 19.149 1.00 77.12 697 GLU A O 1
ATOM 5573 N N . ASN A 1 698 ? -17.974 -28.609 17.222 1.00 79.44 698 ASN A N 1
ATOM 5574 C CA . ASN A 1 698 ? -17.461 -29.856 16.640 1.00 79.44 698 ASN A CA 1
ATOM 5575 C C . ASN A 1 698 ? -15.955 -30.100 16.847 1.00 79.44 698 ASN A C 1
ATOM 5577 O O . ASN A 1 698 ? -15.477 -31.171 16.462 1.00 79.44 698 ASN A O 1
ATOM 5581 N N . SER A 1 699 ? -15.236 -29.127 17.423 1.00 82.62 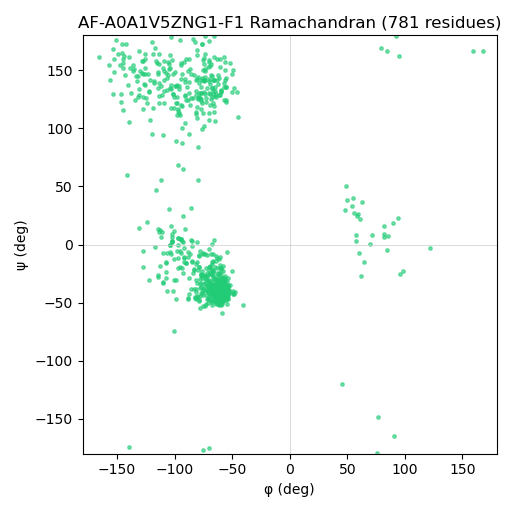699 SER A N 1
ATOM 5582 C CA . SER A 1 699 ? -13.772 -29.104 17.548 1.00 82.62 699 SER A CA 1
ATOM 5583 C C . SER A 1 699 ? -13.326 -28.560 18.917 1.00 82.62 699 SER A C 1
ATOM 5585 O O . SER A 1 699 ? -13.360 -27.347 19.147 1.00 82.62 699 SER A O 1
ATOM 5587 N N . LYS A 1 700 ? -12.864 -29.426 19.829 1.00 86.81 700 LYS A N 1
ATOM 5588 C CA . LYS A 1 700 ? -12.454 -29.048 21.200 1.00 86.81 700 LYS A CA 1
ATOM 5589 C C . LYS A 1 700 ? -10.925 -29.011 21.381 1.00 86.81 700 LYS A C 1
ATOM 5591 O O . LYS A 1 700 ? -10.196 -29.740 20.708 1.00 86.81 700 LYS A O 1
ATOM 5596 N N . PRO A 1 701 ? -10.391 -28.186 22.307 1.00 86.31 701 PRO A N 1
ATOM 5597 C CA . PRO A 1 701 ? -8.966 -28.204 22.640 1.00 86.31 701 PRO A CA 1
ATOM 5598 C C . PRO A 1 701 ? -8.506 -29.595 23.103 1.00 86.31 701 PRO A C 1
ATOM 5600 O O . PRO A 1 701 ? -9.166 -30.227 23.921 1.00 86.31 701 PRO A O 1
ATOM 5603 N N . GLY A 1 702 ? -7.355 -30.051 22.607 1.00 83.06 702 GLY A N 1
ATOM 5604 C CA . GLY A 1 702 ? -6.785 -31.373 22.887 1.00 83.06 702 GLY A CA 1
ATOM 5605 C C . GLY A 1 702 ? -7.102 -32.440 21.833 1.00 83.06 702 GLY A C 1
ATOM 5606 O O . GLY A 1 702 ? -6.299 -33.358 21.662 1.00 83.06 702 GLY A O 1
ATOM 5607 N N . GLU A 1 703 ? -8.203 -32.301 21.088 1.00 86.75 703 GLU A N 1
ATOM 5608 C CA . GLU A 1 703 ? -8.579 -33.219 20.003 1.00 86.75 703 GLU A CA 1
ATOM 5609 C C . GLU A 1 703 ? -7.610 -33.117 18.812 1.00 86.75 703 GLU A C 1
ATOM 5611 O O . GLU A 1 703 ? -6.964 -32.090 18.601 1.00 86.75 703 GLU A O 1
ATOM 5616 N N . THR A 1 704 ? -7.501 -34.181 18.011 1.00 88.69 704 THR A N 1
ATOM 5617 C CA . THR A 1 704 ? -6.747 -34.165 16.745 1.00 88.69 704 THR A CA 1
ATOM 5618 C C . THR A 1 704 ? -7.719 -34.239 15.577 1.00 88.69 704 THR A C 1
ATOM 5620 O O . THR A 1 704 ? -8.484 -35.194 15.476 1.00 88.69 704 THR A O 1
ATOM 5623 N N . ILE A 1 705 ? -7.681 -33.240 14.696 1.00 89.69 705 ILE A N 1
ATOM 5624 C CA . ILE A 1 705 ? -8.570 -33.128 13.533 1.00 89.69 705 ILE A CA 1
ATOM 5625 C C . ILE A 1 705 ? -7.860 -33.471 12.224 1.00 89.69 705 ILE A C 1
ATOM 5627 O O . ILE A 1 705 ? -6.664 -33.223 12.069 1.00 89.69 705 ILE A O 1
ATOM 5631 N N . GLN A 1 706 ? -8.629 -33.969 11.255 1.00 92.12 706 GLN A N 1
ATOM 5632 C CA . GLN A 1 706 ? -8.197 -34.206 9.879 1.00 92.12 706 GLN A CA 1
ATOM 5633 C C . GLN A 1 706 ? -8.533 -32.983 9.005 1.00 92.12 706 GLN A C 1
ATOM 5635 O O . GLN A 1 706 ? -9.599 -32.894 8.399 1.00 92.12 706 GLN A O 1
ATOM 5640 N N . LEU A 1 707 ? -7.632 -32.000 8.949 1.00 93.50 707 LEU A N 1
ATOM 5641 C CA . LEU A 1 707 ? -7.840 -30.731 8.242 1.00 93.50 707 LEU A CA 1
ATOM 5642 C C . LEU A 1 707 ? -7.685 -30.877 6.714 1.00 93.50 707 LEU A C 1
ATOM 5644 O O . LEU A 1 707 ? -6.654 -31.353 6.225 1.00 93.50 707 LEU A O 1
ATOM 5648 N N . ARG A 1 708 ? -8.652 -30.366 5.939 1.00 94.19 708 ARG A N 1
ATOM 5649 C CA . ARG A 1 708 ? -8.526 -30.193 4.479 1.00 94.19 708 ARG A CA 1
ATOM 5650 C C . ARG A 1 708 ? -7.521 -29.067 4.173 1.00 94.19 708 ARG A C 1
ATOM 5652 O O . ARG A 1 708 ? -7.580 -27.972 4.742 1.00 94.19 708 ARG A O 1
ATOM 5659 N N . SER A 1 709 ? -6.563 -29.339 3.284 1.00 94.12 709 SER A N 1
ATOM 5660 C CA . SER A 1 709 ? -5.382 -28.487 3.065 1.00 94.12 709 SER A CA 1
ATOM 5661 C C . SER A 1 709 ? -5.092 -28.236 1.579 1.00 94.12 709 SER A C 1
ATOM 5663 O O . SER A 1 709 ? -5.248 -29.166 0.782 1.00 94.12 709 SER A O 1
ATOM 5665 N N . PRO A 1 710 ? -4.595 -27.040 1.185 1.00 93.88 710 PRO A N 1
ATOM 5666 C CA . PRO A 1 710 ? -4.151 -26.774 -0.184 1.00 93.88 710 PRO A CA 1
ATOM 5667 C C . PRO A 1 710 ? -3.021 -27.703 -0.637 1.00 93.88 710 PRO A C 1
ATOM 5669 O O . PRO A 1 710 ? -2.985 -28.079 -1.801 1.00 93.88 710 PRO A O 1
ATOM 5672 N N . ILE A 1 711 ? -2.155 -28.137 0.292 1.00 94.12 711 ILE A N 1
ATOM 5673 C CA . ILE A 1 711 ? -1.003 -29.025 0.030 1.00 94.12 711 ILE A CA 1
ATOM 5674 C C . ILE A 1 711 ? -1.437 -30.361 -0.597 1.00 94.12 711 ILE A C 1
ATOM 5676 O O . ILE A 1 711 ? -0.680 -30.972 -1.345 1.00 94.12 711 ILE A O 1
ATOM 5680 N N . TYR A 1 712 ? -2.657 -30.816 -0.302 1.00 95.38 712 TYR A N 1
ATOM 5681 C CA . TYR A 1 712 ? -3.201 -32.078 -0.804 1.00 95.38 712 TYR A CA 1
ATOM 5682 C C . TYR A 1 712 ? -4.341 -31.901 -1.813 1.00 95.38 712 TYR A C 1
ATOM 5684 O O . TYR A 1 712 ? -5.018 -32.880 -2.144 1.00 95.38 712 TYR A O 1
ATOM 5692 N N . CYS A 1 713 ? -4.573 -30.677 -2.296 1.00 94.94 713 CYS A N 1
ATOM 5693 C CA . CYS A 1 713 ? -5.553 -30.414 -3.343 1.00 94.94 713 CYS A CA 1
ATOM 5694 C C . CYS A 1 713 ? -5.177 -31.186 -4.619 1.00 94.94 713 CYS A C 1
ATOM 5696 O O . CYS A 1 713 ? -4.046 -31.100 -5.087 1.00 94.94 713 CYS A O 1
ATOM 5698 N N . LYS A 1 714 ? -6.130 -31.944 -5.178 1.00 95.00 714 LYS A N 1
ATOM 5699 C CA . LYS A 1 714 ? -5.942 -32.697 -6.433 1.00 95.00 714 LYS A CA 1
ATOM 5700 C C . LYS A 1 714 ? -6.078 -31.820 -7.684 1.00 95.00 714 LYS A C 1
ATOM 5702 O O . LYS A 1 714 ? -5.615 -32.205 -8.750 1.00 95.00 714 LYS A O 1
ATOM 5707 N N . SER A 1 715 ? -6.751 -30.677 -7.561 1.00 93.56 715 SER A N 1
ATOM 5708 C CA . SER A 1 715 ? -6.994 -29.753 -8.672 1.00 93.56 715 SER A CA 1
ATOM 5709 C C . SER A 1 715 ? -5.770 -28.863 -8.945 1.00 93.56 715 SER A C 1
ATOM 5711 O O . SER A 1 715 ? -5.154 -28.414 -7.974 1.00 93.56 715 SER A O 1
ATOM 5713 N N . PRO A 1 716 ? -5.450 -28.544 -10.221 1.00 92.25 716 PRO A N 1
ATOM 5714 C CA . PRO A 1 716 ? -4.380 -27.609 -10.589 1.00 92.25 716 PRO A CA 1
ATOM 5715 C C . PRO A 1 716 ? -4.532 -26.211 -9.972 1.00 92.25 716 PRO A C 1
ATOM 5717 O O . PRO A 1 716 ? -3.533 -25.558 -9.683 1.00 92.25 716 PRO A O 1
ATOM 5720 N N . LYS A 1 717 ? -5.777 -25.768 -9.750 1.00 95.94 717 LYS A N 1
ATOM 5721 C CA . LYS A 1 717 ? -6.120 -24.585 -8.948 1.00 95.94 717 LYS A CA 1
ATOM 5722 C C . LYS A 1 717 ? -6.787 -25.023 -7.646 1.00 95.94 717 LYS A C 1
ATOM 5724 O O . LYS A 1 717 ? -7.572 -25.971 -7.635 1.00 95.94 717 LYS A O 1
ATOM 5729 N N . ILE A 1 718 ? -6.483 -24.355 -6.537 1.00 96.44 718 ILE A N 1
ATOM 5730 C CA . ILE A 1 718 ? -6.917 -24.782 -5.200 1.00 96.44 718 ILE A CA 1
ATOM 5731 C C . ILE A 1 718 ? -8.447 -24.673 -5.081 1.00 96.44 718 ILE A C 1
ATOM 5733 O O . ILE A 1 718 ? -9.001 -23.590 -5.234 1.00 96.44 718 ILE A O 1
ATOM 5737 N N . CYS A 1 719 ? -9.134 -25.778 -4.774 1.00 95.56 719 CYS A N 1
ATOM 5738 C CA . CYS A 1 719 ? -10.589 -25.773 -4.560 1.00 95.56 719 CYS A CA 1
ATOM 5739 C C . CYS A 1 719 ? -11.003 -25.055 -3.261 1.00 95.56 719 CYS A C 1
ATOM 5741 O O . CYS A 1 719 ? -10.225 -24.985 -2.297 1.00 95.56 719 CYS A O 1
ATOM 5743 N N . HIS A 1 720 ? -12.256 -24.592 -3.200 1.00 94.12 720 HIS A N 1
ATOM 5744 C CA . HIS A 1 720 ? -12.782 -23.831 -2.060 1.00 94.12 720 HIS A CA 1
ATOM 5745 C C . HIS A 1 720 ? -12.661 -24.612 -0.738 1.00 94.12 720 HIS A C 1
ATOM 5747 O O . HIS A 1 720 ? -12.210 -24.054 0.259 1.00 94.12 720 HIS A O 1
ATOM 5753 N N . THR A 1 721 ? -12.976 -25.912 -0.712 1.00 94.38 721 THR A N 1
ATOM 5754 C CA . THR A 1 721 ? -12.893 -26.751 0.499 1.00 94.38 721 THR A CA 1
ATOM 5755 C C . THR A 1 721 ? -11.467 -26.885 1.040 1.00 94.38 721 THR A C 1
ATOM 5757 O O . THR A 1 721 ? -11.262 -26.882 2.254 1.00 94.38 721 THR A O 1
ATOM 5760 N N . CYS A 1 722 ? -10.454 -26.982 0.173 1.00 95.00 722 CYS A N 1
ATOM 5761 C CA . CYS A 1 722 ? -9.059 -27.061 0.619 1.00 95.00 722 CYS A CA 1
ATOM 5762 C C . CYS A 1 722 ? -8.504 -25.705 1.087 1.00 95.00 722 CYS A C 1
ATOM 5764 O O . CYS A 1 722 ? -7.590 -25.687 1.915 1.00 95.00 722 CYS A O 1
ATOM 5766 N N . TYR A 1 723 ? -9.033 -24.585 0.585 1.00 94.19 723 TYR A N 1
ATOM 5767 C CA . TYR A 1 723 ? -8.611 -23.238 0.982 1.00 94.19 723 TYR A CA 1
ATOM 5768 C C . TYR A 1 723 ? -9.359 -22.699 2.217 1.00 94.19 723 TYR A C 1
ATOM 5770 O O . TYR A 1 723 ? -8.738 -22.144 3.130 1.00 94.19 723 TYR A O 1
ATOM 5778 N N . GLY A 1 724 ? -10.673 -22.915 2.279 1.00 92.31 724 GLY A N 1
ATOM 5779 C CA . GLY A 1 724 ? -11.594 -22.343 3.261 1.00 92.31 724 GLY A CA 1
ATOM 5780 C C . GLY A 1 724 ? -12.251 -21.032 2.806 1.00 92.31 724 GLY A C 1
ATOM 5781 O O . GLY A 1 724 ? -11.959 -20.492 1.739 1.00 92.31 724 GLY A O 1
ATOM 5782 N N . LYS A 1 725 ? -13.113 -20.484 3.668 1.00 89.25 725 LYS A N 1
ATOM 5783 C CA . LYS A 1 725 ? -13.940 -19.283 3.427 1.00 89.25 725 LYS A CA 1
ATOM 5784 C C . LYS A 1 725 ? -13.174 -17.956 3.305 1.00 89.25 725 LYS A C 1
ATOM 5786 O O . LYS A 1 725 ? -13.781 -16.913 3.083 1.00 89.25 725 LYS A O 1
ATOM 5791 N N . LEU A 1 726 ? -11.841 -17.949 3.402 1.00 89.19 726 LEU A N 1
ATOM 5792 C CA . LEU A 1 726 ? -11.055 -16.727 3.164 1.00 89.19 726 LEU A CA 1
ATOM 5793 C C . LEU A 1 726 ? -11.256 -16.177 1.741 1.00 89.19 726 LEU A C 1
ATOM 5795 O O . LEU A 1 726 ? -11.283 -14.959 1.568 1.00 89.19 726 LEU A O 1
ATOM 5799 N N . LEU A 1 727 ? -11.493 -17.056 0.757 1.00 88.12 727 LEU A N 1
ATOM 5800 C CA . LEU A 1 727 ? -11.755 -16.676 -0.635 1.00 88.12 727 LEU A CA 1
ATOM 5801 C C . LEU A 1 727 ? -12.991 -15.770 -0.772 1.00 88.12 727 LEU A C 1
ATOM 5803 O O . LEU A 1 727 ? -12.974 -14.821 -1.553 1.00 88.12 727 LEU A O 1
ATOM 5807 N N . GLU A 1 728 ? -14.026 -16.011 0.039 1.00 85.94 728 GLU A N 1
ATOM 5808 C CA . GLU A 1 728 ? -15.259 -15.210 0.087 1.00 85.94 728 GLU A CA 1
ATOM 5809 C C . GLU A 1 728 ? -14.998 -13.799 0.648 1.00 85.94 728 GLU A C 1
ATOM 5811 O O . GLU A 1 728 ? -15.635 -12.833 0.223 1.00 85.94 728 GLU A O 1
ATOM 5816 N N . ARG A 1 729 ? -14.016 -13.658 1.554 1.00 85.12 729 ARG A N 1
ATOM 5817 C CA . ARG A 1 729 ? -13.638 -12.378 2.180 1.00 85.12 729 ARG A CA 1
ATOM 5818 C C . ARG A 1 729 ? -12.779 -11.500 1.274 1.00 85.12 729 ARG A C 1
ATOM 5820 O O . ARG A 1 729 ? -13.078 -10.318 1.131 1.00 85.12 729 ARG A O 1
ATOM 5827 N N . HIS A 1 730 ? -11.728 -12.051 0.660 1.00 84.75 730 HIS A N 1
ATOM 5828 C CA . HIS A 1 730 ? -10.813 -11.265 -0.186 1.00 84.75 730 HIS A CA 1
ATOM 5829 C C . HIS A 1 730 ? -11.151 -11.277 -1.685 1.00 84.75 730 HIS A C 1
ATOM 5831 O O . HIS A 1 730 ? -10.519 -10.544 -2.444 1.00 84.75 730 HIS A O 1
ATOM 5837 N N . LYS A 1 731 ? -12.118 -12.095 -2.130 1.00 84.31 731 LYS A N 1
ATOM 5838 C CA . LYS A 1 731 ? -12.717 -12.074 -3.484 1.00 84.31 731 LYS A CA 1
ATOM 5839 C C . LYS A 1 731 ? -11.696 -12.058 -4.639 1.00 84.31 731 LYS A C 1
ATOM 5841 O O . LYS A 1 731 ? -11.897 -11.386 -5.651 1.00 84.31 731 LYS A O 1
ATOM 5846 N N . SER A 1 732 ? -10.591 -12.791 -4.488 1.00 87.75 732 SER A N 1
ATOM 5847 C CA . SER A 1 732 ? -9.478 -12.820 -5.450 1.00 87.75 732 SER A CA 1
ATOM 5848 C C . SER A 1 732 ? -8.967 -14.249 -5.640 1.00 87.75 732 SER A C 1
ATOM 5850 O O . SER A 1 732 ? -8.680 -14.900 -4.637 1.00 87.75 732 SER A O 1
ATOM 5852 N N . PRO A 1 733 ? -8.801 -14.748 -6.880 1.00 91.62 733 PRO A N 1
ATOM 5853 C CA . PRO A 1 733 ? -8.258 -16.084 -7.115 1.00 91.62 733 PRO A CA 1
ATOM 5854 C C . PRO A 1 733 ? -6.763 -16.188 -6.778 1.00 91.62 733 PRO A C 1
ATOM 5856 O O . PRO A 1 733 ? -6.275 -17.288 -6.551 1.00 91.62 733 PRO A O 1
ATOM 5859 N N . PHE A 1 734 ? -6.018 -15.079 -6.698 1.00 93.12 734 PHE A N 1
ATOM 5860 C CA . PHE A 1 734 ? -4.554 -15.067 -6.533 1.00 93.12 734 PHE A CA 1
ATOM 5861 C C . PHE A 1 734 ? -4.102 -15.309 -5.079 1.00 93.12 734 PHE A C 1
ATOM 5863 O O . PHE A 1 734 ? -3.369 -14.519 -4.477 1.00 93.12 734 PHE A O 1
ATOM 5870 N N . VAL A 1 735 ? -4.548 -16.421 -4.491 1.00 93.38 735 VAL A N 1
ATOM 5871 C CA . VAL A 1 735 ? -4.331 -16.776 -3.077 1.00 93.38 735 VAL A CA 1
ATOM 5872 C C . VAL A 1 735 ? -2.855 -16.894 -2.690 1.00 93.38 735 VAL A C 1
ATOM 5874 O O . VAL A 1 735 ? -2.502 -16.585 -1.551 1.00 93.38 735 VAL A O 1
ATOM 5877 N N . GLY A 1 736 ? -1.976 -17.280 -3.620 1.00 93.38 736 GLY A N 1
ATOM 5878 C CA . GLY A 1 736 ? -0.530 -17.307 -3.400 1.00 93.38 736 GLY A CA 1
ATOM 5879 C C . GLY A 1 736 ? 0.077 -15.920 -3.196 1.00 93.38 736 GLY A C 1
ATOM 5880 O O . GLY A 1 736 ? 0.893 -15.730 -2.293 1.00 93.38 736 GLY A O 1
ATOM 5881 N N . MET A 1 737 ? -0.370 -14.929 -3.974 1.00 91.88 737 MET A N 1
ATOM 5882 C CA . MET A 1 737 ? 0.046 -13.534 -3.814 1.00 91.88 737 MET A CA 1
ATOM 5883 C C . MET A 1 737 ? -0.456 -12.959 -2.483 1.00 91.88 737 MET A C 1
ATOM 5885 O O . MET A 1 737 ? 0.322 -12.342 -1.757 1.00 91.88 737 MET A O 1
ATOM 5889 N N . MET A 1 738 ? -1.715 -13.230 -2.116 1.00 90.25 738 MET A N 1
ATOM 5890 C CA . MET A 1 738 ? -2.281 -12.833 -0.817 1.00 90.25 738 MET A CA 1
ATOM 5891 C C . MET A 1 738 ? -1.464 -13.414 0.349 1.00 90.25 738 MET A C 1
ATOM 5893 O O . MET A 1 738 ? -1.051 -12.683 1.249 1.00 90.25 738 MET A O 1
ATOM 5897 N N . ALA A 1 739 ? -1.162 -14.718 0.308 1.00 90.44 739 ALA A N 1
ATOM 5898 C CA . ALA A 1 739 ? -0.360 -15.387 1.331 1.00 90.44 739 ALA A CA 1
ATOM 5899 C C . ALA A 1 739 ? 1.063 -14.807 1.433 1.00 90.44 739 ALA A C 1
ATOM 5901 O O . ALA A 1 739 ? 1.545 -14.556 2.538 1.00 90.44 739 ALA A O 1
ATOM 5902 N N . ALA A 1 740 ? 1.720 -14.545 0.298 1.00 92.31 740 ALA A N 1
ATOM 5903 C CA . ALA A 1 740 ? 3.047 -13.934 0.262 1.00 92.31 740 ALA A CA 1
ATOM 5904 C C . ALA A 1 740 ? 3.078 -12.543 0.919 1.00 92.31 740 ALA A C 1
ATOM 5906 O O . ALA A 1 740 ? 3.996 -12.247 1.689 1.00 92.31 740 ALA A O 1
ATOM 5907 N N . LEU A 1 741 ? 2.073 -11.708 0.633 1.00 90.06 741 LEU A N 1
ATOM 5908 C CA . LEU A 1 741 ? 1.957 -10.357 1.181 1.00 90.06 741 LEU A CA 1
ATOM 5909 C C . LEU A 1 741 ? 1.694 -10.379 2.693 1.00 90.06 741 LEU A C 1
ATOM 5911 O O . LEU A 1 741 ? 2.444 -9.755 3.439 1.00 90.06 741 LEU A O 1
ATOM 5915 N N . TYR A 1 742 ? 0.721 -11.162 3.175 1.00 89.00 742 TYR A N 1
ATOM 5916 C CA . TYR A 1 742 ? 0.440 -11.249 4.617 1.00 89.00 742 TYR A CA 1
ATOM 5917 C C . TYR A 1 742 ? 1.609 -11.832 5.429 1.00 89.00 742 TYR A C 1
ATOM 5919 O O . TYR A 1 742 ? 1.876 -11.372 6.538 1.00 89.00 742 TYR A O 1
ATOM 5927 N N . ILE A 1 743 ? 2.358 -12.801 4.886 1.00 88.75 743 ILE A N 1
ATOM 5928 C CA . ILE A 1 743 ? 3.585 -13.299 5.535 1.00 88.75 743 ILE A CA 1
ATOM 5929 C C . ILE A 1 743 ? 4.663 -12.200 5.570 1.00 88.75 743 ILE A C 1
ATOM 5931 O O . ILE A 1 743 ? 5.339 -12.030 6.589 1.00 88.75 743 ILE A O 1
ATOM 5935 N N . GLY A 1 744 ? 4.818 -11.436 4.484 1.00 87.25 744 GLY A N 1
ATOM 5936 C CA . GLY A 1 744 ? 5.770 -10.327 4.385 1.00 87.25 744 GLY A CA 1
ATOM 5937 C C . GLY A 1 744 ? 5.484 -9.175 5.354 1.00 87.25 744 GLY A C 1
ATOM 5938 O O . GLY A 1 744 ? 6.389 -8.721 6.064 1.00 87.25 744 GLY A O 1
ATOM 5939 N N . GLU A 1 745 ? 4.226 -8.737 5.420 1.00 85.88 745 GLU A N 1
ATOM 5940 C CA . GLU A 1 745 ? 3.744 -7.699 6.338 1.00 85.88 745 GLU A CA 1
ATOM 5941 C C . GLU A 1 745 ? 3.981 -8.099 7.797 1.00 85.88 745 GLU A C 1
ATOM 5943 O O . GLU A 1 745 ? 4.664 -7.370 8.526 1.00 85.88 745 GLU A O 1
ATOM 5948 N N . ARG A 1 746 ? 3.553 -9.305 8.198 1.00 84.69 746 ARG A N 1
ATOM 5949 C CA . ARG A 1 746 ? 3.732 -9.788 9.575 1.00 84.69 746 ARG A CA 1
ATOM 5950 C C . ARG A 1 746 ? 5.198 -9.937 9.952 1.00 84.69 746 ARG A C 1
ATOM 5952 O O . ARG A 1 746 ? 5.568 -9.589 11.073 1.00 84.69 746 ARG A O 1
ATOM 5959 N N . SER A 1 747 ? 6.040 -10.391 9.024 1.00 83.38 747 SER A N 1
ATOM 5960 C CA . SER A 1 747 ? 7.489 -10.471 9.245 1.00 83.38 747 SER A CA 1
ATOM 5961 C C . SER A 1 747 ? 8.088 -9.088 9.519 1.00 83.38 747 SER A C 1
ATOM 5963 O O . SER A 1 747 ? 8.849 -8.922 10.467 1.00 83.38 747 SER A O 1
ATOM 5965 N N . THR A 1 748 ? 7.698 -8.076 8.740 1.00 80.56 748 THR A N 1
ATOM 5966 C CA . THR A 1 748 ? 8.179 -6.695 8.914 1.00 80.56 748 THR A CA 1
ATOM 5967 C C . THR A 1 748 ? 7.678 -6.085 10.229 1.00 80.56 748 THR A C 1
ATOM 5969 O O . THR A 1 748 ? 8.464 -5.521 10.990 1.00 80.56 748 THR A O 1
ATOM 5972 N N . GLN A 1 749 ? 6.398 -6.273 10.566 1.00 79.25 749 GLN A N 1
ATOM 5973 C CA . GLN A 1 749 ? 5.828 -5.791 11.829 1.00 79.25 749 GLN A CA 1
ATOM 5974 C C . GLN A 1 749 ? 6.467 -6.419 13.071 1.00 79.25 749 GLN A C 1
ATOM 5976 O O . GLN A 1 749 ? 6.655 -5.724 14.069 1.00 79.25 749 GLN A O 1
ATOM 5981 N N . LEU A 1 750 ? 6.801 -7.715 13.049 1.00 76.25 750 LEU A N 1
ATOM 5982 C CA . LEU A 1 750 ? 7.463 -8.371 14.185 1.00 76.25 750 LEU A CA 1
ATOM 5983 C C . LEU A 1 750 ? 8.834 -7.749 14.480 1.00 76.25 750 LEU A C 1
ATOM 5985 O O . LEU A 1 750 ? 9.183 -7.563 15.644 1.00 76.25 750 LEU A O 1
ATOM 5989 N N . ILE A 1 751 ? 9.564 -7.347 13.440 1.00 73.06 751 ILE A N 1
ATOM 5990 C CA . ILE A 1 751 ? 10.849 -6.649 13.569 1.00 73.06 751 ILE A CA 1
ATOM 5991 C C . ILE A 1 751 ? 10.649 -5.219 14.084 1.00 73.06 751 ILE A C 1
ATOM 5993 O O . ILE A 1 751 ? 11.368 -4.784 14.983 1.00 73.06 751 ILE A O 1
ATOM 5997 N N . MET A 1 752 ? 9.626 -4.504 13.605 1.00 68.38 752 MET A N 1
ATOM 5998 C CA . MET A 1 752 ? 9.278 -3.177 14.135 1.00 68.38 752 MET A CA 1
ATOM 5999 C C . MET A 1 752 ? 8.819 -3.222 15.604 1.00 68.38 752 MET A C 1
ATOM 6001 O O . MET A 1 752 ? 9.112 -2.301 16.365 1.00 68.38 752 MET A O 1
ATOM 6005 N N . LYS A 1 753 ? 8.162 -4.300 16.055 1.00 63.62 753 LYS A N 1
ATOM 6006 C CA . LYS A 1 753 ? 7.777 -4.467 17.470 1.00 63.62 753 LYS A CA 1
ATOM 6007 C C . LYS A 1 753 ? 8.977 -4.525 18.418 1.00 63.62 753 LYS A C 1
ATOM 6009 O O . LYS A 1 753 ? 8.870 -3.989 19.518 1.00 63.62 753 LYS A O 1
ATOM 6014 N N . ALA A 1 754 ? 10.113 -5.084 17.994 1.00 61.91 754 ALA A N 1
ATOM 6015 C CA . ALA A 1 754 ? 11.329 -5.118 18.812 1.00 61.91 754 ALA A CA 1
ATOM 6016 C C . ALA A 1 754 ? 11.838 -3.706 19.171 1.00 61.91 754 ALA A C 1
ATOM 6018 O O . ALA A 1 754 ? 12.290 -3.482 20.292 1.00 61.91 754 ALA A O 1
ATOM 6019 N N . PHE A 1 755 ? 11.692 -2.730 18.264 1.00 59.34 755 PHE A N 1
ATOM 6020 C CA . PHE A 1 755 ? 12.008 -1.322 18.538 1.00 59.34 755 PHE A CA 1
ATOM 6021 C C . PHE A 1 755 ? 11.094 -0.729 19.625 1.00 59.34 755 PHE A C 1
ATOM 6023 O O . PHE A 1 755 ? 11.576 -0.097 20.563 1.00 59.34 755 PHE A O 1
ATOM 6030 N N . HIS A 1 756 ? 9.783 -0.984 19.558 1.00 57.75 756 HIS A N 1
ATOM 6031 C CA . HIS A 1 756 ? 8.816 -0.442 20.522 1.00 57.75 756 HIS A CA 1
ATOM 6032 C C . HIS A 1 756 ? 8.926 -1.020 21.940 1.00 57.75 756 HIS A C 1
ATOM 6034 O O . HIS A 1 756 ? 8.424 -0.400 22.874 1.00 57.75 756 HIS A O 1
ATOM 6040 N N . MET A 1 757 ? 9.576 -2.174 22.119 1.00 60.72 757 MET A N 1
ATOM 6041 C CA . MET A 1 757 ? 9.838 -2.752 23.444 1.00 60.72 757 MET A CA 1
ATOM 6042 C C . MET A 1 757 ? 11.017 -2.081 24.173 1.00 60.72 757 MET A C 1
ATOM 6044 O O . MET A 1 757 ? 11.279 -2.404 25.329 1.00 60.72 757 MET A O 1
ATOM 6048 N N . GLY A 1 758 ? 11.742 -1.159 23.523 1.00 57.19 758 GLY A N 1
ATOM 6049 C CA . GLY A 1 758 ? 12.822 -0.390 24.153 1.00 57.19 758 GLY A CA 1
ATOM 6050 C C . GLY A 1 758 ? 13.961 -1.252 24.709 1.00 57.19 758 GLY A C 1
ATOM 6051 O O . GLY A 1 758 ? 14.595 -0.854 25.684 1.00 57.19 758 GLY A O 1
ATOM 6052 N N . GLY A 1 759 ? 14.160 -2.444 24.131 1.00 59.53 759 GLY A N 1
ATOM 6053 C CA . GLY A 1 759 ? 15.143 -3.445 24.551 1.00 59.53 759 GLY A CA 1
ATOM 6054 C C . GLY A 1 759 ? 14.857 -4.176 25.863 1.00 59.53 759 GLY A C 1
ATOM 6055 O O . GLY A 1 759 ? 15.726 -4.922 26.313 1.00 59.53 759 GLY A O 1
ATOM 6056 N N . THR A 1 760 ? 13.677 -4.000 26.468 1.00 62.19 760 THR A N 1
ATOM 6057 C CA . THR A 1 760 ? 13.264 -4.800 27.628 1.00 62.19 760 THR A CA 1
ATOM 6058 C C . THR A 1 760 ? 13.007 -6.247 27.194 1.00 62.19 760 THR A C 1
ATOM 6060 O O . THR A 1 760 ? 12.275 -6.485 26.229 1.00 62.19 760 THR A O 1
ATOM 6063 N N . VAL A 1 761 ? 13.591 -7.224 27.895 1.00 65.19 761 VAL A N 1
ATOM 6064 C CA . VAL A 1 761 ? 13.510 -8.653 27.533 1.00 65.19 761 VAL A CA 1
ATOM 6065 C C . VAL A 1 761 ? 12.748 -9.454 28.585 1.00 65.19 761 VAL A C 1
ATOM 6067 O O . VAL A 1 761 ? 13.021 -9.350 29.777 1.00 65.19 761 VAL A O 1
ATOM 6070 N N . LYS A 1 762 ? 11.828 -10.320 28.135 1.00 64.19 762 LYS A N 1
ATOM 6071 C CA . LYS A 1 762 ? 11.221 -11.359 28.979 1.00 64.19 762 LYS A CA 1
ATOM 6072 C C . LYS A 1 762 ? 11.947 -12.683 28.762 1.00 64.19 762 LYS A C 1
ATOM 6074 O O . LYS A 1 762 ? 11.915 -13.236 27.664 1.00 64.19 762 LYS A O 1
ATOM 6079 N N . ILE A 1 763 ? 12.583 -13.192 29.814 1.00 61.16 763 ILE A N 1
ATOM 6080 C CA . ILE A 1 763 ? 13.215 -14.515 29.815 1.00 61.16 763 ILE A CA 1
ATOM 6081 C C . ILE A 1 763 ? 12.103 -15.572 29.846 1.00 61.16 763 ILE A C 1
ATOM 6083 O O . ILE A 1 763 ? 11.217 -15.526 30.698 1.00 61.16 763 ILE A O 1
ATOM 6087 N N . ILE A 1 764 ? 12.127 -16.514 28.899 1.00 61.03 764 ILE A N 1
ATOM 6088 C CA . ILE A 1 764 ? 11.146 -17.604 28.801 1.00 61.03 764 ILE A CA 1
ATOM 6089 C C . ILE A 1 764 ? 11.892 -18.934 28.885 1.00 61.03 764 ILE A C 1
ATOM 6091 O O . ILE A 1 764 ? 12.537 -19.353 27.924 1.00 61.03 764 ILE A O 1
ATOM 6095 N N . LYS A 1 765 ? 11.765 -19.627 30.019 1.00 56.56 765 LYS A N 1
ATOM 6096 C CA . LYS A 1 765 ? 12.261 -20.998 30.182 1.00 56.56 765 LYS A CA 1
ATOM 6097 C C . LYS A 1 765 ? 11.318 -21.952 29.444 1.00 56.56 765 LYS A C 1
ATOM 6099 O O . LYS A 1 765 ? 10.159 -22.085 29.828 1.00 56.56 765 LYS A O 1
ATOM 6104 N N . ARG A 1 766 ? 11.796 -22.588 28.371 1.00 55.97 766 ARG A N 1
ATOM 6105 C CA . ARG A 1 766 ? 11.053 -23.622 27.630 1.00 55.97 766 ARG A CA 1
ATOM 6106 C C . ARG A 1 766 ? 11.624 -25.000 27.920 1.00 55.97 766 ARG A C 1
ATOM 6108 O O . ARG A 1 766 ? 12.833 -25.197 27.831 1.00 55.97 766 ARG A O 1
ATOM 6115 N N . ASN A 1 767 ? 10.746 -25.955 28.203 1.00 68.81 767 ASN A N 1
ATOM 6116 C CA . ASN A 1 767 ? 11.100 -27.366 28.223 1.00 68.81 767 ASN A CA 1
ATOM 6117 C C . ASN A 1 767 ? 10.930 -27.922 26.802 1.00 68.81 767 ASN A C 1
ATOM 6119 O O . ASN A 1 767 ? 9.828 -28.289 26.400 1.00 68.81 767 ASN A O 1
ATOM 6123 N N . LEU A 1 768 ? 12.026 -27.959 26.038 1.00 63.75 768 LEU A N 1
ATOM 6124 C CA . LEU A 1 768 ? 12.041 -28.422 24.644 1.00 63.75 768 LEU A CA 1
ATOM 6125 C C . LEU A 1 768 ? 11.451 -29.829 24.470 1.00 63.75 768 LEU A C 1
ATOM 6127 O O . LEU A 1 768 ? 10.786 -30.081 23.469 1.00 63.75 768 LEU A O 1
ATOM 6131 N N . ILE A 1 769 ? 11.650 -30.727 25.440 1.00 66.56 769 ILE A N 1
ATOM 6132 C CA . ILE A 1 769 ? 11.139 -32.102 25.377 1.00 66.56 769 ILE A CA 1
ATOM 6133 C C . ILE A 1 769 ? 9.612 -32.104 25.530 1.00 66.56 769 ILE A C 1
ATOM 6135 O O . ILE A 1 769 ? 8.916 -32.702 24.711 1.00 66.56 769 ILE A O 1
ATOM 6139 N N . GLU A 1 770 ? 9.066 -31.370 26.506 1.00 66.75 770 GLU A N 1
ATOM 6140 C CA . GLU A 1 770 ? 7.612 -31.181 26.615 1.00 66.75 770 GLU A CA 1
ATOM 6141 C C . GLU A 1 770 ? 7.017 -30.471 25.397 1.00 66.75 770 GLU A C 1
ATOM 6143 O O . GLU A 1 770 ? 5.955 -30.873 24.930 1.00 66.75 770 GLU A O 1
ATOM 6148 N N . ASP A 1 771 ? 7.676 -29.439 24.865 1.00 63.47 771 ASP A N 1
ATOM 6149 C CA . ASP A 1 771 ? 7.202 -28.731 23.673 1.00 63.47 771 ASP A CA 1
ATOM 6150 C C . ASP A 1 771 ? 7.154 -29.672 22.455 1.00 63.47 771 ASP A C 1
ATOM 6152 O O . ASP A 1 771 ? 6.186 -29.639 21.693 1.00 63.47 771 ASP A O 1
ATOM 6156 N N . ILE A 1 772 ? 8.136 -30.563 22.284 1.00 65.75 772 ILE A N 1
ATOM 6157 C CA . ILE A 1 772 ? 8.134 -31.583 21.221 1.00 65.75 772 ILE A CA 1
ATOM 6158 C C . ILE A 1 772 ? 6.987 -32.587 21.427 1.00 65.75 772 ILE A C 1
ATOM 6160 O O . ILE A 1 772 ? 6.212 -32.819 20.498 1.00 65.75 772 ILE A O 1
ATOM 6164 N N . LEU A 1 773 ? 6.816 -33.124 22.640 1.00 64.88 773 LEU A N 1
ATOM 6165 C CA . LEU A 1 773 ? 5.760 -34.097 22.970 1.00 64.88 773 LEU A CA 1
ATOM 6166 C C . LEU A 1 773 ? 4.345 -33.507 22.870 1.00 64.88 773 LEU A C 1
ATOM 6168 O O . LEU A 1 773 ? 3.401 -34.178 22.448 1.00 64.88 773 LEU A O 1
ATOM 6172 N N . ARG A 1 774 ? 4.170 -32.232 23.234 1.00 59.41 774 ARG A N 1
ATOM 6173 C CA . ARG A 1 774 ? 2.886 -31.526 23.110 1.00 59.41 774 ARG A CA 1
ATOM 6174 C C . ARG A 1 774 ? 2.490 -31.337 21.646 1.00 59.41 774 ARG A C 1
ATOM 6176 O O . ARG A 1 774 ? 1.297 -31.441 21.349 1.00 59.41 774 ARG A O 1
ATOM 6183 N N . ASN A 1 775 ? 3.466 -31.090 20.766 1.00 52.34 775 ASN A N 1
ATOM 6184 C CA . ASN A 1 775 ? 3.255 -30.760 19.354 1.00 52.34 775 ASN A CA 1
ATOM 6185 C C . ASN A 1 775 ? 3.288 -31.967 18.398 1.00 52.34 775 ASN A C 1
ATOM 6187 O O . ASN A 1 775 ? 2.676 -31.888 17.335 1.00 52.34 775 ASN A O 1
ATOM 6191 N N . ASN A 1 776 ? 3.949 -33.077 18.747 1.00 58.53 776 ASN A N 1
ATOM 6192 C CA . ASN A 1 776 ? 3.978 -34.287 17.922 1.00 58.53 776 ASN A CA 1
ATOM 6193 C C . ASN A 1 776 ? 3.387 -35.498 18.676 1.00 58.53 776 ASN A C 1
ATOM 6195 O O . ASN A 1 776 ? 4.120 -36.186 19.385 1.00 58.53 776 ASN A O 1
ATOM 6199 N N . PRO A 1 777 ? 2.085 -35.814 18.498 1.00 56.25 777 PRO A N 1
ATOM 6200 C CA . PRO A 1 777 ? 1.426 -36.922 19.202 1.00 56.25 777 PRO A CA 1
ATOM 6201 C C . PRO A 1 777 ? 1.953 -38.317 18.815 1.00 56.25 777 PRO A C 1
ATOM 6203 O O . PRO A 1 777 ? 1.585 -39.305 19.447 1.00 56.25 777 PRO A O 1
ATOM 6206 N N . SER A 1 778 ? 2.804 -38.399 17.789 1.00 55.66 778 SER A N 1
ATOM 6207 C CA . SER A 1 778 ? 3.480 -39.622 17.337 1.00 55.66 778 SER A CA 1
ATOM 6208 C C . SER A 1 778 ? 4.682 -39.995 18.212 1.00 55.66 778 SER A C 1
ATOM 6210 O O . SER A 1 778 ? 5.135 -41.133 18.166 1.00 55.66 778 SER A O 1
ATOM 6212 N N . ILE A 1 779 ? 5.220 -39.042 18.982 1.00 58.78 779 ILE A N 1
ATOM 6213 C CA . ILE A 1 779 ? 6.387 -39.245 19.842 1.00 58.78 779 ILE A CA 1
ATOM 6214 C C . ILE A 1 779 ? 5.894 -39.501 21.266 1.00 58.78 779 ILE A C 1
ATOM 6216 O O . ILE A 1 779 ? 5.221 -38.663 21.866 1.00 58.78 779 ILE A O 1
ATOM 6220 N N . LYS A 1 780 ? 6.261 -40.656 21.819 1.00 58.28 780 LYS A N 1
ATOM 6221 C CA . LYS A 1 780 ? 6.154 -40.960 23.249 1.00 58.28 780 LYS A CA 1
ATOM 6222 C C . LYS A 1 780 ? 7.571 -41.101 23.796 1.00 58.28 780 LYS A C 1
ATOM 6224 O O . LYS A 1 780 ? 8.413 -41.691 23.128 1.00 58.28 780 LYS A O 1
ATOM 6229 N N . LEU A 1 781 ? 7.823 -40.569 24.990 1.00 52.91 781 LEU A N 1
ATOM 6230 C CA . LEU A 1 781 ? 9.010 -40.956 25.749 1.00 52.91 781 LEU A CA 1
ATOM 6231 C C . LEU A 1 781 ? 8.846 -42.417 26.172 1.00 52.91 781 LEU A C 1
ATOM 6233 O O . LEU A 1 781 ? 7.833 -42.764 26.786 1.00 52.91 781 LEU A O 1
ATOM 6237 N N . GLU A 1 782 ? 9.840 -43.245 25.869 1.00 57.22 782 GLU A N 1
ATOM 6238 C CA . GLU A 1 782 ? 10.100 -44.432 26.681 1.00 57.22 782 GLU A CA 1
ATOM 6239 C C . GLU A 1 782 ? 10.554 -43.955 28.072 1.00 57.22 782 GLU A C 1
ATOM 6241 O O . GLU A 1 782 ? 11.172 -42.893 28.196 1.00 57.22 782 GLU A O 1
ATOM 6246 N N . LYS A 1 783 ? 10.112 -44.664 29.114 1.00 39.94 783 LYS A N 1
ATOM 6247 C CA . LYS A 1 783 ? 10.262 -44.260 30.521 1.00 39.94 783 LYS A CA 1
ATOM 6248 C C . LYS A 1 783 ? 11.612 -44.657 31.098 1.00 39.94 783 LYS A C 1
ATOM 6250 O O . LYS A 1 783 ? 12.031 -45.796 30.811 1.00 39.94 783 LYS A O 1
#

pLDDT: mean 87.17, std 8.38, range [39.94, 97.62]